Protein AF-0000000066510308 (afdb_homodimer)

Foldseek 3Di:
DPPPVVVVVVVVVVVVVVVCVLPDPDDPLLDFPDDCCDVVRFLCNLFDDALVVLVVLLVVLLVLLVWDKDWAFQDDDPNDTQTKIKTKDAAPLALEEEEQAAQLQALFRRLSSSLSSVCSNPPDPVLNNFYIYMYIHHLARQCNRLLGSAHPQRANSLQQQDDPVVLVVQVVVQDPCPLCCCPQPVVLADPAADDPCCLPVSVVVNVVSCVVPNPLSNQLSLQAAHCPDSLGRRHHYNHHGRSSVRVLVVLQVRQVPNHDAYEYEYEGEDADDQLAKEKEWAAPVLQVVLCVLQPPHHYDYQPPRSGHSRHNDVVVRHDPRYTYMYIYGHAHHRSQLVSLNNNLSNCCVHPNPDPSNSVSSVSNSCRSPPSRSVNSVSSSVSSNSSVVSNRVVRD/DPPPVVVVVVVVVVVVVVVCVLVDPDDPLLDFPDDCCDVVRFLCNLFDDALVVLVVLLVVLLVLLVWDKDWAFQDDDPHDTQTKIKTKDAAPLALEEEEQAAQLQALFRRLSSSLSSVCSNPPDPVLRNFYIYMYIHHLARQCNRLLGSAHPQRANNLQQQDDPVVLVVQVVVQPDCPLCCCVQPVVLADPAADDPCCLPVSVVVNVVSCVVPNPQSNQQRLQAAHCPDSLGHRHHYNHHGRSSVSVLVVLQVRQVPNHDAYEYEYEGEAADDQLAKEKEWAAPVLQVVLCVLQPPHHYDYPPPDSGHSRHNDVVVRHDPRYTYMYIYGHAHHRSQLVSLNNNLSNCCVHPNPDPSNSVSSVSNSCRSPPSRSVNSVSSSVSSNSSVVSNRVVRD

Solvent-accessible surface area (backbone atoms only — not comparable to full-atom values): 39906 Å² total; per-residue (Å²): 127,81,54,65,64,57,54,49,50,49,47,51,50,49,50,48,48,50,48,46,56,71,36,43,92,61,49,67,62,45,52,65,91,63,57,43,85,35,63,90,74,13,63,58,60,43,44,50,79,44,42,66,55,39,51,50,48,38,53,53,19,25,53,75,50,68,26,54,68,48,80,41,79,56,45,79,51,96,73,41,74,29,40,36,32,34,30,37,38,80,19,69,36,61,40,18,40,38,34,42,34,13,4,53,39,3,33,26,15,51,62,27,45,18,32,50,25,46,52,28,65,62,53,54,79,71,55,40,68,18,25,18,37,36,37,39,43,27,55,19,33,52,3,28,58,60,30,26,58,24,39,93,75,40,23,23,49,28,52,31,56,60,52,75,68,49,47,55,47,53,62,60,66,49,48,92,70,71,74,40,40,64,74,65,50,48,74,67,56,59,93,47,51,64,52,51,64,44,73,57,52,48,54,54,54,49,48,53,46,31,70,73,63,33,59,68,53,56,60,39,27,62,36,54,40,41,65,75,48,65,85,40,89,42,9,23,49,94,57,77,49,60,44,55,54,51,50,50,52,53,47,51,71,65,45,70,70,64,49,62,36,36,37,36,40,36,30,40,43,35,63,32,60,63,37,41,60,38,38,34,20,72,32,67,73,48,32,57,54,45,51,70,48,44,68,90,56,47,75,43,40,35,74,78,50,86,55,52,64,52,56,73,57,66,67,88,72,48,56,92,51,48,47,56,36,35,39,34,30,17,31,35,55,54,68,55,39,52,50,26,51,49,46,26,46,19,8,51,73,43,25,60,65,27,68,56,21,52,51,28,23,52,47,27,31,49,34,36,46,64,64,37,50,69,36,49,48,38,43,43,52,52,45,49,50,50,51,50,31,53,45,57,71,53,82,128,82,54,64,65,58,52,50,50,49,48,50,49,49,50,49,48,50,48,45,56,72,36,42,91,62,49,66,60,43,52,64,92,63,58,43,83,34,63,89,74,12,65,56,60,44,44,48,80,42,41,67,56,38,51,49,49,38,53,51,20,26,54,74,49,69,25,55,68,48,78,42,81,56,45,79,53,97,72,40,73,30,39,36,32,35,31,36,39,81,17,68,37,60,38,20,40,39,35,40,35,14,4,53,38,3,32,24,16,51,62,26,45,19,32,51,24,47,53,28,63,64,53,53,79,72,54,39,68,17,25,18,35,38,38,39,45,28,53,20,33,51,3,28,58,60,30,27,58,25,40,93,74,40,24,22,48,29,52,31,55,62,52,76,67,50,46,53,49,52,62,59,68,43,48,96,75,72,74,39,40,67,73,64,50,48,74,68,57,57,93,47,52,64,51,51,63,45,73,56,52,47,55,53,54,50,50,53,46,32,72,73,63,32,59,68,54,57,59,33,27,62,34,54,39,41,62,72,50,65,84,41,87,41,7,23,49,92,58,76,48,58,45,55,54,51,50,51,52,54,47,51,71,67,46,70,72,63,51,64,37,35,38,37,40,37,30,41,43,34,64,33,60,64,36,39,61,37,39,34,22,72,31,66,73,49,32,58,55,45,52,69,48,44,66,91,56,45,76,46,42,38,75,71,59,79,56,53,64,53,53,72,57,64,66,88,74,48,56,92,51,47,47,57,35,36,40,33,29,17,30,35,55,55,70,56,38,53,49,26,52,47,45,27,46,18,7,51,72,44,24,62,66,27,68,57,20,52,50,28,23,53,48,28,32,50,34,35,47,63,65,36,50,69,36,48,48,38,43,44,54,52,44,49,49,49,50,49,30,53,44,56,72,54,81

Sequence (790 aa):
MLDCSVVMTAFFTIAMGMLLIDLSSLQENMVCSANYGNASTCPEVFFSQSYHAARMKFKDAAKEAKAEWKQHTVLQEEGFEYSIDTAFVRGKKAKNLLIHMSGTRGVDGFTGSAVQVKLLREWNSSRGDGPSVLFVHAVNPYGMAHFRPYNENNVDLSRNYLSPEEWSHVLERDNANNSGYNEIVAPLLMSRAPRFIDRYAFFYQLLKRIVTKGLGAFKQTPSGGQYHHPDAVGFGGHEEQRAITVLREVFKAHVGTGIEKSIVLDVCTGPGSEGSETIVSDSREERVVAEKIFKGSKMQSRNDETEQIGDIRPSDTFVKNSLIIKQNFGTVNWLFVVRALFLENAAYKHAKGSHVHAVMQEWLKDAFYPQTMAYKRAVLKKGVAAFDSAWKHLSMLDCSVVMTAFFTIAMGMLLIDLSSLQENMVCSANYGNASTCPEVFFSQSYHAARMKFKDAAKEAKAEWKQHTVLQEEGFEYSIDTAFVRGKKAKNLLIHMSGTRGVDGFTGSAVQVKLLREWNSSRGDGPSVLFVHAVNPYGMAHFRPYNENNVDLSRNYLSPEEWSHVLERDNANNSGYNEIVAPLLMSRAPRFIDRYAFFYQLLKRIVTKGLGAFKQTPSGGQYHHPDAVGFGGHEEQRAITVLREVFKAHVGTGIEKSIVLDVCTGPGSEGSETIVSDSREERVVAEKIFKGSKMQSRNDETEQIGDIRPSDTFVKNSLIIKQNFGTVNWLFVVRALFLENAAYKHAKGSHVHAVMQEWLKDAFYPQTMAYKRAVLKKGVAAFDSAWKHLS

Nearest PDB structures (foldseek):
  4oko-assembly4_D  TM=6.554E-01  e=4.200E-06  Francisella tularensis subsp. novicida U112
  4oko-assembly2_B  TM=6.155E-01  e=2.072E-06  Francisella tularensis subsp. novicida U112
  4oko-assembly3_C  TM=6.169E-01  e=2.188E-06  Francisella tularensis subsp. novicida U112
  4oko-assembly1_A  TM=6.396E-01  e=7.634E-06  Francisella tularensis subsp. novicida U112
  3gaa-assembly1_A  TM=3.857E-01  e=1.147E-01  Thermoplasma acidophilum

Radius of gyration: 28.32 Å; Cα contacts (8 Å, |Δi|>4): 1610; chains: 2; bounding box: 60×81×87 Å

Structure (mmCIF, N/CA/C/O backbone):
data_AF-0000000066510308-model_v1
#
loop_
_entity.id
_entity.type
_entity.pdbx_description
1 polymer 'DUF2817 domain-containing protein'
#
loop_
_atom_site.group_PDB
_atom_site.id
_atom_site.type_symbol
_atom_site.label_atom_id
_atom_site.label_alt_id
_atom_site.label_comp_id
_atom_site.label_asym_id
_atom_site.label_entity_id
_atom_site.label_seq_id
_atom_site.pdbx_PDB_ins_code
_atom_site.Cartn_x
_atom_site.Cartn_y
_atom_site.Cartn_z
_atom_site.occupancy
_atom_site.B_iso_or_equiv
_atom_site.auth_seq_id
_atom_site.auth_comp_id
_atom_site.auth_asym_id
_atom_site.auth_atom_id
_atom_site.pdbx_PDB_model_num
ATOM 1 N N . MET A 1 1 ? 1.5 -6.188 51.688 1 37.62 1 MET A N 1
ATOM 2 C CA . MET A 1 1 ? 2.523 -6.668 50.781 1 37.62 1 MET A CA 1
ATOM 3 C C . MET A 1 1 ? 1.891 -7.203 49.5 1 37.62 1 MET A C 1
ATOM 5 O O . MET A 1 1 ? 1.095 -8.148 49.531 1 37.62 1 MET A O 1
ATOM 9 N N . LEU A 1 2 ? 1.729 -6.352 48.5 1 54.59 2 LEU A N 1
ATOM 10 C CA . LEU A 1 2 ? 1.087 -6.777 47.281 1 54.59 2 LEU A CA 1
ATOM 11 C C . LEU A 1 2 ? 1.774 -8.016 46.719 1 54.59 2 LEU A C 1
ATOM 13 O O . LEU A 1 2 ? 3.004 -8.07 46.625 1 54.59 2 LEU A O 1
ATOM 17 N N . ASP A 1 3 ? 1.161 -9.102 46.781 1 58.22 3 ASP A N 1
ATOM 18 C CA . ASP A 1 3 ? 1.641 -10.398 46.312 1 58.22 3 ASP A CA 1
ATOM 19 C C . ASP A 1 3 ? 2.336 -10.281 44.969 1 58.22 3 ASP A C 1
ATOM 21 O O . ASP A 1 3 ? 1.787 -9.695 44.031 1 58.22 3 ASP A O 1
ATOM 25 N N . CYS A 1 4 ? 3.666 -10.383 45 1 64.75 4 CYS A N 1
ATOM 26 C CA . CYS A 1 4 ? 4.574 -10.352 43.844 1 64.75 4 CYS A CA 1
ATOM 27 C C . CYS A 1 4 ? 3.967 -11.062 42.656 1 64.75 4 CYS A C 1
ATOM 29 O O . CYS A 1 4 ? 4.164 -10.641 41.5 1 64.75 4 CYS A O 1
ATOM 31 N N . SER A 1 5 ? 3.217 -12.055 42.938 1 62.78 5 SER A N 1
ATOM 32 C CA . SER A 1 5 ? 2.605 -12.82 41.875 1 62.78 5 SER A CA 1
ATOM 33 C C . SER A 1 5 ? 1.526 -12.016 41.156 1 62.78 5 SER A C 1
ATOM 35 O O . SER A 1 5 ? 1.411 -12.062 39.938 1 62.78 5 SER A O 1
ATOM 37 N N . VAL A 1 6 ? 0.846 -11.258 41.906 1 62.34 6 VAL A N 1
ATOM 38 C CA . VAL A 1 6 ? -0.223 -10.438 41.344 1 62.34 6 VAL A CA 1
ATOM 39 C C . VAL A 1 6 ? 0.375 -9.305 40.531 1 62.34 6 VAL A C 1
ATOM 41 O O . VAL A 1 6 ? -0.112 -9 39.438 1 62.34 6 VAL A O 1
ATOM 44 N N . VAL A 1 7 ? 1.423 -8.812 41 1 63.16 7 VAL A N 1
ATOM 45 C CA . VAL A 1 7 ? 2.086 -7.707 40.312 1 63.16 7 VAL A CA 1
ATOM 46 C C . VAL A 1 7 ? 2.695 -8.203 39 1 63.16 7 VAL A C 1
ATOM 48 O O . VAL A 1 7 ? 2.594 -7.535 37.969 1 63.16 7 VAL A O 1
ATOM 51 N N . MET A 1 8 ? 3.229 -9.344 39.094 1 64.62 8 MET A N 1
ATOM 52 C CA . MET A 1 8 ? 3.854 -9.914 37.906 1 64.62 8 MET A CA 1
ATOM 53 C C . MET A 1 8 ? 2.805 -10.258 36.844 1 64.62 8 MET A C 1
ATOM 55 O O . MET A 1 8 ? 3.016 -10.023 35.656 1 64.62 8 MET A O 1
ATOM 59 N N . THR A 1 9 ? 1.778 -10.758 37.281 1 63.41 9 THR A N 1
ATOM 60 C CA . THR A 1 9 ? 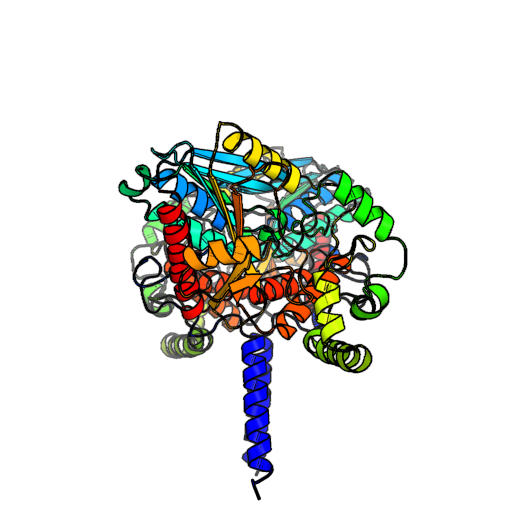0.699 -11.094 36.375 1 63.41 9 THR A CA 1
ATOM 61 C C . THR A 1 9 ? 0.128 -9.828 35.719 1 63.41 9 THR A C 1
ATOM 63 O O . THR A 1 9 ? -0.147 -9.805 34.531 1 63.41 9 THR A O 1
ATOM 66 N N . ALA A 1 10 ? -0.029 -8.852 36.5 1 62.19 10 ALA A N 1
ATOM 67 C CA . ALA A 1 10 ? -0.522 -7.578 36 1 62.19 10 ALA A CA 1
ATOM 68 C C . ALA A 1 10 ? 0.449 -6.988 34.969 1 62.19 10 ALA A C 1
ATOM 70 O O . ALA A 1 10 ? 0.034 -6.504 33.906 1 62.19 10 ALA A O 1
ATOM 71 N N . PHE A 1 11 ? 1.63 -7.082 35.312 1 60.16 11 PHE A N 1
ATOM 72 C CA . PHE A 1 11 ? 2.658 -6.57 34.406 1 60.16 11 PHE A CA 1
ATOM 73 C C . PHE A 1 11 ? 2.646 -7.32 33.094 1 60.16 11 PHE A C 1
ATOM 75 O O . PHE A 1 11 ? 2.705 -6.707 32.031 1 60.16 11 PHE A O 1
ATOM 82 N N . PHE A 1 12 ? 2.543 -8.578 33.219 1 62.44 12 PHE A N 1
ATOM 83 C CA . PHE A 1 12 ? 2.545 -9.391 32 1 62.44 12 PHE A CA 1
ATOM 84 C C . PHE A 1 12 ? 1.307 -9.109 31.156 1 62.44 12 PHE A C 1
ATOM 86 O O . PHE A 1 12 ? 1.385 -9.055 29.922 1 62.44 12 PHE A O 1
ATOM 93 N N . THR A 1 13 ? 0.275 -8.898 31.844 1 61.06 13 THR A N 1
ATOM 94 C CA . THR A 1 13 ? -0.959 -8.602 31.125 1 61.06 13 THR A CA 1
ATOM 95 C C . THR A 1 13 ? -0.86 -7.254 30.406 1 61.06 13 THR A C 1
ATOM 97 O O . THR A 1 13 ? -1.246 -7.129 29.25 1 61.06 13 THR A O 1
ATOM 100 N N . ILE A 1 14 ? -0.308 -6.324 31.078 1 57.19 14 ILE A N 1
ATOM 101 C CA . ILE A 1 14 ? -0.158 -4.992 30.516 1 57.19 14 ILE A CA 1
ATOM 102 C C . ILE A 1 14 ? 0.834 -5.035 29.359 1 57.19 14 ILE A C 1
ATOM 104 O O . ILE A 1 14 ? 0.576 -4.477 28.281 1 57.19 14 ILE A O 1
ATOM 108 N N . ALA A 1 15 ? 1.86 -5.734 29.656 1 60.34 15 ALA A N 1
ATOM 109 C CA . ALA A 1 15 ? 2.887 -5.828 28.609 1 60.34 15 ALA A CA 1
ATOM 110 C C . ALA A 1 15 ? 2.34 -6.512 27.359 1 60.34 15 ALA A C 1
ATOM 112 O O . ALA A 1 15 ? 2.592 -6.062 26.25 1 60.34 15 ALA A O 1
ATOM 113 N N . MET A 1 16 ? 1.604 -7.504 27.641 1 62.59 16 MET A N 1
ATOM 114 C CA . MET A 1 16 ? 1.008 -8.234 26.531 1 62.59 16 MET A CA 1
ATOM 115 C C . MET A 1 16 ? -0.021 -7.371 25.797 1 62.59 16 MET A C 1
ATOM 117 O O . MET A 1 16 ? -0.091 -7.383 24.578 1 62.59 16 MET A O 1
ATOM 121 N N . GLY A 1 17 ? -0.708 -6.656 26.578 1 59.25 17 GLY A N 1
ATOM 122 C CA . GLY A 1 17 ? -1.677 -5.754 25.984 1 59.25 17 GLY A CA 1
ATOM 123 C C . GLY A 1 17 ? -1.039 -4.684 25.109 1 59.25 17 GLY A C 1
ATOM 124 O O . GLY A 1 17 ? -1.483 -4.445 23.984 1 59.25 17 GLY A O 1
ATOM 125 N N . MET A 1 18 ? 0.043 -4.211 25.672 1 57.88 18 MET A N 1
ATOM 126 C CA . MET A 1 18 ? 0.75 -3.176 24.922 1 57.88 18 MET A CA 1
ATOM 127 C C . MET A 1 18 ? 1.354 -3.742 23.641 1 57.88 18 MET A C 1
ATOM 129 O O . MET A 1 18 ? 1.324 -3.094 22.594 1 57.88 18 MET A O 1
ATOM 133 N N . LEU A 1 19 ? 1.781 -4.902 23.891 1 64.62 19 LEU A N 1
ATOM 134 C CA . LEU A 1 19 ? 2.365 -5.562 22.734 1 64.62 19 LEU A CA 1
ATOM 135 C C . LEU A 1 19 ? 1.309 -5.816 21.656 1 64.62 19 LEU A C 1
ATOM 137 O O . LEU A 1 19 ? 1.555 -5.598 20.469 1 64.62 19 LEU A O 1
ATOM 141 N N . LEU A 1 20 ? 0.153 -6.184 22.172 1 65.25 20 LEU A N 1
ATOM 142 C CA . LEU A 1 20 ? -0.925 -6.477 21.234 1 65.25 20 LEU A CA 1
ATOM 143 C C . LEU A 1 20 ? -1.385 -5.207 20.516 1 65.25 20 LEU A C 1
ATOM 145 O O . LEU A 1 20 ? -1.644 -5.227 19.312 1 65.25 20 LEU A O 1
ATOM 149 N N . ILE A 1 21 ? -1.342 -4.223 21.266 1 63.69 21 ILE A N 1
ATOM 150 C CA . ILE A 1 21 ? -1.775 -2.947 20.703 1 63.69 21 ILE A CA 1
ATOM 151 C C . ILE A 1 21 ? -0.757 -2.463 19.672 1 63.69 21 ILE A C 1
ATOM 153 O O . ILE A 1 21 ? -1.131 -1.962 18.609 1 63.69 21 ILE A O 1
ATOM 157 N N . ASP A 1 22 ? 0.406 -2.734 20.062 1 68.94 22 ASP A N 1
ATOM 158 C CA . ASP A 1 22 ? 1.479 -2.283 19.188 1 68.94 22 ASP A CA 1
ATOM 159 C C . ASP A 1 22 ? 1.512 -3.102 17.891 1 68.94 22 ASP A C 1
ATOM 161 O O . ASP A 1 22 ? 1.831 -2.576 16.828 1 68.94 22 ASP A O 1
ATOM 165 N N . LEU A 1 23 ? 0.98 -4.297 18.078 1 75.31 23 LEU A N 1
ATOM 166 C CA . LEU A 1 23 ? 1.148 -5.211 16.953 1 75.31 23 LEU A CA 1
ATOM 167 C C . LEU A 1 23 ? -0.144 -5.328 16.141 1 75.31 23 LEU A C 1
ATOM 169 O O . LEU A 1 23 ? -0.136 -5.82 15.016 1 75.31 23 LEU A O 1
ATOM 173 N N . SER A 1 24 ? -1.211 -4.746 16.734 1 77.94 24 SER A N 1
ATOM 174 C CA . SER A 1 24 ? -2.488 -4.934 16.047 1 77.94 24 SER A CA 1
ATOM 175 C C . SER A 1 24 ? -2.787 -3.773 15.109 1 77.94 24 SER A C 1
ATOM 177 O O . SER A 1 24 ? -2.957 -2.635 15.547 1 77.94 24 SER A O 1
ATOM 179 N N . SER A 1 25 ? -2.91 -4.152 13.875 1 84.56 25 SER A N 1
ATOM 180 C CA . SER A 1 25 ? -3.205 -3.137 12.867 1 84.56 25 SER A CA 1
ATOM 181 C C . SER A 1 25 ? -4.684 -2.766 12.875 1 84.56 25 SER A C 1
ATOM 183 O O . SER A 1 25 ? -5.082 -1.759 12.289 1 84.56 25 SER A O 1
ATOM 185 N N . LEU A 1 26 ? -5.574 -3.578 13.531 1 86.56 26 LEU A N 1
ATOM 186 C CA . LEU A 1 26 ? -7.008 -3.318 13.594 1 86.56 26 LEU A CA 1
ATOM 187 C C . LEU A 1 26 ? -7.543 -3.537 15 1 86.56 26 LEU A C 1
ATOM 189 O O . LEU A 1 26 ? -7.352 -4.609 15.586 1 86.56 26 LEU A O 1
ATOM 193 N N . GLN A 1 27 ? -8.195 -2.525 15.484 1 86.62 27 GLN A N 1
ATOM 194 C CA . GLN A 1 27 ? -8.883 -2.562 16.766 1 86.62 27 GLN A CA 1
ATOM 195 C C . GLN A 1 27 ? -10.344 -2.166 16.625 1 86.62 27 GLN A C 1
ATOM 197 O O . GLN A 1 27 ? -10.75 -1.642 15.586 1 86.62 27 GLN A O 1
ATOM 202 N N . GLU A 1 28 ? -11.109 -2.473 17.625 1 87.12 28 GLU A N 1
ATOM 203 C CA . GLU A 1 28 ? -12.555 -2.268 17.547 1 87.12 28 GLU A CA 1
ATOM 204 C C . GLU A 1 28 ? -12.891 -0.79 17.375 1 87.12 28 GLU A C 1
ATOM 206 O O . GLU A 1 28 ? -13.867 -0.446 16.703 1 87.12 28 GLU A O 1
ATOM 211 N N . ASN A 1 29 ? -12.109 0.081 17.938 1 90.44 29 ASN A N 1
ATOM 212 C CA . ASN A 1 29 ? -12.398 1.51 17.859 1 90.44 29 ASN A CA 1
ATOM 213 C C . ASN A 1 29 ? -11.977 2.096 16.516 1 90.44 29 ASN A C 1
ATOM 215 O O . ASN A 1 29 ? -12.07 3.305 16.297 1 90.44 29 ASN A O 1
ATOM 219 N N . MET A 1 30 ? -11.531 1.24 15.633 1 93.25 30 MET A N 1
ATOM 220 C CA . MET A 1 30 ? -11.117 1.663 14.297 1 93.25 30 MET A CA 1
ATOM 221 C C . MET A 1 30 ? -12.156 1.255 13.25 1 93.25 30 MET A C 1
ATOM 223 O O . MET A 1 30 ? -11.922 1.389 12.047 1 93.25 30 MET A O 1
ATOM 227 N N . VAL A 1 31 ? -13.281 0.731 13.711 1 93.31 31 VAL A N 1
ATOM 228 C CA . VAL A 1 31 ? -14.32 0.218 12.828 1 93.31 31 VAL A CA 1
ATOM 229 C C . VAL A 1 31 ? -15.578 1.073 12.961 1 93.31 31 VAL A C 1
ATOM 231 O O . VAL A 1 31 ? -15.945 1.483 14.062 1 93.31 31 VAL A O 1
ATOM 234 N N . CYS A 1 32 ? -16.172 1.327 11.773 1 92.06 32 CYS A N 1
ATOM 235 C CA . CYS A 1 32 ? -17.469 2.02 11.812 1 92.06 32 CYS A CA 1
ATOM 236 C C . CYS A 1 32 ? -18.594 1.064 12.195 1 92.06 32 CYS A C 1
ATOM 238 O O . CYS A 1 32 ? -18.578 -0.104 11.805 1 92.06 32 CYS A O 1
ATOM 240 N N . SER A 1 33 ? -19.5 1.457 13.031 1 77.62 33 SER A N 1
ATOM 241 C CA . SER A 1 33 ? -20.594 0.623 13.508 1 77.62 33 SER A CA 1
ATOM 242 C C . SER A 1 33 ? -21.625 0.368 12.398 1 77.62 33 SER A C 1
ATOM 244 O O . SER A 1 33 ? -22.359 -0.617 12.445 1 77.62 33 SER A O 1
ATOM 246 N N . ALA A 1 34 ? -21.625 1.305 11.484 1 73.19 34 ALA A N 1
ATOM 247 C CA . ALA A 1 34 ? -22.703 1.217 10.5 1 73.19 34 ALA A CA 1
ATOM 248 C C . ALA A 1 34 ? -22.141 1.195 9.078 1 73.19 34 ALA A C 1
ATOM 250 O O . ALA A 1 34 ? -21.016 0.753 8.852 1 73.19 34 ALA A O 1
ATOM 251 N N . ASN A 1 35 ? -22.891 1.753 8.188 1 84.5 35 ASN A N 1
ATOM 252 C CA . ASN A 1 35 ? -22.688 1.862 6.75 1 84.5 35 ASN A CA 1
ATOM 253 C C . ASN A 1 35 ? -21.531 2.807 6.43 1 84.5 35 ASN A C 1
ATOM 255 O O . ASN A 1 35 ? -21.594 4 6.719 1 84.5 35 ASN A O 1
ATOM 259 N N . TYR A 1 36 ? -20.453 2.211 5.922 1 91.69 36 TYR A N 1
ATOM 260 C CA . TYR A 1 36 ? -19.234 2.953 5.609 1 91.69 36 TYR A CA 1
ATOM 261 C C . TYR A 1 36 ? -19.5 4.008 4.543 1 91.69 36 TYR A C 1
ATOM 263 O O . TYR A 1 36 ? -18.672 4.902 4.324 1 91.69 36 TYR A O 1
ATOM 271 N N . GLY A 1 37 ? -20.641 3.959 3.926 1 87.31 37 GLY A N 1
ATOM 272 C CA . GLY A 1 37 ? -20.984 4.949 2.916 1 87.31 37 GLY A CA 1
ATOM 273 C C . GLY A 1 37 ? -21.734 6.145 3.477 1 87.31 37 GLY A C 1
ATOM 274 O O . GLY A 1 37 ? -21.969 7.121 2.766 1 87.31 37 GLY A O 1
ATOM 275 N N . ASN A 1 38 ? -22.016 6.027 4.699 1 88.12 38 ASN A N 1
ATOM 276 C CA . ASN A 1 38 ? -22.797 7.09 5.328 1 88.12 38 ASN A CA 1
ATOM 277 C C . ASN A 1 38 ? -21.906 8.07 6.082 1 88.12 38 ASN A C 1
ATOM 279 O O . ASN A 1 38 ? -21.422 7.762 7.176 1 88.12 38 ASN A O 1
ATOM 283 N N . ALA A 1 39 ? -21.797 9.281 5.574 1 85.75 39 ALA A N 1
ATOM 284 C CA . ALA A 1 39 ? -20.875 10.289 6.098 1 85.75 39 ALA A CA 1
ATOM 285 C C . ALA A 1 39 ? -21.297 10.727 7.5 1 85.75 39 ALA A C 1
ATOM 287 O O . ALA A 1 39 ? -20.469 11.156 8.297 1 85.75 39 ALA A O 1
ATOM 288 N N . SER A 1 40 ? -22.516 10.648 7.824 1 86.75 40 SER A N 1
ATOM 289 C CA . SER A 1 40 ? -23.016 11.102 9.117 1 86.75 40 SER A CA 1
ATOM 290 C C . SER A 1 40 ? -22.641 10.117 10.227 1 86.75 40 SER A C 1
ATOM 292 O O . SER A 1 40 ? -22.5 10.508 11.383 1 86.75 40 SER A O 1
ATOM 294 N N . THR A 1 41 ? -22.469 8.945 9.805 1 87.62 41 THR A N 1
ATOM 295 C CA . THR A 1 41 ? -22.234 7.949 10.844 1 87.62 41 THR A CA 1
ATOM 296 C C . THR A 1 41 ? -20.812 7.402 10.766 1 87.62 41 THR A C 1
ATOM 298 O O . THR A 1 41 ? -20.297 6.879 11.742 1 87.62 41 THR A O 1
ATOM 301 N N . CYS A 1 42 ? -20.219 7.539 9.695 1 94 42 CYS A N 1
ATOM 302 C CA . CYS A 1 42 ? -18.875 6.988 9.516 1 94 42 CYS A CA 1
ATOM 303 C C . CYS A 1 42 ? -17.953 8.008 8.875 1 94 42 CYS A C 1
ATOM 305 O O . CYS A 1 42 ? -18.031 8.258 7.672 1 94 42 CYS A O 1
ATOM 307 N N . PRO A 1 43 ? -17 8.516 9.68 1 95.31 43 PRO A N 1
ATOM 308 C CA . PRO A 1 43 ? -16.094 9.523 9.125 1 95.31 43 PRO A CA 1
ATOM 309 C C . PRO A 1 43 ? -15.133 8.945 8.086 1 95.31 43 PRO A C 1
ATOM 311 O O . PRO A 1 43 ? -14.469 9.703 7.367 1 95.31 43 PRO A O 1
ATOM 314 N N . GLU A 1 44 ? -15.094 7.648 7.961 1 94.38 44 GLU A N 1
ATOM 315 C CA . GLU A 1 44 ? -14.172 6.953 7.07 1 94.38 44 GLU A CA 1
ATOM 316 C C . GLU A 1 44 ? -14.383 7.375 5.617 1 94.38 44 GLU A C 1
ATOM 318 O O . GLU A 1 44 ? -13.469 7.254 4.797 1 94.38 44 GLU A O 1
ATOM 323 N N . VAL A 1 45 ? -15.516 7.898 5.297 1 94.44 45 VAL A N 1
ATOM 324 C CA . VAL A 1 45 ? -15.875 8.234 3.924 1 94.44 45 VAL A CA 1
ATOM 325 C C . VAL A 1 45 ? -14.945 9.312 3.391 1 94.44 45 VAL A C 1
ATOM 327 O O . VAL A 1 45 ? -14.703 9.398 2.186 1 94.44 45 VAL A O 1
ATOM 330 N N . PHE A 1 46 ? -14.352 10.109 4.254 1 97.69 46 PHE A N 1
ATOM 331 C CA . PHE A 1 46 ? -13.516 11.234 3.836 1 97.69 46 PHE A CA 1
ATOM 332 C C . PHE A 1 46 ? -12.047 10.836 3.814 1 97.69 46 PHE A C 1
ATOM 334 O O . PHE A 1 46 ? -11.211 11.555 3.262 1 97.69 46 PHE A O 1
ATOM 341 N N . PHE A 1 47 ? -11.719 9.789 4.438 1 97.94 47 PHE A N 1
ATOM 342 C CA . PHE A 1 47 ? -10.328 9.391 4.613 1 97.94 47 PHE A CA 1
ATOM 343 C C . PHE A 1 47 ? -9.914 8.398 3.539 1 97.94 47 PHE A C 1
ATOM 345 O O . PHE A 1 47 ? -10.758 7.789 2.881 1 97.94 47 PHE A O 1
ATOM 352 N N . SER A 1 48 ? -8.672 8.297 3.266 1 97.12 48 SER A N 1
ATOM 353 C CA . SER A 1 48 ? -8.094 7.383 2.285 1 97.12 48 SER A CA 1
ATOM 354 C C . SER A 1 48 ? -6.895 6.633 2.865 1 97.12 48 SER A C 1
ATOM 356 O O . SER A 1 48 ? -6.312 7.062 3.865 1 97.12 48 SER A O 1
ATOM 358 N N . GLN A 1 49 ? -6.535 5.559 2.213 1 96.62 49 GLN A N 1
ATOM 359 C CA . GLN A 1 49 ? -5.461 4.727 2.746 1 96.62 49 GLN A CA 1
ATOM 360 C C . GLN A 1 49 ? -4.246 4.742 1.826 1 9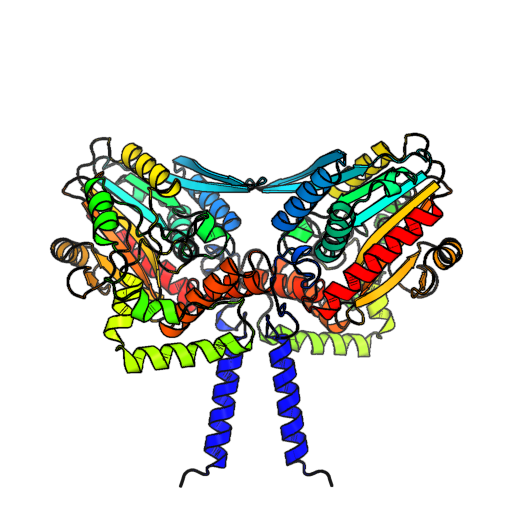6.62 49 GLN A C 1
ATOM 362 O O . GLN A 1 49 ? -3.215 4.145 2.143 1 96.62 49 GLN A O 1
ATOM 367 N N . SER A 1 50 ? -4.348 5.395 0.724 1 94.38 50 SER A N 1
ATOM 368 C CA . SER A 1 50 ? -3.23 5.555 -0.203 1 94.38 50 SER A CA 1
ATOM 369 C C . SER A 1 50 ? -3.225 6.945 -0.829 1 94.38 50 SER A C 1
ATOM 371 O O . SER A 1 50 ? -4.254 7.625 -0.854 1 94.38 50 SER A O 1
ATOM 373 N N . TYR A 1 51 ? -2.07 7.309 -1.28 1 95.5 51 TYR A N 1
ATOM 374 C CA . TYR A 1 51 ? -1.914 8.594 -1.956 1 95.5 51 TYR A CA 1
ATOM 375 C C . TYR A 1 51 ? -2.826 8.688 -3.174 1 95.5 51 TYR A C 1
ATOM 377 O O . TYR A 1 51 ? -3.52 9.688 -3.365 1 95.5 51 TYR A O 1
ATOM 385 N N . HIS A 1 52 ? -2.869 7.711 -3.951 1 90.94 52 HIS A N 1
ATOM 386 C CA . HIS A 1 52 ? -3.684 7.711 -5.16 1 90.94 52 HIS A CA 1
ATOM 387 C C . HIS A 1 52 ? -5.164 7.84 -4.828 1 90.94 52 HIS A C 1
ATOM 389 O O . HIS A 1 52 ? -5.883 8.625 -5.453 1 90.94 52 HIS A O 1
ATOM 395 N N . ALA A 1 53 ? -5.586 7.059 -3.877 1 93.5 53 ALA A N 1
ATOM 396 C CA . ALA A 1 53 ? -6.988 7.145 -3.475 1 93.5 53 ALA A CA 1
ATOM 397 C C . ALA A 1 53 ? -7.324 8.531 -2.939 1 93.5 53 ALA A C 1
ATOM 399 O O . ALA A 1 53 ? -8.406 9.062 -3.205 1 93.5 53 ALA A O 1
ATOM 400 N N . ALA A 1 54 ? -6.434 9.078 -2.176 1 96.94 54 ALA A N 1
ATOM 401 C CA . ALA A 1 54 ? -6.648 10.414 -1.626 1 96.94 54 ALA A CA 1
ATOM 402 C C . ALA A 1 54 ? -6.738 11.461 -2.736 1 96.94 54 ALA A C 1
ATOM 404 O O . ALA A 1 54 ? -7.59 12.352 -2.689 1 96.94 54 ALA A O 1
ATOM 405 N N . AR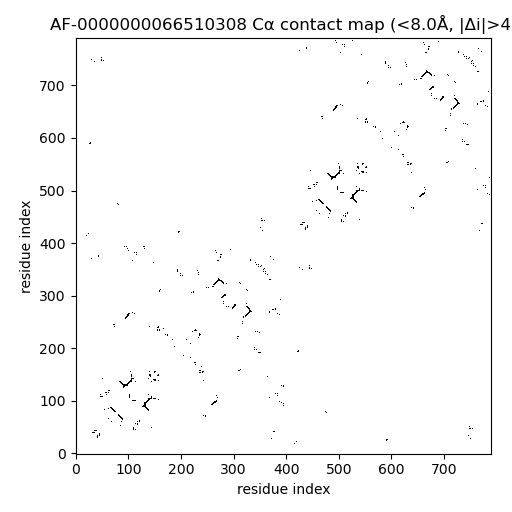G A 1 55 ? -5.871 11.367 -3.709 1 95.38 55 ARG A N 1
ATOM 406 C CA . ARG A 1 55 ? -5.875 12.297 -4.84 1 95.38 55 ARG A CA 1
ATOM 407 C C . ARG A 1 55 ? -7.199 12.227 -5.594 1 95.38 55 ARG A C 1
ATOM 409 O O . ARG A 1 55 ? -7.762 13.258 -5.961 1 95.38 55 ARG A O 1
ATOM 416 N N . MET A 1 56 ? -7.633 11.039 -5.805 1 93.81 56 MET A N 1
ATOM 417 C CA . MET A 1 56 ? -8.875 10.867 -6.555 1 93.81 56 MET A CA 1
ATOM 418 C C . MET A 1 56 ? -10.062 11.43 -5.777 1 93.81 56 MET A C 1
ATOM 420 O O . MET A 1 56 ? -10.93 12.086 -6.355 1 93.81 56 MET A O 1
ATOM 424 N N . LYS A 1 57 ? -10.086 11.102 -4.547 1 95.75 57 LYS A N 1
ATOM 425 C CA . LYS A 1 57 ? -11.148 11.641 -3.713 1 95.75 57 LYS A CA 1
ATOM 426 C C . LYS A 1 57 ? -11.133 13.164 -3.723 1 95.75 57 LYS A C 1
ATOM 428 O O . LYS A 1 57 ? -12.188 13.805 -3.762 1 95.75 57 LYS A O 1
ATOM 433 N N . PHE A 1 58 ? -10.008 13.758 -3.633 1 97.88 58 PHE A N 1
ATOM 434 C CA . PHE A 1 58 ? -9.844 15.203 -3.672 1 97.88 58 PHE A CA 1
ATOM 435 C C . PHE A 1 58 ? -10.32 15.766 -5.004 1 97.88 58 PHE A C 1
ATOM 437 O O . PHE A 1 58 ? -11.07 16.75 -5.039 1 97.88 58 PHE A O 1
ATOM 444 N N . LYS A 1 59 ? -9.844 15.148 -6.086 1 96.81 59 LYS A N 1
ATOM 445 C CA . LYS A 1 59 ? -10.234 15.57 -7.426 1 96.81 59 LYS A CA 1
ATOM 446 C C . LYS A 1 59 ? -11.75 15.531 -7.598 1 96.81 59 LYS A C 1
ATOM 448 O O . LYS A 1 59 ? -12.352 16.484 -8.094 1 96.81 59 LYS A O 1
ATOM 453 N N . ASP A 1 60 ? -12.367 14.438 -7.199 1 96.5 60 ASP A N 1
ATOM 454 C CA . ASP A 1 60 ? -13.812 14.281 -7.316 1 96.5 60 ASP A CA 1
ATOM 455 C C . ASP A 1 60 ? -14.547 15.344 -6.492 1 96.5 60 ASP A C 1
ATOM 457 O O . ASP A 1 60 ? -15.523 15.93 -6.953 1 96.5 60 ASP A O 1
ATOM 461 N N . ALA A 1 61 ? -14.062 15.516 -5.285 1 97.94 61 ALA A N 1
ATOM 462 C CA . ALA A 1 61 ? -14.672 16.516 -4.422 1 97.94 61 ALA A CA 1
ATOM 463 C C . ALA A 1 61 ? -14.539 17.922 -5.023 1 97.94 61 ALA A C 1
ATOM 465 O O . ALA A 1 61 ? -15.469 18.719 -4.949 1 97.94 61 ALA A O 1
ATOM 466 N N . ALA A 1 62 ? -13.359 18.234 -5.578 1 98.25 62 ALA A N 1
ATOM 467 C CA . ALA A 1 62 ? -13.141 19.531 -6.234 1 98.25 62 ALA A CA 1
ATOM 468 C C . ALA A 1 62 ? -14.133 19.734 -7.371 1 98.25 62 ALA A C 1
ATOM 470 O O . ALA A 1 62 ? -14.719 20.812 -7.504 1 98.25 62 ALA A O 1
ATOM 471 N N . LYS A 1 63 ? -14.344 18.719 -8.117 1 96.75 63 LYS A N 1
ATOM 472 C CA . LYS A 1 63 ? -15.289 18.797 -9.227 1 96.75 63 LYS A CA 1
ATOM 473 C C . LYS A 1 63 ? -16.719 19.031 -8.727 1 96.75 63 LYS A C 1
ATOM 475 O O . LYS A 1 63 ? -17.469 19.828 -9.297 1 96.75 63 LYS A O 1
ATOM 480 N N . GLU A 1 64 ? -17.062 18.297 -7.723 1 96.12 64 GLU A N 1
ATOM 481 C CA . GLU A 1 64 ? -18.391 18.453 -7.133 1 96.12 64 GLU A CA 1
ATOM 482 C C . GLU A 1 64 ? -18.625 19.875 -6.641 1 96.12 64 GLU A C 1
ATOM 484 O O . GLU A 1 64 ? -19.734 20.406 -6.727 1 96.12 64 GLU A O 1
ATOM 489 N N . ALA A 1 65 ? -17.609 20.484 -6.141 1 96.94 65 ALA A N 1
ATOM 490 C CA . ALA A 1 65 ? -17.688 21.859 -5.625 1 96.94 65 ALA A CA 1
ATOM 491 C C . ALA A 1 65 ? -17.547 22.875 -6.75 1 96.94 65 ALA A C 1
ATOM 493 O O . ALA A 1 65 ? -17.531 24.078 -6.504 1 96.94 65 ALA A O 1
ATOM 494 N N . LYS A 1 66 ? -17.312 22.391 -8.008 1 95.81 66 LYS A N 1
ATOM 495 C CA . LYS A 1 66 ? -17.094 23.234 -9.195 1 95.81 66 LYS A CA 1
ATOM 496 C C . LYS A 1 66 ? -15.867 24.109 -9.031 1 95.81 66 LYS A C 1
ATOM 498 O O . LYS A 1 66 ? -15.852 25.25 -9.484 1 95.81 66 LYS A O 1
ATOM 503 N N . ALA A 1 67 ? -14.906 23.641 -8.266 1 97.69 67 ALA A N 1
ATOM 504 C CA . ALA A 1 67 ? -13.609 24.297 -8.148 1 97.69 67 ALA A CA 1
ATOM 505 C C . ALA A 1 67 ? -12.758 24.078 -9.398 1 97.69 67 ALA A C 1
ATOM 507 O O . ALA A 1 67 ? -12.961 23.094 -10.125 1 97.69 67 ALA A O 1
ATOM 508 N N . GLU A 1 68 ? -11.906 25.031 -9.672 1 97.56 68 GLU A N 1
ATOM 509 C CA . GLU A 1 68 ? -10.93 24.844 -10.742 1 97.56 68 GLU A CA 1
ATOM 510 C C . GLU A 1 68 ? -9.812 23.891 -10.305 1 97.56 68 GLU A C 1
ATOM 512 O O . GLU A 1 68 ? -8.914 24.297 -9.562 1 97.56 68 GLU A O 1
ATOM 517 N N . TRP A 1 69 ? -9.852 22.719 -10.781 1 97.69 69 TRP A N 1
ATOM 518 C CA . TRP A 1 69 ? -8.852 21.719 -10.43 1 97.69 69 TRP A CA 1
ATOM 519 C C . TRP A 1 69 ? -7.695 21.719 -11.422 1 97.69 69 TRP A C 1
ATOM 521 O O . TRP A 1 69 ? -7.906 21.812 -12.633 1 97.69 69 TRP A O 1
ATOM 531 N N . LYS A 1 70 ? -6.477 21.688 -10.938 1 97.62 70 LYS A N 1
ATOM 532 C CA . LYS A 1 70 ? -5.266 21.609 -11.75 1 97.62 70 LYS A CA 1
ATOM 533 C C . LYS A 1 70 ? -4.277 20.609 -11.164 1 97.62 70 LYS A C 1
ATOM 535 O O . LYS A 1 70 ? -4.188 20.453 -9.938 1 97.62 70 LYS A O 1
ATOM 540 N N . GLN A 1 71 ? -3.619 19.938 -12.023 1 95.44 71 GLN A N 1
ATOM 541 C CA . GLN A 1 71 ? -2.576 18.984 -11.641 1 95.44 71 GLN A CA 1
ATOM 542 C C . GLN A 1 71 ? -1.191 19.531 -11.992 1 95.44 71 GLN A C 1
ATOM 544 O O . GLN A 1 71 ? -0.982 20.047 -13.094 1 95.44 71 GLN A O 1
ATOM 549 N N . HIS A 1 72 ? -0.275 19.453 -11.031 1 97.5 72 HIS A N 1
ATOM 550 C CA . HIS A 1 72 ? 1.103 19.891 -11.234 1 97.5 72 HIS A CA 1
ATOM 551 C C . HIS A 1 72 ? 2.082 18.75 -10.992 1 97.5 72 HIS A C 1
ATOM 553 O O . HIS A 1 72 ? 2.328 18.375 -9.844 1 97.5 72 HIS A O 1
ATOM 559 N N . THR A 1 73 ? 2.732 18.312 -11.992 1 95 73 THR A N 1
ATOM 560 C CA . THR A 1 73 ? 3.6 17.141 -11.891 1 95 73 THR A CA 1
ATOM 561 C C . THR A 1 73 ? 4.895 17.484 -11.164 1 95 73 THR A C 1
ATOM 563 O O . THR A 1 73 ? 5.535 18.484 -11.469 1 95 73 THR A O 1
ATOM 566 N N . VAL A 1 74 ? 5.262 16.703 -10.227 1 96.94 74 VAL A N 1
ATOM 567 C CA . VAL A 1 74 ? 6.504 16.859 -9.484 1 96.94 74 VAL A CA 1
ATOM 568 C C . VAL A 1 74 ? 7.523 15.82 -9.953 1 96.94 74 VAL A C 1
ATOM 570 O O . VAL A 1 74 ? 8.688 16.141 -10.18 1 96.94 74 VAL A O 1
ATOM 573 N N . LEU A 1 75 ? 7.09 14.594 -10.039 1 92.81 75 LEU A N 1
ATOM 574 C CA . LEU A 1 75 ? 7.941 13.469 -10.398 1 92.81 75 LEU A CA 1
ATOM 575 C C . LEU A 1 75 ? 7.164 12.438 -11.211 1 92.81 75 LEU A C 1
ATOM 577 O O . LEU A 1 75 ? 5.992 12.172 -10.93 1 92.81 75 LEU A O 1
ATOM 581 N N . GLN A 1 76 ? 7.738 12 -12.266 1 84.81 76 GLN A N 1
ATOM 582 C CA . GLN A 1 76 ? 7.199 10.883 -13.031 1 84.81 76 GLN A CA 1
ATOM 583 C C . GLN A 1 76 ? 8.148 9.688 -13.008 1 84.81 76 GLN A C 1
ATOM 585 O O . GLN A 1 76 ? 9.281 9.781 -13.484 1 84.81 76 GLN A O 1
ATOM 590 N N . GLU A 1 77 ? 7.688 8.641 -12.344 1 76.12 77 GLU A N 1
ATOM 591 C CA . GLU A 1 77 ? 8.508 7.438 -12.281 1 76.12 77 GLU A CA 1
ATOM 592 C C . GLU A 1 77 ? 7.711 6.203 -12.688 1 76.12 77 GLU A C 1
ATOM 594 O O . GLU A 1 77 ? 6.691 5.883 -12.078 1 76.12 77 GLU A O 1
ATOM 599 N N . GLU A 1 78 ? 8.203 5.488 -13.656 1 64.81 78 GLU A N 1
ATOM 600 C CA . GLU A 1 78 ? 7.754 4.152 -14.047 1 64.81 78 GLU A CA 1
ATOM 601 C C . GLU A 1 78 ? 6.234 4.098 -14.18 1 64.81 78 GLU A C 1
ATOM 603 O O . GLU A 1 78 ? 5.594 3.178 -13.664 1 64.81 78 GLU A O 1
ATOM 608 N N . GLY A 1 79 ? 5.66 5.098 -14.625 1 66.75 79 GLY A N 1
ATOM 609 C CA . GLY A 1 79 ? 4.227 5.074 -14.867 1 66.75 79 GLY A CA 1
ATOM 610 C C . GLY A 1 79 ? 3.418 5.633 -13.719 1 66.75 79 GLY A C 1
ATOM 611 O O . GLY A 1 79 ? 2.186 5.645 -13.766 1 66.75 79 GLY A O 1
ATOM 612 N N . PHE A 1 80 ? 4.105 5.965 -12.734 1 74.88 80 PHE A N 1
ATOM 613 C CA . PHE A 1 80 ? 3.428 6.602 -11.617 1 74.88 80 PHE A CA 1
ATOM 614 C C . PHE A 1 80 ? 3.703 8.102 -11.594 1 74.88 80 PHE A C 1
ATOM 616 O O . PHE A 1 80 ? 4.855 8.523 -11.711 1 74.88 80 PHE A O 1
ATOM 623 N N . GLU A 1 81 ? 2.676 8.812 -11.523 1 84.81 81 GLU A N 1
ATOM 624 C CA . GLU A 1 81 ? 2.801 10.266 -11.508 1 84.81 81 GLU A CA 1
ATOM 625 C C . GLU A 1 81 ? 2.596 10.82 -10.102 1 84.81 81 GLU A C 1
ATOM 627 O O . GLU A 1 81 ? 1.554 10.586 -9.484 1 84.81 81 GLU A O 1
ATOM 632 N N . TYR A 1 82 ? 3.615 11.461 -9.602 1 93.75 82 TYR A N 1
ATOM 633 C CA . TYR A 1 82 ? 3.535 12.211 -8.352 1 93.75 82 TYR A CA 1
ATOM 634 C C . TYR A 1 82 ? 3.246 13.68 -8.609 1 93.75 82 TYR A C 1
ATOM 636 O O . TYR A 1 82 ? 4.074 14.391 -9.188 1 93.75 82 TYR A O 1
ATOM 644 N N . SER A 1 83 ? 2.043 14.102 -8.164 1 95.31 83 SER A N 1
ATOM 645 C CA . SER A 1 83 ? 1.656 15.461 -8.508 1 95.31 83 SER A CA 1
ATOM 646 C C . SER A 1 83 ? 1.096 16.203 -7.297 1 95.31 83 SER A C 1
ATOM 648 O O . SER A 1 83 ? 0.6 15.57 -6.359 1 95.31 83 SER A O 1
ATOM 650 N N . ILE A 1 84 ? 1.288 17.484 -7.324 1 97.94 84 ILE A N 1
ATOM 651 C CA . ILE A 1 84 ? 0.531 18.391 -6.473 1 97.94 84 ILE A CA 1
ATOM 652 C C . ILE A 1 84 ? -0.748 18.828 -7.188 1 97.94 84 ILE A C 1
ATOM 654 O O . ILE A 1 84 ? -0.695 19.406 -8.273 1 97.94 84 ILE A O 1
ATOM 658 N N . ASP A 1 85 ? -1.879 18.516 -6.586 1 97.56 85 ASP A N 1
ATOM 659 C CA . ASP A 1 85 ? -3.166 18.953 -7.113 1 97.56 85 ASP A CA 1
ATOM 660 C C . ASP A 1 85 ? -3.656 20.203 -6.387 1 97.56 85 ASP A C 1
ATOM 662 O O . ASP A 1 85 ? -3.443 20.359 -5.184 1 97.56 85 ASP A O 1
ATOM 666 N N . THR A 1 86 ? -4.285 21.078 -7.141 1 98.62 86 THR A N 1
ATOM 667 C CA . THR A 1 86 ? -4.883 22.266 -6.539 1 98.62 86 THR A CA 1
ATOM 668 C C . THR A 1 86 ? -6.355 22.375 -6.922 1 98.62 86 THR A C 1
ATOM 670 O O . THR A 1 86 ? -6.773 21.875 -7.965 1 98.62 86 THR A O 1
ATOM 673 N N . ALA A 1 87 ? -7.125 22.859 -6.062 1 98.62 87 ALA A N 1
ATOM 674 C CA . ALA A 1 87 ? -8.508 23.25 -6.297 1 98.62 87 ALA A CA 1
ATOM 675 C C . ALA A 1 87 ? -8.742 24.703 -5.895 1 98.62 87 ALA A C 1
ATOM 677 O O . ALA A 1 87 ? -8.531 25.078 -4.742 1 98.62 87 ALA A O 1
ATOM 678 N N . PHE A 1 88 ? -9.172 25.531 -6.836 1 97.81 88 PHE A N 1
ATOM 679 C CA . PHE A 1 88 ? -9.344 26.953 -6.609 1 97.81 88 PHE A CA 1
ATOM 680 C C . PHE A 1 88 ? -10.805 27.359 -6.781 1 97.81 88 PHE A C 1
ATOM 682 O O . PHE A 1 88 ? -11.445 26.984 -7.77 1 97.81 88 PHE A O 1
ATOM 689 N N . VAL A 1 89 ? -11.312 28.016 -5.82 1 96.5 89 VAL A N 1
ATOM 690 C CA . VAL A 1 89 ? -12.656 28.578 -5.883 1 96.5 89 VAL A CA 1
ATOM 691 C C . VAL A 1 89 ? -12.586 30.094 -5.738 1 96.5 89 VAL A C 1
ATOM 693 O O . VAL A 1 89 ? -12.102 30.609 -4.723 1 96.5 89 VAL A O 1
ATOM 696 N N . ARG A 1 90 ? -13.141 30.797 -6.703 1 94.31 90 ARG A N 1
ATOM 697 C CA . ARG A 1 90 ? -13.141 32.25 -6.668 1 94.31 90 ARG A CA 1
ATOM 698 C C . ARG A 1 90 ? -14.234 32.781 -5.75 1 94.31 90 ARG A C 1
ATOM 700 O O . ARG A 1 90 ? -15.391 32.375 -5.852 1 94.31 90 ARG A O 1
ATOM 707 N N . GLY A 1 91 ? -13.82 33.625 -4.844 1 95 91 GLY A N 1
ATOM 708 C CA . GLY A 1 91 ? -14.781 34.312 -3.979 1 95 91 GLY A CA 1
ATOM 709 C C . GLY A 1 91 ? -15.078 35.719 -4.406 1 95 91 GLY A C 1
ATOM 710 O O . GLY A 1 91 ? -14.383 36.281 -5.262 1 95 91 GLY A O 1
ATOM 711 N N . LYS A 1 92 ? -16.172 36.312 -3.848 1 95.38 92 LYS A N 1
ATOM 712 C CA . LYS A 1 92 ? -16.547 37.688 -4.152 1 95.38 92 LYS A CA 1
ATOM 713 C C . LYS A 1 92 ? -15.531 38.688 -3.588 1 95.38 92 LYS A C 1
ATOM 715 O O . LYS A 1 92 ? -15.32 39.75 -4.16 1 95.38 92 LYS A O 1
ATOM 720 N N . LYS A 1 93 ? -15.008 38.344 -2.465 1 95.25 93 LYS A N 1
ATOM 721 C CA . LYS A 1 93 ? -13.922 39.156 -1.923 1 95.25 93 LYS A CA 1
ATOM 722 C C . LYS A 1 93 ? -12.578 38.75 -2.516 1 95.25 93 LYS A C 1
ATOM 724 O O . LYS A 1 93 ? -11.719 38.219 -1.803 1 95.25 93 LYS A O 1
ATOM 729 N N . ALA A 1 94 ? -12.367 39.156 -3.688 1 90.56 94 ALA A N 1
ATOM 730 C CA . ALA A 1 94 ? -11.305 38.594 -4.531 1 90.56 94 ALA A CA 1
ATOM 731 C C . ALA A 1 94 ? -9.938 39.062 -4.043 1 90.56 94 ALA A C 1
ATOM 733 O O . ALA A 1 94 ? -8.914 38.469 -4.402 1 90.56 94 ALA A O 1
ATOM 734 N N . LYS A 1 95 ? -9.883 40.062 -3.242 1 93.5 95 LYS A N 1
ATOM 735 C CA . LYS A 1 95 ? -8.609 40.562 -2.752 1 93.5 95 LYS A CA 1
ATOM 736 C C . LYS A 1 95 ? -8.148 39.812 -1.514 1 93.5 95 LYS A C 1
ATOM 738 O O . LYS A 1 95 ? -7.023 40 -1.042 1 93.5 95 LYS A O 1
ATOM 743 N N . ASN A 1 96 ? -9.023 38.938 -0.984 1 95.56 96 ASN A N 1
ATOM 744 C CA . ASN A 1 96 ? -8.703 38.062 0.136 1 95.56 96 ASN A CA 1
ATOM 745 C C . ASN A 1 96 ? -8.562 36.625 -0.312 1 95.56 96 ASN A C 1
ATOM 747 O O . ASN A 1 96 ? -9.359 36.156 -1.125 1 95.56 96 ASN A O 1
ATOM 751 N N . LEU A 1 97 ? -7.469 35.938 0.211 1 95.94 97 LEU A N 1
ATOM 752 C CA . LEU A 1 97 ? -7.172 34.594 -0.239 1 95.94 97 LEU A CA 1
ATOM 753 C C . LEU A 1 97 ? -6.926 33.656 0.949 1 95.94 97 LEU A C 1
ATOM 755 O O . LEU A 1 97 ? -6.125 33.969 1.83 1 95.94 97 LEU A O 1
ATOM 759 N N . LEU A 1 98 ? -7.652 32.594 1.021 1 97.06 98 LEU A N 1
ATOM 760 C CA . LEU A 1 98 ? -7.418 31.516 1.979 1 97.06 98 LEU A CA 1
ATOM 761 C C . LEU A 1 98 ? -6.777 30.312 1.296 1 97.06 98 LEU A C 1
ATOM 763 O O . LEU A 1 98 ? -7.332 29.766 0.341 1 97.06 98 LEU A O 1
ATOM 767 N N . ILE A 1 99 ? -5.617 29.938 1.754 1 96.69 99 ILE A N 1
ATOM 768 C CA . ILE A 1 99 ? -4.922 28.766 1.227 1 96.69 99 ILE A CA 1
ATOM 769 C C . ILE A 1 99 ? -4.945 27.656 2.26 1 96.69 99 ILE A C 1
ATOM 771 O O . ILE A 1 99 ? -4.543 27.844 3.408 1 96.69 99 ILE A O 1
ATOM 775 N N . HIS A 1 100 ? -5.449 26.547 1.923 1 97.94 100 HIS A N 1
ATOM 776 C CA . HIS A 1 100 ? -5.465 25.344 2.748 1 97.94 100 HIS A CA 1
ATOM 777 C C . HIS A 1 100 ? -4.57 24.25 2.156 1 97.94 100 HIS A C 1
ATOM 779 O O . HIS A 1 100 ? -4.812 23.781 1.044 1 97.94 100 HIS A O 1
ATOM 785 N N . MET A 1 101 ? -3.605 23.812 2.93 1 97.44 101 MET A N 1
ATOM 786 C CA . MET A 1 101 ? -2.609 22.875 2.398 1 97.44 101 MET A CA 1
ATOM 787 C C . MET A 1 101 ? -2.578 21.594 3.215 1 97.44 101 MET A C 1
ATOM 789 O O . MET A 1 101 ? -2.869 21.609 4.41 1 97.44 101 MET A O 1
ATOM 793 N N . SER A 1 102 ? -2.225 20.516 2.533 1 97.94 102 SER A N 1
ATOM 794 C CA . SER A 1 102 ? -2.008 19.219 3.17 1 97.94 102 SER A CA 1
ATOM 795 C C . SER A 1 102 ? -0.761 18.547 2.621 1 97.94 102 SER A C 1
ATOM 797 O O . SER A 1 102 ? -0.326 18.828 1.505 1 97.94 102 SER A O 1
ATOM 799 N N . GLY A 1 103 ? -0.161 17.703 3.41 1 97.25 103 GLY A N 1
ATOM 800 C CA . GLY A 1 103 ? 0.88 16.781 2.98 1 97.25 103 GLY A CA 1
ATOM 801 C C . GLY A 1 103 ? 2.229 17.453 2.791 1 97.25 103 GLY A C 1
ATOM 802 O O . GLY A 1 103 ? 2.977 17.109 1.875 1 97.25 103 GLY A O 1
ATOM 803 N N . THR A 1 104 ? 2.463 18.5 3.525 1 95.44 104 THR A N 1
ATOM 804 C CA . THR A 1 104 ? 3.764 19.172 3.443 1 95.44 104 THR A CA 1
ATOM 805 C C . THR A 1 104 ? 4.891 18.172 3.717 1 95.44 104 THR A C 1
ATOM 807 O O . THR A 1 104 ? 5.891 18.156 2.998 1 95.44 104 THR A O 1
ATOM 810 N N . ARG A 1 105 ? 4.727 17.375 4.695 1 92.25 105 ARG A N 1
ATOM 811 C CA . ARG A 1 105 ? 5.754 16.375 4.996 1 92.25 105 ARG A CA 1
ATOM 812 C C . ARG A 1 105 ? 5.57 15.125 4.141 1 92.25 105 ARG A C 1
ATOM 814 O O . ARG A 1 105 ? 6.527 14.383 3.906 1 92.25 105 ARG A O 1
ATOM 821 N N . GLY A 1 106 ? 4.418 14.844 3.783 1 96.44 106 GLY A N 1
ATOM 822 C CA . GLY A 1 106 ? 4.109 13.641 3.025 1 96.44 106 GLY A CA 1
ATOM 823 C C . GLY A 1 106 ? 3.096 12.742 3.711 1 96.44 106 GLY A C 1
ATOM 824 O O . GLY A 1 106 ? 1.889 12.906 3.518 1 96.44 106 GLY A O 1
ATOM 825 N N . VAL A 1 107 ? 3.547 11.922 4.668 1 96.25 107 VAL A N 1
ATOM 826 C CA . VAL A 1 107 ? 2.717 10.93 5.344 1 96.25 107 VAL A CA 1
ATOM 827 C C . VAL A 1 107 ? 1.653 11.625 6.184 1 96.25 107 VAL A C 1
ATOM 829 O O . VAL A 1 107 ? 0.574 11.078 6.414 1 96.25 107 VAL A O 1
ATOM 832 N N . ASP A 1 108 ? 1.859 12.805 6.566 1 94.06 108 ASP A N 1
ATOM 833 C CA . ASP A 1 108 ? 0.89 13.547 7.367 1 94.06 108 ASP A CA 1
ATOM 834 C C . ASP A 1 108 ? -0.253 14.07 6.5 1 94.06 108 ASP A C 1
ATOM 836 O O . ASP A 1 108 ? -1.228 14.617 7.012 1 94.06 108 ASP A O 1
ATOM 840 N N . GLY A 1 109 ? -0.187 13.914 5.223 1 97.62 109 GLY A N 1
ATOM 841 C CA . GLY A 1 109 ? -1.123 14.492 4.27 1 97.62 109 GLY A CA 1
ATOM 842 C C . GLY A 1 109 ? -2.5 13.859 4.328 1 97.62 109 GLY A C 1
ATOM 843 O O . GLY A 1 109 ? -3.488 14.469 3.908 1 97.62 109 GLY A O 1
ATOM 844 N N . PHE A 1 110 ? -2.596 12.656 4.844 1 98.56 110 PHE A N 1
ATOM 845 C CA . PHE A 1 110 ? -3.863 11.93 4.816 1 98.56 110 PHE A CA 1
ATOM 846 C C . PHE A 1 110 ? -4.918 12.656 5.648 1 98.56 110 PHE A C 1
ATOM 848 O O . PHE A 1 110 ? -6.074 12.75 5.242 1 98.56 110 PHE A O 1
ATOM 855 N N . THR A 1 111 ? -4.508 13.164 6.789 1 98.56 111 THR A N 1
ATOM 856 C CA . THR A 1 111 ? -5.434 13.875 7.664 1 98.56 111 THR A CA 1
ATOM 857 C C . THR A 1 111 ? -5.906 15.172 7.008 1 98.56 111 THR A C 1
ATOM 859 O O . THR A 1 111 ? -7.109 15.43 6.934 1 98.56 111 THR A O 1
ATOM 862 N N . GLY A 1 112 ? -4.965 15.945 6.523 1 98.62 112 GLY A N 1
ATOM 863 C CA . GLY A 1 112 ? -5.336 17.156 5.824 1 98.62 112 GLY A CA 1
ATOM 864 C C . GLY A 1 112 ? -6.188 16.906 4.594 1 98.62 112 GLY A C 1
ATOM 865 O O . GLY A 1 112 ? -7.105 17.672 4.297 1 98.62 112 GLY A O 1
ATOM 866 N N . SER A 1 113 ? -5.844 15.898 3.879 1 98.75 113 SER A N 1
ATOM 867 C CA . SER A 1 113 ? -6.613 15.492 2.705 1 98.75 113 SER A CA 1
ATOM 868 C C . SER A 1 113 ? -8.07 15.234 3.061 1 98.75 113 SER A C 1
ATOM 870 O O . SER A 1 113 ? -8.977 15.656 2.338 1 98.75 113 SER A O 1
ATOM 872 N N . ALA A 1 114 ? -8.305 14.508 4.164 1 98.75 114 ALA A N 1
ATOM 873 C CA . ALA A 1 114 ? -9.672 14.203 4.586 1 98.75 114 ALA A CA 1
ATOM 874 C C . ALA A 1 114 ? -10.453 15.477 4.887 1 98.75 114 ALA A C 1
ATOM 876 O O . ALA A 1 114 ? -11.625 15.602 4.52 1 98.75 114 ALA A O 1
ATOM 877 N N . VAL A 1 115 ? -9.836 16.406 5.551 1 98.75 115 VAL A N 1
ATOM 878 C CA . VAL A 1 115 ? -10.477 17.688 5.863 1 98.75 115 VAL A CA 1
ATOM 879 C C . VAL A 1 115 ? -10.836 18.406 4.57 1 98.75 115 VAL A C 1
ATOM 881 O O . VAL A 1 115 ? -11.953 18.922 4.426 1 98.75 115 VAL A O 1
ATOM 884 N N . GLN A 1 116 ? -9.891 18.453 3.656 1 98.88 116 GLN A N 1
ATOM 885 C CA . GLN A 1 116 ? -10.125 19.125 2.381 1 98.88 116 GLN A CA 1
ATOM 886 C C . GLN A 1 116 ? -11.289 18.484 1.628 1 98.88 116 GLN A C 1
ATOM 888 O O . GLN A 1 116 ? -12.133 19.172 1.065 1 98.88 116 GLN A O 1
ATOM 893 N N . VAL A 1 117 ? -11.297 17.156 1.597 1 98.62 117 VAL A N 1
ATOM 894 C CA . VAL A 1 117 ? -12.359 16.422 0.914 1 98.62 117 VAL A CA 1
ATOM 895 C C . VAL A 1 117 ? -13.711 16.781 1.542 1 98.62 117 VAL A C 1
ATOM 897 O O . VAL A 1 117 ? -14.68 17.047 0.832 1 98.62 117 VAL A O 1
ATOM 900 N N . LYS A 1 118 ? -13.758 16.781 2.836 1 98.31 118 LYS A N 1
ATOM 901 C CA . LYS A 1 118 ? -15.008 17.125 3.506 1 98.31 118 LYS A CA 1
ATOM 902 C C . LYS A 1 118 ? -15.445 18.547 3.182 1 98.31 118 LYS A C 1
ATOM 904 O O . LYS A 1 118 ? -16.609 18.797 2.867 1 98.31 118 LYS A O 1
ATOM 909 N N . LEU A 1 119 ? -14.531 19.5 3.287 1 98.31 119 LEU A N 1
ATOM 910 C CA . LEU A 1 119 ? -14.828 20.891 2.994 1 98.31 119 LEU A CA 1
ATOM 911 C C . LEU A 1 119 ? -15.375 21.047 1.581 1 98.31 119 LEU A C 1
ATOM 913 O O . LEU A 1 119 ? -16.375 21.75 1.373 1 98.31 119 LEU A O 1
ATOM 917 N N . LEU A 1 120 ? -14.75 20.391 0.64 1 98.19 120 LEU A N 1
ATOM 918 C CA . LEU A 1 120 ? -15.141 20.5 -0.762 1 98.19 120 LEU A CA 1
ATOM 919 C C . LEU A 1 120 ? -16.484 19.828 -1.016 1 98.19 120 LEU A C 1
ATOM 921 O O . LEU A 1 120 ? -17.328 20.375 -1.728 1 98.19 120 LEU A O 1
ATOM 925 N N . ARG A 1 121 ? -16.688 18.656 -0.427 1 96.5 121 ARG A N 1
ATOM 926 C CA . ARG A 1 121 ? -17.938 17.938 -0.641 1 96.5 121 ARG A CA 1
ATOM 927 C C . ARG A 1 121 ? -19.125 18.672 -0.015 1 96.5 121 ARG A C 1
ATOM 929 O O . ARG A 1 121 ? -20.25 18.578 -0.509 1 96.5 121 ARG A O 1
ATOM 936 N N . GLU A 1 122 ? -18.828 19.328 0.994 1 95.44 122 GLU A N 1
ATOM 937 C CA . GLU A 1 122 ? -19.875 20.078 1.678 1 95.44 122 GLU A CA 1
ATOM 938 C C . GLU A 1 122 ? -19.812 21.562 1.323 1 95.44 122 GLU A C 1
ATOM 940 O O . GLU A 1 122 ? -20.312 22.406 2.072 1 95.44 122 GLU A O 1
ATOM 945 N N . TRP A 1 123 ? -19.203 21.828 0.198 1 94.12 123 TRP A N 1
ATOM 946 C CA . TRP A 1 123 ? -19.062 23.219 -0.229 1 94.12 123 TRP A CA 1
ATOM 947 C C . TRP A 1 123 ? -20.422 23.844 -0.497 1 94.12 123 TRP A C 1
ATOM 949 O O . TRP A 1 123 ? -21.203 23.328 -1.293 1 94.12 123 TRP A O 1
ATOM 959 N N . ASN A 1 124 ? -20.766 24.797 0.281 1 87.94 124 ASN A N 1
ATOM 960 C CA . ASN A 1 124 ? -22.047 25.484 0.136 1 87.94 124 ASN A CA 1
ATOM 961 C C . ASN A 1 124 ? -21.906 26.781 -0.66 1 87.94 124 ASN A C 1
ATOM 963 O O . ASN A 1 124 ? -20.859 27.422 -0.621 1 87.94 124 ASN A O 1
ATOM 967 N N . SER A 1 125 ? -22.938 27.219 -1.322 1 84.81 125 SER A N 1
ATOM 968 C CA . SER A 1 125 ? -22.953 28.391 -2.189 1 84.81 125 SER A CA 1
ATOM 969 C C . SER A 1 125 ? -22.672 29.656 -1.401 1 84.81 125 SER A C 1
ATOM 971 O O . SER A 1 125 ? -22.141 30.641 -1.95 1 84.81 125 SER A O 1
ATOM 973 N N . SER A 1 126 ? -22.906 29.594 -0.168 1 87.44 126 SER A N 1
ATOM 974 C CA . SER A 1 126 ? -22.688 30.781 0.652 1 87.44 126 SER A CA 1
ATOM 975 C C . SER A 1 126 ? -21.203 31.062 0.815 1 87.44 126 SER A C 1
ATOM 977 O O . SER A 1 126 ? -20.797 32.188 1.1 1 87.44 126 SER A O 1
ATOM 979 N N . ARG A 1 127 ? -20.391 30.109 0.565 1 90.88 127 ARG A N 1
ATOM 980 C CA . ARG A 1 127 ? -18.953 30.297 0.699 1 90.88 127 ARG A CA 1
ATOM 981 C C . ARG A 1 127 ? -18.406 31.188 -0.407 1 90.88 127 ARG A C 1
ATOM 983 O O . ARG A 1 127 ? -17.344 31.797 -0.25 1 90.88 127 ARG A O 1
ATOM 990 N N . GLY A 1 128 ? -19.141 31.297 -1.424 1 90.06 128 GLY A N 1
ATOM 991 C CA . GLY A 1 128 ? -18.75 32.156 -2.533 1 90.06 128 GLY A CA 1
ATOM 992 C C . GLY A 1 128 ? -18.75 33.625 -2.18 1 90.06 128 GLY A C 1
ATOM 993 O O . GLY A 1 128 ? -18.125 34.438 -2.869 1 90.06 128 GLY A O 1
ATOM 994 N N . ASP A 1 129 ? -19.422 33.969 -1.116 1 93.5 129 ASP A N 1
ATOM 995 C CA . ASP A 1 129 ? -19.516 35.375 -0.695 1 93.5 129 ASP A CA 1
ATOM 996 C C . ASP A 1 129 ? -18.266 35.812 0.054 1 93.5 129 ASP A C 1
ATOM 998 O O . ASP A 1 129 ? -18.047 37 0.305 1 93.5 129 ASP A O 1
ATOM 1002 N N . GLY A 1 130 ? -17.406 34.906 0.282 1 96.12 130 GLY A N 1
ATOM 1003 C CA . GLY A 1 130 ? -16.203 35.156 1.041 1 96.12 130 GLY A CA 1
ATOM 1004 C C . GLY A 1 130 ? -14.961 35.281 0.167 1 96.12 130 GLY A C 1
ATOM 1005 O O . GLY A 1 130 ? -15.047 35.75 -0.969 1 96.12 130 GLY A O 1
ATOM 1006 N N . PRO A 1 131 ? -13.781 35.031 0.787 1 97.19 131 PRO A N 1
ATOM 1007 C CA . PRO A 1 131 ? -12.523 35.094 0.039 1 97.19 131 PRO A CA 1
ATOM 1008 C C . PRO A 1 131 ? -12.414 34 -1.021 1 97.19 131 PRO A C 1
ATOM 1010 O O . PRO A 1 131 ? -13.195 33.062 -1.009 1 97.19 131 PRO A O 1
ATOM 1013 N N . SER A 1 132 ? -11.492 34.25 -1.968 1 96.38 132 SER A N 1
ATOM 1014 C CA . SER A 1 132 ? -11.078 33.125 -2.789 1 96.38 132 SER A CA 1
ATOM 1015 C C . SER A 1 132 ? -10.375 32.062 -1.952 1 96.38 132 SER A C 1
ATOM 1017 O O . SER A 1 132 ? -9.742 32.375 -0.939 1 96.38 132 SER A O 1
ATOM 1019 N N . VAL A 1 133 ? -10.555 30.812 -2.334 1 97.75 133 VAL A N 1
ATOM 1020 C CA . VAL A 1 133 ? -9.969 29.719 -1.587 1 97.75 133 VAL A CA 1
ATOM 1021 C C . VAL A 1 133 ? -9.125 28.844 -2.523 1 97.75 133 VAL A C 1
ATOM 1023 O O . VAL A 1 133 ? -9.578 28.484 -3.609 1 97.75 133 VAL A O 1
ATOM 1026 N N . LEU A 1 134 ? -7.895 28.578 -2.123 1 97.69 134 LEU A N 1
ATOM 1027 C CA . LEU A 1 134 ? -6.996 27.656 -2.82 1 97.69 134 LEU A CA 1
ATOM 1028 C C . LEU A 1 134 ? -6.656 26.453 -1.941 1 97.69 134 LEU A C 1
ATOM 1030 O O . LEU A 1 134 ? -6.062 26.609 -0.872 1 97.69 134 LEU A O 1
ATOM 1034 N N . PHE A 1 135 ? -7.074 25.281 -2.385 1 98.62 135 PHE A N 1
ATOM 1035 C CA . PHE A 1 135 ? -6.648 24.047 -1.752 1 98.62 135 PHE A CA 1
ATOM 1036 C C . PHE A 1 135 ? -5.418 23.469 -2.451 1 98.62 135 PHE A C 1
ATOM 1038 O O . PHE A 1 135 ? -5.371 23.406 -3.682 1 98.62 135 PHE A O 1
ATOM 1045 N N . VAL A 1 136 ? -4.418 23.109 -1.688 1 98.38 136 VAL A N 1
ATOM 1046 C CA . VAL A 1 136 ? -3.215 22.469 -2.211 1 98.38 136 VAL A CA 1
ATOM 1047 C C . VAL A 1 136 ? -3.08 21.062 -1.633 1 98.38 136 VAL A C 1
ATOM 1049 O O . VAL A 1 136 ? -2.959 20.891 -0.417 1 98.38 136 VAL A O 1
ATOM 1052 N N . HIS A 1 137 ? -3.115 20.016 -2.465 1 98.12 137 HIS A N 1
ATOM 1053 C CA . HIS A 1 137 ? -3.125 18.609 -2.117 1 98.12 137 HIS A CA 1
ATOM 1054 C C . HIS A 1 137 ? -2.178 17.812 -3.01 1 98.12 137 HIS A C 1
ATOM 1056 O O . HIS A 1 137 ? -2.398 17.703 -4.219 1 98.12 137 HIS A O 1
ATOM 1062 N N . ALA A 1 138 ? -1.163 17.047 -2.592 1 96.56 138 ALA A N 1
ATOM 1063 C CA . ALA A 1 138 ? -0.401 17.25 -1.365 1 96.56 138 ALA A CA 1
ATOM 1064 C C . ALA A 1 138 ? 0.997 17.781 -1.674 1 96.56 138 ALA A C 1
ATOM 1066 O O . ALA A 1 138 ? 1.553 17.5 -2.738 1 96.56 138 ALA A O 1
ATOM 1067 N N . VAL A 1 139 ? 1.504 18.516 -0.914 1 97.75 139 VAL A N 1
ATOM 1068 C CA . VAL A 1 139 ? 2.746 19.234 -1.162 1 97.75 139 VAL A CA 1
ATOM 1069 C C . VAL A 1 139 ? 3.881 18.25 -1.415 1 97.75 139 VAL A C 1
ATOM 1071 O O . VAL A 1 139 ? 4.734 18.469 -2.273 1 97.75 139 VAL A O 1
ATOM 1074 N N . ASN A 1 140 ? 3.936 17.203 -0.665 1 97.94 140 ASN A N 1
ATOM 1075 C CA . ASN A 1 140 ? 4.926 16.141 -0.806 1 97.94 140 ASN A CA 1
ATOM 1076 C C . ASN A 1 140 ? 4.281 14.836 -1.278 1 97.94 140 ASN A C 1
ATOM 1078 O O . ASN A 1 140 ? 4.148 13.883 -0.503 1 97.94 140 ASN A O 1
ATOM 1082 N N . PRO A 1 141 ? 4.059 14.758 -2.617 1 97.44 141 PRO A N 1
ATOM 1083 C CA . PRO A 1 141 ? 3.348 13.594 -3.143 1 97.44 141 PRO A CA 1
ATOM 1084 C C . PRO A 1 141 ? 4.129 12.289 -2.959 1 97.44 141 PRO A C 1
ATOM 1086 O O . PRO A 1 141 ? 3.543 11.258 -2.631 1 97.44 141 PRO A O 1
ATOM 1089 N N . TYR A 1 142 ? 5.41 12.297 -3.111 1 96.56 142 TYR A N 1
ATOM 1090 C CA . TYR A 1 142 ? 6.211 11.086 -2.943 1 96.56 142 TYR A CA 1
ATOM 1091 C C . TYR A 1 142 ? 6.145 10.586 -1.508 1 96.56 142 TYR A C 1
ATOM 1093 O O . TYR A 1 142 ? 5.922 9.391 -1.272 1 96.56 142 TYR A O 1
ATOM 1101 N N . GLY A 1 143 ? 6.375 11.539 -0.617 1 97.5 143 GLY A N 1
ATOM 1102 C CA . GLY A 1 143 ? 6.305 11.156 0.784 1 97.5 143 GLY A CA 1
ATOM 1103 C C . GLY A 1 143 ? 4.969 10.547 1.169 1 97.5 143 GLY A C 1
ATOM 1104 O O . GLY A 1 143 ? 4.922 9.562 1.917 1 97.5 143 GLY A O 1
ATOM 1105 N N . MET A 1 144 ? 3.926 11.125 0.673 1 97.75 144 MET A N 1
ATOM 1106 C CA . MET A 1 144 ? 2.596 10.609 0.987 1 97.75 144 MET A CA 1
ATOM 1107 C C . MET A 1 144 ? 2.389 9.227 0.383 1 97.75 144 MET A C 1
ATOM 1109 O O . MET A 1 144 ? 1.87 8.328 1.045 1 97.75 144 MET A O 1
ATOM 1113 N N . ALA A 1 145 ? 2.844 9.031 -0.796 1 94.94 145 ALA A N 1
ATOM 1114 C CA . ALA A 1 145 ? 2.666 7.766 -1.502 1 94.94 145 ALA A CA 1
ATOM 1115 C C . ALA A 1 145 ? 3.453 6.645 -0.827 1 94.94 145 ALA A C 1
ATOM 1117 O O . ALA A 1 145 ? 3.043 5.484 -0.859 1 94.94 145 ALA A O 1
ATOM 1118 N N . HIS A 1 146 ? 4.527 7.008 -0.21 1 96.06 146 HIS A N 1
ATOM 1119 C CA . HIS A 1 146 ? 5.422 5.988 0.326 1 96.06 146 HIS A CA 1
ATOM 1120 C C . HIS A 1 146 ? 5.445 6.023 1.851 1 96.06 146 HIS A C 1
ATOM 1122 O O . HIS A 1 146 ? 6.32 5.418 2.477 1 96.06 146 HIS A O 1
ATOM 1128 N N . PHE A 1 147 ? 4.566 6.785 2.404 1 97.69 147 PHE A N 1
ATOM 1129 C CA . PHE A 1 147 ? 4.383 6.875 3.848 1 97.69 147 PHE A CA 1
ATOM 1130 C C . PHE A 1 147 ? 5.66 7.344 4.527 1 97.69 147 PHE A C 1
ATOM 1132 O O . PHE A 1 147 ? 6.098 6.75 5.516 1 97.69 147 PHE A O 1
ATOM 1139 N N . ARG A 1 148 ? 6.25 8.391 3.918 1 97 148 ARG A N 1
ATOM 1140 C CA . ARG A 1 148 ? 7.461 9 4.465 1 97 148 ARG A CA 1
ATOM 1141 C C . ARG A 1 148 ? 7.25 10.484 4.734 1 97 148 ARG A C 1
ATOM 1143 O O . ARG A 1 148 ? 6.434 11.133 4.078 1 97 148 ARG A O 1
ATOM 1150 N N . PRO A 1 149 ? 7.965 10.945 5.699 1 95.31 149 PRO A N 1
ATOM 1151 C CA . PRO A 1 149 ? 7.938 12.398 5.902 1 95.31 149 PRO A CA 1
ATOM 1152 C C . PRO A 1 149 ? 8.945 13.133 5.023 1 95.31 149 PRO A C 1
ATOM 1154 O O . PRO A 1 149 ? 9.25 14.305 5.277 1 95.31 149 PRO A O 1
ATOM 1157 N N . TYR A 1 150 ? 9.555 12.461 4.047 1 96.56 150 TYR A N 1
ATOM 1158 C CA . TYR A 1 150 ? 10.562 13 3.15 1 96.56 150 TYR A CA 1
ATOM 1159 C C . TYR A 1 150 ? 10.195 12.742 1.694 1 96.56 150 TYR A C 1
ATOM 1161 O O . TYR A 1 150 ? 9.352 11.891 1.402 1 96.56 150 TYR A O 1
ATOM 1169 N N . ASN A 1 151 ? 10.812 13.562 0.848 1 96.88 151 ASN A N 1
ATOM 1170 C CA . ASN A 1 151 ? 10.562 13.352 -0.573 1 96.88 151 ASN A CA 1
ATOM 1171 C C . ASN A 1 151 ? 11.484 12.289 -1.158 1 96.88 151 ASN A C 1
ATOM 1173 O O . ASN A 1 151 ? 12.07 11.5 -0.42 1 96.88 151 ASN A O 1
ATOM 1177 N N . GLU A 1 152 ? 11.547 12.117 -2.502 1 95.19 152 GLU A N 1
ATOM 1178 C CA . GLU A 1 152 ? 12.266 11.07 -3.223 1 95.19 152 GLU A CA 1
ATOM 1179 C C . GLU A 1 152 ? 13.773 11.188 -3.006 1 95.19 152 GLU A C 1
ATOM 1181 O O . GLU A 1 152 ? 14.516 10.234 -3.24 1 95.19 152 GLU A O 1
ATOM 1186 N N . ASN A 1 153 ? 14.234 12.336 -2.525 1 96.75 153 ASN A N 1
ATOM 1187 C CA . ASN A 1 153 ? 15.648 12.555 -2.248 1 96.75 153 ASN A CA 1
ATOM 1188 C C . ASN A 1 153 ? 15.93 12.562 -0.749 1 96.75 153 ASN A C 1
ATOM 1190 O O . ASN A 1 153 ? 16.984 13.047 -0.314 1 96.75 153 ASN A O 1
ATOM 1194 N N . ASN A 1 154 ? 14.969 12.102 0.016 1 96.31 154 ASN A N 1
ATOM 1195 C CA . ASN A 1 154 ? 15.047 12.039 1.472 1 96.31 154 ASN A CA 1
ATOM 1196 C C . ASN A 1 154 ? 15.109 13.438 2.084 1 96.31 154 ASN A C 1
ATOM 1198 O O . ASN A 1 154 ? 15.75 13.641 3.117 1 96.31 154 ASN A O 1
ATOM 1202 N N . VAL A 1 155 ? 14.492 14.352 1.468 1 96.12 155 VAL A N 1
ATOM 1203 C CA . VAL A 1 155 ? 14.523 15.727 1.938 1 96.12 155 VAL A CA 1
ATOM 1204 C C . VAL A 1 155 ? 13.219 16.047 2.668 1 96.12 155 VAL A C 1
ATOM 1206 O O . VAL A 1 155 ? 12.133 15.719 2.188 1 96.12 155 VAL A O 1
ATOM 1209 N N . ASP A 1 156 ? 13.352 16.656 3.803 1 94.44 156 ASP A N 1
ATOM 1210 C CA . ASP A 1 156 ? 12.219 17.234 4.516 1 94.44 156 ASP A CA 1
ATOM 1211 C C . ASP A 1 156 ? 11.805 18.562 3.891 1 94.44 156 ASP A C 1
ATOM 1213 O O . ASP A 1 156 ? 12.445 19.594 4.121 1 94.44 156 ASP A O 1
ATOM 1217 N N . LEU A 1 157 ? 10.656 18.562 3.268 1 95.06 157 LEU A N 1
ATOM 1218 C CA . LEU A 1 157 ? 10.258 19.719 2.477 1 95.06 157 LEU A CA 1
ATOM 1219 C C . LEU A 1 157 ? 9.906 20.906 3.375 1 95.06 157 LEU A C 1
ATOM 1221 O O . LEU A 1 157 ? 9.891 22.047 2.924 1 95.06 157 LEU A O 1
ATOM 1225 N N . SER A 1 158 ? 9.594 20.625 4.625 1 90.44 158 SER A N 1
ATOM 1226 C CA . SER A 1 158 ? 9.32 21.703 5.559 1 90.44 158 SER A CA 1
ATOM 1227 C C . SER A 1 158 ? 10.578 22.516 5.844 1 90.44 158 SER A C 1
ATOM 1229 O O . SER A 1 158 ? 10.508 23.641 6.363 1 90.44 158 SER A O 1
ATOM 1231 N N . ARG A 1 159 ? 11.672 22 5.41 1 89.56 159 ARG A N 1
ATOM 1232 C CA . ARG A 1 159 ? 12.945 22.672 5.633 1 89.56 159 ARG A CA 1
ATOM 1233 C C . ARG A 1 159 ? 13.578 23.094 4.312 1 89.56 159 ARG A C 1
ATOM 1235 O O . ARG A 1 159 ? 14.742 23.5 4.277 1 89.56 159 ARG A O 1
ATOM 1242 N N . ASN A 1 160 ? 12.891 23.031 3.379 1 92.94 160 ASN A N 1
ATOM 1243 C CA . ASN A 1 160 ? 13.477 23.219 2.057 1 92.94 160 ASN A CA 1
ATOM 1244 C C . ASN A 1 160 ? 12.953 24.484 1.378 1 92.94 160 ASN A C 1
ATOM 1246 O O . ASN A 1 160 ? 13.508 24.922 0.371 1 92.94 160 ASN A O 1
ATOM 1250 N N . TYR A 1 161 ? 11.914 25.094 1.909 1 91.88 161 TYR A N 1
ATOM 1251 C CA . TYR A 1 161 ? 11.406 26.344 1.368 1 91.88 161 TYR A CA 1
ATOM 1252 C C . TYR A 1 161 ? 12.188 27.531 1.913 1 91.88 161 TYR A C 1
ATOM 1254 O O . TYR A 1 161 ? 11.766 28.172 2.877 1 91.88 161 TYR A O 1
ATOM 1262 N N . LEU A 1 162 ? 13.25 27.906 1.272 1 89 162 LEU A N 1
ATOM 1263 C CA . LEU A 1 162 ? 14.172 28.922 1.769 1 89 162 LEU A CA 1
ATOM 1264 C C . LEU A 1 162 ? 14.438 29.984 0.706 1 89 162 LEU A C 1
ATOM 1266 O O . LEU A 1 162 ? 14.406 29.688 -0.492 1 89 162 LEU A O 1
ATOM 1270 N N . SER A 1 163 ? 14.602 31.172 1.188 1 87.12 163 SER A N 1
ATOM 1271 C CA . SER A 1 163 ? 15.078 32.219 0.31 1 87.12 163 SER A CA 1
ATOM 1272 C C . SER A 1 163 ? 16.547 32.031 -0.055 1 87.12 163 SER A C 1
ATOM 1274 O O . SER A 1 163 ? 17.25 31.25 0.584 1 87.12 163 SER A O 1
ATOM 1276 N N . PRO A 1 164 ? 16.953 32.75 -1.102 1 86.94 164 PRO A N 1
ATOM 1277 C CA . PRO A 1 164 ? 18.375 32.656 -1.445 1 86.94 164 PRO A CA 1
ATOM 1278 C C . PRO A 1 164 ? 19.297 32.969 -0.272 1 86.94 164 PRO A C 1
ATOM 1280 O O . PRO A 1 164 ? 20.312 32.312 -0.077 1 86.94 164 PRO A O 1
ATOM 1283 N N . GLU A 1 165 ? 18.922 33.969 0.495 1 86.06 165 GLU A N 1
ATOM 1284 C CA . GLU A 1 165 ? 19.719 34.344 1.655 1 86.06 165 GLU A CA 1
ATOM 1285 C C . GLU A 1 165 ? 19.719 33.25 2.723 1 86.06 165 GLU A C 1
ATOM 1287 O O . GLU A 1 165 ? 20.75 32.969 3.318 1 86.06 165 GLU A O 1
ATOM 1292 N N . GLU A 1 166 ? 18.594 32.656 2.932 1 84.81 166 GLU A N 1
ATOM 1293 C CA . GLU A 1 166 ? 18.469 31.594 3.912 1 84.81 166 GLU A CA 1
ATOM 1294 C C . GLU A 1 166 ? 19.281 30.375 3.488 1 84.81 166 GLU A C 1
ATOM 1296 O O . GLU A 1 166 ? 19.875 29.688 4.328 1 84.81 166 GLU A O 1
ATOM 1301 N N . TRP A 1 167 ? 19.25 30.062 2.234 1 88.38 167 TRP A N 1
ATOM 1302 C CA . TRP A 1 167 ? 20.047 28.953 1.716 1 88.38 167 TRP A CA 1
ATOM 1303 C C . TRP A 1 167 ? 21.531 29.156 2.016 1 88.38 167 TRP A C 1
ATOM 1305 O O . TRP A 1 167 ? 22.219 28.219 2.455 1 88.38 167 TRP A O 1
ATOM 1315 N N . SER A 1 168 ? 21.984 30.375 1.718 1 87.25 168 SER A N 1
ATOM 1316 C CA . SER A 1 168 ? 23.391 30.688 1.996 1 87.25 168 SER A CA 1
ATOM 1317 C C . SER A 1 168 ? 23.703 30.5 3.475 1 87.25 168 SER A C 1
ATOM 1319 O O . SER A 1 168 ? 24.766 29.953 3.82 1 87.25 168 SER A O 1
ATOM 1321 N N . HIS A 1 169 ? 22.781 30.859 4.277 1 83.81 169 HIS A N 1
ATOM 1322 C CA . HIS A 1 169 ? 22.969 30.781 5.719 1 83.81 169 HIS A CA 1
ATOM 1323 C C . HIS A 1 169 ? 23.031 29.328 6.184 1 83.81 169 HIS A C 1
ATOM 1325 O O . HIS A 1 169 ? 23.922 28.953 6.945 1 83.81 169 HIS A O 1
ATOM 1331 N N . VAL A 1 170 ? 22.078 28.531 5.738 1 82.75 170 VAL A N 1
ATOM 1332 C CA . VAL A 1 170 ? 21.969 27.172 6.258 1 82.75 170 VAL A CA 1
ATOM 1333 C C . VAL A 1 170 ? 23.109 26.328 5.699 1 82.75 170 VAL A C 1
ATOM 1335 O O . VAL A 1 170 ? 23.594 25.406 6.371 1 82.75 170 VAL A O 1
ATOM 1338 N N . LEU A 1 171 ? 23.562 26.625 4.555 1 83.56 171 LEU A N 1
ATOM 1339 C CA . LEU A 1 171 ? 24.625 25.828 3.951 1 83.56 171 LEU A CA 1
ATOM 1340 C C . LEU A 1 171 ? 25.984 26.219 4.527 1 83.56 171 LEU A C 1
ATOM 1342 O O . LEU A 1 171 ? 26.891 25.391 4.582 1 83.56 171 LEU A O 1
ATOM 1346 N N . GLU A 1 172 ? 26.125 27.516 4.863 1 76.5 172 GLU A N 1
ATOM 1347 C CA . GLU A 1 172 ? 27.359 27.969 5.465 1 76.5 172 GLU A CA 1
ATOM 1348 C C . GLU A 1 172 ? 27.484 27.516 6.914 1 76.5 172 GLU A C 1
ATOM 1350 O O . GLU A 1 172 ? 28.578 27.141 7.363 1 76.5 172 GLU A O 1
ATOM 1355 N N . ARG A 1 173 ? 26.469 27.812 7.641 1 62.56 173 ARG A N 1
ATOM 1356 C CA . ARG A 1 173 ? 26.469 27.375 9.039 1 62.56 173 ARG A CA 1
ATOM 1357 C C . ARG A 1 173 ? 26.766 25.891 9.156 1 62.56 173 ARG A C 1
ATOM 1359 O O . ARG A 1 173 ? 27.297 25.438 10.18 1 62.56 173 ARG A O 1
ATOM 1366 N N . ASP A 1 174 ? 26.219 25.125 8.195 1 55.03 174 ASP A N 1
ATOM 1367 C CA . ASP A 1 174 ? 26.203 23.672 8.266 1 55.03 174 ASP A CA 1
ATOM 1368 C C . ASP A 1 174 ? 27.609 23.094 8.227 1 55.03 174 ASP A C 1
ATOM 1370 O O . ASP A 1 174 ? 27.969 22.375 7.289 1 55.03 174 ASP A O 1
ATOM 1374 N N . ASN A 1 175 ? 28.609 23.891 8.438 1 49.88 175 ASN A N 1
ATOM 1375 C CA . ASN A 1 175 ? 29.781 23.109 8.844 1 49.88 175 ASN A CA 1
ATOM 1376 C C . ASN A 1 175 ? 29.391 21.984 9.797 1 49.88 175 ASN A C 1
ATOM 1378 O O . ASN A 1 175 ? 28.328 22.031 10.414 1 49.88 175 ASN A O 1
ATOM 1382 N N . ALA A 1 176 ? 30.312 20.906 10 1 45.56 176 ALA A N 1
ATOM 1383 C CA . ALA A 1 176 ? 30.078 19.578 10.555 1 45.56 176 ALA A CA 1
ATOM 1384 C C . ALA A 1 176 ? 29.109 19.641 11.742 1 45.56 176 ALA A C 1
ATOM 1386 O O . ALA A 1 176 ? 28.219 18.812 11.859 1 45.56 176 ALA A O 1
ATOM 1387 N N . ASN A 1 177 ? 29.578 19.984 13.07 1 48.22 177 ASN A N 1
ATOM 1388 C CA . ASN A 1 177 ? 29.359 19.641 14.469 1 48.22 177 ASN A CA 1
ATOM 1389 C C . ASN A 1 177 ? 28.141 20.344 15.047 1 48.22 177 ASN A C 1
ATOM 1391 O O . ASN A 1 177 ? 27.953 20.375 16.266 1 48.22 177 ASN A O 1
ATOM 1395 N N . ASN A 1 178 ? 27.641 21.484 14.5 1 52.41 178 ASN A N 1
ATOM 1396 C CA . ASN A 1 178 ? 27.031 22.391 15.469 1 52.41 178 ASN A CA 1
ATOM 1397 C C . ASN A 1 178 ? 25.75 21.781 16.062 1 52.41 178 ASN A C 1
ATOM 1399 O O . ASN A 1 178 ? 25.328 22.172 17.141 1 52.41 178 ASN A O 1
ATOM 1403 N N . SER A 1 179 ? 24.75 21.562 15.227 1 56.94 179 SER A N 1
ATOM 1404 C CA . SER A 1 179 ? 23.375 21.5 15.734 1 56.94 179 SER A CA 1
ATOM 1405 C C . SER A 1 179 ? 23.219 20.359 16.75 1 56.94 179 SER A C 1
ATOM 1407 O O . SER A 1 179 ? 22.156 20.188 17.344 1 56.94 179 SER A O 1
ATOM 1409 N N . GLY A 1 180 ? 24.359 19.797 17.125 1 72 180 GLY A N 1
ATOM 1410 C CA . GLY A 1 180 ? 24.234 18.672 18.031 1 72 180 GLY A CA 1
ATOM 1411 C C . GLY A 1 180 ? 23.719 17.422 17.359 1 72 180 GLY A C 1
ATOM 1412 O O . GLY A 1 180 ? 23.578 16.375 18 1 72 180 GLY A O 1
ATOM 1413 N N . TYR A 1 181 ? 23.531 17.516 16.062 1 78.31 181 TYR A N 1
ATOM 1414 C CA . TYR A 1 181 ? 22.938 16.391 15.352 1 78.31 181 TYR A CA 1
ATOM 1415 C C . TYR A 1 181 ? 23.859 15.172 15.406 1 78.31 181 TYR A C 1
ATOM 1417 O O . TYR A 1 181 ? 23.422 14.062 15.688 1 78.31 181 TYR A O 1
ATOM 1425 N N . ASN A 1 182 ? 25.094 15.367 15.164 1 80.25 182 ASN A N 1
ATOM 1426 C CA . ASN A 1 182 ? 26.062 14.273 15.156 1 80.25 182 ASN A CA 1
ATOM 1427 C C . ASN A 1 182 ? 26.188 13.633 16.547 1 80.25 182 ASN A C 1
ATOM 1429 O O . ASN A 1 182 ? 26.344 12.414 16.656 1 80.25 182 ASN A O 1
ATOM 1433 N N . GLU A 1 183 ? 26.047 14.445 17.469 1 79.19 183 GLU A N 1
ATOM 1434 C CA . GLU A 1 183 ? 26.234 13.938 18.828 1 79.19 183 GLU A CA 1
ATOM 1435 C C . GLU A 1 183 ? 24.969 13.297 19.359 1 79.19 183 GLU A C 1
ATOM 1437 O O . GLU A 1 183 ? 25.016 12.305 20.094 1 79.19 183 GLU A O 1
ATOM 1442 N N . ILE A 1 184 ? 23.953 13.844 19 1 79.44 184 ILE A N 1
ATOM 1443 C CA . ILE A 1 184 ? 22.703 13.461 19.656 1 79.44 184 ILE A CA 1
ATOM 1444 C C . ILE A 1 184 ? 21.938 12.477 18.766 1 79.44 184 ILE A C 1
ATOM 1446 O O . ILE A 1 184 ? 21.469 11.438 19.234 1 79.44 184 ILE A O 1
ATOM 1450 N N . VAL A 1 185 ? 21.875 12.758 17.5 1 82.38 185 VAL A N 1
ATOM 1451 C CA . VAL A 1 185 ? 20.953 12.039 16.609 1 82.38 185 VAL A CA 1
ATOM 1452 C C . VAL A 1 185 ? 21.719 10.938 15.867 1 82.38 185 VAL A C 1
ATOM 1454 O O . VAL A 1 185 ? 21.219 9.82 15.742 1 82.38 185 VAL A O 1
ATOM 1457 N N . ALA A 1 186 ? 22.922 11.156 15.531 1 81.56 186 ALA A N 1
ATOM 1458 C CA . ALA A 1 186 ? 23.688 10.25 14.672 1 81.56 186 ALA A CA 1
ATOM 1459 C C . ALA A 1 186 ? 23.844 8.883 15.328 1 81.56 186 ALA A C 1
ATOM 1461 O O . ALA A 1 186 ? 23.75 7.852 14.656 1 81.56 186 ALA A O 1
ATOM 1462 N N . PRO A 1 187 ? 24.031 8.883 16.609 1 83.75 187 PRO A N 1
ATOM 1463 C CA . PRO A 1 187 ? 24.203 7.574 17.25 1 83.75 187 PRO A CA 1
ATOM 1464 C C . PRO A 1 187 ? 22.922 6.734 17.219 1 83.75 187 PRO A C 1
ATOM 1466 O O . PRO A 1 187 ? 22.969 5.527 17.469 1 83.75 187 PRO A O 1
ATOM 1469 N N . LEU A 1 188 ? 21.844 7.328 16.969 1 88.5 188 LEU A N 1
ATOM 1470 C CA . LEU A 1 188 ? 20.562 6.609 16.922 1 88.5 188 LEU A CA 1
ATOM 1471 C C . LEU A 1 188 ? 20.328 6.016 15.539 1 88.5 188 LEU A C 1
ATOM 1473 O O . LEU A 1 188 ? 19.438 5.184 15.359 1 88.5 188 LEU A O 1
ATOM 1477 N N . LEU A 1 189 ? 21.109 6.465 14.602 1 89.38 189 LEU A N 1
ATOM 1478 C CA . LEU A 1 189 ? 21 5.922 13.258 1 89.38 189 LEU A CA 1
ATOM 1479 C C . LEU A 1 189 ? 21.484 4.48 13.203 1 89.38 189 LEU A C 1
ATOM 1481 O O . LEU A 1 189 ? 22.531 4.156 13.781 1 89.38 189 LEU A O 1
ATOM 1485 N N . MET A 1 190 ? 20.719 3.625 12.562 1 90.31 190 MET A N 1
ATOM 1486 C CA . MET A 1 190 ? 21.078 2.213 12.484 1 90.31 190 MET A CA 1
ATOM 1487 C C . MET A 1 190 ? 22 1.95 11.297 1 90.31 190 MET A C 1
ATOM 1489 O O . MET A 1 190 ? 21.828 2.551 10.234 1 90.31 190 MET A O 1
ATOM 1493 N N . SER A 1 191 ? 22.859 0.987 11.445 1 90.5 191 SER A N 1
ATOM 1494 C CA . SER A 1 191 ? 23.812 0.635 10.406 1 90.5 191 SER A CA 1
ATOM 1495 C C . SER A 1 191 ? 23.312 -0.528 9.555 1 90.5 191 SER A C 1
ATOM 1497 O O . SER A 1 191 ? 24.031 -1.01 8.672 1 90.5 191 SER A O 1
ATOM 1499 N N . ARG A 1 192 ? 22.203 -0.983 9.883 1 92.44 192 ARG A N 1
ATOM 1500 C CA . ARG A 1 192 ? 21.594 -2.096 9.156 1 92.44 192 ARG A CA 1
ATOM 1501 C C . ARG A 1 192 ? 20.078 -1.963 9.125 1 92.44 192 ARG A C 1
ATOM 1503 O O . ARG A 1 192 ? 19.516 -1.075 9.766 1 92.44 192 ARG A O 1
ATOM 1510 N N . ALA A 1 193 ? 19.484 -2.822 8.344 1 94.25 193 ALA A N 1
ATOM 1511 C CA . ALA A 1 193 ? 18.016 -2.863 8.32 1 94.25 193 ALA A CA 1
ATOM 1512 C C . ALA A 1 193 ? 17.469 -3.295 9.68 1 94.25 193 ALA A C 1
ATOM 1514 O O . ALA A 1 193 ? 18.031 -4.156 10.344 1 94.25 193 ALA A O 1
ATOM 1515 N N . PRO A 1 194 ? 16.344 -2.744 10.086 1 94.19 194 PRO A N 1
ATOM 1516 C CA . PRO A 1 194 ? 15.766 -3.1 11.383 1 94.19 194 PRO A CA 1
ATOM 1517 C C . PRO A 1 194 ? 15.328 -4.559 11.453 1 94.19 194 PRO A C 1
ATOM 1519 O O . PRO A 1 194 ? 14.828 -5.105 10.469 1 94.19 194 PRO A O 1
ATOM 1522 N N . ARG A 1 195 ? 15.57 -5.168 12.602 1 93.06 195 ARG A N 1
ATOM 1523 C CA . ARG A 1 195 ? 15.031 -6.477 12.969 1 93.06 19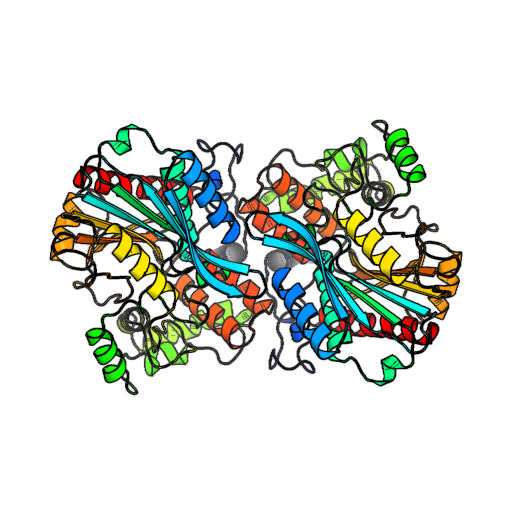5 ARG A CA 1
ATOM 1524 C C . ARG A 1 195 ? 13.828 -6.336 13.891 1 93.06 195 ARG A C 1
ATOM 1526 O O . ARG A 1 195 ? 13.539 -5.246 14.383 1 93.06 195 ARG A O 1
ATOM 1533 N N . PHE A 1 196 ? 13.094 -7.398 14.078 1 86.56 196 PHE A N 1
ATOM 1534 C CA . PHE A 1 196 ? 11.945 -7.395 14.969 1 86.56 196 PHE A CA 1
ATOM 1535 C C . PHE A 1 196 ? 12.312 -6.809 16.328 1 86.56 196 PHE A C 1
ATOM 1537 O O . PHE A 1 196 ? 11.586 -5.973 16.875 1 86.56 196 PHE A O 1
ATOM 1544 N N . ILE A 1 197 ? 13.453 -7.16 16.859 1 86.38 197 ILE A N 1
ATOM 1545 C CA . ILE A 1 197 ? 13.859 -6.805 18.219 1 86.38 197 ILE A CA 1
ATOM 1546 C C . ILE A 1 197 ? 14.195 -5.32 18.281 1 86.38 197 ILE A C 1
ATOM 1548 O O . ILE A 1 197 ? 14.18 -4.719 19.359 1 86.38 197 ILE A O 1
ATOM 1552 N N . ASP A 1 198 ? 14.516 -4.738 17.156 1 89.19 198 ASP A N 1
ATOM 1553 C CA . ASP A 1 198 ? 14.938 -3.34 17.141 1 89.19 198 ASP A CA 1
ATOM 1554 C C . ASP A 1 198 ? 13.766 -2.412 17.453 1 89.19 198 ASP A C 1
ATOM 1556 O O . ASP A 1 198 ? 13.969 -1.252 17.828 1 89.19 198 ASP A O 1
ATOM 1560 N N . ARG A 1 199 ? 12.594 -2.943 17.344 1 84.19 199 ARG A N 1
ATOM 1561 C CA . ARG A 1 199 ? 11.414 -2.188 17.734 1 84.19 199 ARG A CA 1
ATOM 1562 C C . ARG A 1 199 ? 11.469 -1.818 19.219 1 84.19 199 ARG A C 1
ATOM 1564 O O . ARG A 1 199 ? 10.945 -0.78 19.625 1 84.19 199 ARG A O 1
ATOM 1571 N N . TYR A 1 200 ? 12.133 -2.631 19.922 1 83.94 200 TYR A N 1
ATOM 1572 C CA . TYR A 1 200 ? 12.203 -2.432 21.359 1 83.94 200 TYR A CA 1
ATOM 1573 C C . TYR A 1 200 ? 13.594 -1.961 21.781 1 83.94 200 TYR A C 1
ATOM 1575 O O . TYR A 1 200 ? 13.727 -1.114 22.672 1 83.94 200 TYR A O 1
ATOM 1583 N N . ALA A 1 201 ? 14.609 -2.498 21.141 1 88.5 201 ALA A N 1
ATOM 1584 C CA . ALA A 1 201 ? 15.984 -2.123 21.453 1 88.5 201 ALA A CA 1
ATOM 1585 C C . ALA A 1 201 ? 16.219 -0.641 21.188 1 88.5 201 ALA A C 1
ATOM 1587 O O . ALA A 1 201 ? 17.062 -0.014 21.844 1 88.5 201 ALA A O 1
ATOM 1588 N N . PHE A 1 202 ? 15.508 -0.111 20.234 1 91.12 202 PHE A N 1
ATOM 1589 C CA . PHE A 1 202 ? 15.648 1.305 19.906 1 91.12 202 PHE A CA 1
ATOM 1590 C C . PHE A 1 202 ? 15.328 2.168 21.125 1 91.12 202 PHE A C 1
ATOM 1592 O O . PHE A 1 202 ? 15.984 3.186 21.359 1 91.12 202 PHE A O 1
ATOM 1599 N N . PHE A 1 203 ? 14.32 1.79 21.875 1 87.44 203 PHE A N 1
ATOM 1600 C CA . PHE A 1 203 ? 13.914 2.574 23.047 1 87.44 203 PHE A CA 1
ATOM 1601 C C . PHE A 1 203 ? 15.039 2.621 24.078 1 87.44 203 PHE A C 1
ATOM 1603 O O . PHE A 1 203 ? 15.219 3.635 24.75 1 87.44 203 PHE A O 1
ATOM 1610 N N . TYR A 1 204 ? 15.688 1.555 24.172 1 87 204 TYR A N 1
ATOM 1611 C CA . TYR A 1 204 ? 16.812 1.523 25.094 1 87 204 TYR A CA 1
ATOM 1612 C C . TYR A 1 204 ? 17.891 2.52 24.672 1 87 204 TYR A C 1
ATOM 1614 O O . TYR A 1 204 ? 18.406 3.275 25.5 1 87 204 TYR A O 1
ATOM 1622 N N . GLN A 1 205 ? 18.219 2.521 23.438 1 87.12 205 GLN A N 1
ATOM 1623 C CA . GLN A 1 205 ? 19.219 3.453 22.922 1 87.12 205 GLN A CA 1
ATOM 1624 C C . GLN A 1 205 ? 18.75 4.898 23.062 1 87.12 205 GLN A C 1
ATOM 1626 O O . GLN A 1 205 ? 19.547 5.781 23.406 1 87.12 205 GLN A O 1
ATOM 1631 N N . LEU A 1 206 ? 17.547 5.09 22.766 1 87.62 206 LEU A N 1
ATOM 1632 C CA . LEU A 1 206 ? 16.969 6.418 22.875 1 87.62 206 LEU A CA 1
ATOM 1633 C C . LEU A 1 206 ? 17.016 6.918 24.328 1 87.62 206 LEU A C 1
ATOM 1635 O O . LEU A 1 206 ? 17.422 8.055 24.578 1 87.62 206 LEU A O 1
ATOM 1639 N N . LEU A 1 207 ? 16.656 6.094 25.219 1 86.38 207 LEU A N 1
ATOM 1640 C CA . LEU A 1 207 ? 16.672 6.453 26.625 1 86.38 207 LEU A CA 1
ATOM 1641 C C . LEU A 1 207 ? 18.094 6.738 27.109 1 86.38 207 LEU A C 1
ATOM 1643 O O . LEU A 1 207 ? 18.312 7.668 27.891 1 86.38 207 LEU A O 1
ATOM 1647 N N . LYS A 1 208 ? 18.938 5.953 26.688 1 85.81 208 LYS A N 1
ATOM 1648 C CA . LYS A 1 208 ? 20.344 6.164 27.031 1 85.81 208 LYS A CA 1
ATOM 1649 C C . LYS A 1 208 ? 20.828 7.531 26.562 1 85.81 208 LYS A C 1
ATOM 1651 O O . LYS A 1 208 ? 21.547 8.227 27.281 1 85.81 208 LYS A O 1
ATOM 1656 N N . ARG A 1 209 ? 20.406 7.898 25.438 1 84.81 209 ARG A N 1
ATOM 1657 C CA . ARG A 1 209 ? 20.812 9.188 24.906 1 84.81 209 ARG A CA 1
ATOM 1658 C C . ARG A 1 209 ? 20.141 10.336 25.641 1 84.81 209 ARG A C 1
ATOM 1660 O O . ARG A 1 209 ? 20.75 11.383 25.859 1 84.81 209 ARG A O 1
ATOM 1667 N N . ILE A 1 210 ? 18.938 10.164 25.953 1 85.25 210 ILE A N 1
ATOM 1668 C CA . ILE A 1 210 ? 18.203 11.195 26.672 1 85.25 210 ILE A CA 1
ATOM 1669 C C . ILE A 1 210 ? 18.828 11.422 28.047 1 85.25 210 ILE A C 1
ATOM 1671 O O . ILE A 1 210 ? 18.953 12.562 28.484 1 85.25 210 ILE A O 1
ATOM 1675 N N . VAL A 1 211 ? 19.203 10.383 28.641 1 86.25 211 VAL A N 1
ATOM 1676 C CA . VAL A 1 211 ? 19.781 10.469 29.969 1 86.25 211 VAL A CA 1
ATOM 1677 C C . VAL A 1 211 ? 21.156 11.133 29.891 1 86.25 211 VAL A C 1
ATOM 1679 O O . VAL A 1 211 ? 21.516 11.914 30.766 1 86.25 211 VAL A O 1
ATOM 1682 N N . THR A 1 212 ? 21.859 10.906 28.859 1 85.19 212 THR A N 1
ATOM 1683 C CA . THR A 1 212 ? 23.234 11.391 28.766 1 85.19 212 THR A CA 1
ATOM 1684 C C . THR A 1 212 ? 23.266 12.812 28.203 1 85.19 212 THR A C 1
ATOM 1686 O O . THR A 1 212 ? 24.109 13.617 28.609 1 85.19 212 THR A O 1
ATOM 1689 N N . LYS A 1 213 ? 22.344 13.133 27.312 1 83.69 213 LYS A N 1
ATOM 1690 C CA . LYS A 1 213 ? 22.422 14.422 26.625 1 83.69 213 LYS A CA 1
ATOM 1691 C C . LYS A 1 213 ? 21.281 15.344 27.031 1 83.69 213 LYS A C 1
ATOM 1693 O O . LYS A 1 213 ? 21.328 16.547 26.797 1 83.69 213 LYS A O 1
ATOM 1698 N N . GLY A 1 214 ? 20.328 14.797 27.641 1 81.94 214 GLY A N 1
ATOM 1699 C CA . GLY A 1 214 ? 19.188 15.586 28.078 1 81.94 214 GLY A CA 1
ATOM 1700 C C . GLY A 1 214 ? 18.031 15.57 27.094 1 81.94 214 GLY A C 1
ATOM 1701 O O . GLY A 1 214 ? 18.25 15.586 25.875 1 81.94 214 GLY A O 1
ATOM 1702 N N . LEU A 1 215 ? 16.844 15.555 27.641 1 77.81 215 LEU A N 1
ATOM 1703 C CA . LEU A 1 215 ? 15.617 15.508 26.844 1 77.81 215 LEU A CA 1
ATOM 1704 C C . LEU A 1 215 ? 15.477 16.766 25.984 1 77.81 215 LEU A C 1
ATOM 1706 O O . LEU A 1 215 ? 15.039 16.688 24.828 1 77.81 215 LEU A O 1
ATOM 1710 N N . GLY A 1 216 ? 15.773 17.875 26.516 1 72.88 216 GLY A N 1
ATOM 1711 C CA . GLY A 1 216 ? 15.672 19.125 25.797 1 72.88 216 GLY A CA 1
ATOM 1712 C C . GLY A 1 216 ? 16.516 19.172 24.547 1 72.88 216 GLY A C 1
ATOM 1713 O O . GLY A 1 216 ? 16.047 19.562 23.469 1 72.88 216 GLY A O 1
ATOM 1714 N N . ALA A 1 217 ? 17.656 18.688 24.688 1 71.81 217 ALA A N 1
ATOM 1715 C CA . ALA A 1 217 ? 18.562 18.641 23.531 1 71.81 217 ALA A CA 1
ATOM 1716 C C . ALA A 1 217 ? 18.016 17.734 22.438 1 71.81 217 ALA A C 1
ATOM 1718 O O . ALA A 1 217 ? 18.125 18.062 21.25 1 71.81 217 ALA A O 1
ATOM 1719 N N . PHE A 1 218 ? 17.391 16.734 22.828 1 73.81 218 PHE A N 1
ATOM 1720 C CA . PHE A 1 218 ? 16.875 15.766 21.875 1 73.81 218 PHE A CA 1
ATOM 1721 C C . PHE A 1 218 ? 15.633 16.297 21.188 1 73.81 218 PHE A C 1
ATOM 1723 O O . PHE A 1 218 ? 15.398 16 20.016 1 73.81 218 PHE A O 1
ATOM 1730 N N . LYS A 1 219 ? 14.945 16.969 21.844 1 69.19 219 LYS A N 1
ATOM 1731 C CA . LYS A 1 219 ? 13.734 17.516 21.219 1 69.19 219 LYS A CA 1
ATOM 1732 C C . LYS A 1 219 ? 14.07 18.656 20.266 1 69.19 219 LYS A C 1
ATOM 1734 O O . LYS A 1 219 ? 13.445 18.797 19.219 1 69.19 219 LYS A O 1
ATOM 1739 N N . GLN A 1 220 ? 15.109 19.312 20.562 1 65.56 220 GLN A N 1
ATOM 1740 C CA . GLN A 1 220 ? 15.469 20.5 19.781 1 65.56 220 GLN A CA 1
ATOM 1741 C C . GLN A 1 220 ? 16.281 20.125 18.547 1 65.56 220 GLN A C 1
ATOM 1743 O O . GLN A 1 220 ? 16.125 20.719 17.484 1 65.56 220 GLN A O 1
ATOM 1748 N N . THR A 1 221 ? 17.031 19.141 18.641 1 65.06 221 THR A N 1
ATOM 1749 C CA . THR A 1 221 ? 18 18.828 17.594 1 65.06 221 THR A CA 1
ATOM 1750 C C . THR A 1 221 ? 17.281 18.297 16.359 1 65.06 221 THR A C 1
ATOM 1752 O O . THR A 1 221 ? 17.484 18.797 15.25 1 65.06 221 THR A O 1
ATOM 1755 N N . PRO A 1 222 ? 16.422 17.266 16.562 1 63.75 222 PRO A N 1
ATOM 1756 C CA . PRO A 1 222 ? 15.789 16.766 15.344 1 63.75 222 PRO A CA 1
ATOM 1757 C C . PRO A 1 222 ? 14.82 17.781 14.719 1 63.75 222 PRO A C 1
ATOM 1759 O O . PRO A 1 222 ? 14.656 17.812 13.5 1 63.75 222 PRO A O 1
ATOM 1762 N N . SER A 1 223 ? 14.32 18.609 15.477 1 63.31 223 SER A N 1
ATOM 1763 C CA . SER A 1 223 ? 13.336 19.562 15 1 63.31 223 SER A CA 1
ATOM 1764 C C . SER A 1 223 ? 14 20.688 14.211 1 63.31 223 SER A C 1
ATOM 1766 O O . SER A 1 223 ? 13.367 21.328 13.367 1 63.31 223 SER A O 1
ATOM 1768 N N . GLY A 1 224 ? 15.25 20.875 14.5 1 66.75 224 GLY A N 1
ATOM 1769 C CA . GLY A 1 224 ? 15.969 21.922 13.781 1 66.75 224 GLY A CA 1
ATOM 1770 C C . GLY A 1 224 ? 16.438 21.484 12.414 1 66.75 224 GLY A C 1
ATOM 1771 O O . GLY A 1 224 ? 16.844 22.312 11.594 1 66.75 224 GLY A O 1
ATOM 1772 N N . GLY A 1 225 ? 16.219 20.312 12.133 1 74.88 225 GLY A N 1
ATOM 1773 C CA . GLY A 1 225 ? 16.672 19.797 10.852 1 74.88 225 GLY A CA 1
ATOM 1774 C C . GLY A 1 225 ? 18.188 19.812 10.703 1 74.88 225 GLY A C 1
ATOM 1775 O O . GLY A 1 225 ? 18.906 20.078 11.672 1 74.88 225 GLY A O 1
ATOM 1776 N N . GLN A 1 226 ? 18.688 19.297 9.602 1 82.19 226 GLN A N 1
ATOM 1777 C CA . GLN A 1 226 ? 20.109 19.281 9.289 1 82.19 226 GLN A CA 1
ATOM 1778 C C . GLN A 1 226 ? 20.344 19.25 7.777 1 82.19 226 GLN A C 1
ATOM 1780 O O . GLN A 1 226 ? 19.469 18.812 7.023 1 82.19 226 GLN A O 1
ATOM 1785 N N . TYR A 1 227 ? 21.5 19.797 7.398 1 88 227 TYR A N 1
ATOM 1786 C CA . TYR A 1 227 ? 21.781 19.922 5.973 1 88 227 TYR A CA 1
ATOM 1787 C C . TYR A 1 227 ? 23.094 19.219 5.621 1 88 227 TYR A C 1
ATOM 1789 O O . TYR A 1 227 ? 23.688 19.484 4.566 1 88 227 TYR A O 1
ATOM 1797 N N . HIS A 1 228 ? 23.562 18.281 6.422 1 84.31 228 HIS A N 1
ATOM 1798 C CA . HIS A 1 228 ? 24.891 17.688 6.242 1 84.31 228 HIS A CA 1
ATOM 1799 C C . HIS A 1 228 ? 24.797 16.219 5.855 1 84.31 228 HIS A C 1
ATOM 1801 O O . HIS A 1 228 ? 25.656 15.711 5.133 1 84.31 228 HIS A O 1
ATOM 1807 N N . HIS A 1 229 ? 23.844 15.578 6.426 1 87.94 229 HIS A N 1
ATOM 1808 C CA . HIS A 1 229 ? 23.734 14.141 6.191 1 87.94 229 HIS A CA 1
ATOM 1809 C C . HIS A 1 229 ? 22.547 13.82 5.301 1 87.94 229 HIS A C 1
ATOM 1811 O O . HIS A 1 229 ? 21.422 13.641 5.793 1 87.94 229 HIS A O 1
ATOM 1817 N N . PRO A 1 230 ? 22.75 13.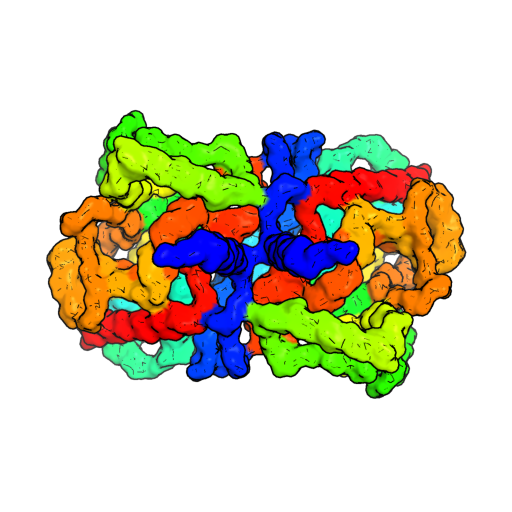602 4.07 1 91.44 230 PRO A N 1
ATOM 1818 C CA . PRO A 1 230 ? 21.656 13.406 3.129 1 91.44 230 PRO A CA 1
ATOM 1819 C C . PRO A 1 230 ? 20.859 12.133 3.41 1 91.44 230 PRO A C 1
ATOM 1821 O O . PRO A 1 230 ? 19.703 12.008 2.99 1 91.44 230 PRO A O 1
ATOM 1824 N N . ASP A 1 231 ? 21.406 11.195 4.145 1 91.44 231 ASP A N 1
ATOM 1825 C CA . ASP A 1 231 ? 20.734 9.914 4.359 1 91.44 231 ASP A CA 1
ATOM 1826 C C . ASP A 1 231 ? 20.094 9.852 5.746 1 91.44 231 ASP A C 1
ATOM 1828 O O . ASP A 1 231 ? 19.531 8.828 6.129 1 91.44 231 ASP A O 1
ATOM 1832 N N . ALA A 1 232 ? 20.156 10.922 6.414 1 89.88 232 ALA A N 1
ATOM 1833 C CA . ALA A 1 232 ? 19.703 10.906 7.801 1 89.88 232 ALA A CA 1
ATOM 1834 C C . ALA A 1 232 ? 18.344 11.578 7.938 1 89.88 232 ALA A C 1
ATOM 1836 O O . ALA A 1 232 ? 17.828 12.164 6.977 1 89.88 232 ALA A O 1
ATOM 1837 N N . VAL A 1 233 ? 17.766 11.438 9.102 1 90.25 233 VAL A N 1
ATOM 1838 C CA . VAL A 1 233 ? 16.469 12.016 9.422 1 90.25 233 VAL A CA 1
ATOM 1839 C C . VAL A 1 233 ? 16.594 13.539 9.484 1 90.25 233 VAL A C 1
ATOM 1841 O O . VAL A 1 233 ? 17.578 14.07 9.992 1 90.25 233 VAL A O 1
ATOM 1844 N N . GLY A 1 234 ? 15.625 14.258 8.914 1 87.5 234 GLY A N 1
ATOM 1845 C CA . GLY A 1 234 ? 15.531 15.703 9.047 1 87.5 234 GLY A CA 1
ATOM 1846 C C . GLY A 1 234 ? 16.406 16.453 8.062 1 87.5 234 GLY A C 1
ATOM 1847 O O . GLY A 1 234 ? 16.734 17.625 8.273 1 87.5 234 GLY A O 1
ATOM 1848 N N . PHE A 1 235 ? 16.859 15.836 6.965 1 91 235 PHE A N 1
ATOM 1849 C CA . PHE A 1 235 ? 17.703 16.453 5.957 1 91 235 PHE A CA 1
ATOM 1850 C C . PHE A 1 235 ? 16.938 17.484 5.152 1 91 235 PHE A C 1
ATOM 1852 O O . PHE A 1 235 ? 15.875 17.188 4.602 1 91 235 PHE A O 1
ATOM 1859 N N . GLY A 1 236 ? 17.453 18.688 5.074 1 91.69 236 GLY A N 1
ATOM 1860 C CA . GLY A 1 236 ? 16.75 19.781 4.418 1 91.69 236 GLY A CA 1
ATOM 1861 C C . GLY A 1 236 ? 17.125 19.938 2.955 1 91.69 236 GLY A C 1
ATOM 1862 O O . GLY A 1 236 ? 16.484 20.703 2.229 1 91.69 236 GLY A O 1
ATOM 1863 N N . GLY A 1 237 ? 18.125 19.219 2.51 1 93.69 237 GLY A N 1
ATOM 1864 C CA . GLY A 1 237 ? 18.531 19.312 1.119 1 93.69 237 GLY A CA 1
ATOM 1865 C C . GLY A 1 237 ? 19.672 20.297 0.898 1 93.69 237 GLY A C 1
ATOM 1866 O O . GLY A 1 237 ? 19.938 21.141 1.75 1 93.69 237 GLY A O 1
ATOM 1867 N N . HIS A 1 238 ? 20.328 20.141 -0.229 1 93.5 238 HIS A N 1
ATOM 1868 C CA . HIS A 1 238 ? 21.375 21.078 -0.607 1 93.5 238 HIS A CA 1
ATOM 1869 C C . HIS A 1 238 ? 20.891 22.062 -1.661 1 93.5 238 HIS A C 1
ATOM 1871 O O . HIS A 1 238 ? 21.609 22.984 -2.035 1 93.5 238 HIS A O 1
ATOM 1877 N N . GLU A 1 239 ? 19.75 21.812 -2.146 1 95.56 239 GLU A N 1
ATOM 1878 C CA . GLU A 1 239 ? 19.109 22.672 -3.137 1 95.56 239 GLU A CA 1
ATOM 1879 C C . GLU A 1 239 ? 17.594 22.578 -3.047 1 95.56 239 GLU A C 1
ATOM 1881 O O . GLU A 1 239 ? 17.062 21.688 -2.383 1 95.56 239 GLU A O 1
ATOM 1886 N N . GLU A 1 240 ? 16.969 23.547 -3.643 1 95.94 240 GLU A N 1
ATOM 1887 C CA . GLU A 1 240 ? 15.516 23.531 -3.67 1 95.94 240 GLU A CA 1
ATOM 1888 C C . GLU A 1 240 ? 14.984 22.328 -4.426 1 95.94 240 GLU A C 1
ATOM 1890 O O . GLU A 1 240 ? 15.461 22.016 -5.523 1 95.94 240 GLU A O 1
ATOM 1895 N N . GLN A 1 241 ? 14.047 21.656 -3.795 1 97.44 241 GLN A N 1
ATOM 1896 C CA . GLN A 1 241 ? 13.453 20.453 -4.387 1 97.44 241 GLN A CA 1
ATOM 1897 C C . GLN A 1 241 ? 12.312 20.828 -5.328 1 97.44 241 GLN A C 1
ATOM 1899 O O . GLN A 1 241 ? 11.664 21.859 -5.156 1 97.44 241 GLN A O 1
ATOM 1904 N N . ARG A 1 242 ? 12.008 19.953 -6.254 1 97.56 242 ARG A N 1
ATOM 1905 C CA . ARG A 1 242 ? 11.023 20.203 -7.305 1 97.56 242 ARG A CA 1
ATOM 1906 C C . ARG A 1 242 ? 9.648 20.5 -6.711 1 97.56 242 ARG A C 1
ATOM 1908 O O . ARG A 1 242 ? 8.938 21.375 -7.199 1 97.56 242 ARG A O 1
ATOM 1915 N N . ALA A 1 243 ? 9.258 19.75 -5.734 1 97.69 243 ALA A N 1
ATOM 1916 C CA . ALA A 1 243 ? 7.957 19.984 -5.109 1 97.69 243 ALA A CA 1
ATOM 1917 C C . ALA A 1 243 ? 7.84 21.406 -4.594 1 97.69 243 ALA A C 1
ATOM 1919 O O . ALA A 1 243 ? 6.777 22.031 -4.691 1 97.69 243 ALA A O 1
ATOM 1920 N N . ILE A 1 244 ? 8.875 21.938 -4.043 1 96.5 244 ILE A N 1
ATOM 1921 C CA . ILE A 1 244 ? 8.883 23.297 -3.514 1 96.5 244 ILE A CA 1
ATOM 1922 C C . ILE A 1 244 ? 8.828 24.297 -4.664 1 96.5 244 ILE A C 1
ATOM 1924 O O . ILE A 1 244 ? 8.148 25.328 -4.57 1 96.5 244 ILE A O 1
ATOM 1928 N N . THR A 1 245 ? 9.531 23.984 -5.73 1 96.62 245 THR A N 1
ATOM 1929 C CA . THR A 1 245 ? 9.453 24.828 -6.914 1 96.62 245 THR A CA 1
ATOM 1930 C C . THR A 1 245 ? 8.016 24.906 -7.426 1 96.62 245 THR A C 1
ATOM 1932 O O . THR A 1 245 ? 7.523 25.984 -7.746 1 96.62 245 THR A O 1
ATOM 1935 N N . VAL A 1 246 ? 7.402 23.781 -7.504 1 97.31 246 VAL A N 1
ATOM 1936 C CA . VAL A 1 246 ? 6.02 23.719 -7.965 1 97.31 246 VAL A CA 1
ATOM 1937 C C . VAL A 1 246 ? 5.125 24.516 -7.012 1 97.31 246 VAL A C 1
ATOM 1939 O O . VAL A 1 246 ? 4.25 25.266 -7.449 1 97.31 246 VAL A O 1
ATOM 1942 N N . LEU A 1 247 ? 5.324 24.359 -5.773 1 96.19 247 LEU A N 1
ATOM 1943 C CA . LEU A 1 247 ? 4.535 25.078 -4.777 1 96.19 247 LEU A CA 1
ATOM 1944 C C . LEU A 1 247 ? 4.691 26.594 -4.941 1 96.19 247 LEU A C 1
ATOM 1946 O O . LEU A 1 247 ? 3.707 27.328 -4.867 1 96.19 247 LEU A O 1
ATOM 1950 N N . ARG A 1 248 ? 5.914 27.047 -5.164 1 93.75 248 ARG A N 1
ATOM 1951 C CA . ARG A 1 248 ? 6.172 28.469 -5.406 1 93.75 248 ARG A CA 1
ATOM 1952 C C . ARG A 1 248 ? 5.406 28.953 -6.629 1 93.75 248 ARG A C 1
ATOM 1954 O O . ARG A 1 248 ? 4.852 30.062 -6.617 1 93.75 248 ARG A O 1
ATOM 1961 N N . GLU A 1 249 ? 5.445 28.141 -7.633 1 94.5 249 GLU A N 1
ATOM 1962 C CA . GLU A 1 249 ? 4.73 28.5 -8.852 1 94.5 249 GLU A CA 1
ATOM 1963 C C . GLU A 1 249 ? 3.229 28.609 -8.602 1 94.5 249 GLU A C 1
ATOM 1965 O O . GLU A 1 249 ? 2.578 29.531 -9.109 1 94.5 249 GLU A O 1
ATOM 1970 N N . VAL A 1 250 ? 2.729 27.719 -7.855 1 95.31 250 VAL A N 1
ATOM 1971 C CA . VAL A 1 250 ? 1.308 27.734 -7.523 1 95.31 250 VAL A CA 1
ATOM 1972 C C . VAL A 1 250 ? 0.974 28.984 -6.727 1 95.31 250 VAL A C 1
ATOM 1974 O O . VAL A 1 250 ? -0.012 29.672 -7.016 1 95.31 250 VAL A O 1
ATOM 1977 N N . PHE A 1 251 ? 1.79 29.312 -5.758 1 93.12 251 PHE A N 1
ATOM 1978 C CA . PHE A 1 251 ? 1.56 30.5 -4.949 1 93.12 251 PHE A CA 1
ATOM 1979 C C . PHE A 1 251 ? 1.613 31.75 -5.809 1 93.12 251 PHE A C 1
ATOM 1981 O O . PHE A 1 251 ? 0.742 32.625 -5.707 1 93.12 251 PHE A O 1
ATOM 1988 N N . LYS A 1 252 ? 2.582 31.844 -6.648 1 90.88 252 LYS A N 1
ATOM 1989 C CA . LYS A 1 252 ? 2.758 33.031 -7.5 1 90.88 252 LYS A CA 1
ATOM 1990 C C . LYS A 1 252 ? 1.556 33.219 -8.422 1 90.88 252 LYS A C 1
ATOM 1992 O O . LYS A 1 252 ? 1.141 34.344 -8.672 1 90.88 252 LYS A O 1
ATOM 1997 N N . ALA A 1 253 ? 1.026 32.156 -8.867 1 91.62 253 ALA A N 1
ATOM 1998 C CA . ALA A 1 253 ? -0.098 32.219 -9.797 1 91.62 253 ALA A CA 1
ATOM 1999 C C . ALA A 1 253 ? -1.354 32.75 -9.109 1 91.62 253 ALA A C 1
ATOM 2001 O O . ALA A 1 253 ? -2.227 33.312 -9.758 1 91.62 253 ALA A O 1
ATOM 2002 N N . HIS A 1 254 ? -1.447 32.656 -7.82 1 89.69 254 HIS A N 1
ATOM 2003 C CA . HIS A 1 254 ? -2.703 33 -7.156 1 89.69 254 HIS A CA 1
ATOM 2004 C C . HIS A 1 254 ? -2.553 34.219 -6.273 1 89.69 254 HIS A C 1
ATOM 2006 O O . HIS A 1 254 ? -3.539 34.906 -5.977 1 89.69 254 HIS A O 1
ATOM 2012 N N . VAL A 1 255 ? -1.406 34.531 -5.816 1 81.75 255 VAL A N 1
ATOM 2013 C CA . VAL A 1 255 ? -1.182 35.656 -4.938 1 81.75 255 VAL A CA 1
ATOM 2014 C C . VAL A 1 255 ? -0.839 36.906 -5.777 1 81.75 255 VAL A C 1
ATOM 2016 O O . VAL A 1 255 ? -1.151 38.031 -5.387 1 81.75 255 VAL A O 1
ATOM 2019 N N . GLY A 1 256 ? -0.221 36.719 -6.863 1 69.12 256 GLY A N 1
ATOM 2020 C CA . GLY A 1 256 ? 0.212 37.844 -7.715 1 69.12 256 GLY A CA 1
ATOM 2021 C C . GLY A 1 256 ? -0.942 38.625 -8.289 1 69.12 256 GLY A C 1
ATOM 2022 O O . GLY A 1 256 ? -0.738 39.719 -8.844 1 69.12 256 GLY A O 1
ATOM 2023 N N . THR A 1 257 ? -2.062 38.312 -7.953 1 66.56 257 THR A N 1
ATOM 2024 C CA . THR A 1 257 ? -3.207 38.938 -8.609 1 66.56 257 THR A CA 1
ATOM 2025 C C . THR A 1 257 ? -3.848 40 -7.707 1 66.56 257 THR A C 1
ATOM 2027 O O . THR A 1 257 ? -5.07 40.156 -7.695 1 66.56 257 THR A O 1
ATOM 2030 N N . GLY A 1 258 ? -3.012 40.625 -6.918 1 80.5 258 GLY A N 1
ATOM 2031 C CA . GLY A 1 258 ? -3.6 41.75 -6.199 1 80.5 258 GLY A CA 1
ATOM 2032 C C . GLY A 1 258 ? -4.141 41.344 -4.836 1 80.5 258 GLY A C 1
ATOM 2033 O O . GLY A 1 258 ? -5.066 42 -4.328 1 80.5 258 GLY A O 1
ATOM 2034 N N . ILE A 1 259 ? -3.707 40.438 -4.238 1 89.75 259 ILE A N 1
ATOM 2035 C CA . ILE A 1 259 ? -4.16 40 -2.926 1 89.75 259 ILE A CA 1
ATOM 2036 C C . ILE A 1 259 ? -3.686 40.969 -1.851 1 89.75 259 ILE A C 1
ATOM 2038 O O . ILE A 1 259 ? -2.514 41.344 -1.826 1 89.75 259 ILE A O 1
ATOM 2042 N N . GLU A 1 260 ? -4.609 41.344 -0.991 1 90.25 260 GLU A N 1
ATOM 2043 C CA . GLU A 1 260 ? -4.305 42.312 0.081 1 90.25 260 GLU A CA 1
ATOM 2044 C C . GLU A 1 260 ? -4.16 41.594 1.421 1 90.25 260 GLU A C 1
ATOM 2046 O O . GLU A 1 260 ? -3.406 42.031 2.289 1 90.25 260 GLU A O 1
ATOM 2051 N N . LYS A 1 261 ? -4.938 40.562 1.635 1 92.56 261 LYS A N 1
ATOM 2052 C CA . LYS A 1 261 ? -4.906 39.75 2.854 1 92.56 261 LYS A CA 1
ATOM 2053 C C . LYS A 1 261 ? -4.953 38.25 2.533 1 92.56 261 LYS A C 1
ATOM 2055 O O . LYS A 1 261 ? -5.688 37.844 1.636 1 92.56 261 LYS A O 1
ATOM 2060 N N . SER A 1 262 ? -4.176 37.5 3.254 1 93.44 262 SER A N 1
ATOM 2061 C CA . SER A 1 262 ? -4.199 36.062 3.01 1 93.44 262 SER A CA 1
ATOM 2062 C C . SER A 1 262 ? -3.918 35.281 4.289 1 93.44 262 SER A C 1
ATOM 2064 O O . SER A 1 262 ? -3.309 35.812 5.223 1 93.44 262 SER A O 1
ATOM 2066 N N . ILE A 1 263 ? -4.473 34.156 4.398 1 94.44 263 ILE A N 1
ATOM 2067 C CA . ILE A 1 263 ? -4.176 33.188 5.453 1 94.44 263 ILE A CA 1
ATOM 2068 C C . ILE A 1 263 ? -3.801 31.859 4.832 1 94.44 263 ILE A C 1
ATOM 2070 O O . ILE A 1 263 ? -4.496 31.359 3.939 1 94.44 263 ILE A O 1
ATOM 2074 N N . VAL A 1 264 ? -2.658 31.328 5.223 1 94.25 264 VAL A N 1
ATOM 2075 C CA . VAL A 1 264 ? -2.25 29.984 4.84 1 94.25 264 VAL A CA 1
ATOM 2076 C C . VAL A 1 264 ? -2.441 29.031 6.02 1 94.25 264 VAL A C 1
ATOM 2078 O O . VAL A 1 264 ? -1.879 29.25 7.098 1 94.25 264 VAL A O 1
ATOM 2081 N N . LEU A 1 265 ? -3.246 28.094 5.828 1 95.62 265 LEU A N 1
ATOM 2082 C CA . LEU A 1 265 ? -3.484 27.047 6.816 1 95.62 265 LEU A CA 1
ATOM 2083 C C . LEU A 1 265 ? -2.865 25.719 6.367 1 95.62 265 LEU A C 1
ATOM 2085 O O . LEU A 1 265 ? -3.398 25.047 5.48 1 95.62 265 LEU A O 1
ATOM 2089 N N . ASP A 1 266 ? -1.798 25.359 6.977 1 95.69 266 ASP A N 1
ATOM 2090 C CA . ASP A 1 266 ? -1.116 24.109 6.691 1 95.69 266 ASP A CA 1
ATOM 2091 C C . ASP A 1 266 ? -1.479 23.031 7.719 1 95.69 266 ASP A C 1
ATOM 2093 O O . ASP A 1 266 ? -1.053 23.109 8.875 1 95.69 266 ASP A O 1
ATOM 2097 N N . VAL A 1 267 ? -2.223 22.016 7.285 1 97.19 267 VAL A N 1
ATOM 2098 C CA . VAL A 1 267 ? -2.656 20.969 8.203 1 97.19 267 VAL A CA 1
ATOM 2099 C C . VAL A 1 267 ? -1.598 19.875 8.266 1 97.19 267 VAL A C 1
ATOM 2101 O O . VAL A 1 267 ? -1.245 19.266 7.246 1 97.19 267 VAL A O 1
ATOM 2104 N N . CYS A 1 268 ? -1.143 19.594 9.445 1 95.62 268 CYS A N 1
ATOM 2105 C CA . CYS A 1 268 ? -0.101 18.609 9.68 1 95.62 268 CYS A CA 1
ATOM 2106 C C . CYS A 1 268 ? -0.464 17.703 10.852 1 95.62 268 CYS A C 1
ATOM 2108 O O . CYS A 1 268 ? -1.456 17.938 11.547 1 95.62 268 CYS A O 1
ATOM 2110 N N . THR A 1 269 ? 0.309 16.625 10.93 1 96.69 269 THR A N 1
ATOM 2111 C CA . THR A 1 269 ? 0.183 15.742 12.078 1 96.69 269 THR A CA 1
ATOM 2112 C C . THR A 1 269 ? 1.546 15.492 12.719 1 96.69 269 THR A C 1
ATOM 2114 O O . THR A 1 269 ? 2.582 15.656 12.07 1 96.69 269 THR A O 1
ATOM 2117 N N . GLY A 1 270 ? 1.507 15.195 13.977 1 90.94 270 GLY A N 1
ATOM 2118 C CA . GLY A 1 270 ? 2.727 14.922 14.719 1 90.94 270 GLY A CA 1
ATOM 2119 C C . GLY A 1 270 ? 2.469 14.414 16.125 1 90.94 270 GLY A C 1
ATOM 2120 O O . GLY A 1 270 ? 1.331 14.102 16.484 1 90.94 270 GLY A O 1
ATOM 2121 N N . PRO A 1 271 ? 3.566 14.344 16.844 1 90.88 271 PRO A N 1
ATOM 2122 C CA . PRO A 1 271 ? 3.438 13.797 18.203 1 90.88 271 PRO A CA 1
ATOM 2123 C C . PRO A 1 271 ? 2.492 14.617 19.078 1 90.88 271 PRO A C 1
ATOM 2125 O O . PRO A 1 271 ? 2.482 15.844 19 1 90.88 271 PRO A O 1
ATOM 2128 N N . GLY A 1 272 ? 1.657 13.961 19.906 1 92.44 272 GLY A N 1
ATOM 2129 C CA . GLY A 1 272 ? 0.696 14.578 20.812 1 92.44 272 GLY A CA 1
ATOM 2130 C C . GLY A 1 272 ? -0.491 13.68 21.109 1 92.44 272 GLY A C 1
ATOM 2131 O O . GLY A 1 272 ? -0.566 12.555 20.625 1 92.44 272 GLY A O 1
ATOM 2132 N N . SER A 1 273 ? -1.356 14.211 21.984 1 94.62 273 SER A N 1
ATOM 2133 C CA . SER A 1 273 ? -2.58 13.469 22.281 1 94.62 273 SER A CA 1
ATOM 2134 C C . SER A 1 273 ? -3.436 13.305 21.031 1 94.62 273 SER A C 1
ATOM 2136 O O . SER A 1 273 ? -3.596 14.25 20.25 1 94.62 273 SER A O 1
ATOM 2138 N N . GLU A 1 274 ? -3.883 12.148 20.906 1 95.94 274 GLU A N 1
ATOM 2139 C CA . GLU A 1 274 ? -4.609 11.789 19.688 1 95.94 274 GLU A CA 1
ATOM 2140 C C . GLU A 1 274 ? -5.781 12.734 19.453 1 95.94 274 GLU A C 1
ATOM 2142 O O . GLU A 1 274 ? -6.664 12.867 20.297 1 95.94 274 GLU A O 1
ATOM 2147 N N . GLY A 1 275 ? -5.75 13.406 18.359 1 96.88 275 GLY A N 1
ATOM 2148 C CA . GLY A 1 275 ? -6.855 14.25 17.938 1 96.88 275 GLY A CA 1
ATOM 2149 C C . GLY A 1 275 ? -6.773 15.664 18.5 1 96.88 275 GLY A C 1
ATOM 2150 O O . GLY A 1 275 ? -7.57 16.531 18.125 1 96.88 275 GLY A O 1
ATOM 2151 N N . SER A 1 276 ? -5.84 15.922 19.375 1 96.44 276 SER A N 1
ATOM 2152 C CA . SER A 1 276 ? -5.68 17.281 19.891 1 96.44 276 SER A CA 1
ATOM 2153 C C . SER A 1 276 ? -5.152 18.219 18.828 1 96.44 276 SER A C 1
ATOM 2155 O O . SER A 1 276 ? -4.395 17.812 17.938 1 96.44 276 SER A O 1
ATOM 2157 N N . GLU A 1 277 ? -5.594 19.406 18.938 1 96.69 277 GLU A N 1
ATOM 2158 C CA . GLU A 1 277 ? -5.211 20.422 17.969 1 96.69 277 GLU A CA 1
ATOM 2159 C C . GLU A 1 277 ? -4.293 21.469 18.594 1 96.69 277 GLU A C 1
ATOM 2161 O O . GLU A 1 277 ? -4.531 21.922 19.719 1 96.69 277 GLU A O 1
ATOM 2166 N N . THR A 1 278 ? -3.283 21.812 17.906 1 94.62 278 THR A N 1
ATOM 2167 C CA . THR A 1 278 ? -2.428 22.953 18.234 1 94.62 278 THR A CA 1
ATOM 2168 C C . THR A 1 278 ? -2.203 23.828 17.016 1 94.62 278 THR A C 1
ATOM 2170 O O . THR A 1 278 ? -1.805 23.344 15.953 1 94.62 278 THR A O 1
ATOM 2173 N N . ILE A 1 279 ? -2.502 25.078 17.188 1 94.44 279 ILE A N 1
ATOM 2174 C CA . ILE A 1 279 ? -2.248 26.047 16.125 1 94.44 279 ILE A CA 1
ATOM 2175 C C . ILE A 1 279 ? -0.896 26.719 16.359 1 94.44 279 ILE A C 1
ATOM 2177 O O . ILE A 1 279 ? -0.644 27.266 17.422 1 94.44 279 ILE A O 1
ATOM 2181 N N . VAL A 1 280 ? -0.092 26.641 15.32 1 90.44 280 VAL A N 1
ATOM 2182 C CA . VAL A 1 280 ? 1.257 27.188 15.422 1 90.44 280 VAL A CA 1
ATOM 2183 C C . VAL A 1 280 ? 1.42 28.344 14.445 1 90.44 280 VAL A C 1
ATOM 2185 O O . VAL A 1 280 ? 1.204 28.188 13.242 1 90.44 280 VAL A O 1
ATOM 2188 N N . SER A 1 281 ? 1.811 29.469 14.992 1 88.25 281 SER A N 1
ATOM 2189 C CA . SER A 1 281 ? 2.066 30.641 14.156 1 88.25 281 SER A CA 1
ATOM 2190 C C . SER A 1 281 ? 3.561 30.828 13.93 1 88.25 281 SER A C 1
ATOM 2192 O O . SER A 1 281 ? 4.387 30.266 14.656 1 88.25 281 SER A O 1
ATOM 2194 N N . ASP A 1 282 ? 3.85 31.562 12.938 1 80.75 282 ASP A N 1
ATOM 2195 C CA . ASP A 1 282 ? 5.242 31.781 12.555 1 80.75 282 ASP A CA 1
ATOM 2196 C C . ASP A 1 282 ? 5.945 32.719 13.539 1 80.75 282 ASP A C 1
ATOM 2198 O O . ASP A 1 282 ? 7.164 32.656 13.703 1 80.75 282 ASP A O 1
ATOM 2202 N N . SER A 1 283 ? 5.172 33.688 14.094 1 80.12 283 SER A N 1
ATOM 2203 C CA . SER A 1 283 ? 5.746 34.656 15.008 1 80.12 283 SER A CA 1
ATOM 2204 C C . SER A 1 283 ? 4.789 34.969 16.156 1 80.12 283 SER A C 1
ATOM 2206 O O . SER A 1 283 ? 3.623 34.562 16.125 1 80.12 283 SER A O 1
ATOM 2208 N N . ARG A 1 284 ? 5.336 35.625 17.141 1 83.38 284 ARG A N 1
ATOM 2209 C CA . ARG A 1 284 ? 4.512 36.031 18.281 1 83.38 284 ARG A CA 1
ATOM 2210 C C . ARG A 1 284 ? 3.441 37.031 17.859 1 83.38 284 ARG A C 1
ATOM 2212 O O . ARG A 1 284 ? 2.334 37.031 18.406 1 83.38 284 ARG A O 1
ATOM 2219 N N . GLU A 1 285 ? 3.852 37.875 16.969 1 83.75 285 GLU A N 1
ATOM 2220 C CA . GLU A 1 285 ? 2.896 38.875 16.469 1 83.75 285 GLU A CA 1
ATOM 2221 C C . GLU A 1 285 ? 1.732 38.188 15.75 1 83.75 285 GLU A C 1
ATOM 2223 O O . GLU A 1 285 ? 0.575 38.562 15.93 1 83.75 285 GLU A O 1
ATOM 2228 N N . GLU A 1 286 ? 2.059 37.188 15.016 1 86.94 286 GLU A N 1
ATOM 2229 C CA . GLU A 1 286 ? 1.03 36.438 14.297 1 86.94 286 GLU A CA 1
ATOM 2230 C C . GLU A 1 286 ? 0.166 35.625 15.25 1 86.94 286 GLU A C 1
ATOM 2232 O O . GLU A 1 286 ? -1.009 35.375 14.969 1 86.94 286 GLU A O 1
ATOM 2237 N N . ARG A 1 287 ? 0.756 35.25 16.344 1 90.19 287 ARG A N 1
ATOM 2238 C CA . ARG A 1 287 ? 0.009 34.5 17.344 1 90.19 287 ARG A CA 1
ATOM 2239 C C . ARG A 1 287 ? -1.157 35.312 17.891 1 90.19 287 ARG A C 1
ATOM 2241 O O . ARG A 1 287 ? -2.24 34.781 18.141 1 90.19 287 ARG A O 1
ATOM 2248 N N . VAL A 1 288 ? -0.921 36.531 18.094 1 90.25 288 VAL A N 1
ATOM 2249 C CA . VAL A 1 288 ? -1.963 37.406 18.625 1 90.25 288 VAL A CA 1
ATOM 2250 C C . VAL A 1 288 ? -3.146 37.469 17.656 1 90.25 288 VAL A C 1
ATOM 2252 O O . VAL A 1 288 ? -4.301 37.375 18.078 1 90.25 288 VAL A O 1
ATOM 2255 N N . VAL A 1 289 ? -2.83 37.531 16.438 1 92 289 VAL A N 1
ATOM 2256 C CA . VAL A 1 289 ? -3.873 37.562 15.414 1 92 289 VAL A CA 1
ATOM 2257 C C . VAL A 1 289 ? -4.562 36.219 15.352 1 92 289 VAL A C 1
ATOM 2259 O O . VAL A 1 289 ? -5.793 36.125 15.273 1 92 289 VAL A O 1
ATOM 2262 N N . ALA A 1 290 ? -3.787 35.188 15.398 1 94.19 290 ALA A N 1
ATOM 2263 C CA . ALA A 1 290 ? -4.316 33.812 15.312 1 94.19 290 ALA A CA 1
ATOM 2264 C C . ALA A 1 290 ? -5.258 33.531 16.484 1 94.19 290 ALA A C 1
ATOM 2266 O O . ALA A 1 290 ? -6.266 32.844 16.312 1 94.19 290 ALA A O 1
ATOM 2267 N N . GLU A 1 291 ? -4.93 34 17.625 1 94.38 291 GLU A N 1
ATOM 2268 C CA . GLU A 1 291 ? -5.742 33.781 18.812 1 94.38 291 GLU A CA 1
ATOM 2269 C C . GLU A 1 291 ? -7.133 34.375 18.656 1 94.38 291 GLU A C 1
ATOM 2271 O O . GLU A 1 291 ? -8.117 33.844 19.172 1 94.38 291 GLU A O 1
ATOM 2276 N N . LYS A 1 292 ? -7.148 35.469 17.938 1 94.5 292 LYS A N 1
ATOM 2277 C CA . LYS A 1 292 ? -8.438 36.125 17.703 1 94.5 292 LYS A CA 1
ATOM 2278 C C . LYS A 1 292 ? -9.258 35.344 16.672 1 94.5 292 LYS A C 1
ATOM 2280 O O . LYS A 1 292 ? -10.492 35.344 16.75 1 94.5 292 LYS A O 1
ATOM 2285 N N . ILE A 1 293 ? -8.586 34.781 15.773 1 96.44 293 ILE A N 1
ATOM 2286 C CA . ILE A 1 293 ? -9.25 34.094 14.672 1 96.44 293 ILE A CA 1
ATOM 2287 C C . ILE A 1 293 ? -9.695 32.688 15.133 1 96.44 293 ILE A C 1
ATOM 2289 O O . ILE A 1 293 ? -10.836 32.281 14.906 1 96.44 293 ILE A O 1
ATOM 2293 N N . PHE A 1 294 ? -8.797 31.984 15.75 1 96.12 294 PHE A N 1
ATOM 2294 C CA . PHE A 1 294 ? -9.016 30.594 16.125 1 96.12 294 PHE A CA 1
ATOM 2295 C C . PHE A 1 294 ? -9.305 30.469 17.625 1 96.12 294 PHE A C 1
ATOM 2297 O O . PHE A 1 294 ? -8.57 29.781 18.344 1 96.12 294 PHE A O 1
ATOM 2304 N N . LYS A 1 295 ? -10.414 30.922 17.984 1 91 295 LYS A N 1
ATOM 2305 C CA . LYS A 1 295 ? -10.773 30.969 19.391 1 91 295 LYS A CA 1
ATOM 2306 C C . LYS A 1 295 ? -10.977 29.562 19.953 1 91 295 LYS A C 1
ATOM 2308 O O . LYS A 1 295 ? -11.617 28.719 19.312 1 91 295 LYS A O 1
ATOM 2313 N N . GLY A 1 296 ? -10.328 29.297 21.078 1 86.38 296 GLY A N 1
ATOM 2314 C CA . GLY A 1 296 ? -10.539 28.016 21.75 1 86.38 296 GLY A CA 1
ATOM 2315 C C . GLY A 1 296 ? -9.469 27 21.422 1 86.38 296 GLY A C 1
ATOM 2316 O O . GLY A 1 296 ? -9.383 25.953 22.094 1 86.38 296 GLY A O 1
ATOM 2317 N N . SER A 1 297 ? -8.672 27.25 20.453 1 89.38 297 SER A N 1
ATOM 2318 C CA . SER A 1 297 ? -7.609 26.312 20.094 1 89.38 297 SER A CA 1
ATOM 2319 C C . SER A 1 297 ? -6.336 26.594 20.891 1 89.38 297 SER A C 1
ATOM 2321 O O . SER A 1 297 ? -6.07 27.734 21.266 1 89.38 297 SER A O 1
ATOM 2323 N N . LYS A 1 298 ? -5.691 25.531 21.25 1 90.19 298 LYS A N 1
ATOM 2324 C CA . LYS A 1 298 ? -4.371 25.719 21.844 1 90.19 298 LYS A CA 1
ATOM 2325 C C . LYS A 1 298 ? -3.406 26.375 20.859 1 90.19 298 LYS A C 1
ATOM 2327 O O . LYS A 1 298 ? -3.357 26 19.688 1 90.19 298 LYS A O 1
ATOM 2332 N N . MET A 1 299 ? -2.639 27.391 21.406 1 88.75 299 MET A N 1
ATOM 2333 C CA . MET A 1 299 ? -1.76 28.172 20.547 1 88.75 299 MET A CA 1
ATOM 2334 C C . MET A 1 299 ? -0.301 28 20.953 1 88.75 299 MET A C 1
ATOM 2336 O O . MET A 1 299 ? 0.006 27.875 22.141 1 88.75 299 MET A O 1
ATOM 2340 N N . GLN A 1 300 ? 0.483 27.906 19.938 1 80.5 300 GLN A N 1
ATOM 2341 C CA . GLN A 1 300 ? 1.93 27.938 20.125 1 80.5 300 GLN A CA 1
ATOM 2342 C C . GLN A 1 300 ? 2.6 28.797 19.062 1 80.5 300 GLN A C 1
ATOM 2344 O O . GLN A 1 300 ? 2.021 29.047 18 1 80.5 300 GLN A O 1
ATOM 2349 N N . SER A 1 301 ? 3.678 29.531 19.484 1 73.38 301 SER A N 1
ATOM 2350 C CA . SER A 1 301 ? 4.469 30.266 18.5 1 73.38 301 SER A CA 1
ATOM 2351 C C . SER A 1 301 ? 5.848 29.641 18.312 1 73.38 301 SER A C 1
ATOM 2353 O O . SER A 1 301 ? 6.348 28.969 19.219 1 73.38 301 SER A O 1
ATOM 2355 N N . ARG A 1 302 ? 6.426 29.828 17.172 1 64.06 302 ARG A N 1
ATOM 2356 C CA . ARG A 1 302 ? 7.734 29.25 16.859 1 64.06 302 ARG A CA 1
ATOM 2357 C C . ARG A 1 302 ? 8.805 29.797 17.797 1 64.06 302 ARG A C 1
ATOM 2359 O O . ARG A 1 302 ? 9.727 29.078 18.188 1 64.06 302 ARG A O 1
ATOM 2366 N N . ASN A 1 303 ? 8.883 31.219 18.156 1 54.91 303 ASN A N 1
ATOM 2367 C CA . ASN A 1 303 ? 9.93 31.828 18.969 1 54.91 303 ASN A CA 1
ATOM 2368 C C . ASN A 1 303 ? 9.805 31.422 20.438 1 54.91 303 ASN A C 1
ATOM 2370 O O . ASN A 1 303 ? 10.688 31.719 21.234 1 54.91 303 ASN A O 1
ATOM 2374 N N . ASP A 1 304 ? 8.836 31.312 21.016 1 50.41 304 ASP A N 1
ATOM 2375 C CA . ASP A 1 304 ? 8.812 30.984 22.438 1 50.41 304 ASP A CA 1
ATOM 2376 C C . ASP A 1 304 ? 9.656 29.75 22.75 1 50.41 304 ASP A C 1
ATOM 2378 O O . ASP A 1 304 ? 10.328 29.688 23.781 1 50.41 304 ASP A O 1
ATOM 2382 N N . GLU A 1 305 ? 9.445 28.719 22.453 1 44.22 305 GLU A N 1
ATOM 2383 C CA . GLU A 1 305 ? 10.305 27.547 22.656 1 44.22 305 GLU A CA 1
ATOM 2384 C C . GLU A 1 305 ? 11.227 27.328 21.469 1 44.22 305 GLU A C 1
ATOM 2386 O O . GLU A 1 305 ? 10.977 27.828 20.375 1 44.22 305 GLU A O 1
ATOM 2391 N N . THR A 1 306 ? 12.562 26.891 21.719 1 41.16 306 THR A N 1
ATOM 2392 C CA . THR A 1 306 ? 13.617 26.5 20.781 1 41.16 306 THR A CA 1
ATOM 2393 C C . THR A 1 306 ? 13.023 26 19.469 1 41.16 306 THR A C 1
ATOM 2395 O O . THR A 1 306 ? 13.703 25.359 18.672 1 41.16 306 THR A O 1
ATOM 2398 N N . GLU A 1 307 ? 11.891 26.016 19.406 1 43.41 307 GLU A N 1
ATOM 2399 C CA . GLU A 1 307 ? 11.367 25 18.5 1 43.41 307 GLU A CA 1
ATOM 2400 C C . GLU A 1 307 ? 11.859 25.219 17.078 1 43.41 307 GLU A C 1
ATOM 2402 O O . GLU A 1 307 ? 12.375 26.297 16.75 1 43.41 307 GLU A O 1
ATOM 2407 N N . GLN A 1 308 ? 11.039 24.625 16 1 44.72 308 GLN A N 1
ATOM 2408 C CA . GLN A 1 308 ? 11.07 23.812 14.781 1 44.72 308 GLN A CA 1
ATOM 2409 C C . GLN A 1 308 ? 11.039 24.688 13.531 1 44.72 308 GLN A C 1
ATOM 2411 O O . GLN A 1 308 ? 10.133 25.5 13.359 1 44.72 308 GLN A O 1
ATOM 2416 N N . ILE A 1 309 ? 12.172 25.219 13.102 1 47.5 309 ILE A N 1
ATOM 2417 C CA . ILE A 1 309 ? 12.352 25.625 11.711 1 47.5 309 ILE A CA 1
ATOM 2418 C C . ILE A 1 309 ? 11.828 24.531 10.781 1 47.5 309 ILE A C 1
ATOM 2420 O O . ILE A 1 309 ? 12.398 23.438 10.711 1 47.5 309 ILE A O 1
ATOM 2424 N N . GLY A 1 310 ? 10.75 24.047 10.789 1 57 310 GLY A N 1
ATOM 2425 C CA . GLY A 1 310 ? 10.312 22.969 9.906 1 57 310 GLY A CA 1
ATOM 2426 C C . GLY A 1 310 ? 8.938 23.219 9.312 1 57 310 GLY A C 1
ATOM 2427 O O . GLY A 1 310 ? 7.988 22.484 9.617 1 57 310 GLY A O 1
ATOM 2428 N N . ASP A 1 311 ? 8.664 24.578 8.844 1 73.75 311 ASP A N 1
ATOM 2429 C CA . ASP A 1 311 ? 7.375 24.797 8.195 1 73.75 311 ASP A CA 1
ATOM 2430 C C . ASP A 1 311 ? 7.535 25.609 6.914 1 73.75 311 ASP A C 1
ATOM 2432 O O . ASP A 1 311 ? 8.523 26.328 6.742 1 73.75 311 ASP A O 1
ATOM 2436 N N . ILE A 1 312 ? 6.781 25.312 5.98 1 83.62 312 ILE A N 1
ATOM 2437 C CA . ILE A 1 312 ? 6.754 26.094 4.75 1 83.62 312 ILE A CA 1
ATOM 2438 C C . ILE A 1 312 ? 6.324 27.516 5.051 1 83.62 312 ILE A C 1
ATOM 2440 O O . ILE A 1 312 ? 5.219 27.75 5.547 1 83.62 312 ILE A O 1
ATOM 2444 N N . ARG A 1 313 ? 7.309 28.469 4.805 1 80 313 ARG A N 1
ATOM 2445 C CA . ARG A 1 313 ? 7.055 29.891 5.008 1 80 313 ARG A CA 1
ATOM 2446 C C . ARG A 1 313 ? 7.262 30.672 3.715 1 80 313 ARG A C 1
ATOM 2448 O O . ARG A 1 313 ? 8.359 31.172 3.451 1 80 313 ARG A O 1
ATOM 2455 N N . PRO A 1 314 ? 6.199 30.781 3.031 1 80.38 314 PRO A N 1
ATOM 2456 C CA . PRO A 1 314 ? 6.344 31.5 1.764 1 80.38 314 PRO A CA 1
ATOM 2457 C C . PRO A 1 314 ? 6.406 33 1.95 1 80.38 314 PRO A C 1
ATOM 2459 O O . PRO A 1 314 ? 5.637 33.75 1.327 1 80.38 314 PRO A O 1
ATOM 2462 N N . SER A 1 315 ? 7.34 33.531 2.713 1 68 315 SER A N 1
ATOM 2463 C CA . SER A 1 315 ? 7.418 34.969 3.047 1 68 315 SER A CA 1
ATOM 2464 C C . SER A 1 315 ? 7.855 35.781 1.841 1 68 315 SER A C 1
ATOM 2466 O O . SER A 1 315 ? 7.594 37 1.78 1 68 315 SER A O 1
ATOM 2468 N N . ASP A 1 316 ? 8.43 35.094 0.953 1 70.62 316 ASP A N 1
ATOM 2469 C CA . ASP A 1 316 ? 8.914 35.844 -0.22 1 70.62 316 ASP A CA 1
ATOM 2470 C C . ASP A 1 316 ? 7.785 36.062 -1.219 1 70.62 316 ASP A C 1
ATOM 2472 O O . ASP A 1 316 ? 7.895 36.938 -2.09 1 70.62 316 ASP A O 1
ATOM 2476 N N . THR A 1 317 ? 6.75 35.344 -1.063 1 71.62 317 THR A N 1
ATOM 2477 C CA . THR A 1 317 ? 5.684 35.406 -2.057 1 71.62 317 THR A CA 1
ATOM 2478 C C . THR A 1 317 ? 4.484 36.188 -1.512 1 71.62 317 THR A C 1
ATOM 2480 O O . THR A 1 317 ? 3.76 36.844 -2.27 1 71.62 317 THR A O 1
ATOM 2483 N N . PHE A 1 318 ? 4.398 36.125 -0.228 1 74.5 318 PHE A N 1
ATOM 2484 C CA . PHE A 1 318 ? 3.146 36.656 0.32 1 74.5 318 PHE A CA 1
ATOM 2485 C C . PHE A 1 318 ? 3.326 38.062 0.845 1 74.5 318 PHE A C 1
ATOM 2487 O O . PHE A 1 318 ? 4.445 38.469 1.155 1 74.5 318 PHE A O 1
ATOM 2494 N N . VAL A 1 319 ? 2.273 38.719 0.836 1 68 319 VAL A N 1
ATOM 2495 C CA . VAL A 1 319 ? 2.229 40.125 1.192 1 68 319 VAL A CA 1
ATOM 2496 C C . VAL A 1 319 ? 2.348 40.281 2.707 1 68 319 VAL A C 1
ATOM 2498 O O . VAL A 1 319 ? 2.232 39.312 3.449 1 68 319 VAL A O 1
ATOM 2501 N N . LYS A 1 320 ? 2.584 41.469 3.125 1 72.94 320 LYS A N 1
ATOM 2502 C CA . LYS A 1 320 ? 2.783 41.844 4.527 1 72.94 320 LYS A CA 1
ATOM 2503 C C . LYS A 1 320 ? 1.59 41.406 5.379 1 72.94 320 LYS A C 1
ATOM 2505 O O . LYS A 1 320 ? 1.75 41.062 6.547 1 72.94 320 LYS A O 1
ATOM 2510 N N . ASN A 1 321 ? 0.395 41.375 4.824 1 82.31 321 ASN A N 1
ATOM 2511 C CA . ASN A 1 321 ? -0.796 41.031 5.586 1 82.31 321 ASN A CA 1
ATOM 2512 C C . ASN A 1 321 ? -1.169 39.562 5.387 1 82.31 321 ASN A C 1
ATOM 2514 O O . ASN A 1 321 ? -2.336 39.25 5.164 1 82.31 321 ASN A O 1
ATOM 2518 N N . SER A 1 322 ? -0.167 38.75 5.473 1 88.38 322 SER A N 1
ATOM 2519 C CA . SER A 1 322 ? -0.412 37.312 5.344 1 88.38 322 SER A CA 1
ATOM 2520 C C . SER A 1 322 ? -0.111 36.562 6.645 1 88.38 322 SER A C 1
ATOM 2522 O O . SER A 1 322 ? 0.877 36.875 7.316 1 88.38 322 SER A O 1
ATOM 2524 N N . LEU A 1 323 ? -1.032 35.781 7.055 1 90.75 323 LEU A N 1
ATOM 2525 C CA . LEU A 1 323 ? -0.874 34.938 8.234 1 90.75 323 LEU A CA 1
ATOM 2526 C C . LEU A 1 323 ? -0.604 33.5 7.84 1 90.75 323 LEU A C 1
ATOM 2528 O O . LEU A 1 323 ? -1.372 32.906 7.082 1 90.75 323 LEU A O 1
ATOM 2532 N N . ILE A 1 324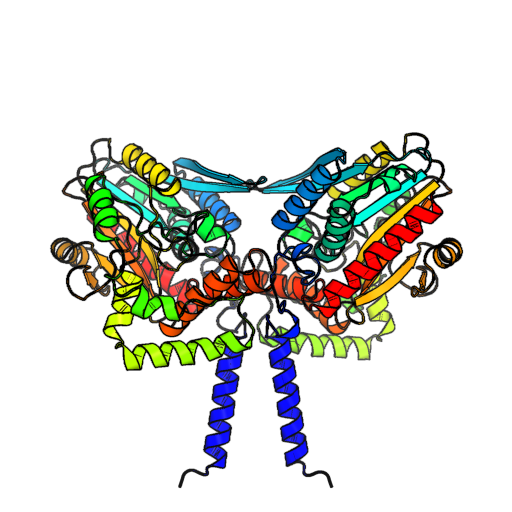 ? 0.487 33 8.289 1 89.94 324 ILE A N 1
ATOM 2533 C CA . ILE A 1 324 ? 0.841 31.609 8.016 1 89.94 324 ILE A CA 1
ATOM 2534 C C . ILE A 1 324 ? 0.683 30.781 9.289 1 89.94 324 ILE A C 1
ATOM 2536 O O . ILE A 1 324 ? 1.341 31.047 10.297 1 89.94 324 ILE A O 1
ATOM 2540 N N . ILE A 1 325 ? -0.183 29.812 9.172 1 91.44 325 ILE A N 1
ATOM 2541 C CA . ILE A 1 325 ? -0.532 29.031 10.344 1 91.44 325 ILE A CA 1
ATOM 2542 C C . ILE A 1 325 ? -0.372 27.547 10.023 1 91.44 325 ILE A C 1
ATOM 2544 O O . ILE A 1 325 ? -0.71 27.094 8.93 1 91.44 325 ILE A O 1
ATOM 2548 N N . LYS A 1 326 ? 0.189 26.859 10.977 1 93.25 326 LYS A N 1
ATOM 2549 C CA . LYS A 1 326 ? 0.199 25.406 10.945 1 93.25 326 LYS A CA 1
ATOM 2550 C C . LYS A 1 326 ? -0.815 24.828 11.93 1 93.25 326 LYS A C 1
ATOM 2552 O O . LYS A 1 326 ? -0.801 25.172 13.117 1 93.25 326 LYS A O 1
ATOM 2557 N N . GLN A 1 327 ? -1.718 24.125 11.43 1 95.62 327 GLN A N 1
ATOM 2558 C CA . GLN A 1 327 ? -2.637 23.375 12.273 1 95.62 327 GLN A CA 1
ATOM 2559 C C . GLN A 1 327 ? -2.137 21.953 12.492 1 95.62 327 GLN A C 1
ATOM 2561 O O . GLN A 1 327 ? -2.195 21.109 11.586 1 95.62 327 GLN A O 1
ATOM 2566 N N . ASN A 1 328 ? -1.707 21.672 13.672 1 95.31 328 ASN A N 1
ATOM 2567 C CA . ASN A 1 328 ? -1.107 20.391 13.992 1 95.31 328 ASN A CA 1
ATOM 2568 C C . ASN A 1 328 ? -2.057 19.516 14.805 1 95.31 328 ASN A C 1
ATOM 2570 O O . ASN A 1 328 ? -2.561 19.938 15.844 1 95.31 328 ASN A O 1
ATOM 2574 N N . PHE A 1 329 ? -2.268 18.328 14.344 1 97.19 329 PHE A N 1
ATOM 2575 C CA . PHE A 1 329 ? -3.057 17.359 15.094 1 97.19 329 PHE A CA 1
ATOM 2576 C C . PHE A 1 329 ? -2.154 16.312 15.75 1 97.19 329 PHE A C 1
ATOM 2578 O O . PHE A 1 329 ? -1.294 15.727 15.094 1 97.19 329 PHE A O 1
ATOM 2585 N N . GLY A 1 330 ? -2.424 16.125 17.016 1 96.56 330 GLY A N 1
ATOM 2586 C CA . GLY A 1 330 ? -1.704 15.086 17.734 1 96.56 330 GLY A CA 1
ATOM 2587 C C . GLY A 1 330 ? -2.078 13.688 17.281 1 96.56 330 GLY A C 1
ATOM 2588 O O . GLY A 1 330 ? -3.246 13.414 16.984 1 96.56 330 GLY A O 1
ATOM 2589 N N . THR A 1 331 ? -1.084 12.766 17.266 1 96.31 331 THR A N 1
ATOM 2590 C CA . THR A 1 331 ? -1.309 11.391 16.828 1 96.31 331 THR A CA 1
ATOM 2591 C C . THR A 1 331 ? -0.986 10.406 17.953 1 96.31 331 THR A C 1
ATOM 2593 O O . THR A 1 331 ? -1.87 10.023 18.719 1 96.31 331 THR A O 1
ATOM 2596 N N . VAL A 1 332 ? 0.297 10.117 18.156 1 93.38 332 VAL A N 1
ATOM 2597 C CA . VAL A 1 332 ? 0.737 9.219 19.219 1 93.38 332 VAL A CA 1
ATOM 2598 C C . VAL A 1 332 ? 1.855 9.875 20.016 1 93.38 332 VAL A C 1
ATOM 2600 O O . VAL A 1 332 ? 2.262 11 19.719 1 93.38 332 VAL A O 1
ATOM 2603 N N . ASN A 1 333 ? 2.281 9.172 21.047 1 89.75 333 ASN A N 1
ATOM 2604 C CA . ASN A 1 333 ? 3.355 9.672 21.891 1 89.75 333 ASN A CA 1
ATOM 2605 C C . ASN A 1 333 ? 4.625 9.945 21.094 1 89.75 333 ASN A C 1
ATOM 2607 O O . ASN A 1 333 ? 4.926 9.227 20.141 1 89.75 333 ASN A O 1
ATOM 2611 N N . TRP A 1 334 ? 5.324 10.938 21.516 1 88.56 334 TRP A N 1
ATOM 2612 C CA . TRP A 1 334 ? 6.535 11.398 20.859 1 88.56 334 TRP A CA 1
ATOM 2613 C C . TRP A 1 334 ? 7.535 10.258 20.703 1 88.56 334 TRP A C 1
ATOM 2615 O O . TRP A 1 334 ? 8.188 10.133 19.656 1 88.56 334 TRP A O 1
ATOM 2625 N N . LEU A 1 335 ? 7.648 9.383 21.641 1 86.81 335 LEU A N 1
ATOM 2626 C CA . LEU A 1 335 ? 8.609 8.281 21.609 1 86.81 335 LEU A CA 1
ATOM 2627 C C . LEU A 1 335 ? 8.289 7.324 20.469 1 86.81 335 LEU A C 1
ATOM 2629 O O . LEU A 1 335 ? 9.203 6.809 19.812 1 86.81 335 LEU A O 1
ATOM 2633 N N . PHE A 1 336 ? 7.031 7.156 20.234 1 89.56 336 PHE A N 1
ATOM 2634 C CA . PHE A 1 336 ? 6.613 6.234 19.188 1 89.56 336 PHE A CA 1
ATOM 2635 C C . PHE A 1 336 ? 6.852 6.844 17.812 1 89.56 336 PHE A C 1
ATOM 2637 O O . PHE A 1 336 ? 7.199 6.137 16.859 1 89.56 336 PHE A O 1
ATOM 2644 N N . VAL A 1 337 ? 6.664 8.172 17.734 1 91.94 337 VAL A N 1
ATOM 2645 C CA . VAL A 1 337 ? 6.914 8.859 16.469 1 91.94 337 VAL A CA 1
ATOM 2646 C C . VAL A 1 337 ? 8.406 8.805 16.125 1 91.94 337 VAL A C 1
ATOM 2648 O O . VAL A 1 337 ? 8.781 8.469 15.008 1 91.94 337 VAL A O 1
ATOM 2651 N N . VAL A 1 338 ? 9.227 9.047 17.094 1 91.06 338 VAL A N 1
ATOM 2652 C CA . VAL A 1 338 ? 10.672 9.047 16.891 1 91.06 338 VAL A CA 1
ATOM 2653 C C . VAL A 1 338 ? 11.141 7.652 16.484 1 91.06 338 VAL A C 1
ATOM 2655 O O . VAL A 1 338 ? 11.93 7.504 15.547 1 91.06 338 VAL A O 1
ATOM 2658 N N . ARG A 1 339 ? 10.664 6.691 17.188 1 92.62 339 ARG A N 1
ATOM 2659 C CA . ARG A 1 339 ? 11.023 5.316 16.859 1 92.62 339 ARG A CA 1
ATOM 2660 C C . ARG A 1 339 ? 10.656 4.992 15.414 1 92.62 339 ARG A C 1
ATOM 2662 O O . ARG A 1 339 ? 11.469 4.43 14.68 1 92.62 339 ARG A O 1
ATOM 2669 N N . ALA A 1 340 ? 9.43 5.348 15.047 1 94.56 340 ALA A N 1
ATOM 2670 C CA . ALA A 1 340 ? 8.969 5.062 13.695 1 94.56 340 ALA A CA 1
ATOM 2671 C C . ALA A 1 340 ? 9.828 5.766 12.656 1 94.56 340 ALA A C 1
ATOM 2673 O O . ALA A 1 340 ? 10.164 5.188 11.617 1 94.56 340 ALA A O 1
ATOM 2674 N N . LEU A 1 341 ? 10.242 6.98 12.938 1 94.5 341 LEU A N 1
ATOM 2675 C CA . LEU A 1 341 ? 11.055 7.766 12.023 1 94.5 341 LEU A CA 1
ATOM 2676 C C . LEU A 1 341 ? 12.406 7.105 11.797 1 94.5 341 LEU A C 1
ATOM 2678 O O . LEU A 1 341 ? 12.836 6.93 10.648 1 94.5 341 LEU A O 1
ATOM 2682 N N . PHE A 1 342 ? 13.031 6.715 12.82 1 95 342 PHE A N 1
ATOM 2683 C CA . PHE A 1 342 ? 14.383 6.18 12.719 1 95 342 PHE A CA 1
ATOM 2684 C C . PHE A 1 342 ? 14.375 4.785 12.102 1 95 342 PHE A C 1
ATOM 2686 O O . PHE A 1 342 ? 15.227 4.457 11.281 1 95 342 PHE A O 1
ATOM 2693 N N . LEU A 1 343 ? 13.43 3.979 12.508 1 96 343 LEU A N 1
ATOM 2694 C CA . LEU A 1 343 ? 13.367 2.625 11.969 1 96 343 LEU A CA 1
ATOM 2695 C C . LEU A 1 343 ? 13.031 2.648 10.484 1 96 343 LEU A C 1
ATOM 2697 O O . LEU A 1 343 ? 13.617 1.905 9.695 1 96 343 LEU A O 1
ATOM 2701 N N . GLU A 1 344 ? 12.07 3.463 10.117 1 97.25 344 GLU A N 1
ATOM 2702 C CA . GLU A 1 344 ? 11.734 3.551 8.703 1 97.25 344 GLU A CA 1
ATOM 2703 C C . GLU A 1 344 ? 12.906 4.078 7.879 1 97.25 344 GLU A C 1
ATOM 2705 O O . GLU A 1 344 ? 13.172 3.588 6.781 1 97.25 344 GLU A O 1
ATOM 2710 N N . ASN A 1 345 ? 13.594 5.105 8.367 1 96.19 345 ASN A N 1
ATOM 2711 C CA . ASN A 1 345 ? 14.75 5.641 7.645 1 96.19 345 ASN A CA 1
ATOM 2712 C C . ASN A 1 345 ? 15.844 4.594 7.488 1 96.19 345 ASN A C 1
ATOM 2714 O O . ASN A 1 345 ? 16.5 4.527 6.449 1 96.19 345 ASN A O 1
ATOM 2718 N N . ALA A 1 346 ? 16.062 3.814 8.531 1 96 346 ALA A N 1
ATOM 2719 C CA . ALA A 1 346 ? 17.047 2.73 8.453 1 96 346 ALA A CA 1
ATOM 2720 C C . ALA A 1 346 ? 16.641 1.718 7.379 1 96 346 ALA A C 1
ATOM 2722 O O . ALA A 1 346 ? 17.484 1.268 6.598 1 96 346 ALA A O 1
ATOM 2723 N N . ALA A 1 347 ? 15.406 1.33 7.402 1 96.94 347 ALA A N 1
ATOM 2724 C CA . ALA A 1 347 ? 14.93 0.392 6.391 1 96.94 347 ALA A CA 1
ATOM 2725 C C . ALA A 1 347 ? 15.055 0.982 4.988 1 96.94 347 ALA A C 1
ATOM 2727 O O . ALA A 1 347 ? 15.414 0.279 4.043 1 96.94 347 ALA A O 1
ATOM 2728 N N . TYR A 1 348 ? 14.742 2.256 4.844 1 96.62 348 TYR A N 1
ATOM 2729 C CA . TYR A 1 348 ? 14.867 2.955 3.572 1 96.62 348 TYR A CA 1
ATOM 2730 C C . TYR A 1 348 ? 16.312 2.934 3.082 1 96.62 348 TYR A C 1
ATOM 2732 O O . TYR A 1 348 ? 16.562 2.734 1.891 1 96.62 348 TYR A O 1
ATOM 2740 N N . LYS A 1 349 ? 17.172 3.15 3.938 1 95.06 349 LYS A N 1
ATOM 2741 C CA . LYS A 1 349 ? 18.594 3.244 3.592 1 95.06 349 LYS A CA 1
ATOM 2742 C C . LYS A 1 349 ? 19.172 1.866 3.293 1 95.06 349 LYS A C 1
ATOM 2744 O O . LYS A 1 349 ? 19.938 1.702 2.332 1 95.06 349 LYS A O 1
ATOM 2749 N N . HIS A 1 350 ? 18.812 0.883 4.09 1 94.88 350 HIS A N 1
ATOM 2750 C CA . HIS A 1 350 ? 19.562 -0.365 4.066 1 94.88 350 HIS A CA 1
ATOM 2751 C C . HIS A 1 350 ? 18.75 -1.484 3.416 1 94.88 350 HIS A C 1
ATOM 2753 O O . HIS A 1 350 ? 19.312 -2.531 3.068 1 94.88 350 HIS A O 1
ATOM 2759 N N . ALA A 1 351 ? 17.469 -1.321 3.244 1 96.06 351 ALA A N 1
ATOM 2760 C CA . ALA A 1 351 ? 16.641 -2.396 2.711 1 96.06 351 ALA A CA 1
ATOM 2761 C C . ALA A 1 351 ? 15.5 -1.838 1.866 1 96.06 351 ALA A C 1
ATOM 2763 O O . ALA A 1 351 ? 14.352 -2.291 1.977 1 96.06 351 ALA A O 1
ATOM 2764 N N . LYS A 1 352 ? 15.812 -0.843 1.067 1 94.5 352 LYS A N 1
ATOM 2765 C CA . LYS A 1 352 ? 14.805 -0.144 0.281 1 94.5 352 LYS A CA 1
ATOM 2766 C C . LYS A 1 352 ? 14.016 -1.118 -0.591 1 94.5 352 LYS A C 1
ATOM 2768 O O . LYS A 1 352 ? 14.602 -1.945 -1.292 1 94.5 352 LYS A O 1
ATOM 2773 N N . GLY A 1 353 ? 12.68 -1.042 -0.495 1 93.69 353 GLY A N 1
ATOM 2774 C CA . GLY A 1 353 ? 11.812 -1.843 -1.341 1 93.69 353 GLY A CA 1
ATOM 2775 C C . GLY A 1 353 ? 11.562 -3.236 -0.795 1 93.69 353 GLY A C 1
ATOM 2776 O O . GLY A 1 353 ? 10.781 -4 -1.362 1 93.69 353 GLY A O 1
ATOM 2777 N N . SER A 1 354 ? 12.188 -3.637 0.278 1 96.06 354 SER A N 1
ATOM 2778 C CA . SER A 1 354 ? 12.047 -4.961 0.878 1 96.06 354 SER A CA 1
ATOM 2779 C C . SER A 1 354 ? 10.805 -5.035 1.766 1 96.06 354 SER A C 1
ATOM 2781 O O . SER A 1 354 ? 10.125 -4.027 1.975 1 96.06 354 SER A O 1
ATOM 2783 N N . HIS A 1 355 ? 10.547 -6.246 2.244 1 96.75 355 HIS A N 1
ATOM 2784 C CA . HIS A 1 355 ? 9.453 -6.438 3.191 1 96.75 355 HIS A CA 1
ATOM 2785 C C . HIS A 1 355 ? 9.688 -5.633 4.465 1 96.75 355 HIS A C 1
ATOM 2787 O O . HIS A 1 355 ? 8.758 -5.02 4.996 1 96.75 355 HIS A O 1
ATOM 2793 N N . VAL A 1 356 ? 10.938 -5.609 4.957 1 96.31 356 VAL A N 1
ATOM 2794 C CA . VAL A 1 356 ? 11.266 -4.852 6.156 1 96.31 356 VAL A CA 1
ATOM 2795 C C . VAL A 1 356 ? 10.938 -3.375 5.941 1 96.31 356 VAL A C 1
ATOM 2797 O O . VAL A 1 356 ? 10.352 -2.73 6.812 1 96.31 356 VAL A O 1
ATOM 2800 N N . HIS A 1 357 ? 11.328 -2.91 4.82 1 97.06 357 HIS A N 1
ATOM 2801 C CA . HIS A 1 357 ? 11.023 -1.521 4.492 1 97.06 357 HIS A CA 1
ATOM 2802 C C . HIS A 1 357 ? 9.523 -1.27 4.48 1 97.06 357 HIS A C 1
ATOM 2804 O O . HIS A 1 357 ? 9.047 -0.281 5.047 1 97.06 357 HIS A O 1
ATOM 2810 N N . ALA A 1 358 ? 8.75 -2.137 3.854 1 96.56 358 ALA A N 1
ATOM 2811 C CA . ALA A 1 358 ? 7.297 -2 3.783 1 96.56 358 ALA A CA 1
ATOM 2812 C C . ALA A 1 358 ? 6.68 -1.98 5.176 1 96.56 358 ALA A C 1
ATOM 2814 O O . ALA A 1 358 ? 5.77 -1.19 5.449 1 96.56 358 ALA A O 1
ATOM 2815 N N . VAL A 1 359 ? 7.16 -2.834 6.016 1 95.31 359 VAL A N 1
ATOM 2816 C CA . VAL A 1 359 ? 6.633 -2.91 7.375 1 95.31 359 VAL A CA 1
ATOM 2817 C C . VAL A 1 359 ? 6.93 -1.608 8.117 1 95.31 359 VAL A C 1
ATOM 2819 O O . VAL A 1 359 ? 6.055 -1.064 8.797 1 95.31 359 VAL A O 1
ATOM 2822 N N . MET A 1 360 ? 8.141 -1.143 7.98 1 96.19 360 MET A N 1
ATOM 2823 C CA . MET A 1 360 ? 8.5 0.094 8.664 1 96.19 360 MET A CA 1
ATOM 2824 C C . MET A 1 360 ? 7.711 1.275 8.109 1 96.19 360 MET A C 1
ATOM 2826 O O . MET A 1 360 ? 7.379 2.205 8.852 1 96.19 360 MET A O 1
ATOM 2830 N N . GLN A 1 361 ? 7.418 1.241 6.832 1 96.62 361 GLN A N 1
ATOM 2831 C CA . GLN A 1 361 ? 6.57 2.27 6.234 1 96.62 361 GLN A CA 1
ATOM 2832 C C . GLN A 1 361 ? 5.184 2.279 6.875 1 96.62 361 GLN A C 1
ATOM 2834 O O . GLN A 1 361 ? 4.656 3.342 7.211 1 96.62 361 GLN A O 1
ATOM 2839 N N . GLU A 1 362 ? 4.645 1.145 7.031 1 94.75 362 GLU A N 1
ATOM 2840 C CA . GLU A 1 362 ? 3.322 1.042 7.641 1 94.75 362 GLU A CA 1
ATOM 2841 C C . GLU A 1 362 ? 3.338 1.537 9.086 1 94.75 362 GLU A C 1
ATOM 2843 O O . GLU A 1 362 ? 2.383 2.166 9.539 1 94.75 362 GLU A O 1
ATOM 2848 N N . TRP A 1 363 ? 4.383 1.231 9.719 1 93.38 363 TRP A N 1
ATOM 2849 C CA . TRP A 1 363 ? 4.5 1.686 11.102 1 93.38 363 TRP A CA 1
ATOM 2850 C C . TRP A 1 363 ? 4.594 3.207 11.164 1 93.38 363 TRP A C 1
ATOM 2852 O O . TRP A 1 363 ? 4.039 3.828 12.078 1 93.38 363 TRP A O 1
ATOM 2862 N N . LEU A 1 364 ? 5.324 3.705 10.266 1 96.38 364 LEU A N 1
ATOM 2863 C CA . LEU A 1 364 ? 5.422 5.16 10.234 1 96.38 364 LEU A CA 1
ATOM 2864 C C . LEU A 1 364 ? 4.078 5.789 9.891 1 96.38 364 LEU A C 1
ATOM 2866 O O . LEU A 1 364 ? 3.684 6.793 10.492 1 96.38 364 LEU A O 1
ATOM 2870 N N . LYS A 1 365 ? 3.4 5.227 8.93 1 96.75 365 LYS A N 1
ATOM 2871 C CA . LYS A 1 365 ? 2.053 5.691 8.617 1 96.75 365 LYS A CA 1
ATOM 2872 C C . LYS A 1 365 ? 1.166 5.695 9.859 1 96.75 365 LYS A C 1
ATOM 2874 O O . LYS A 1 365 ? 0.45 6.664 10.109 1 96.75 365 LYS A O 1
ATOM 2879 N N . ASP A 1 366 ? 1.268 4.656 10.656 1 94 366 ASP A N 1
ATOM 2880 C CA . ASP A 1 366 ? 0.448 4.539 11.859 1 94 366 ASP A CA 1
ATOM 2881 C C . ASP A 1 366 ? 0.792 5.633 12.867 1 94 366 ASP A C 1
ATOM 2883 O O . ASP A 1 366 ? -0.075 6.094 13.617 1 94 366 ASP A O 1
ATOM 2887 N N . ALA A 1 367 ? 2.008 6 12.867 1 94.88 367 ALA A N 1
ATOM 2888 C CA . ALA A 1 367 ? 2.463 7.008 13.828 1 94.88 367 ALA A CA 1
ATOM 2889 C C . ALA A 1 367 ? 1.949 8.391 13.445 1 94.88 367 ALA A C 1
ATOM 2891 O O . ALA A 1 367 ? 1.795 9.266 14.305 1 94.88 367 ALA A O 1
ATOM 2892 N N . PHE A 1 368 ? 1.645 8.625 12.188 1 96.75 368 PHE A N 1
ATOM 2893 C CA . PHE A 1 368 ? 1.27 9.961 11.742 1 96.75 368 PHE A CA 1
ATOM 2894 C C . PHE A 1 368 ? -0.193 10 11.312 1 96.75 368 PHE A C 1
ATOM 2896 O O . PHE A 1 368 ? -0.748 11.07 11.078 1 96.75 368 PHE A O 1
ATOM 2903 N N . TYR A 1 369 ? -0.804 8.93 11.219 1 97.38 369 TYR A N 1
ATOM 2904 C CA . TYR A 1 369 ? -2.15 8.812 10.664 1 97.38 369 TYR A CA 1
ATOM 2905 C C . TYR A 1 369 ? -2.982 7.812 11.453 1 97.38 369 TYR A C 1
ATOM 2907 O O . TYR A 1 369 ? -3.303 6.734 10.953 1 97.38 369 TYR A O 1
ATOM 2915 N N . PRO A 1 370 ? -3.359 8.18 12.727 1 96.5 370 PRO A N 1
ATOM 2916 C CA . PRO A 1 370 ? -4.191 7.273 13.523 1 96.5 370 PRO A CA 1
ATOM 2917 C C . PRO A 1 370 ? -5.492 6.895 12.82 1 96.5 370 PRO A C 1
ATOM 2919 O O . PRO A 1 370 ? -6.059 7.703 12.078 1 96.5 370 PRO A O 1
ATOM 2922 N N . GLN A 1 371 ? -6.004 5.703 13.133 1 96.5 371 GLN A N 1
ATOM 2923 C CA . GLN A 1 371 ? -7.133 5.168 12.383 1 96.5 371 GLN A CA 1
ATOM 2924 C C . GLN A 1 371 ? -8.375 5.047 13.266 1 96.5 371 GLN A C 1
ATOM 2926 O O . GLN A 1 371 ? -9.398 4.527 12.828 1 96.5 371 GLN A O 1
ATOM 2931 N N . THR A 1 372 ? -8.32 5.504 14.531 1 95.31 372 THR A N 1
ATOM 2932 C CA . THR A 1 372 ? -9.477 5.398 15.414 1 95.31 372 THR A CA 1
ATOM 2933 C C . THR A 1 372 ? -10.594 6.336 14.953 1 95.31 372 THR A C 1
ATOM 2935 O O . THR A 1 372 ? -10.32 7.422 14.43 1 95.31 372 THR A O 1
ATOM 2938 N N . MET A 1 373 ? -11.836 5.93 15.25 1 95 373 MET A N 1
ATOM 2939 C CA . MET A 1 373 ? -12.984 6.742 14.852 1 95 373 MET A CA 1
ATOM 2940 C C . MET A 1 373 ? -13.016 8.055 15.633 1 95 373 MET A C 1
ATOM 2942 O O . MET A 1 373 ? -13.398 9.094 15.094 1 95 373 MET A O 1
ATOM 2946 N N . ALA A 1 374 ? -12.594 7.973 16.891 1 95.88 374 ALA A N 1
ATOM 2947 C CA . ALA A 1 374 ? -12.539 9.18 17.703 1 95.88 374 ALA A CA 1
ATOM 2948 C C . ALA A 1 374 ? -11.57 10.203 17.109 1 95.88 374 ALA A C 1
ATOM 2950 O O . ALA A 1 374 ? -11.891 11.391 17.031 1 95.88 374 ALA A O 1
ATOM 2951 N N . TYR A 1 375 ? -10.422 9.805 16.688 1 97.69 375 TYR A N 1
ATOM 2952 C CA . TYR A 1 375 ? -9.445 10.672 16.047 1 97.69 375 TYR A CA 1
ATOM 2953 C C . TYR A 1 375 ? -10.016 11.289 14.773 1 97.69 375 TYR A C 1
ATOM 2955 O O . TYR A 1 375 ? -9.93 12.508 14.578 1 97.69 375 TYR A O 1
ATOM 2963 N N . LYS A 1 376 ? -10.594 10.438 13.93 1 97.94 376 LYS A N 1
ATOM 2964 C CA . LYS A 1 376 ? -11.109 10.875 12.641 1 97.94 376 LYS A CA 1
ATOM 2965 C C . LYS A 1 376 ? -12.234 11.891 12.812 1 97.94 376 LYS A C 1
ATOM 2967 O O . LYS A 1 376 ? -12.289 12.891 12.094 1 97.94 376 LYS A O 1
ATOM 2972 N N . ARG A 1 377 ? -13.07 11.688 13.781 1 97.44 377 ARG A N 1
ATOM 2973 C CA . ARG A 1 377 ? -14.133 12.641 14.055 1 97.44 377 ARG A CA 1
ATOM 2974 C C . ARG A 1 377 ? -13.57 13.961 14.562 1 97.44 377 ARG A C 1
ATOM 2976 O O . ARG A 1 377 ? -14.016 15.039 14.156 1 97.44 377 ARG A O 1
ATOM 2983 N N . ALA A 1 378 ? -12.609 13.867 15.414 1 97.88 378 ALA A N 1
ATOM 2984 C CA . ALA A 1 378 ? -12.023 15.055 16.016 1 97.88 378 ALA A CA 1
ATOM 2985 C C . ALA A 1 378 ? -11.336 15.922 14.961 1 97.88 378 ALA A C 1
ATOM 2987 O O . ALA A 1 378 ? -11.516 17.141 14.945 1 97.88 378 ALA A O 1
ATOM 2988 N N . VAL A 1 379 ? -10.586 15.305 14.109 1 98.38 379 VAL A N 1
ATOM 2989 C CA . VAL A 1 379 ? -9.805 16.078 13.156 1 98.38 379 VAL A CA 1
ATOM 2990 C C . VAL A 1 379 ? -10.727 16.703 12.109 1 98.38 379 VAL A C 1
ATOM 2992 O O . VAL A 1 379 ? -10.477 17.812 11.641 1 98.38 379 VAL A O 1
ATOM 2995 N N . LEU A 1 380 ? -11.773 15.977 11.695 1 98.38 380 LEU A N 1
ATOM 2996 C CA . LEU A 1 380 ? -12.719 16.562 10.75 1 98.38 380 LEU A CA 1
ATOM 2997 C C . LEU A 1 380 ? -13.438 17.75 11.375 1 98.38 380 LEU A C 1
ATOM 2999 O O . LEU A 1 380 ? -13.57 18.812 10.742 1 98.38 380 LEU A O 1
ATOM 3003 N N . LYS A 1 381 ? -13.844 17.609 12.625 1 97.88 381 LYS A N 1
ATOM 3004 C CA . LYS A 1 381 ? -14.555 18.688 13.312 1 97.88 381 LYS A CA 1
ATOM 3005 C C . LYS A 1 381 ? -13.664 19.922 13.484 1 97.88 381 LYS A C 1
ATOM 3007 O O . LYS A 1 381 ? -14.039 21.031 13.086 1 97.88 381 LYS A O 1
ATOM 3012 N N . LYS A 1 382 ? -12.531 19.734 14 1 98.25 382 LYS A N 1
ATOM 3013 C CA . LYS A 1 382 ? -11.625 20.828 14.297 1 98.25 382 LYS A CA 1
ATOM 3014 C C . LYS A 1 382 ? -11.031 21.422 13.016 1 98.25 382 LYS A C 1
ATOM 3016 O O . LYS A 1 382 ? -10.781 22.625 12.938 1 98.25 382 LYS A O 1
ATOM 3021 N N . GLY A 1 383 ? -10.719 20.547 12.062 1 98.31 383 GLY A N 1
ATOM 3022 C CA . GLY A 1 383 ? -10.227 21.031 10.781 1 98.31 383 GLY A CA 1
ATOM 3023 C C . GLY A 1 383 ? -11.203 21.953 10.07 1 98.31 383 GLY A C 1
ATOM 3024 O O . GLY A 1 383 ? -10.82 23.016 9.602 1 98.31 383 GLY A O 1
ATOM 3025 N N . VAL A 1 384 ? -12.445 21.547 10.008 1 97.88 384 VAL A N 1
ATOM 3026 C CA . VAL A 1 384 ? -13.484 22.359 9.383 1 97.88 384 VAL A CA 1
ATOM 3027 C C . VAL A 1 384 ? -13.68 23.656 10.172 1 97.88 384 VAL A C 1
ATOM 3029 O O . VAL A 1 384 ? -13.82 24.734 9.586 1 97.88 384 VAL A O 1
ATOM 3032 N N . ALA A 1 385 ? -13.68 23.547 11.484 1 97.88 385 ALA A N 1
ATOM 3033 C CA . ALA A 1 385 ? -13.852 24.719 12.328 1 97.88 385 ALA A CA 1
ATOM 3034 C C . ALA A 1 385 ? -12.75 25.75 12.078 1 97.88 385 ALA A C 1
ATOM 3036 O O . ALA A 1 385 ? -13.023 26.953 12 1 97.88 385 ALA A O 1
ATOM 3037 N N . ALA A 1 386 ? -11.523 25.297 12.023 1 98 386 ALA A N 1
ATOM 3038 C CA . ALA A 1 386 ? -10.406 26.203 11.773 1 98 386 ALA A CA 1
ATOM 3039 C C . ALA A 1 386 ? -10.539 26.875 10.406 1 98 386 ALA A C 1
ATOM 3041 O O . ALA A 1 386 ? -10.281 28.062 10.258 1 98 386 ALA A O 1
ATOM 3042 N N . PHE A 1 387 ? -10.867 26.094 9.422 1 97.94 387 PHE A N 1
ATOM 3043 C CA . PHE A 1 387 ? -11.094 26.641 8.086 1 97.94 387 PHE A CA 1
ATOM 3044 C C . PHE A 1 387 ? -12.172 27.719 8.117 1 97.94 387 PHE A C 1
ATOM 3046 O O . PHE A 1 387 ? -11.984 28.797 7.559 1 97.94 387 PHE A O 1
ATOM 3053 N N . ASP A 1 388 ? -13.273 27.422 8.75 1 97.38 388 ASP A N 1
ATOM 3054 C CA . ASP A 1 388 ? -14.398 28.344 8.812 1 97.38 388 ASP A CA 1
ATOM 3055 C C . ASP A 1 388 ? -14.008 29.625 9.539 1 97.38 388 ASP A C 1
ATOM 3057 O O . ASP A 1 388 ? -14.438 30.719 9.148 1 97.38 388 ASP A O 1
ATOM 3061 N N . SER A 1 389 ? -13.273 29.5 10.562 1 97.62 389 SER A N 1
ATOM 3062 C CA . SER A 1 389 ? -12.805 30.688 11.297 1 97.62 389 SER A CA 1
ATOM 3063 C C . SER A 1 389 ? -11.93 31.562 10.414 1 97.62 389 SER A C 1
ATOM 3065 O O . SER A 1 389 ? -12.07 32.781 10.414 1 97.62 389 SER A O 1
ATOM 3067 N N . ALA A 1 390 ? -10.992 30.922 9.719 1 97.5 390 ALA A N 1
ATOM 3068 C CA . ALA A 1 390 ? -10.133 31.672 8.805 1 97.5 390 ALA A CA 1
ATOM 3069 C C . ALA A 1 390 ? -10.945 32.312 7.688 1 97.5 390 ALA A C 1
ATOM 3071 O O . ALA A 1 390 ? -10.719 33.469 7.344 1 97.5 390 ALA A O 1
ATOM 3072 N N . TRP A 1 391 ? -11.891 31.578 7.141 1 97.5 391 TRP A N 1
ATOM 3073 C CA . TRP A 1 391 ? -12.758 32.062 6.078 1 97.5 391 TRP A CA 1
ATOM 3074 C C . TRP A 1 391 ? -13.555 33.281 6.547 1 97.5 391 TRP A C 1
ATOM 3076 O O . TRP A 1 391 ? -13.633 34.312 5.84 1 97.5 391 TRP A O 1
ATOM 3086 N N . LYS A 1 392 ? -14.117 33.219 7.758 1 96.56 392 LYS A N 1
ATOM 3087 C CA . LYS A 1 392 ? -14.906 34.312 8.32 1 96.56 392 LYS A CA 1
ATOM 3088 C C . LYS A 1 392 ? -14.047 35.562 8.531 1 96.56 392 LYS A C 1
ATOM 3090 O O . LYS A 1 392 ? -14.492 36.688 8.273 1 96.56 392 LYS A O 1
ATOM 3095 N N . HIS A 1 393 ? -12.891 35.344 8.992 1 96.44 393 HIS A N 1
ATOM 3096 C CA . HIS A 1 393 ? -11.992 36.469 9.234 1 96.44 393 HIS A CA 1
ATOM 3097 C C . HIS A 1 393 ? -11.664 37.188 7.934 1 96.44 393 HIS A C 1
ATOM 3099 O O . HIS A 1 393 ? -11.516 38.406 7.922 1 96.44 393 HIS A O 1
ATOM 3105 N N . LEU A 1 394 ? -11.539 36.438 6.867 1 96.19 394 LEU A N 1
ATOM 3106 C CA . LEU A 1 394 ? -11.172 37.031 5.574 1 96.19 394 LEU A CA 1
ATOM 3107 C C . LEU A 1 394 ? -12.406 37.562 4.855 1 96.19 394 LEU A C 1
ATOM 3109 O O . LEU A 1 394 ? -12.289 38.188 3.795 1 96.19 394 LEU A O 1
ATOM 3113 N N . SER A 1 395 ? -13.57 37.281 5.395 1 94.81 395 SER A N 1
ATOM 3114 C CA . SER A 1 395 ? -14.82 37.688 4.773 1 94.81 395 SER A CA 1
ATOM 3115 C C . SER A 1 395 ? -15.227 39.094 5.254 1 94.81 395 SER A C 1
ATOM 3117 O O . SER A 1 395 ? -15.773 39.875 4.484 1 94.81 395 SER A O 1
ATOM 3119 N N . MET B 1 1 ? 0.476 -36.281 37.5 1 37.88 1 MET B N 1
ATOM 3120 C CA . MET B 1 1 ? -0.562 -35.281 37.344 1 37.88 1 MET B CA 1
ATOM 3121 C C . MET B 1 1 ? 0.042 -33.938 36.906 1 37.88 1 MET B C 1
ATOM 3123 O O . MET B 1 1 ? 0.875 -33.375 37.594 1 37.88 1 MET B O 1
ATOM 3127 N N . LEU B 1 2 ? 0.119 -33.75 35.625 1 55.25 2 LEU B N 1
ATOM 3128 C CA . LEU B 1 2 ? 0.742 -32.531 35.125 1 55.25 2 LEU B CA 1
ATOM 3129 C C . LEU B 1 2 ? 0.098 -31.297 35.781 1 55.25 2 LEU B C 1
ATOM 3131 O O . LEU B 1 2 ? -1.129 -31.203 35.875 1 55.25 2 LEU B O 1
ATOM 3135 N N . ASP B 1 3 ? 0.755 -30.641 36.562 1 57.66 3 ASP B N 1
ATOM 3136 C CA . ASP B 1 3 ? 0.322 -29.453 37.312 1 57.66 3 ASP B CA 1
ATOM 3137 C C . ASP B 1 3 ? -0.422 -28.484 36.406 1 57.66 3 ASP B C 1
ATOM 3139 O O . ASP B 1 3 ? 0.077 -28.109 35.344 1 57.66 3 ASP B O 1
ATOM 3143 N N . CYS B 1 4 ? -1.756 -28.422 36.562 1 65.56 4 CYS B N 1
ATOM 3144 C CA . CYS B 1 4 ? -2.705 -27.562 35.875 1 65.56 4 CYS B CA 1
ATOM 3145 C C . CYS B 1 4 ? -2.111 -26.172 35.625 1 65.56 4 CYS B C 1
ATOM 3147 O O . CYS B 1 4 ? -2.367 -25.547 34.594 1 65.56 4 CYS B O 1
ATOM 3149 N N . SER B 1 5 ? -1.336 -25.766 36.531 1 62.28 5 SER B N 1
ATOM 3150 C CA . SER B 1 5 ? -0.735 -24.438 36.406 1 62.28 5 SER B CA 1
ATOM 3151 C C . SER B 1 5 ? 0.293 -24.391 35.281 1 62.28 5 SER B C 1
ATOM 3153 O O . SER B 1 5 ? 0.371 -23.422 34.562 1 62.28 5 SER B O 1
ATOM 3155 N N . VAL B 1 6 ? 0.984 -25.453 35.156 1 61.5 6 VAL B N 1
ATOM 3156 C CA . VAL B 1 6 ? 2.006 -25.531 34.125 1 61.5 6 VAL B CA 1
ATOM 3157 C C . VAL B 1 6 ? 1.341 -25.625 32.75 1 61.5 6 VAL B C 1
ATOM 3159 O O . VAL B 1 6 ? 1.777 -24.969 31.797 1 61.5 6 VAL B O 1
ATOM 3162 N N . VAL B 1 7 ? 0.312 -26.31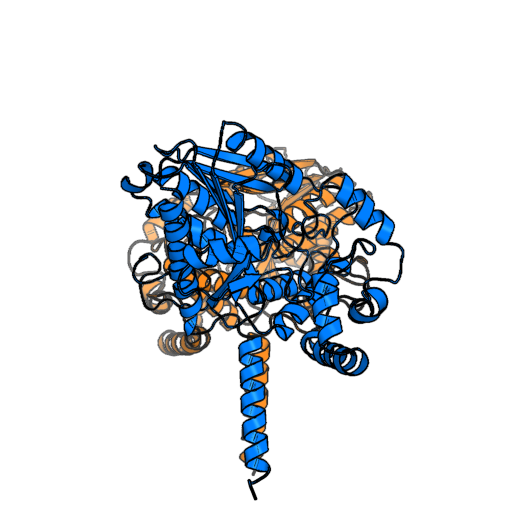2 32.719 1 62.28 7 VAL B N 1
ATOM 3163 C CA . VAL B 1 7 ? -0.412 -26.484 31.453 1 62.28 7 VAL B CA 1
ATOM 3164 C C . VAL B 1 7 ? -1.056 -25.172 31.047 1 62.28 7 VAL B C 1
ATOM 3166 O O . VAL B 1 7 ? -1.02 -24.797 29.875 1 62.28 7 VAL B O 1
ATOM 3169 N N . MET B 1 8 ? -1.557 -24.516 32 1 64.12 8 MET B N 1
ATOM 3170 C CA . MET B 1 8 ? -2.203 -23.234 31.703 1 64.12 8 MET B CA 1
ATOM 3171 C C . MET B 1 8 ? -1.183 -22.188 31.25 1 64.12 8 MET B C 1
ATOM 3173 O O . MET B 1 8 ? -1.445 -21.422 30.328 1 64.12 8 MET B O 1
ATOM 3177 N N . THR B 1 9 ? -0.118 -22.203 31.859 1 62.03 9 THR B N 1
ATOM 3178 C CA . THR B 1 9 ? 0.936 -21.266 31.484 1 62.03 9 THR B CA 1
ATOM 3179 C C . THR B 1 9 ? 1.444 -21.578 30.078 1 62.03 9 THR B C 1
ATOM 3181 O O . THR B 1 9 ? 1.674 -20.672 29.281 1 62.03 9 THR B O 1
ATOM 3184 N N . ALA B 1 10 ? 1.594 -22.781 29.781 1 61.97 10 ALA B N 1
ATOM 3185 C CA . ALA B 1 10 ? 2.029 -23.203 28.453 1 61.97 10 ALA B CA 1
ATOM 3186 C C . ALA B 1 10 ? 1.006 -22.797 27.391 1 61.97 10 ALA B C 1
ATOM 3188 O O . ALA B 1 10 ? 1.37 -22.281 26.328 1 61.97 10 ALA B O 1
ATOM 3189 N N . PHE B 1 11 ? -0.157 -23.016 27.766 1 59.66 11 PHE B N 1
ATOM 3190 C CA . PHE B 1 11 ? -1.234 -22.672 26.859 1 59.66 11 PHE B CA 1
ATOM 3191 C C . PHE B 1 11 ? -1.245 -21.172 26.578 1 59.66 11 PHE B C 1
ATOM 3193 O O . PHE B 1 11 ? -1.358 -20.734 25.438 1 59.66 11 PHE B O 1
ATOM 3200 N N . PHE B 1 12 ? -1.104 -20.453 27.625 1 61.81 12 PHE B N 1
ATOM 3201 C CA . PHE B 1 12 ? -1.131 -19 27.484 1 61.81 12 PHE B CA 1
ATOM 3202 C C . PHE B 1 12 ? 0.069 -18.516 26.672 1 61.81 12 PHE B C 1
ATOM 3204 O O . PHE B 1 12 ? -0.054 -17.594 25.859 1 61.81 12 PHE B O 1
ATOM 3211 N N . THR B 1 13 ? 1.115 -19.188 26.906 1 60.62 13 THR B N 1
ATOM 3212 C CA . THR B 1 13 ? 2.312 -18.797 26.156 1 60.62 13 THR B CA 1
ATOM 3213 C C . THR B 1 13 ? 2.146 -19.109 24.672 1 60.62 13 THR B C 1
ATOM 3215 O O . THR B 1 13 ? 2.48 -18.281 23.828 1 60.62 13 THR B O 1
ATOM 3218 N N . ILE B 1 14 ? 1.601 -20.234 24.406 1 56.53 14 ILE B N 1
ATOM 3219 C CA . ILE B 1 14 ? 1.393 -20.656 23.031 1 56.53 14 ILE B CA 1
ATOM 3220 C C . ILE B 1 14 ? 0.358 -19.734 22.359 1 56.53 14 ILE B C 1
ATOM 3222 O O . ILE B 1 14 ? 0.56 -19.281 21.234 1 56.53 14 ILE B O 1
ATOM 3226 N N . ALA B 1 15 ? -0.636 -19.547 23.156 1 59.47 15 ALA B N 1
ATOM 3227 C CA . ALA B 1 15 ? -1.696 -18.688 22.609 1 59.47 15 ALA B CA 1
ATOM 3228 C C . ALA B 1 15 ? -1.178 -17.297 22.312 1 59.47 15 ALA B C 1
ATOM 3230 O O . ALA B 1 15 ? -1.48 -16.719 21.266 1 59.47 15 ALA B O 1
ATOM 3231 N N . MET B 1 16 ? -0.413 -16.844 23.219 1 61.69 16 MET B N 1
ATOM 3232 C CA . MET B 1 16 ? 0.165 -15.516 23.031 1 61.69 16 MET B CA 1
ATOM 3233 C C . MET B 1 16 ? 1.146 -15.508 21.859 1 61.69 16 MET B C 1
ATOM 3235 O O . MET B 1 16 ? 1.172 -14.555 21.078 1 61.69 16 MET B O 1
ATOM 3239 N N . GLY B 1 17 ? 1.832 -16.578 21.781 1 58.53 17 GLY B N 1
ATOM 3240 C CA . GLY B 1 17 ? 2.754 -16.688 20.672 1 58.53 17 GLY B CA 1
ATOM 3241 C C . GLY B 1 17 ? 2.055 -16.703 19.328 1 58.53 17 GLY B C 1
ATOM 3242 O O . GLY B 1 17 ? 2.457 -15.992 18.406 1 58.53 17 GLY B O 1
ATOM 3243 N N . MET B 1 18 ? 0.974 -17.438 19.359 1 56.94 18 MET B N 1
ATOM 3244 C CA . MET B 1 18 ? 0.213 -17.531 18.125 1 56.94 18 MET B CA 1
ATOM 3245 C C . MET B 1 18 ? -0.411 -16.188 17.766 1 56.94 18 MET B C 1
ATOM 3247 O O . MET B 1 18 ? -0.427 -15.805 16.594 1 56.94 18 MET B O 1
ATOM 3251 N N . LEU B 1 19 ? -0.818 -15.633 18.828 1 63.09 19 LEU B N 1
ATOM 3252 C CA . LEU B 1 19 ? -1.419 -14.32 18.609 1 63.09 19 LEU B CA 1
ATOM 3253 C C . LEU B 1 19 ? -0.385 -13.328 18.078 1 63.09 19 LEU B C 1
ATOM 3255 O O . LEU B 1 19 ? -0.665 -12.562 17.156 1 63.09 19 LEU B O 1
ATOM 3259 N N . LEU B 1 20 ? 0.792 -13.5 18.656 1 64.19 20 LEU B N 1
ATOM 3260 C CA . LEU B 1 20 ? 1.843 -12.57 18.25 1 64.19 20 LEU B CA 1
ATOM 3261 C C . LEU B 1 20 ? 2.268 -12.836 16.812 1 64.19 20 LEU B C 1
ATOM 3263 O O . LEU B 1 20 ? 2.502 -11.898 16.047 1 64.19 20 LEU B O 1
ATOM 3267 N N . ILE B 1 21 ? 2.215 -14.047 16.531 1 62.88 21 ILE B N 1
ATOM 3268 C CA . ILE B 1 21 ? 2.617 -14.43 15.188 1 62.88 21 ILE B CA 1
ATOM 3269 C C . ILE B 1 21 ? 1.571 -13.945 14.18 1 62.88 21 ILE B C 1
ATOM 3271 O O . ILE B 1 21 ? 1.916 -13.461 13.102 1 62.88 21 ILE B O 1
ATOM 3275 N N . ASP B 1 22 ? 0.414 -14.062 14.68 1 68.5 22 ASP B N 1
ATOM 3276 C CA . ASP B 1 22 ? -0.682 -13.672 13.797 1 68.5 22 ASP B CA 1
ATOM 3277 C C . ASP B 1 22 ? -0.737 -12.156 13.617 1 68.5 22 ASP B C 1
ATOM 3279 O O . ASP B 1 22 ? -1.103 -11.664 12.547 1 68.5 22 ASP B O 1
ATOM 3283 N N . LEU B 1 23 ? -0.177 -11.539 14.641 1 75.25 23 LEU B N 1
ATOM 3284 C CA . LEU B 1 23 ? -0.36 -10.094 14.641 1 75.25 23 LEU B CA 1
ATOM 3285 C C . LEU B 1 23 ? 0.913 -9.383 14.195 1 75.25 23 LEU B C 1
ATOM 3287 O O . LEU B 1 23 ? 0.879 -8.195 13.844 1 75.25 23 LEU B O 1
ATOM 3291 N N . SER B 1 24 ? 1.996 -10.188 14.125 1 77.88 24 SER B N 1
ATOM 3292 C CA . SER B 1 24 ? 3.258 -9.523 13.812 1 77.88 24 SER B CA 1
ATOM 3293 C C . SER B 1 24 ? 3.541 -9.547 12.312 1 77.88 24 SER B C 1
ATOM 3295 O O . SER B 1 24 ? 3.697 -10.617 11.727 1 77.88 24 SER B O 1
ATOM 3297 N N . SER B 1 25 ? 3.664 -8.367 11.805 1 84.69 25 SER B N 1
ATOM 3298 C CA . SER B 1 25 ? 3.953 -8.25 10.383 1 84.69 25 SER B CA 1
ATOM 3299 C C . SER B 1 25 ? 5.434 -8.492 10.102 1 84.69 25 SER B C 1
ATOM 3301 O O . SER B 1 25 ? 5.824 -8.68 8.945 1 84.69 25 SER B O 1
ATOM 3303 N N . LEU B 1 26 ? 6.332 -8.461 11.133 1 86.62 26 LEU B N 1
ATOM 3304 C CA . LEU B 1 26 ? 7.766 -8.672 10.969 1 86.62 26 LEU B CA 1
ATOM 3305 C C . LEU B 1 26 ? 8.312 -9.617 12.031 1 86.62 26 LEU B C 1
ATOM 3307 O O . LEU B 1 26 ? 8.117 -9.383 13.227 1 86.62 26 LEU B O 1
ATOM 3311 N N . GLN B 1 27 ? 8.969 -10.617 11.555 1 86.25 27 GLN B N 1
ATOM 3312 C CA . GLN B 1 27 ? 9.664 -11.586 12.406 1 86.25 27 GLN B CA 1
ATOM 3313 C C . GLN B 1 27 ? 11.133 -11.719 11.992 1 86.25 27 GLN B C 1
ATOM 3315 O O . GLN B 1 27 ? 11.531 -11.25 10.93 1 86.25 27 GLN B O 1
ATOM 3320 N N . GLU B 1 28 ? 11.891 -12.297 12.859 1 86.62 28 GLU B N 1
ATOM 3321 C CA . GLU B 1 28 ? 13.336 -12.367 12.648 1 86.62 28 GLU B CA 1
ATOM 3322 C C . GLU B 1 28 ? 13.672 -13.18 11.398 1 86.62 28 GLU B C 1
ATOM 3324 O O . GLU B 1 28 ? 14.648 -12.883 10.703 1 86.62 28 GLU B O 1
ATOM 3329 N N . ASN B 1 29 ? 12.891 -14.156 11.094 1 90.25 29 ASN B N 1
ATOM 3330 C CA . ASN B 1 29 ? 13.172 -15.016 9.945 1 90.25 29 ASN B CA 1
ATOM 3331 C C . ASN B 1 29 ? 12.727 -14.359 8.641 1 90.25 29 ASN B C 1
ATOM 3333 O O . ASN B 1 29 ? 12.812 -14.969 7.574 1 90.25 29 ASN B O 1
ATOM 3337 N N . MET B 1 30 ? 12.289 -13.133 8.742 1 93.19 30 MET B N 1
ATOM 3338 C CA . MET B 1 30 ? 11.859 -12.383 7.566 1 93.19 30 MET B CA 1
ATOM 3339 C C . MET B 1 30 ? 12.883 -11.312 7.195 1 93.19 30 MET B C 1
ATOM 3341 O O . MET B 1 30 ? 12.625 -10.469 6.336 1 93.19 30 MET B O 1
ATOM 3345 N N . VAL B 1 31 ? 14.016 -11.328 7.871 1 93.19 31 VAL B N 1
ATOM 3346 C CA . VAL B 1 31 ? 15.047 -10.312 7.68 1 93.19 31 VAL B CA 1
ATOM 3347 C C . VAL B 1 31 ? 16.297 -10.961 7.102 1 93.19 31 VAL B C 1
ATOM 3349 O O . VAL B 1 31 ? 16.672 -12.07 7.496 1 93.19 31 VAL B O 1
ATOM 3352 N N . CYS B 1 32 ? 16.891 -10.211 6.133 1 92.25 32 CYS B N 1
ATOM 3353 C CA . CYS B 1 32 ? 18.172 -10.672 5.617 1 92.25 32 CYS B CA 1
ATOM 3354 C C . CYS B 1 32 ? 19.312 -10.359 6.594 1 92.25 32 CYS B C 1
ATOM 3356 O O . CYS B 1 32 ? 19.297 -9.312 7.25 1 92.25 32 CYS B O 1
ATOM 3358 N N . SER B 1 33 ? 20.234 -11.25 6.809 1 77.81 33 SER B N 1
ATOM 3359 C CA . SER B 1 33 ? 21.344 -11.07 7.738 1 77.81 33 SER B CA 1
ATOM 3360 C C . SER B 1 33 ? 22.344 -10.055 7.215 1 77.81 33 SER B C 1
ATOM 3362 O O . SER B 1 33 ? 23.078 -9.438 7.992 1 77.81 33 SER B O 1
ATOM 3364 N N . ALA B 1 34 ? 22.344 -9.938 5.922 1 73 34 ALA B N 1
ATOM 3365 C CA . ALA B 1 34 ? 23.406 -9.125 5.336 1 73 34 ALA B CA 1
ATOM 3366 C C . ALA B 1 34 ? 22.812 -8.016 4.465 1 73 34 ALA B C 1
ATOM 3368 O O . ALA B 1 34 ? 21.688 -7.582 4.672 1 73 34 ALA B O 1
ATOM 3369 N N . ASN B 1 35 ? 23.562 -7.676 3.438 1 84.56 35 ASN B N 1
ATOM 3370 C CA . ASN B 1 35 ? 23.328 -6.633 2.443 1 84.56 35 ASN B CA 1
ATOM 3371 C C . ASN B 1 35 ? 22.172 -6.992 1.519 1 84.56 35 ASN B C 1
ATOM 3373 O O . ASN B 1 35 ? 22.25 -7.973 0.776 1 84.56 35 ASN B O 1
ATOM 3377 N N . TYR B 1 36 ? 21.094 -6.238 1.67 1 91.75 36 TYR B N 1
ATOM 3378 C CA . TYR B 1 36 ? 19.875 -6.473 0.911 1 91.75 36 TYR B CA 1
ATOM 3379 C C . TYR B 1 36 ? 20.125 -6.316 -0.584 1 91.75 36 TYR B C 1
ATOM 3381 O O . TYR B 1 36 ? 19.281 -6.715 -1.402 1 91.75 36 TYR B O 1
ATOM 3389 N N . GLY B 1 37 ? 21.266 -5.82 -0.946 1 87.44 37 GLY B N 1
ATOM 3390 C CA . GLY B 1 37 ? 21.594 -5.672 -2.355 1 87.44 37 GLY B CA 1
ATOM 3391 C C . GLY B 1 37 ? 22.344 -6.863 -2.924 1 87.44 37 GLY B C 1
ATOM 3392 O O . GLY B 1 37 ? 22.578 -6.934 -4.133 1 87.44 37 GLY B O 1
ATOM 3393 N N . ASN B 1 38 ? 22.641 -7.723 -2.043 1 88.44 38 ASN B N 1
ATOM 3394 C CA . ASN B 1 38 ? 23.406 -8.883 -2.471 1 88.44 38 ASN B CA 1
ATOM 3395 C C . ASN B 1 38 ? 22.516 -10.086 -2.736 1 88.44 38 ASN B C 1
ATOM 3397 O O . ASN B 1 38 ? 22.047 -10.734 -1.799 1 88.44 38 ASN B O 1
ATOM 3401 N N . ALA B 1 39 ? 22.406 -10.461 -3.99 1 85.88 39 ALA B N 1
ATOM 3402 C CA . ALA B 1 39 ? 21.5 -11.516 -4.426 1 85.88 39 ALA B CA 1
ATOM 3403 C C . ALA B 1 39 ? 21.922 -12.875 -3.877 1 85.88 39 ALA B C 1
ATOM 3405 O O . ALA B 1 39 ? 21.094 -13.766 -3.693 1 85.88 39 ALA B O 1
ATOM 3406 N N . SER B 1 40 ? 23.141 -13.086 -3.633 1 86.94 40 SER B N 1
ATOM 3407 C CA . SER B 1 40 ? 23.656 -14.367 -3.162 1 86.94 40 SER B CA 1
ATOM 3408 C C . SER B 1 40 ? 23.297 -14.594 -1.695 1 86.94 40 SER B C 1
ATOM 3410 O O . SER B 1 40 ? 23.141 -15.742 -1.261 1 86.94 40 SER B O 1
ATOM 3412 N N . THR B 1 41 ? 23.125 -13.531 -1.047 1 87.88 41 THR B N 1
ATOM 3413 C CA . THR B 1 41 ? 22.922 -13.703 0.385 1 87.88 41 THR B CA 1
ATOM 3414 C C . THR B 1 41 ? 21.5 -13.297 0.773 1 87.88 41 THR B C 1
ATOM 3416 O O . THR B 1 41 ? 20.984 -13.711 1.814 1 87.88 41 THR B O 1
ATOM 3419 N N . CYS B 1 42 ? 20.891 -12.562 -0.006 1 94.06 42 CYS B N 1
ATOM 3420 C CA . CYS B 1 42 ? 19.547 -12.078 0.325 1 94.06 42 CYS B CA 1
ATOM 3421 C C . CYS B 1 42 ? 18.609 -12.242 -0.859 1 94.06 42 CYS B C 1
ATOM 3423 O O . CYS B 1 42 ? 18.672 -11.477 -1.82 1 94.06 42 CYS B O 1
ATOM 3425 N N . PRO B 1 43 ? 17.656 -13.188 -0.719 1 95.44 43 PRO B N 1
ATOM 3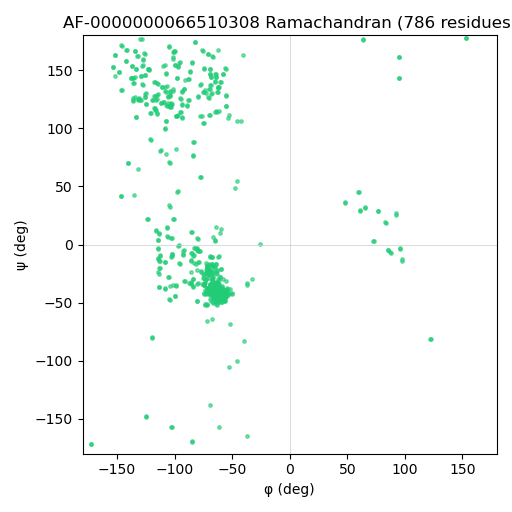426 C CA . PRO B 1 43 ? 16.734 -13.414 -1.834 1 95.44 43 PRO B CA 1
ATOM 3427 C C . PRO B 1 43 ? 15.773 -12.25 -2.045 1 95.44 43 PRO B C 1
ATOM 3429 O O . PRO B 1 43 ? 15.102 -12.188 -3.076 1 95.44 43 PRO B O 1
ATOM 3432 N N . GLU B 1 44 ? 15.742 -11.336 -1.121 1 94.5 44 GLU B N 1
ATOM 3433 C CA . GLU B 1 44 ? 14.812 -10.211 -1.143 1 94.5 44 GLU B CA 1
ATOM 3434 C C . GLU B 1 44 ? 15 -9.359 -2.395 1 94.5 44 GLU B C 1
ATOM 3436 O O . GLU B 1 44 ? 14.086 -8.656 -2.818 1 94.5 44 GLU B O 1
ATOM 3441 N N . VAL B 1 45 ? 16.125 -9.43 -3.016 1 94.5 45 VAL B N 1
ATOM 3442 C CA . VAL B 1 45 ? 16.484 -8.586 -4.152 1 94.5 45 VAL B CA 1
ATOM 3443 C C . VAL B 1 45 ? 15.531 -8.875 -5.316 1 94.5 45 VAL B C 1
ATOM 3445 O O . VAL B 1 45 ? 15.281 -8.008 -6.152 1 94.5 45 VAL B O 1
ATOM 3448 N N . PHE B 1 46 ? 14.945 -10.047 -5.379 1 97.69 46 PHE B N 1
ATOM 3449 C CA . PHE B 1 46 ? 14.109 -10.445 -6.5 1 97.69 46 PHE B CA 1
ATOM 3450 C C . PHE B 1 46 ? 12.633 -10.188 -6.195 1 97.69 46 PHE B C 1
ATOM 3452 O O . PHE B 1 46 ? 11.797 -10.227 -7.098 1 97.69 46 PHE B O 1
ATOM 3459 N N . PHE B 1 47 ? 12.32 -9.992 -4.992 1 97.94 47 PHE B N 1
ATOM 3460 C CA . PHE B 1 47 ? 10.93 -9.883 -4.559 1 97.94 47 PHE B CA 1
ATOM 3461 C C . PHE B 1 47 ? 10.508 -8.422 -4.473 1 97.94 47 PHE B C 1
ATOM 3463 O O . PHE B 1 47 ? 11.352 -7.527 -4.434 1 97.94 47 PHE B O 1
ATOM 3470 N N . SER B 1 48 ? 9.258 -8.156 -4.562 1 97.19 48 SER B N 1
ATOM 3471 C CA . SER B 1 48 ? 8.68 -6.824 -4.48 1 97.19 48 SER B CA 1
ATOM 3472 C C . SER B 1 48 ? 7.492 -6.797 -3.521 1 97.19 48 SER B C 1
ATOM 3474 O O . SER B 1 48 ? 6.918 -7.844 -3.207 1 97.19 48 SER B O 1
ATOM 3476 N N . GLN B 1 49 ? 7.129 -5.609 -3.105 1 96.69 49 GLN B N 1
ATOM 3477 C CA . GLN B 1 49 ? 6.062 -5.488 -2.115 1 96.69 49 GLN B CA 1
ATOM 3478 C C . GLN B 1 49 ? 4.84 -4.797 -2.703 1 96.69 49 GLN B C 1
ATOM 3480 O O . GLN B 1 49 ? 3.812 -4.664 -2.033 1 96.69 49 GLN B O 1
ATOM 3485 N N . SER B 1 50 ? 4.93 -4.367 -3.908 1 94.38 50 SER B N 1
ATOM 3486 C CA . SER B 1 50 ? 3.803 -3.764 -4.613 1 94.38 50 SER B CA 1
ATOM 3487 C C . SER B 1 50 ? 3.785 -4.172 -6.082 1 94.38 50 SER B C 1
ATOM 3489 O O . SER B 1 50 ? 4.812 -4.578 -6.633 1 94.38 50 SER B O 1
ATOM 3491 N N . TYR B 1 51 ? 2.623 -4.062 -6.637 1 95.5 51 TYR B N 1
ATOM 3492 C CA . TYR B 1 51 ? 2.453 -4.363 -8.055 1 95.5 51 TYR B CA 1
ATOM 3493 C C . TYR B 1 51 ? 3.352 -3.48 -8.914 1 95.5 51 TYR B C 1
ATOM 3495 O O . TYR B 1 51 ? 4.039 -3.971 -9.812 1 95.5 51 TYR B O 1
ATOM 3503 N N . HIS B 1 52 ? 3.387 -2.262 -8.664 1 90.94 52 HIS B N 1
ATOM 3504 C CA . HIS B 1 52 ? 4.188 -1.326 -9.445 1 90.94 52 HIS B CA 1
ATOM 3505 C C . HIS B 1 52 ? 5.672 -1.655 -9.344 1 90.94 52 HIS B C 1
ATOM 3507 O O . HIS B 1 52 ? 6.375 -1.68 -10.359 1 90.94 52 HIS B O 1
ATOM 3513 N N . ALA B 1 53 ? 6.109 -1.883 -8.148 1 93.5 53 ALA B N 1
ATOM 3514 C CA . ALA B 1 53 ? 7.516 -2.236 -7.969 1 93.5 53 ALA B CA 1
ATOM 3515 C C . ALA B 1 53 ? 7.852 -3.533 -8.695 1 93.5 53 ALA B C 1
ATOM 3517 O O . ALA B 1 53 ? 8.93 -3.662 -9.281 1 93.5 53 ALA B O 1
ATOM 3518 N N . ALA B 1 54 ? 6.973 -4.477 -8.625 1 97 54 ALA B N 1
ATOM 3519 C CA . ALA B 1 54 ? 7.188 -5.754 -9.297 1 97 54 ALA B CA 1
ATOM 3520 C C . ALA B 1 54 ? 7.266 -5.566 -10.812 1 97 54 ALA B C 1
ATOM 3522 O O . ALA B 1 54 ? 8.117 -6.168 -11.477 1 97 54 ALA B O 1
ATOM 3523 N N . ARG B 1 55 ? 6.383 -4.77 -11.352 1 95.44 55 ARG B N 1
ATOM 3524 C CA . ARG B 1 55 ? 6.375 -4.496 -12.789 1 95.44 55 ARG B CA 1
ATOM 3525 C C . ARG B 1 55 ? 7.688 -3.865 -13.234 1 95.44 55 ARG B C 1
ATOM 3527 O O . ARG B 1 55 ? 8.242 -4.242 -14.266 1 95.44 55 ARG B O 1
ATOM 3534 N N . MET B 1 56 ? 8.125 -2.938 -12.453 1 93.81 56 MET B N 1
ATOM 3535 C CA . MET B 1 56 ? 9.359 -2.246 -12.82 1 93.81 56 MET B CA 1
ATOM 3536 C C . MET B 1 56 ? 10.555 -3.197 -12.766 1 93.81 56 MET B C 1
ATOM 3538 O O . MET B 1 56 ? 11.414 -3.166 -13.641 1 93.81 56 MET B O 1
ATOM 3542 N N . LYS B 1 57 ? 10.594 -3.926 -11.719 1 95.69 57 LYS B N 1
ATOM 3543 C CA . LYS B 1 57 ? 11.664 -4.906 -11.617 1 95.69 57 LYS B CA 1
ATOM 3544 C C . LYS B 1 57 ? 11.648 -5.875 -12.797 1 95.69 57 LYS B C 1
ATOM 3546 O O . LYS B 1 57 ? 12.695 -6.246 -13.32 1 95.69 57 LYS B O 1
ATOM 3551 N N . PHE B 1 58 ? 10.523 -6.34 -13.18 1 97.94 58 PHE B N 1
ATOM 3552 C CA . PHE B 1 58 ? 10.352 -7.234 -14.32 1 97.94 58 PHE B CA 1
ATOM 3553 C C . PHE B 1 58 ? 10.812 -6.566 -15.609 1 97.94 58 PHE B C 1
ATOM 3555 O O . PHE B 1 58 ? 11.555 -7.164 -16.391 1 97.94 58 PHE B O 1
ATOM 3562 N N . LYS B 1 59 ? 10.32 -5.344 -15.82 1 96.81 59 LYS B N 1
ATOM 3563 C CA . LYS B 1 59 ? 10.695 -4.582 -17.016 1 96.81 59 LYS B CA 1
ATOM 3564 C C . LYS B 1 59 ? 12.211 -4.418 -17.094 1 96.81 59 LYS B C 1
ATOM 3566 O O . LYS B 1 59 ? 12.805 -4.645 -18.156 1 96.81 59 LYS B O 1
ATOM 3571 N N . ASP B 1 60 ? 12.836 -4.012 -16 1 96.5 60 ASP B N 1
ATOM 3572 C CA . ASP B 1 60 ? 14.281 -3.818 -15.977 1 96.5 60 ASP B CA 1
ATOM 3573 C C . ASP B 1 60 ? 15.016 -5.125 -16.266 1 96.5 60 ASP B C 1
ATOM 3575 O O . ASP B 1 60 ? 15.984 -5.141 -17.031 1 96.5 60 ASP B O 1
ATOM 3579 N N . ALA B 1 61 ? 14.547 -6.16 -15.633 1 97.94 61 ALA B N 1
ATOM 3580 C CA . ALA B 1 61 ? 15.164 -7.465 -15.859 1 97.94 61 ALA B CA 1
ATOM 3581 C C . ALA B 1 61 ? 15.016 -7.895 -17.312 1 97.94 61 ALA B C 1
ATOM 3583 O O . ALA B 1 61 ? 15.945 -8.461 -17.906 1 97.94 61 ALA B O 1
ATOM 3584 N N . ALA B 1 62 ? 13.836 -7.68 -17.906 1 98.19 62 ALA B N 1
ATOM 3585 C CA . ALA B 1 62 ? 13.602 -8 -19.312 1 98.19 62 ALA B CA 1
ATOM 3586 C C . ALA B 1 62 ? 14.586 -7.254 -20.219 1 98.19 62 ALA B C 1
ATOM 3588 O O . ALA B 1 62 ? 15.156 -7.84 -21.141 1 98.19 62 ALA B O 1
ATOM 3589 N N . LYS B 1 63 ? 14.781 -6.031 -19.922 1 96.69 63 LYS B N 1
ATOM 3590 C CA . LYS B 1 63 ? 15.711 -5.223 -20.688 1 96.69 63 LYS B CA 1
ATOM 3591 C C . LYS B 1 63 ? 17.141 -5.75 -20.562 1 96.69 63 LYS B C 1
ATOM 3593 O O . LYS B 1 63 ? 17.875 -5.812 -21.547 1 96.69 63 LYS B O 1
ATOM 3598 N N . GLU B 1 64 ? 17.516 -6.055 -19.375 1 96.06 64 GLU B N 1
ATOM 3599 C CA . GLU B 1 64 ? 18.844 -6.602 -19.125 1 96.06 64 GLU B CA 1
ATOM 3600 C C . GLU B 1 64 ? 19.062 -7.891 -19.906 1 96.06 64 GLU B C 1
ATOM 3602 O O . GLU B 1 64 ? 20.172 -8.148 -20.375 1 96.06 64 GLU B O 1
ATOM 3607 N N . ALA B 1 65 ? 18.062 -8.672 -20.031 1 96.88 65 ALA B N 1
ATOM 3608 C CA . ALA B 1 65 ? 18.125 -9.945 -20.766 1 96.88 65 ALA B CA 1
ATOM 3609 C C . ALA B 1 65 ? 17.969 -9.734 -22.266 1 96.88 65 ALA B C 1
ATOM 3611 O O . ALA B 1 65 ? 17.953 -10.695 -23.031 1 96.88 65 ALA B O 1
ATOM 3612 N N . LYS B 1 66 ? 17.734 -8.461 -22.703 1 95.75 66 LYS B N 1
ATOM 3613 C CA . LYS B 1 66 ? 17.5 -8.086 -24.094 1 95.75 66 LYS B CA 1
ATOM 3614 C C . LYS B 1 66 ? 16.266 -8.773 -24.656 1 95.75 66 LYS B C 1
ATOM 3616 O O . LYS B 1 66 ? 16.234 -9.156 -25.828 1 95.75 66 LYS B O 1
ATOM 3621 N N . ALA B 1 67 ? 15.32 -9.055 -23.781 1 97.62 67 ALA B N 1
ATOM 3622 C CA . ALA B 1 67 ? 14.023 -9.578 -24.203 1 97.62 67 ALA B CA 1
ATOM 3623 C C . ALA B 1 67 ? 13.164 -8.477 -24.828 1 97.62 67 ALA B C 1
ATOM 3625 O O . ALA B 1 67 ? 13.352 -7.297 -24.531 1 97.62 67 ALA B O 1
ATOM 3626 N N . GLU B 1 68 ? 12.297 -8.883 -25.719 1 97.56 68 GLU B N 1
ATOM 3627 C CA . GLU B 1 68 ? 11.312 -7.945 -26.25 1 97.56 68 GLU B CA 1
ATOM 3628 C C . GLU B 1 68 ? 10.203 -7.68 -25.234 1 97.56 68 GLU B C 1
ATOM 3630 O O . GLU B 1 68 ? 9.312 -8.516 -25.047 1 97.56 68 GLU B O 1
ATOM 3635 N N . TRP B 1 69 ? 10.242 -6.57 -24.641 1 97.69 69 TRP B N 1
ATOM 3636 C CA . TRP B 1 69 ? 9.258 -6.199 -23.625 1 97.69 69 TRP B CA 1
ATOM 3637 C C . TRP B 1 69 ? 8.086 -5.453 -24.266 1 97.69 69 TRP B C 1
ATOM 3639 O O . TRP B 1 69 ? 8.289 -4.566 -25.094 1 97.69 69 TRP B O 1
ATOM 3649 N N . LYS B 1 70 ? 6.879 -5.809 -23.922 1 97.62 70 LYS B N 1
ATOM 3650 C CA . LYS B 1 70 ? 5.656 -5.137 -24.359 1 97.62 70 LYS B CA 1
ATOM 3651 C C . LYS B 1 70 ? 4.68 -4.961 -23.203 1 97.62 70 LYS B C 1
ATOM 3653 O O . LYS B 1 70 ? 4.602 -5.809 -22.312 1 97.62 70 LYS B O 1
ATOM 3658 N N . GLN B 1 71 ? 4.016 -3.871 -23.219 1 95.44 71 GLN B N 1
ATOM 3659 C CA . GLN B 1 71 ? 2.979 -3.566 -22.234 1 95.44 71 GLN B CA 1
ATOM 3660 C C . GLN B 1 71 ? 1.589 -3.645 -22.859 1 95.44 71 GLN B C 1
ATOM 3662 O O . GLN B 1 71 ? 1.364 -3.131 -23.953 1 95.44 71 GLN B O 1
ATOM 3667 N N . HIS B 1 72 ? 0.688 -4.344 -22.188 1 97.44 72 HIS B N 1
ATOM 3668 C CA . HIS B 1 72 ? -0.694 -4.473 -22.641 1 97.44 72 HIS B CA 1
ATOM 3669 C C . HIS B 1 72 ? -1.666 -3.934 -21.594 1 97.44 72 HIS B C 1
ATOM 3671 O O . HIS B 1 72 ? -1.897 -4.574 -20.562 1 97.44 72 HIS B O 1
ATOM 3677 N N . THR B 1 73 ? -2.32 -2.885 -21.891 1 94.94 73 THR B N 1
ATOM 3678 C CA . THR B 1 73 ? -3.178 -2.217 -20.922 1 94.94 73 THR B CA 1
ATOM 3679 C C . THR B 1 73 ? -4.469 -3.002 -20.703 1 94.94 73 THR B C 1
ATOM 3681 O O . THR B 1 73 ? -5.121 -3.408 -21.672 1 94.94 73 THR B O 1
ATOM 3684 N N . VAL B 1 74 ? -4.828 -3.23 -19.5 1 96.94 74 VAL B N 1
ATOM 3685 C CA . VAL B 1 74 ? -6.07 -3.908 -19.141 1 96.94 74 VAL B CA 1
ATOM 3686 C C . VAL B 1 74 ? -7.086 -2.885 -18.625 1 96.94 74 VAL B C 1
ATOM 3688 O O . VAL B 1 74 ? -8.258 -2.926 -19.016 1 96.94 74 VAL B O 1
ATOM 3691 N N . LEU B 1 75 ? -6.645 -2.025 -17.75 1 92.81 75 LEU B N 1
ATOM 3692 C CA . LEU B 1 75 ? -7.492 -1.031 -17.109 1 92.81 75 LEU B CA 1
ATOM 3693 C C . LEU B 1 75 ? -6.719 0.256 -16.844 1 92.81 75 LEU B C 1
ATOM 3695 O O . LEU B 1 75 ? -5.543 0.213 -16.469 1 92.81 75 LEU B O 1
ATOM 3699 N N . GLN B 1 76 ? -7.293 1.337 -17.188 1 84.88 76 GLN B N 1
ATOM 3700 C CA . GLN B 1 76 ? -6.754 2.643 -16.828 1 84.88 76 GLN B CA 1
ATOM 3701 C C . GLN B 1 76 ? -7.703 3.385 -15.883 1 84.88 76 GLN B C 1
ATOM 3703 O O . GLN B 1 76 ? -8.844 3.688 -16.25 1 84.88 76 GLN B O 1
ATOM 3708 N N . GLU B 1 77 ? -7.227 3.564 -14.664 1 76.12 77 GLU B N 1
ATOM 3709 C CA . GLU B 1 77 ? -8.047 4.281 -13.688 1 76.12 77 GLU B CA 1
ATOM 3710 C C . GLU B 1 77 ? -7.246 5.391 -13.008 1 76.12 77 GLU B C 1
ATOM 3712 O O . GLU B 1 77 ? -6.219 5.129 -12.375 1 76.12 77 GLU B O 1
ATOM 3717 N N . GLU B 1 78 ? -7.738 6.605 -13.07 1 64.69 78 GLU B N 1
ATOM 3718 C CA . GLU B 1 78 ? -7.293 7.762 -12.305 1 64.69 78 GLU B CA 1
ATOM 3719 C C . GLU B 1 78 ? -5.773 7.902 -12.344 1 64.69 78 GLU B C 1
ATOM 3721 O O . GLU B 1 78 ? -5.133 8.094 -11.312 1 64.69 78 GLU B O 1
ATOM 3726 N N . GLY B 1 79 ? -5.199 7.594 -13.414 1 66.62 79 GLY B N 1
ATOM 3727 C CA . GLY B 1 79 ? -3.768 7.797 -13.562 1 66.62 79 GLY B CA 1
ATOM 3728 C C . GLY B 1 79 ? -2.953 6.555 -13.258 1 66.62 79 GLY B C 1
ATOM 3729 O O . GLY B 1 79 ? -1.723 6.582 -13.312 1 66.62 79 GLY B O 1
ATOM 3730 N N . PHE B 1 80 ? -3.635 5.586 -12.867 1 74.88 80 PHE B N 1
ATOM 3731 C CA . PHE B 1 80 ? -2.951 4.316 -12.648 1 74.88 80 PHE B CA 1
ATOM 3732 C C . PHE B 1 80 ? -3.242 3.338 -13.781 1 74.88 80 PHE B C 1
ATOM 3734 O O . PHE B 1 80 ? -4.398 3.156 -14.164 1 74.88 80 PHE B O 1
ATOM 3741 N N . GLU B 1 81 ? -2.221 2.838 -14.297 1 84.75 81 GLU B N 1
ATOM 3742 C CA . GLU B 1 81 ? -2.359 1.888 -15.398 1 84.75 81 GLU B CA 1
ATOM 3743 C C . GLU B 1 81 ? -2.139 0.455 -14.922 1 84.75 81 GLU B C 1
ATOM 3745 O O . GLU B 1 81 ? -1.092 0.139 -14.352 1 84.75 81 GLU B O 1
ATOM 3750 N N . TYR B 1 82 ? -3.152 -0.341 -15.094 1 93.75 82 TYR B N 1
ATOM 3751 C CA . TYR B 1 82 ? -3.061 -1.778 -14.859 1 93.75 82 TYR B CA 1
ATOM 3752 C C . TYR B 1 82 ? -2.779 -2.521 -16.156 1 93.75 82 TYR B C 1
ATOM 3754 O O . TYR B 1 82 ? -3.617 -2.537 -17.062 1 93.75 82 TYR B O 1
ATOM 3762 N N . SER B 1 83 ? -1.571 -3.123 -16.203 1 95.38 83 SER B N 1
ATOM 3763 C CA . SER B 1 83 ? -1.196 -3.73 -17.484 1 95.38 83 SER B CA 1
ATOM 3764 C C . SER B 1 83 ? -0.625 -5.129 -17.281 1 95.38 83 SER B C 1
ATOM 3766 O O . SER B 1 83 ? -0.118 -5.449 -16.203 1 95.38 83 SER B O 1
ATOM 3768 N N . ILE B 1 84 ? -0.824 -5.93 -18.297 1 97.94 84 ILE B N 1
ATOM 3769 C CA . ILE B 1 84 ? -0.065 -7.168 -18.453 1 97.94 84 ILE B CA 1
ATOM 3770 C C . ILE B 1 84 ? 1.204 -6.891 -19.25 1 97.94 84 ILE B C 1
ATOM 3772 O O . ILE B 1 84 ? 1.137 -6.418 -20.391 1 97.94 84 ILE B O 1
ATOM 3776 N N . ASP B 1 85 ? 2.342 -7.145 -18.656 1 97.5 85 ASP B N 1
ATOM 3777 C CA . ASP B 1 85 ? 3.621 -7.016 -19.344 1 97.5 85 ASP B CA 1
ATOM 3778 C C . ASP B 1 85 ? 4.109 -8.375 -19.844 1 97.5 85 ASP B C 1
ATOM 3780 O O . ASP B 1 85 ? 3.902 -9.398 -19.188 1 97.5 85 ASP B O 1
ATOM 3784 N N . THR B 1 86 ? 4.723 -8.352 -21 1 98.56 86 THR B N 1
ATOM 3785 C CA . THR B 1 86 ? 5.324 -9.562 -21.531 1 98.56 86 THR B CA 1
ATOM 3786 C C . THR B 1 86 ? 6.793 -9.336 -21.875 1 98.56 86 THR B C 1
ATOM 3788 O O . THR B 1 86 ? 7.199 -8.211 -22.156 1 98.56 86 THR B O 1
ATOM 3791 N N . ALA B 1 87 ? 7.57 -10.305 -21.703 1 98.62 87 ALA B N 1
ATOM 3792 C CA . ALA B 1 87 ? 8.953 -10.367 -22.172 1 98.62 87 ALA B CA 1
ATOM 3793 C C . ALA B 1 87 ? 9.188 -11.602 -23.031 1 98.62 87 ALA B C 1
ATOM 3795 O O . ALA B 1 87 ? 8.984 -12.734 -22.578 1 98.62 87 ALA B O 1
ATOM 3796 N N . PHE B 1 88 ? 9.594 -11.398 -24.266 1 97.81 88 PHE B N 1
ATOM 3797 C CA . PHE B 1 88 ? 9.766 -12.484 -25.219 1 97.81 88 PHE B CA 1
ATOM 3798 C C . PHE B 1 88 ? 11.227 -12.594 -25.656 1 97.81 88 PHE B C 1
ATOM 3800 O O . PHE B 1 88 ? 11.852 -11.594 -26 1 97.81 88 PHE B O 1
ATOM 3807 N N . VAL B 1 89 ? 11.734 -13.75 -25.547 1 96.44 89 VAL B N 1
ATOM 3808 C CA . VAL B 1 89 ? 13.078 -14.055 -26.047 1 96.44 89 VAL B CA 1
ATOM 3809 C C . VAL B 1 89 ? 13 -15.141 -27.109 1 96.44 89 VAL B C 1
ATOM 3811 O O . VAL B 1 89 ? 12.523 -16.25 -26.859 1 96.44 89 VAL B O 1
ATOM 3814 N N . ARG B 1 90 ? 13.539 -14.852 -28.281 1 94.25 90 ARG B N 1
ATOM 3815 C CA . ARG B 1 90 ? 13.531 -15.805 -29.375 1 94.25 90 ARG B CA 1
ATOM 3816 C C . ARG B 1 90 ? 14.641 -16.844 -29.203 1 94.25 90 ARG B C 1
ATOM 3818 O O . ARG B 1 90 ? 15.797 -16.484 -28.969 1 94.25 90 ARG B O 1
ATOM 3825 N N . GLY B 1 91 ? 14.234 -18.078 -29.281 1 94.94 91 GLY B N 1
ATOM 3826 C CA . GLY B 1 91 ? 15.203 -19.172 -29.25 1 94.94 91 GLY B CA 1
ATOM 3827 C C . GLY B 1 91 ? 15.492 -19.75 -30.625 1 94.94 91 GLY B C 1
ATOM 3828 O O . GLY B 1 91 ? 14.781 -19.453 -31.578 1 94.94 91 GLY B O 1
ATOM 3829 N N . LYS B 1 92 ? 16.578 -20.547 -30.734 1 95.31 92 LYS B N 1
ATOM 3830 C CA . LYS B 1 92 ? 16.953 -21.203 -32 1 95.31 92 LYS B CA 1
ATOM 3831 C C . LYS B 1 92 ? 15.938 -22.266 -32.375 1 95.31 92 LYS B C 1
ATOM 3833 O O . LYS B 1 92 ? 15.711 -22.516 -33.562 1 95.31 92 LYS B O 1
ATOM 3838 N N . LYS B 1 93 ? 15.43 -22.922 -31.406 1 95.25 93 LYS B N 1
ATOM 3839 C CA . LYS B 1 93 ? 14.344 -23.859 -31.672 1 95.25 93 LYS B CA 1
ATOM 3840 C C . LYS B 1 93 ? 12.992 -23.141 -31.719 1 95.25 93 LYS B C 1
ATOM 3842 O O . LYS B 1 93 ? 12.141 -23.359 -30.859 1 95.25 93 LYS B O 1
ATOM 3847 N N . ALA B 1 94 ? 12.766 -22.5 -32.781 1 90.5 94 ALA B N 1
ATOM 3848 C CA . ALA B 1 94 ? 11.695 -21.5 -32.906 1 90.5 94 ALA B CA 1
ATOM 3849 C C . ALA B 1 94 ? 10.328 -22.172 -32.906 1 90.5 94 ALA B C 1
ATOM 3851 O O . ALA B 1 94 ? 9.305 -21.531 -32.688 1 90.5 94 ALA B O 1
ATOM 3852 N N . LYS B 1 95 ? 10.273 -23.438 -33.188 1 93.5 95 LYS B N 1
ATOM 3853 C CA . LYS B 1 95 ? 9 -24.156 -33.25 1 93.5 95 LYS B CA 1
ATOM 3854 C C . LYS B 1 95 ? 8.555 -24.609 -31.859 1 93.5 95 LYS B C 1
ATOM 3856 O O . LYS B 1 95 ? 7.438 -25.109 -31.688 1 93.5 95 LYS B O 1
ATOM 3861 N N . ASN B 1 96 ? 9.453 -24.484 -30.875 1 95.5 96 ASN B N 1
ATOM 3862 C CA . ASN B 1 96 ? 9.141 -24.781 -29.484 1 95.5 96 ASN B CA 1
ATOM 3863 C C . ASN B 1 96 ? 9.008 -23.516 -28.656 1 95.5 96 ASN B C 1
ATOM 3865 O O . ASN B 1 96 ? 9.797 -22.578 -28.812 1 95.5 96 ASN B O 1
ATOM 3869 N N . LEU B 1 97 ? 7.914 -23.5 -27.781 1 95.94 97 LEU B N 1
ATOM 3870 C CA . LEU B 1 97 ? 7.621 -22.281 -27.016 1 95.94 97 LEU B CA 1
ATOM 3871 C C . LEU B 1 97 ? 7.395 -22.609 -25.547 1 95.94 97 LEU B C 1
ATOM 3873 O O . LEU B 1 97 ? 6.598 -23.484 -25.219 1 95.94 97 LEU B O 1
ATOM 3877 N N . LEU B 1 98 ? 8.117 -21.969 -24.688 1 97.06 98 LEU B N 1
ATOM 3878 C CA . LEU B 1 98 ? 7.902 -22.031 -23.25 1 97.06 98 LEU B CA 1
ATOM 3879 C C . LEU B 1 98 ? 7.262 -20.734 -22.75 1 97.06 98 LEU B C 1
ATOM 3881 O O . LEU B 1 98 ? 7.809 -19.656 -22.938 1 97.06 98 LEU B O 1
ATOM 3885 N N . ILE B 1 99 ? 6.113 -20.844 -22.141 1 96.62 99 ILE B N 1
ATOM 3886 C CA . ILE B 1 99 ? 5.418 -19.703 -21.578 1 96.62 99 ILE B CA 1
ATOM 3887 C C . ILE B 1 99 ? 5.453 -19.781 -20.047 1 96.62 99 ILE B C 1
ATOM 3889 O O . ILE B 1 99 ? 5.066 -20.797 -19.469 1 96.62 99 ILE B O 1
ATOM 3893 N N . HIS B 1 100 ? 5.957 -18.812 -19.422 1 97.94 100 HIS B N 1
ATOM 3894 C CA . HIS B 1 100 ? 5.984 -18.672 -17.969 1 97.94 100 HIS B CA 1
ATOM 3895 C C . HIS B 1 100 ? 5.09 -17.531 -17.5 1 97.94 100 HIS B C 1
ATOM 3897 O O . HIS B 1 100 ? 5.328 -16.375 -17.859 1 97.94 100 HIS B O 1
ATOM 3903 N N . MET B 1 101 ? 4.137 -17.828 -16.656 1 97.44 101 MET B N 1
ATOM 3904 C CA . MET B 1 101 ? 3.143 -16.828 -16.281 1 97.44 101 MET B CA 1
ATOM 3905 C C . MET B 1 101 ? 3.123 -16.641 -14.766 1 97.44 101 MET B C 1
ATOM 3907 O O . MET B 1 101 ? 3.424 -17.562 -14.016 1 97.44 101 MET B O 1
ATOM 3911 N N . SER B 1 102 ? 2.766 -15.438 -14.367 1 97.94 102 SER B N 1
ATOM 3912 C CA . SER B 1 102 ? 2.561 -15.102 -12.961 1 97.94 102 SER B CA 1
ATOM 3913 C C . SER B 1 102 ? 1.309 -14.25 -12.773 1 97.94 102 SER B C 1
ATOM 3915 O O . SER B 1 102 ? 0.86 -13.578 -13.711 1 97.94 102 SER B O 1
ATOM 3917 N N . GLY B 1 103 ? 0.722 -14.32 -11.617 1 97.25 103 GLY B N 1
ATOM 3918 C CA . GLY B 1 103 ? -0.32 -13.406 -11.172 1 97.25 103 GLY B CA 1
ATOM 3919 C C . GLY B 1 103 ? -1.673 -13.695 -11.797 1 97.25 103 GLY B C 1
ATOM 3920 O O . GLY B 1 103 ? -2.43 -12.773 -12.109 1 97.25 103 GLY B O 1
ATOM 3921 N N . THR B 1 104 ? -1.913 -14.938 -12.141 1 95.38 104 THR B N 1
ATOM 3922 C CA . THR B 1 104 ? -3.217 -15.305 -12.68 1 95.38 104 THR B CA 1
ATOM 3923 C C . THR B 1 104 ? -4.336 -14.883 -11.734 1 95.38 104 THR B C 1
ATOM 3925 O O . THR B 1 104 ? -5.348 -14.328 -12.164 1 95.38 104 THR B O 1
ATOM 3928 N N . ARG B 1 105 ? -4.164 -15.117 -10.492 1 92.12 105 ARG B N 1
ATOM 3929 C CA . ARG B 1 105 ? -5.176 -14.711 -9.523 1 92.12 105 ARG B CA 1
ATOM 3930 C C . ARG B 1 105 ? -4.992 -13.258 -9.117 1 92.12 105 ARG B C 1
ATOM 3932 O O . ARG B 1 105 ? -5.949 -12.594 -8.695 1 92.12 105 ARG B O 1
ATOM 3939 N N . GLY B 1 106 ? -3.84 -12.797 -9.133 1 96.44 106 GLY B N 1
ATOM 3940 C CA . GLY B 1 106 ? -3.529 -11.445 -8.703 1 96.44 106 GLY B CA 1
ATOM 3941 C C . GLY B 1 106 ? -2.506 -11.391 -7.582 1 96.44 106 GLY B C 1
ATOM 3942 O O . GLY B 1 106 ? -1.302 -11.344 -7.84 1 96.44 106 GLY B O 1
ATOM 3943 N N . VAL B 1 107 ? -2.951 -11.609 -6.328 1 96.38 107 VAL B N 1
ATOM 3944 C CA . VAL B 1 107 ? -2.113 -11.492 -5.141 1 96.38 107 VAL B CA 1
ATOM 3945 C C . VAL B 1 107 ? -1.042 -12.578 -5.148 1 96.38 107 VAL B C 1
ATOM 3947 O O . VAL B 1 107 ? 0.041 -12.398 -4.586 1 96.38 107 VAL B O 1
ATOM 3950 N N . ASP B 1 108 ? -1.236 -13.625 -5.816 1 94.12 108 ASP B N 1
ATOM 3951 C CA . ASP B 1 108 ? -0.26 -14.711 -5.883 1 94.12 108 ASP B CA 1
ATOM 3952 C C . ASP B 1 108 ? 0.871 -14.367 -6.852 1 94.12 108 ASP B C 1
ATOM 3954 O O . ASP B 1 108 ? 1.853 -15.109 -6.949 1 94.12 108 ASP B O 1
ATOM 3958 N N . GLY B 1 109 ? 0.785 -13.297 -7.539 1 97.62 109 GLY B N 1
ATOM 3959 C CA . GLY B 1 109 ? 1.708 -12.93 -8.602 1 97.62 109 GLY B CA 1
ATOM 3960 C C . GLY B 1 109 ? 3.088 -12.562 -8.094 1 97.62 109 GLY B C 1
ATOM 3961 O O . GLY B 1 109 ? 4.066 -12.617 -8.844 1 97.62 109 GLY B O 1
ATOM 3962 N N . PHE B 1 110 ? 3.199 -12.188 -6.84 1 98.62 110 PHE B N 1
ATOM 3963 C CA . PHE B 1 110 ? 4.469 -11.695 -6.316 1 98.62 110 PHE B CA 1
ATOM 3964 C C . PHE B 1 110 ? 5.527 -12.797 -6.352 1 98.62 110 PHE B C 1
ATOM 3966 O O . PHE B 1 110 ? 6.684 -12.539 -6.695 1 98.62 110 PHE B O 1
ATOM 3973 N N . THR B 1 111 ? 5.125 -14 -6.02 1 98.56 111 THR B N 1
ATOM 3974 C CA . THR B 1 111 ? 6.055 -15.125 -6.02 1 98.56 111 THR B CA 1
ATOM 3975 C C . THR B 1 111 ? 6.516 -15.445 -7.441 1 98.56 111 THR B C 1
ATOM 3977 O O . THR B 1 111 ? 7.715 -15.547 -7.699 1 98.56 111 THR B O 1
ATOM 3980 N N . GLY B 1 112 ? 5.566 -15.578 -8.336 1 98.62 112 GLY B N 1
ATOM 3981 C CA . GLY B 1 112 ? 5.926 -15.812 -9.719 1 98.62 112 GLY B CA 1
ATOM 3982 C C . GLY B 1 112 ? 6.766 -14.695 -10.32 1 98.62 112 GLY B C 1
ATOM 3983 O O . GLY B 1 112 ? 7.676 -14.953 -11.102 1 98.62 112 GLY B O 1
ATOM 3984 N N . SER B 1 113 ? 6.422 -13.5 -9.992 1 98.75 113 SER B N 1
ATOM 3985 C CA . SER B 1 113 ? 7.18 -12.336 -10.438 1 98.75 113 SER B CA 1
ATOM 3986 C C . SER B 1 113 ? 8.641 -12.438 -10.023 1 98.75 113 SER B C 1
ATOM 3988 O O . SER B 1 113 ? 9.539 -12.148 -10.812 1 98.75 113 SER B O 1
ATOM 3990 N N . ALA B 1 114 ? 8.891 -12.82 -8.766 1 98.75 114 ALA B N 1
ATOM 3991 C CA . ALA B 1 114 ? 10.258 -12.945 -8.273 1 98.75 114 ALA B CA 1
ATOM 3992 C C . ALA B 1 114 ? 11.039 -13.984 -9.07 1 98.75 114 ALA B C 1
ATOM 3994 O O . ALA B 1 114 ? 12.203 -13.773 -9.406 1 98.75 114 ALA B O 1
ATOM 3995 N N . VAL B 1 115 ? 10.422 -15.086 -9.359 1 98.75 115 VAL B N 1
ATOM 3996 C CA . VAL B 1 115 ? 11.062 -16.141 -10.148 1 98.75 115 VAL B CA 1
ATOM 3997 C C . VAL B 1 115 ? 11.406 -15.609 -11.531 1 98.75 115 VAL B C 1
ATOM 3999 O O . VAL B 1 115 ? 12.516 -15.82 -12.031 1 98.75 115 VAL B O 1
ATOM 4002 N N . GLN B 1 116 ? 10.453 -14.938 -12.133 1 98.88 116 GLN B N 1
ATOM 4003 C CA . GLN B 1 116 ? 10.672 -14.383 -13.469 1 98.88 116 GLN B CA 1
ATOM 4004 C C . GLN B 1 116 ? 11.828 -13.391 -13.469 1 98.88 116 GLN B C 1
ATOM 4006 O O . GLN B 1 116 ? 12.664 -13.398 -14.375 1 98.88 116 GLN B O 1
ATOM 4011 N N . VAL B 1 117 ? 11.844 -12.516 -12.469 1 98.62 117 VAL B N 1
ATOM 4012 C CA . VAL B 1 117 ? 12.906 -11.523 -12.359 1 98.62 117 VAL B CA 1
ATOM 4013 C C . VAL B 1 117 ? 14.258 -12.227 -12.242 1 98.62 117 VAL B C 1
ATOM 4015 O O . VAL B 1 117 ? 15.219 -11.852 -12.914 1 98.62 117 VAL B O 1
ATOM 4018 N N . LYS B 1 118 ? 14.32 -13.227 -11.422 1 98.31 118 LYS B N 1
ATOM 4019 C CA . LYS B 1 118 ? 15.578 -13.945 -11.258 1 98.31 118 LYS B CA 1
ATOM 4020 C C . LYS B 1 118 ? 16 -14.609 -12.57 1 98.31 118 LYS B C 1
ATOM 4022 O O . LYS B 1 118 ? 17.156 -14.516 -12.969 1 98.31 118 LYS B O 1
ATOM 4027 N N . LEU B 1 119 ? 15.086 -15.297 -13.227 1 98.25 119 LEU B N 1
ATOM 4028 C CA . LEU B 1 119 ? 15.367 -15.969 -14.492 1 98.25 119 LEU B CA 1
ATOM 4029 C C . LEU B 1 119 ? 15.906 -14.977 -15.516 1 98.25 119 LEU B C 1
ATOM 4031 O O . LEU B 1 119 ? 16.891 -15.266 -16.203 1 98.25 119 LEU B O 1
ATOM 4035 N N . LEU B 1 120 ? 15.273 -13.836 -15.602 1 98.19 120 LEU B N 1
ATOM 4036 C CA . LEU B 1 120 ? 15.641 -12.828 -16.594 1 98.19 120 LEU B CA 1
ATOM 4037 C C . LEU B 1 120 ? 16.984 -12.195 -16.25 1 98.19 120 LEU B C 1
ATOM 4039 O O . LEU B 1 120 ? 17.828 -11.992 -17.125 1 98.19 120 LEU B O 1
ATOM 4043 N N . ARG B 1 121 ? 17.203 -11.906 -14.984 1 96.5 121 ARG B N 1
ATOM 4044 C CA . ARG B 1 121 ? 18.453 -11.273 -14.57 1 96.5 121 ARG B CA 1
ATOM 4045 C C . ARG B 1 121 ? 19.641 -12.219 -14.75 1 96.5 121 ARG B C 1
ATOM 4047 O O . ARG B 1 121 ? 20.766 -11.773 -15.008 1 96.5 121 ARG B O 1
ATOM 4054 N N . GLU B 1 122 ? 19.359 -13.414 -14.602 1 95.38 122 GLU B N 1
ATOM 4055 C CA . GLU B 1 122 ? 20.406 -14.414 -14.75 1 95.38 122 GLU B CA 1
ATOM 4056 C C . GLU B 1 122 ? 20.344 -15.094 -16.109 1 95.38 122 GLU B C 1
ATOM 4058 O O . GLU B 1 122 ? 20.828 -16.203 -16.281 1 95.38 122 GLU B O 1
ATOM 4063 N N . TRP B 1 123 ? 19.719 -14.391 -17.031 1 94 123 TRP B N 1
ATOM 4064 C CA . TRP B 1 123 ? 19.562 -14.953 -18.375 1 94 123 TRP B CA 1
ATOM 4065 C C . TRP B 1 123 ? 20.922 -15.133 -19.047 1 94 123 TRP B C 1
ATOM 4067 O O . TRP B 1 123 ? 21.688 -14.18 -19.172 1 94 123 TRP B O 1
ATOM 4077 N N . ASN B 1 124 ? 21.281 -16.344 -19.281 1 87.69 124 ASN B N 1
ATOM 4078 C CA . ASN B 1 124 ? 22.562 -16.641 -19.922 1 87.69 124 ASN B CA 1
ATOM 4079 C C . ASN B 1 124 ? 22.406 -16.875 -21.422 1 87.69 124 ASN B C 1
ATOM 4081 O O . ASN B 1 124 ? 21.344 -17.312 -21.875 1 87.69 124 ASN B O 1
ATOM 4085 N N . SER B 1 125 ? 23.422 -16.641 -22.188 1 84.69 125 SER B N 1
ATOM 4086 C CA . SER B 1 125 ? 23.422 -16.734 -23.641 1 84.69 125 SER B CA 1
ATOM 4087 C C . SER B 1 125 ? 23.141 -18.156 -24.109 1 84.69 125 SER B C 1
ATOM 4089 O O . SER B 1 125 ? 22.609 -18.359 -25.219 1 84.69 125 SER B O 1
ATOM 4091 N N . SER B 1 126 ? 23.391 -19.047 -23.266 1 87.25 126 SER B N 1
ATOM 4092 C CA . SER B 1 126 ? 23.172 -20.438 -23.656 1 87.25 126 SER B CA 1
ATOM 4093 C C . SER B 1 126 ? 21.672 -20.75 -23.75 1 87.25 126 SER B C 1
ATOM 4095 O O . SER B 1 126 ? 21.281 -21.703 -24.438 1 87.25 126 SER B O 1
ATOM 4097 N N . ARG B 1 127 ? 20.875 -19.969 -23.188 1 90.69 127 ARG B N 1
ATOM 4098 C CA . ARG B 1 127 ? 19.438 -20.188 -23.219 1 90.69 127 ARG B CA 1
ATOM 4099 C C . ARG B 1 127 ? 18.875 -19.922 -24.609 1 90.69 127 ARG B C 1
ATOM 4101 O O . ARG B 1 127 ? 17.812 -20.438 -24.984 1 90.69 127 ARG B O 1
ATOM 4108 N N . GLY B 1 128 ? 19.594 -19.188 -25.344 1 90.06 128 GLY B N 1
ATOM 4109 C CA . GLY B 1 128 ? 19.188 -18.891 -26.703 1 90.06 128 GLY B CA 1
ATOM 4110 C C . GLY B 1 128 ? 19.188 -20.109 -27.609 1 90.06 128 GLY B C 1
ATOM 4111 O O . GLY B 1 128 ? 18.547 -20.094 -28.672 1 90.06 128 GLY B O 1
ATOM 4112 N N . ASP B 1 129 ? 19.875 -21.141 -27.219 1 93.38 129 ASP B N 1
ATOM 4113 C CA . ASP B 1 129 ? 19.969 -22.359 -28.031 1 93.38 129 ASP B CA 1
ATOM 4114 C C . ASP B 1 129 ? 18.719 -23.219 -27.875 1 93.38 129 ASP B C 1
ATOM 4116 O O . ASP B 1 129 ? 18.516 -24.172 -28.625 1 93.38 129 ASP B O 1
ATOM 4120 N N . GLY B 1 130 ? 17.875 -22.828 -27.031 1 96.06 130 GLY B N 1
ATOM 4121 C CA . GLY B 1 130 ? 16.672 -23.578 -26.719 1 96.06 130 GLY B CA 1
ATOM 4122 C C . GLY B 1 130 ? 15.43 -23 -27.375 1 96.06 130 GLY B C 1
ATOM 4123 O O . GLY B 1 130 ? 15.5 -22.422 -28.469 1 96.06 130 GLY B O 1
ATOM 4124 N N . PRO B 1 131 ? 14.25 -23.312 -26.766 1 97.12 131 PRO B N 1
ATOM 4125 C CA . PRO B 1 131 ? 12.984 -22.781 -27.281 1 97.12 131 PRO B CA 1
ATOM 4126 C C . PRO B 1 131 ? 12.867 -21.266 -27.109 1 97.12 131 PRO B C 1
ATOM 4128 O O . PRO B 1 131 ? 13.648 -20.656 -26.375 1 97.12 131 PRO B O 1
ATOM 4131 N N . SER B 1 132 ? 11.93 -20.703 -27.891 1 96.31 132 SER B N 1
ATOM 4132 C CA . SER B 1 132 ? 11.516 -19.344 -27.547 1 96.31 132 SER B CA 1
ATOM 4133 C C . SER B 1 132 ? 10.82 -19.328 -26.188 1 96.31 132 SER B C 1
ATOM 4135 O O . SER B 1 132 ? 10.203 -20.297 -25.781 1 96.31 132 SER B O 1
ATOM 4137 N N . VAL B 1 133 ? 11.008 -18.234 -25.484 1 97.69 133 VAL B N 1
ATOM 4138 C CA . VAL B 1 133 ? 10.43 -18.109 -24.156 1 97.69 133 VAL B CA 1
ATOM 4139 C C . VAL B 1 133 ? 9.586 -16.844 -24.078 1 97.69 133 VAL B C 1
ATOM 4141 O O . VAL B 1 133 ? 10.031 -15.766 -24.484 1 97.69 133 VAL B O 1
ATOM 4144 N N . LEU B 1 134 ? 8.359 -16.969 -23.594 1 97.62 134 LEU B N 1
ATOM 4145 C CA . LEU B 1 134 ? 7.461 -15.859 -23.328 1 97.62 134 LEU B CA 1
ATOM 4146 C C . LEU B 1 134 ? 7.133 -15.766 -21.828 1 97.62 134 LEU B C 1
ATOM 4148 O O . LEU B 1 134 ? 6.551 -16.688 -21.266 1 97.62 134 LEU B O 1
ATOM 4152 N N . PHE B 1 135 ? 7.551 -14.68 -21.219 1 98.62 135 PHE B N 1
ATOM 4153 C CA . PHE B 1 135 ? 7.133 -14.375 -19.859 1 98.62 135 PHE B CA 1
ATOM 4154 C C . PHE B 1 135 ? 5.898 -13.477 -19.859 1 98.62 135 PHE B C 1
ATOM 4156 O O . PHE B 1 135 ? 5.836 -12.492 -20.594 1 98.62 135 PHE B O 1
ATOM 4163 N N . VAL B 1 136 ? 4.91 -13.836 -19.062 1 98.38 136 VAL B N 1
ATOM 4164 C CA . VAL B 1 136 ? 3.703 -13.031 -18.906 1 98.38 136 VAL B CA 1
ATOM 4165 C C . VAL B 1 136 ? 3.578 -12.578 -17.453 1 98.38 136 VAL B C 1
ATOM 4167 O O . VAL B 1 136 ? 3.463 -13.406 -16.547 1 98.38 136 VAL B O 1
ATOM 4170 N N . HIS B 1 137 ? 3.613 -11.266 -17.172 1 98.12 137 HIS B N 1
ATOM 4171 C CA . HIS B 1 137 ? 3.627 -10.633 -15.867 1 98.12 137 HIS B CA 1
ATOM 4172 C C . HIS B 1 137 ? 2.674 -9.445 -15.82 1 98.12 137 HIS B C 1
ATOM 4174 O O . HIS B 1 137 ? 2.885 -8.445 -16.516 1 98.12 137 HIS B O 1
ATOM 4180 N N . ALA B 1 138 ? 1.672 -9.266 -14.945 1 96.56 138 ALA B N 1
ATOM 4181 C CA . ALA B 1 138 ? 0.924 -10.359 -14.32 1 96.56 138 ALA B CA 1
ATOM 4182 C C . ALA B 1 138 ? -0.482 -10.461 -14.906 1 96.56 138 ALA B C 1
ATOM 4184 O O . ALA B 1 138 ? -1.05 -9.461 -15.352 1 96.56 138 ALA B O 1
ATOM 4185 N N . VAL B 1 139 ? -0.985 -11.516 -14.977 1 97.69 139 VAL B N 1
ATOM 4186 C CA . VAL B 1 139 ? -2.23 -11.797 -15.68 1 97.69 139 VAL B CA 1
ATOM 4187 C C . VAL B 1 139 ? -3.365 -10.977 -15.07 1 97.69 139 VAL B C 1
ATOM 4189 O O . VAL B 1 139 ? -4.234 -10.477 -15.797 1 97.69 139 VAL B O 1
ATOM 4192 N N . ASN B 1 140 ? -3.408 -10.875 -13.797 1 98 140 ASN B N 1
ATOM 4193 C CA . ASN B 1 140 ? -4.395 -10.094 -13.055 1 98 140 ASN B CA 1
ATOM 4194 C C . ASN B 1 140 ? -3.754 -8.891 -12.359 1 98 140 ASN B C 1
ATOM 4196 O O . ASN B 1 140 ? -3.605 -8.883 -11.141 1 98 140 ASN B O 1
ATOM 4200 N N . PRO B 1 141 ? -3.547 -7.82 -13.156 1 97.44 141 PRO B N 1
ATOM 4201 C CA . PRO B 1 141 ? -2.838 -6.668 -12.602 1 97.44 141 PRO B CA 1
ATOM 4202 C C . PRO B 1 141 ? -3.613 -5.98 -11.477 1 97.44 141 PRO B C 1
ATOM 4204 O O . PRO B 1 141 ? -3.021 -5.566 -10.477 1 97.44 141 PRO B O 1
ATOM 4207 N N . TYR B 1 142 ? -4.898 -5.879 -11.57 1 96.56 142 TYR B N 1
ATOM 4208 C CA . TYR B 1 142 ? -5.695 -5.238 -10.531 1 96.56 142 TYR B CA 1
ATOM 4209 C C . TYR B 1 142 ? -5.613 -6.016 -9.219 1 96.56 142 TYR B C 1
ATOM 4211 O O . TYR B 1 142 ? -5.383 -5.434 -8.156 1 96.56 142 TYR B O 1
ATOM 4219 N N . GLY B 1 143 ? -5.832 -7.312 -9.391 1 97.5 143 GLY B N 1
ATOM 4220 C CA . GLY B 1 143 ? -5.746 -8.141 -8.195 1 97.5 143 GLY B CA 1
ATOM 4221 C C . GLY B 1 143 ? -4.406 -8.039 -7.492 1 97.5 143 GLY B C 1
ATOM 4222 O O . GLY B 1 143 ? -4.348 -7.988 -6.262 1 97.5 143 GLY B O 1
ATOM 4223 N N . MET B 1 144 ? -3.365 -8.031 -8.266 1 97.75 144 MET B N 1
ATOM 4224 C CA . MET B 1 144 ? -2.029 -7.941 -7.684 1 97.75 144 MET B CA 1
ATOM 4225 C C . MET B 1 144 ? -1.822 -6.59 -7.008 1 97.75 144 MET B C 1
ATOM 4227 O O . MET B 1 144 ? -1.292 -6.52 -5.898 1 97.75 144 MET B O 1
ATOM 4231 N N . ALA B 1 145 ? -2.295 -5.555 -7.605 1 94.94 145 ALA B N 1
ATOM 4232 C CA . ALA B 1 145 ? -2.119 -4.199 -7.086 1 94.94 145 ALA B CA 1
ATOM 4233 C C . ALA B 1 145 ? -2.896 -4.008 -5.789 1 94.94 145 ALA B C 1
ATOM 4235 O O . ALA B 1 145 ? -2.486 -3.232 -4.922 1 94.94 145 ALA B O 1
ATOM 4236 N N . HIS B 1 146 ? -3.969 -4.727 -5.652 1 96.12 146 HIS B N 1
ATOM 4237 C CA . HIS B 1 146 ? -4.852 -4.492 -4.516 1 96.12 146 HIS B CA 1
ATOM 4238 C C . HIS B 1 146 ? -4.863 -5.688 -3.57 1 96.12 146 HIS B C 1
ATOM 4240 O O . HIS B 1 146 ? -5.73 -5.789 -2.699 1 96.12 146 HIS B O 1
ATOM 4246 N N . PHE B 1 147 ? -3.973 -6.586 -3.818 1 97.69 147 PHE B N 1
ATOM 4247 C CA . PHE B 1 147 ? -3.773 -7.754 -2.967 1 97.69 147 PHE B CA 1
ATOM 4248 C C . PHE B 1 147 ? -5.047 -8.586 -2.883 1 97.69 147 PHE B C 1
ATOM 4250 O O . PHE B 1 147 ? -5.473 -8.969 -1.792 1 97.69 147 PHE B O 1
ATOM 4257 N N . ARG B 1 148 ? -5.648 -8.789 -4.062 1 97 148 ARG B N 1
ATOM 4258 C CA . ARG B 1 148 ? -6.852 -9.602 -4.172 1 97 148 ARG B CA 1
ATOM 4259 C C . ARG B 1 148 ? -6.641 -10.758 -5.145 1 97 148 ARG B C 1
ATOM 4261 O O . ARG B 1 148 ? -5.836 -10.664 -6.074 1 97 148 ARG B O 1
ATOM 4268 N N . PRO B 1 149 ? -7.348 -11.805 -4.875 1 95.31 149 PRO B N 1
ATOM 4269 C CA . PRO B 1 149 ? -7.324 -12.883 -5.867 1 95.31 149 PRO B CA 1
ATOM 4270 C C . PRO B 1 149 ? -8.344 -12.68 -6.984 1 95.31 149 PRO B C 1
ATOM 4272 O O . PRO B 1 149 ? -8.641 -13.617 -7.73 1 95.31 149 PRO B O 1
ATOM 4275 N N . TYR B 1 150 ? -8.961 -11.508 -7.074 1 96.62 150 TYR B N 1
ATOM 4276 C CA . TYR B 1 150 ? -9.984 -11.164 -8.055 1 96.62 150 TYR B CA 1
ATOM 4277 C C . TYR B 1 150 ? -9.633 -9.875 -8.789 1 96.62 150 TYR B C 1
ATOM 4279 O O . TYR B 1 150 ? -8.781 -9.109 -8.328 1 96.62 150 TYR B O 1
ATOM 4287 N N . ASN B 1 151 ? -10.266 -9.75 -9.953 1 96.94 151 ASN B N 1
ATOM 4288 C CA . ASN B 1 151 ? -10.023 -8.523 -10.711 1 96.94 151 ASN B CA 1
ATOM 4289 C C . ASN B 1 151 ? -10.945 -7.395 -10.258 1 96.94 151 ASN B C 1
ATOM 4291 O O . ASN B 1 151 ? -11.523 -7.461 -9.164 1 96.94 151 ASN B O 1
ATOM 4295 N N . GLU B 1 152 ? -11.016 -6.254 -10.977 1 95.25 152 GLU B N 1
ATOM 4296 C CA . GLU B 1 152 ? -11.734 -5.035 -10.625 1 95.25 152 GLU B CA 1
ATOM 4297 C C . GLU B 1 152 ? -13.234 -5.281 -10.562 1 95.25 152 GLU B C 1
ATOM 4299 O O . GLU B 1 152 ? -13.977 -4.496 -9.969 1 95.25 152 GLU B O 1
ATOM 4304 N N . ASN B 1 153 ? -13.703 -6.391 -11.141 1 96.75 153 ASN B N 1
ATOM 4305 C CA . ASN B 1 153 ? -15.117 -6.746 -11.117 1 96.75 153 ASN B CA 1
ATOM 4306 C C . ASN B 1 153 ? -15.383 -7.91 -10.164 1 96.75 153 ASN B C 1
ATOM 4308 O O . ASN B 1 153 ? -16.438 -8.555 -10.242 1 96.75 153 ASN B O 1
ATOM 4312 N N . ASN B 1 154 ? -14.414 -8.195 -9.32 1 96.38 154 ASN B N 1
ATOM 4313 C CA . ASN B 1 154 ? -14.484 -9.281 -8.344 1 96.38 154 ASN B CA 1
ATOM 4314 C C . ASN B 1 154 ? -14.539 -10.641 -9.023 1 96.38 154 ASN B C 1
ATOM 4316 O O . ASN B 1 154 ? -15.172 -11.57 -8.516 1 96.38 154 ASN B O 1
ATOM 4320 N N . VAL B 1 155 ? -13.938 -10.742 -10.125 1 96.25 155 VAL B N 1
ATOM 4321 C CA . VAL B 1 155 ? -13.969 -11.984 -10.891 1 96.25 155 VAL B CA 1
ATOM 4322 C C . VAL B 1 155 ? -12.656 -12.742 -10.688 1 96.25 155 VAL B C 1
ATOM 4324 O O . VAL B 1 155 ? -11.578 -12.156 -10.75 1 96.25 155 VAL B O 1
ATOM 4327 N N . ASP B 1 156 ? -12.781 -14.008 -10.406 1 94.5 156 ASP B N 1
ATOM 4328 C CA . ASP B 1 156 ? -11.641 -14.922 -10.414 1 94.5 156 ASP B CA 1
ATOM 4329 C C . ASP B 1 156 ? -11.242 -15.289 -11.836 1 94.5 156 ASP B C 1
ATOM 4331 O O . ASP B 1 156 ? -11.891 -16.125 -12.477 1 94.5 156 ASP B O 1
ATOM 4335 N N . LEU B 1 157 ? -10.094 -14.805 -12.258 1 95.06 157 LEU B N 1
ATOM 4336 C CA . LEU B 1 157 ? -9.719 -14.938 -13.664 1 95.06 157 LEU B CA 1
ATOM 4337 C C . LEU B 1 157 ? -9.359 -16.375 -14 1 95.06 157 LEU B C 1
ATOM 4339 O O . LEU B 1 157 ? -9.359 -16.766 -15.172 1 95.06 157 LEU B O 1
ATOM 4343 N N . SER B 1 158 ? -9.031 -17.156 -12.984 1 90.5 158 SER B N 1
ATOM 4344 C CA . SER B 1 158 ? -8.758 -18.562 -13.227 1 90.5 158 SER B CA 1
ATOM 4345 C C . SER B 1 158 ? -10.016 -19.312 -13.648 1 90.5 158 SER B C 1
ATOM 4347 O O . SER B 1 158 ? -9.938 -20.422 -14.164 1 90.5 158 SER B O 1
ATOM 4349 N N . ARG B 1 159 ? -11.102 -18.656 -13.516 1 89.56 159 ARG B N 1
ATOM 4350 C CA . ARG B 1 159 ? -12.383 -19.266 -13.875 1 89.56 159 ARG B CA 1
ATOM 4351 C C . ARG B 1 159 ? -13.031 -18.531 -15.039 1 89.56 159 ARG B C 1
ATOM 4353 O O . ARG B 1 159 ? -14.195 -18.766 -15.359 1 89.56 159 ARG B O 1
ATOM 4360 N N . ASN B 1 160 ? -12.352 -17.75 -15.602 1 93 160 ASN B N 1
ATOM 4361 C CA . ASN B 1 160 ? -12.953 -16.859 -16.578 1 93 160 ASN B CA 1
ATOM 4362 C C . ASN B 1 160 ? -12.445 -17.141 -17.984 1 93 160 ASN B C 1
ATOM 4364 O O . ASN B 1 160 ? -13.023 -16.672 -18.969 1 93 160 ASN B O 1
ATOM 4368 N N . TYR B 1 161 ? -11.398 -17.922 -18.125 1 92 161 TYR B N 1
ATOM 4369 C CA . TYR B 1 161 ? -10.898 -18.312 -19.438 1 92 161 TYR B CA 1
ATOM 4370 C C . TYR B 1 161 ? -11.68 -19.5 -20 1 92 161 TYR B C 1
ATOM 4372 O O . TYR B 1 161 ? -11.242 -20.641 -19.891 1 92 161 TYR B O 1
ATOM 4380 N N . LEU B 1 162 ? -12.75 -19.25 -20.688 1 89 162 LEU B N 1
ATOM 4381 C CA . LEU B 1 162 ? -13.672 -20.281 -21.141 1 89 162 LEU B CA 1
ATOM 4382 C C . LEU B 1 162 ? -13.953 -20.141 -22.641 1 89 162 LEU B C 1
ATOM 4384 O O . LEU B 1 162 ? -13.93 -19.031 -23.172 1 89 162 LEU B O 1
ATOM 4388 N N . SER B 1 163 ? -14.117 -21.281 -23.25 1 87.12 163 SER B N 1
ATOM 4389 C CA . SER B 1 163 ? -14.609 -21.281 -24.625 1 87.12 163 SER B CA 1
ATOM 4390 C C . SER B 1 163 ? -16.078 -20.875 -24.688 1 87.12 163 SER B C 1
ATOM 4392 O O . SER B 1 163 ? -16.766 -20.875 -23.656 1 87.12 163 SER B O 1
ATOM 4394 N N . PRO B 1 164 ? -16.5 -20.531 -25.891 1 86.94 164 PRO B N 1
ATOM 4395 C CA . PRO B 1 164 ? -17.922 -20.203 -26.016 1 86.94 164 PRO B CA 1
ATOM 4396 C C . PRO B 1 164 ? -18.828 -21.328 -25.516 1 86.94 164 PRO B C 1
ATOM 4398 O O . PRO B 1 164 ? -19.844 -21.062 -24.875 1 86.94 164 PRO B O 1
ATOM 4401 N N . GLU B 1 165 ? -18.469 -22.531 -25.781 1 86.12 165 GLU B N 1
ATOM 4402 C CA . GLU B 1 165 ? -19.25 -23.688 -25.344 1 86.12 165 GLU B CA 1
ATOM 4403 C C . GLU B 1 165 ? -19.234 -23.812 -23.812 1 86.12 165 GLU B C 1
ATOM 4405 O O . GLU B 1 165 ? -20.266 -24.094 -23.188 1 86.12 165 GLU B O 1
ATOM 4410 N N . GLU B 1 166 ? -18.094 -23.609 -23.234 1 84.75 166 GLU B N 1
ATOM 4411 C CA . GLU B 1 166 ? -17.969 -23.672 -21.781 1 84.75 166 GLU B CA 1
ATOM 4412 C C . GLU B 1 166 ? -18.766 -22.578 -21.109 1 84.75 166 GLU B C 1
ATOM 4414 O O . GLU B 1 166 ? -19.344 -22.797 -20.031 1 84.75 166 GLU B O 1
ATOM 4419 N N . TRP B 1 167 ? -18.75 -21.406 -21.672 1 88.44 167 TRP B N 1
ATOM 4420 C CA . TRP B 1 167 ? -19.547 -20.312 -21.141 1 88.44 167 TRP B CA 1
ATOM 4421 C C . TRP B 1 167 ? -21.031 -20.672 -21.078 1 88.44 167 TRP B C 1
ATOM 4423 O O . TRP B 1 167 ? -21.703 -20.422 -20.078 1 88.44 167 TRP B O 1
ATOM 4433 N N . SER B 1 168 ? -21.5 -21.219 -22.219 1 87.19 168 SER B N 1
ATOM 4434 C CA . SER B 1 168 ? -22.906 -21.641 -22.25 1 87.19 168 SER B CA 1
ATOM 4435 C C . SER B 1 168 ? -23.203 -22.656 -21.156 1 87.19 168 SER B C 1
ATOM 4437 O O . SER B 1 168 ? -24.25 -22.578 -20.5 1 87.19 168 SER B O 1
ATOM 4439 N N . HIS B 1 169 ? -22.266 -23.516 -20.938 1 83.69 169 HIS B N 1
ATOM 4440 C CA . HIS B 1 169 ? -22.453 -24.562 -19.953 1 83.69 169 HIS B CA 1
ATOM 4441 C C . HIS B 1 169 ? -22.484 -24 -18.547 1 83.69 169 HIS B C 1
ATOM 4443 O O . HIS B 1 169 ? -23.375 -24.344 -17.75 1 83.69 169 HIS B O 1
ATOM 4449 N N . VAL B 1 170 ? -21.547 -23.141 -18.219 1 82.62 170 VAL B N 1
ATOM 4450 C CA . VAL B 1 170 ? -21.422 -22.672 -16.844 1 82.62 170 VAL B CA 1
ATOM 4451 C C . VAL B 1 170 ? -22.562 -21.703 -16.531 1 82.62 170 VAL B C 1
ATOM 4453 O O . VAL B 1 170 ? -23.047 -21.656 -15.398 1 82.62 170 VAL B O 1
ATOM 4456 N N . LEU B 1 171 ? -23.031 -21.016 -17.484 1 83.31 171 LEU B N 1
ATOM 4457 C CA . LEU B 1 171 ? -24.094 -20.047 -17.25 1 83.31 171 LEU B CA 1
ATOM 4458 C C . LEU B 1 171 ? -25.453 -20.75 -17.172 1 83.31 171 LEU B C 1
ATOM 4460 O O . LEU B 1 171 ? -26.359 -20.266 -16.484 1 83.31 171 LEU B O 1
ATOM 4464 N N . GLU B 1 172 ? -25.594 -21.797 -17.938 1 76.56 172 GLU B N 1
ATOM 4465 C CA . GLU B 1 172 ? -26.844 -22.562 -17.891 1 76.56 172 GLU B CA 1
ATOM 4466 C C . GLU B 1 172 ? -26.938 -23.391 -16.609 1 76.56 172 GLU B C 1
ATOM 4468 O O . GLU B 1 172 ? -28.016 -23.5 -16.016 1 76.56 172 GLU B O 1
ATOM 4473 N N . ARG B 1 173 ? -25.891 -24.109 -16.391 1 62.91 173 ARG B N 1
ATOM 4474 C CA . ARG B 1 173 ? -25.875 -24.906 -15.172 1 62.91 173 ARG B CA 1
ATOM 4475 C C . ARG B 1 173 ? -26.141 -24.047 -13.938 1 62.91 173 ARG B C 1
ATOM 4477 O O . ARG B 1 173 ? -26.703 -24.531 -12.945 1 62.91 173 ARG B O 1
ATOM 4484 N N . ASP B 1 174 ? -25.5 -22.812 -13.938 1 56 174 ASP B N 1
ATOM 4485 C CA . ASP B 1 174 ? -25.438 -21.953 -12.758 1 56 174 ASP B CA 1
ATOM 4486 C C . ASP B 1 174 ? -26.828 -21.438 -12.383 1 56 174 ASP B C 1
ATOM 4488 O O . ASP B 1 174 ? -26.969 -20.281 -11.992 1 56 174 ASP B O 1
ATOM 4492 N N . ASN B 1 175 ? -27.875 -21.891 -13.023 1 50.34 175 ASN B N 1
ATOM 4493 C CA . ASN B 1 175 ? -29.094 -21.594 -12.297 1 50.34 175 ASN B CA 1
ATOM 4494 C C . ASN B 1 175 ? -28.906 -21.703 -10.789 1 50.34 175 ASN B C 1
ATOM 4496 O O . ASN B 1 175 ? -27.891 -22.234 -10.328 1 50.34 175 ASN B O 1
ATOM 4500 N N . ALA B 1 176 ? -30.109 -21.766 -9.906 1 44.53 176 ALA B N 1
ATOM 4501 C CA . ALA B 1 176 ? -30.25 -21.484 -8.477 1 44.53 176 ALA B CA 1
ATOM 4502 C C . ALA B 1 176 ? -29.125 -22.141 -7.688 1 44.53 176 ALA B C 1
ATOM 4504 O O . ALA B 1 176 ? -28.469 -21.484 -6.867 1 44.53 176 ALA B O 1
ATOM 4505 N N . ASN B 1 177 ? -29.328 -23.438 -6.941 1 47.44 177 ASN B N 1
ATOM 4506 C CA . ASN B 1 177 ? -29.031 -24.172 -5.711 1 47.44 177 ASN B CA 1
ATOM 4507 C C . ASN B 1 177 ? -27.703 -24.906 -5.801 1 47.44 177 ASN B C 1
ATOM 4509 O O . ASN B 1 177 ? -27.422 -25.797 -4.992 1 47.44 177 ASN B O 1
ATOM 4513 N N . ASN B 1 178 ? -27.062 -25.312 -7.043 1 51.81 178 ASN B N 1
ATOM 4514 C CA . ASN B 1 178 ? -26.438 -26.625 -7.086 1 51.81 178 ASN B CA 1
ATOM 4515 C C . ASN B 1 178 ? -25.156 -26.656 -6.27 1 51.81 178 ASN B C 1
ATOM 4517 O O . ASN B 1 178 ? -24.672 -27.734 -5.914 1 51.81 178 ASN B O 1
ATOM 4521 N N . SER B 1 179 ? -24.156 -25.906 -6.711 1 56.66 179 SER B N 1
ATOM 4522 C CA . SER B 1 179 ? -22.797 -26.312 -6.379 1 56.66 179 SER B CA 1
ATOM 4523 C C . SER B 1 179 ? -22.578 -26.359 -4.867 1 56.66 179 SER B C 1
ATOM 4525 O O . SER B 1 179 ? -21.484 -26.688 -4.398 1 56.66 179 SER B O 1
ATOM 4527 N N . GLY B 1 180 ? -23.703 -26.312 -4.156 1 71.81 180 GLY B N 1
ATOM 4528 C CA . GLY B 1 180 ? -23.516 -26.297 -2.715 1 71.81 180 GLY B CA 1
ATOM 4529 C C . GLY B 1 180 ? -22.984 -24.984 -2.193 1 71.81 180 GLY B C 1
ATOM 4530 O O . GLY B 1 180 ? -22.859 -24.797 -0.982 1 71.81 180 GLY B O 1
ATOM 4531 N N . TYR B 1 181 ? -22.828 -24.047 -3.125 1 78.12 181 TYR B N 1
ATOM 4532 C CA . TYR B 1 181 ? -22.25 -22.781 -2.711 1 78.12 181 TYR B CA 1
ATOM 4533 C C . TYR B 1 181 ? -23.172 -22.047 -1.738 1 78.12 181 TYR B C 1
ATOM 4535 O O . TYR B 1 181 ? -22.719 -21.547 -0.703 1 78.12 181 TYR B O 1
ATOM 4543 N N . ASN B 1 182 ? -24.422 -21.984 -2.039 1 80 182 ASN B N 1
ATOM 4544 C CA . ASN B 1 182 ? -25.375 -21.281 -1.19 1 80 182 ASN B CA 1
ATOM 4545 C C . ASN B 1 182 ? -25.484 -21.938 0.183 1 80 182 ASN B C 1
ATOM 4547 O O . ASN B 1 182 ? -25.641 -21.25 1.192 1 80 182 ASN B O 1
ATOM 4551 N N . GLU B 1 183 ? -25.328 -23.188 0.158 1 78.94 183 GLU B N 1
ATOM 4552 C CA . GLU B 1 183 ? -25.5 -23.906 1.415 1 78.94 183 GLU B CA 1
ATOM 4553 C C . GLU B 1 183 ? -24.219 -23.891 2.236 1 78.94 183 GLU B C 1
ATOM 4555 O O . GLU B 1 183 ? -24.266 -23.828 3.467 1 78.94 183 GLU B O 1
ATOM 4560 N N . ILE B 1 184 ? -23.219 -23.969 1.574 1 79.12 184 ILE B N 1
ATOM 4561 C CA . ILE B 1 184 ? -21.953 -24.219 2.275 1 79.12 184 ILE B CA 1
ATOM 4562 C C . ILE B 1 184 ? -21.203 -22.906 2.449 1 79.12 184 ILE B C 1
ATOM 4564 O O . ILE B 1 184 ? -20.719 -22.594 3.541 1 79.12 184 ILE B O 1
ATOM 4568 N N . VAL B 1 185 ? -21.141 -22.094 1.415 1 82.06 185 VAL B N 1
ATOM 4569 C CA . VAL B 1 185 ? -20.234 -20.953 1.39 1 82.06 185 VAL B CA 1
ATOM 4570 C C . VAL B 1 185 ? -21 -19.688 1.77 1 82.06 185 VAL B C 1
ATOM 4572 O O . VAL B 1 185 ? -20.5 -18.859 2.541 1 82.06 185 VAL B O 1
ATOM 4575 N N . ALA B 1 186 ? -22.203 -19.562 1.396 1 81.62 186 ALA B N 1
ATOM 4576 C CA . ALA B 1 186 ? -22.969 -18.328 1.55 1 81.62 186 ALA B CA 1
ATOM 4577 C C . ALA B 1 186 ? -23.125 -17.969 3.021 1 81.62 186 ALA B C 1
ATOM 4579 O O . ALA B 1 186 ? -23.031 -16.781 3.387 1 81.62 186 ALA B O 1
ATOM 4580 N N . PRO B 1 187 ? -23.297 -18.953 3.852 1 83.75 187 PRO B N 1
ATOM 4581 C CA . PRO B 1 187 ? -23.453 -18.609 5.266 1 83.75 187 PRO B CA 1
ATOM 4582 C C . PRO B 1 187 ? -22.188 -18.047 5.883 1 83.75 187 PRO B C 1
ATOM 4584 O O . PRO B 1 187 ? -22.219 -17.453 6.969 1 83.75 187 PRO B O 1
ATOM 4587 N N . LEU B 1 188 ? -21.094 -18.234 5.25 1 88.56 188 LEU B N 1
ATOM 4588 C CA . LEU B 1 188 ? -19.828 -17.734 5.766 1 88.56 188 LEU B CA 1
ATOM 4589 C C . LEU B 1 188 ? -19.594 -16.281 5.336 1 88.56 188 LEU B C 1
ATOM 4591 O O . LEU B 1 188 ? -18.703 -15.609 5.855 1 88.56 188 LEU B O 1
ATOM 4595 N N . LEU B 1 189 ? -20.391 -15.852 4.395 1 89.5 189 LEU B N 1
ATOM 4596 C CA . LEU B 1 189 ? -20.281 -14.469 3.951 1 89.5 189 LEU B CA 1
ATOM 4597 C C . LEU B 1 189 ? -20.781 -13.508 5.035 1 89.5 189 LEU B C 1
ATOM 4599 O O . LEU B 1 189 ? -21.797 -13.75 5.664 1 89.5 189 LEU B O 1
ATOM 4603 N N . MET B 1 190 ? -20 -12.461 5.273 1 90.31 190 MET B N 1
ATOM 4604 C CA . MET B 1 190 ? -20.359 -11.5 6.312 1 90.31 190 MET B CA 1
ATOM 4605 C C . MET B 1 190 ? -21.281 -10.422 5.766 1 90.31 190 MET B C 1
ATOM 4607 O O . MET B 1 190 ? -21.125 -9.984 4.625 1 90.31 190 MET B O 1
ATOM 4611 N N . SER B 1 191 ? -22.125 -9.922 6.613 1 90.56 191 SER B N 1
ATOM 4612 C CA . SER B 1 191 ? -23.094 -8.898 6.23 1 90.56 191 SER B CA 1
ATOM 4613 C C . SER B 1 191 ? -22.594 -7.504 6.582 1 90.56 191 SER B C 1
ATOM 4615 O O . SER B 1 191 ? -23.312 -6.516 6.398 1 90.56 191 SER B O 1
ATOM 4617 N N . ARG B 1 192 ? -21.484 -7.465 7.137 1 92.44 192 ARG B N 1
ATOM 4618 C CA . ARG B 1 192 ? -20.875 -6.199 7.527 1 92.44 192 ARG B CA 1
ATOM 4619 C C . ARG B 1 192 ? -19.359 -6.246 7.383 1 92.44 192 ARG B C 1
ATOM 4621 O O . ARG B 1 192 ? -18.797 -7.305 7.105 1 92.44 192 ARG B O 1
ATOM 4628 N N . ALA B 1 193 ? -18.766 -5.094 7.535 1 94.31 193 ALA B N 1
ATOM 4629 C CA . ALA B 1 193 ? -17.297 -5.043 7.543 1 94.31 193 ALA B CA 1
ATOM 4630 C C . ALA B 1 193 ? -16.734 -5.809 8.734 1 94.31 193 ALA B C 1
ATOM 4632 O O . ALA B 1 193 ? -17.297 -5.773 9.828 1 94.31 193 ALA B O 1
ATOM 4633 N N . PRO B 1 194 ? -15.609 -6.469 8.562 1 94.31 194 PRO B N 1
ATOM 4634 C CA . PRO B 1 194 ? -15.016 -7.238 9.656 1 94.31 194 PRO B CA 1
ATOM 4635 C C . PRO B 1 194 ? -14.57 -6.359 10.82 1 94.31 194 PRO B C 1
ATOM 4637 O O . PRO B 1 194 ? -14.086 -5.25 10.609 1 94.31 194 PRO B O 1
ATOM 4640 N N . ARG B 1 195 ? -14.805 -6.855 12.016 1 93.25 195 ARG B N 1
ATOM 4641 C CA . ARG B 1 195 ? -14.266 -6.301 13.25 1 93.25 195 ARG B CA 1
ATOM 4642 C C . ARG B 1 195 ? -13.047 -7.094 13.727 1 93.25 195 ARG B C 1
ATOM 4644 O O . ARG B 1 195 ? -12.758 -8.164 13.188 1 93.25 195 ARG B O 1
ATOM 4651 N N . PHE B 1 196 ? -12.312 -6.551 14.656 1 86.88 196 PHE B N 1
ATOM 4652 C CA . PHE B 1 196 ? -11.156 -7.234 15.211 1 86.88 196 PHE B CA 1
ATOM 4653 C C . PHE B 1 196 ? -11.508 -8.656 15.633 1 86.88 196 PHE B C 1
ATOM 4655 O O . PHE B 1 196 ? -10.781 -9.602 15.328 1 86.88 196 PHE B O 1
ATOM 4662 N N . ILE B 1 197 ? -12.648 -8.844 16.25 1 86.69 197 ILE B N 1
ATOM 4663 C CA . ILE B 1 197 ? -13.031 -10.117 16.844 1 86.69 197 ILE B CA 1
ATOM 4664 C C . ILE B 1 197 ? -13.375 -11.125 15.742 1 86.69 197 ILE B C 1
ATOM 4666 O O . ILE B 1 197 ? -13.344 -12.336 15.969 1 86.69 197 ILE B O 1
ATOM 4670 N N . ASP B 1 198 ? -13.711 -10.625 14.594 1 89.44 198 ASP B N 1
ATOM 4671 C CA . ASP B 1 198 ? -14.141 -11.5 13.508 1 89.44 198 ASP B CA 1
ATOM 4672 C C . ASP B 1 198 ? -12.969 -12.328 12.984 1 89.44 198 ASP B C 1
ATOM 4674 O O . ASP B 1 198 ? -13.172 -13.352 12.32 1 89.44 198 ASP B O 1
ATOM 4678 N N . ARG B 1 199 ? -11.797 -11.898 13.297 1 84.19 199 ARG B N 1
ATOM 4679 C CA . ARG B 1 199 ? -10.617 -12.68 12.953 1 84.19 199 ARG B CA 1
ATOM 4680 C C . ARG B 1 199 ? -10.656 -14.055 13.617 1 84.19 199 ARG B C 1
ATOM 4682 O O . ARG B 1 199 ? -10.133 -15.023 13.078 1 84.19 199 ARG B O 1
ATOM 4689 N N . TYR B 1 200 ? -11.305 -14.078 14.695 1 84.19 200 TYR B N 1
ATOM 4690 C CA . TYR B 1 200 ? -11.367 -15.32 15.461 1 84.19 200 TYR B CA 1
ATOM 4691 C C . TYR B 1 200 ? -12.75 -15.945 15.391 1 84.19 200 TYR B C 1
ATOM 4693 O O . TYR B 1 200 ? -12.883 -17.172 15.305 1 84.19 200 TYR B O 1
ATOM 4701 N N . ALA B 1 201 ? -13.773 -15.117 15.406 1 88.75 201 ALA B N 1
ATOM 4702 C CA . ALA B 1 201 ? -15.148 -15.609 15.336 1 88.75 201 ALA B CA 1
ATOM 4703 C C . ALA B 1 201 ? -15.398 -16.344 14.031 1 88.75 201 ALA B C 1
ATOM 4705 O O . ALA B 1 201 ? -16.234 -17.266 13.977 1 88.75 201 ALA B O 1
ATOM 4706 N N . PHE B 1 202 ? -14.695 -15.953 13 1 91.31 202 PHE B N 1
ATOM 4707 C CA . PHE B 1 202 ? -14.852 -16.609 11.711 1 91.31 202 PHE B CA 1
ATOM 4708 C C . PHE B 1 202 ? -14.523 -18.094 11.82 1 91.31 202 PHE B C 1
ATOM 4710 O O . PHE B 1 202 ? -15.18 -18.938 11.195 1 91.31 202 PHE B O 1
ATOM 4717 N N . PHE B 1 203 ? -13.492 -18.422 12.578 1 87.5 203 PHE B N 1
ATOM 4718 C CA . PHE B 1 203 ? -13.086 -19.812 12.711 1 87.5 203 PHE B CA 1
ATOM 4719 C C . PHE B 1 203 ? -14.195 -20.641 13.344 1 87.5 203 PHE B C 1
ATOM 4721 O O . PHE B 1 203 ? -14.375 -21.812 13 1 87.5 203 PHE B O 1
ATOM 4728 N N . TYR B 1 204 ? -14.836 -20.047 14.242 1 87 204 TYR B N 1
ATOM 4729 C CA . TYR B 1 204 ? -15.953 -20.734 14.867 1 87 204 TYR B CA 1
ATOM 4730 C C . TYR B 1 204 ? -17.047 -21.062 13.844 1 87 204 TYR B C 1
ATOM 4732 O O . TYR B 1 204 ? -17.547 -22.172 13.805 1 87 204 TYR B O 1
ATOM 4740 N N . GLN B 1 205 ? -17.391 -20.109 13.055 1 87.19 205 GLN B N 1
ATOM 4741 C CA . GLN B 1 205 ? -18.391 -20.312 12.023 1 87.19 205 GLN B CA 1
ATOM 4742 C C . GLN B 1 205 ? -17.938 -21.344 11 1 87.19 205 GLN B C 1
ATOM 4744 O O . GLN B 1 205 ? -18.719 -22.172 10.547 1 87.19 205 GLN B O 1
ATOM 4749 N N . LEU B 1 206 ? -16.734 -21.234 10.648 1 87.69 206 LEU B N 1
ATOM 4750 C CA . LEU B 1 206 ? -16.156 -22.172 9.688 1 87.69 206 LEU B CA 1
ATOM 4751 C C . LEU B 1 206 ? -16.203 -23.594 10.227 1 87.69 206 LEU B C 1
ATOM 4753 O O . LEU B 1 206 ? -16.609 -24.516 9.516 1 87.69 206 LEU B O 1
ATOM 4757 N N . LEU B 1 207 ? -15.828 -23.75 11.43 1 86.38 207 LEU B N 1
ATOM 4758 C CA . LEU B 1 207 ? -15.828 -25.062 12.055 1 86.38 207 LEU B CA 1
ATOM 4759 C C . LEU B 1 207 ? -17.25 -25.625 12.156 1 86.38 207 LEU B C 1
ATOM 4761 O O . LEU B 1 207 ? -17.469 -26.812 11.938 1 86.38 207 LEU B O 1
ATOM 4765 N N . LYS B 1 208 ? -18.109 -24.797 12.492 1 85.81 208 LYS B N 1
ATOM 4766 C CA . LYS B 1 208 ? -19.516 -25.203 12.57 1 85.81 208 LYS B CA 1
ATOM 4767 C C . LYS B 1 208 ? -20 -25.719 11.219 1 85.81 208 LYS B C 1
ATOM 4769 O O . LYS B 1 208 ? -20.719 -26.719 11.156 1 85.81 208 LYS B O 1
ATOM 4774 N N . ARG B 1 209 ? -19.578 -25.094 10.219 1 84.69 209 ARG B N 1
ATOM 4775 C CA . ARG B 1 209 ? -20.016 -25.5 8.883 1 84.69 209 ARG B CA 1
ATOM 4776 C C . ARG B 1 209 ? -19.328 -26.797 8.461 1 84.69 209 ARG B C 1
ATOM 4778 O O . ARG B 1 209 ? -19.938 -27.656 7.809 1 84.69 209 ARG B O 1
ATOM 4785 N N . ILE B 1 210 ? -18.125 -26.922 8.781 1 84.94 210 ILE B N 1
ATOM 4786 C CA . ILE B 1 210 ? -17.375 -28.125 8.438 1 84.94 210 ILE B CA 1
ATOM 4787 C C . ILE B 1 210 ? -17.984 -29.328 9.148 1 84.94 210 ILE B C 1
ATOM 4789 O O . ILE B 1 210 ? -18.125 -30.406 8.555 1 84.94 210 ILE B O 1
ATOM 4793 N N . VAL B 1 211 ? -18.344 -29.125 10.328 1 86.12 211 VAL B N 1
ATOM 4794 C CA . VAL B 1 211 ? -18.922 -30.219 11.117 1 86.12 211 VAL B CA 1
ATOM 4795 C C . VAL B 1 211 ? -20.297 -30.578 10.57 1 86.12 211 VAL B C 1
ATOM 4797 O O . VAL B 1 211 ? -20.656 -31.766 10.531 1 86.12 211 VAL B O 1
ATOM 4800 N N . THR B 1 212 ? -21.016 -29.656 10.102 1 85.19 212 THR B N 1
ATOM 4801 C CA . THR B 1 212 ? -22.391 -29.891 9.672 1 85.19 212 THR B CA 1
ATOM 4802 C C . THR B 1 212 ? -22.438 -30.375 8.227 1 85.19 212 THR B C 1
ATOM 4804 O O . THR B 1 212 ? -23.281 -31.203 7.867 1 85.19 212 THR B O 1
ATOM 4807 N N . LYS B 1 213 ? -21.516 -29.891 7.402 1 83.5 213 LYS B N 1
ATOM 4808 C CA . LYS B 1 213 ? -21.625 -30.188 5.977 1 83.5 213 LYS B CA 1
ATOM 4809 C C . LYS B 1 213 ? -20.484 -31.078 5.516 1 83.5 213 LYS B C 1
ATOM 4811 O O . LYS B 1 213 ? -20.531 -31.672 4.434 1 83.5 213 LYS B O 1
ATOM 4816 N N . GLY B 1 214 ? -19.516 -31.188 6.309 1 81.62 214 GLY B N 1
ATOM 4817 C CA . GLY B 1 214 ? -18.375 -32.031 5.973 1 81.62 214 GLY B CA 1
ATOM 4818 C C . GLY B 1 214 ? -17.234 -31.25 5.336 1 81.62 214 GLY B C 1
ATOM 4819 O O . GLY B 1 214 ? -17.453 -30.328 4.555 1 81.62 214 GLY B O 1
ATOM 4820 N N . LEU B 1 215 ? -16.047 -31.656 5.688 1 77.75 215 LEU B N 1
ATOM 4821 C CA . LEU B 1 215 ? -14.828 -31.016 5.203 1 77.75 215 LEU B CA 1
ATOM 4822 C C . LEU B 1 215 ? -14.703 -31.156 3.689 1 77.75 215 LEU B C 1
ATOM 4824 O O . LEU B 1 215 ? -14.266 -30.219 3.01 1 77.75 215 LEU B O 1
ATOM 4828 N N . GLY B 1 216 ? -14.992 -32.312 3.176 1 72.62 216 GLY B N 1
ATOM 4829 C CA . GLY B 1 216 ? -14.898 -32.531 1.746 1 72.62 216 GLY B CA 1
ATOM 4830 C C . GLY B 1 216 ? -15.758 -31.609 0.922 1 72.62 216 GLY B C 1
ATOM 4831 O O . GLY B 1 216 ? -15.297 -31.047 -0.077 1 72.62 216 GLY B O 1
ATOM 4832 N N . ALA B 1 217 ? -16.906 -31.406 1.392 1 71.75 217 ALA B N 1
ATOM 4833 C CA . ALA B 1 217 ? -17.812 -30.484 0.708 1 71.75 217 ALA B CA 1
ATOM 4834 C C . ALA B 1 217 ? -17.266 -29.062 0.688 1 71.75 217 ALA B C 1
ATOM 4836 O O . ALA B 1 217 ? -17.375 -28.359 -0.317 1 71.75 217 ALA B O 1
ATOM 4837 N N . PHE B 1 218 ? -16.641 -28.734 1.715 1 73.5 218 PHE B N 1
ATOM 4838 C CA . PHE B 1 218 ? -16.109 -27.375 1.842 1 73.5 218 PHE B CA 1
ATOM 4839 C C . PHE B 1 218 ? -14.883 -27.188 0.968 1 73.5 218 PHE B C 1
ATOM 4841 O O . PHE B 1 218 ? -14.648 -26.094 0.44 1 73.5 218 PHE B O 1
ATOM 4848 N N . LYS B 1 219 ? -14.203 -28.125 0.864 1 68.88 219 LYS B N 1
ATOM 4849 C CA . LYS B 1 219 ? -13 -28 0.038 1 68.88 219 LYS B CA 1
ATOM 4850 C C . LYS B 1 219 ? -13.359 -28 -1.446 1 68.88 219 LYS B C 1
ATOM 4852 O O . LYS B 1 219 ? -12.734 -27.281 -2.238 1 68.88 219 LYS B O 1
ATOM 4857 N N . GLN B 1 220 ? -14.406 -28.641 -1.752 1 65.38 220 GLN B N 1
ATOM 4858 C CA . GLN B 1 220 ? -14.781 -28.797 -3.152 1 65.38 220 GLN B CA 1
ATOM 4859 C C . GLN B 1 220 ? -15.602 -27.609 -3.643 1 65.38 220 GLN B C 1
ATOM 4861 O O . GLN B 1 220 ? -15.453 -27.172 -4.785 1 65.38 220 GLN B O 1
ATOM 4866 N N . THR B 1 221 ? -16.344 -27.062 -2.816 1 65.12 221 THR B N 1
ATOM 4867 C CA . THR B 1 221 ? -17.312 -26.062 -3.238 1 65.12 221 THR B CA 1
ATOM 4868 C C . THR B 1 221 ? -16.625 -24.766 -3.619 1 65.12 221 THR B C 1
ATOM 4870 O O . THR B 1 221 ? -16.828 -24.234 -4.711 1 65.12 221 THR B O 1
ATOM 4873 N N . PRO B 1 222 ? -15.742 -24.266 -2.707 1 63.84 222 PRO B N 1
ATOM 4874 C CA . PRO B 1 222 ? -15.125 -23 -3.105 1 63.84 222 PRO B CA 1
ATOM 4875 C C . PRO B 1 222 ? -14.164 -23.156 -4.289 1 63.84 222 PRO B C 1
ATOM 4877 O O . PRO B 1 222 ? -14.016 -22.234 -5.094 1 63.84 222 PRO B O 1
ATOM 4880 N N . SER B 1 223 ? -13.656 -24.266 -4.453 1 63.31 223 SER B N 1
ATOM 4881 C CA . SER B 1 223 ? -12.68 -24.5 -5.508 1 63.31 223 SER B CA 1
ATOM 4882 C C . SER B 1 223 ? -13.352 -24.625 -6.871 1 63.31 223 SER B C 1
ATOM 4884 O O . SER B 1 223 ? -12.734 -24.359 -7.902 1 63.31 223 SER B O 1
ATOM 4886 N N . GLY B 1 224 ? -14.602 -24.969 -6.82 1 66.69 224 GLY B N 1
ATOM 4887 C CA . GLY B 1 224 ? -15.328 -25.078 -8.07 1 66.69 224 GLY B CA 1
ATOM 4888 C C . GLY B 1 224 ? -15.812 -23.75 -8.609 1 66.69 224 GLY B C 1
ATOM 4889 O O . GLY B 1 224 ? -16.219 -23.656 -9.766 1 66.69 224 GLY B O 1
ATOM 4890 N N . GLY B 1 225 ? -15.578 -22.781 -7.891 1 74.5 225 GLY B N 1
ATOM 4891 C CA . GLY B 1 225 ? -16.047 -21.469 -8.312 1 74.5 225 GLY B CA 1
ATOM 4892 C C . GLY B 1 225 ? -17.562 -21.375 -8.398 1 74.5 225 GLY B C 1
ATOM 4893 O O . GLY B 1 225 ? -18.266 -22.297 -8.008 1 74.5 225 GLY B O 1
ATOM 4894 N N . GLN B 1 226 ? -18.062 -20.203 -8.695 1 82.19 226 GLN B N 1
ATOM 4895 C CA . GLN B 1 226 ? -19.5 -19.953 -8.867 1 82.19 226 GLN B CA 1
ATOM 4896 C C . GLN B 1 226 ? -19.734 -18.766 -9.797 1 82.19 226 GLN B C 1
ATOM 4898 O O . GLN B 1 226 ? -18.859 -17.922 -9.961 1 82.19 226 GLN B O 1
ATOM 4903 N N . TYR B 1 227 ? -20.906 -18.828 -10.453 1 87.94 227 TYR B N 1
ATOM 4904 C CA . TYR B 1 227 ? -21.203 -17.797 -11.453 1 87.94 227 TYR B CA 1
ATOM 4905 C C . TYR B 1 227 ? -22.516 -17.094 -11.125 1 87.94 227 TYR B C 1
ATOM 4907 O O . TYR B 1 227 ? -23.109 -16.453 -12 1 87.94 227 TYR B O 1
ATOM 4915 N N . HIS B 1 228 ? -22.969 -17.125 -9.883 1 84.06 228 HIS B N 1
ATOM 4916 C CA . HIS B 1 228 ? -24.297 -16.609 -9.539 1 84.06 228 HIS B CA 1
ATOM 4917 C C . HIS B 1 228 ? -24.203 -15.375 -8.648 1 84.06 228 HIS B C 1
ATOM 4919 O O . HIS B 1 228 ? -25.078 -14.5 -8.703 1 84.06 228 HIS B O 1
ATOM 4925 N N . HIS B 1 229 ? -23.25 -15.391 -7.797 1 87.75 229 HIS B N 1
ATOM 4926 C CA . HIS B 1 229 ? -23.141 -14.289 -6.844 1 87.75 229 HIS B CA 1
ATOM 4927 C C . HIS B 1 229 ? -21.953 -13.398 -7.176 1 87.75 229 HIS B C 1
ATOM 4929 O O . HIS B 1 229 ? -20.828 -13.656 -6.734 1 87.75 229 HIS B O 1
ATOM 4935 N N . PRO B 1 230 ? -22.156 -12.32 -7.805 1 91.25 230 PRO B N 1
ATOM 4936 C CA . PRO B 1 230 ? -21.062 -11.461 -8.266 1 91.25 230 PRO B CA 1
ATOM 4937 C C . PRO B 1 230 ? -20.266 -10.859 -7.117 1 91.25 230 PRO B C 1
ATOM 4939 O O . PRO B 1 230 ? -19.109 -10.461 -7.305 1 91.25 230 PRO B O 1
ATOM 4942 N N . ASP B 1 231 ? -20.812 -10.82 -5.922 1 91.38 231 ASP B N 1
ATOM 4943 C CA . ASP B 1 231 ? -20.125 -10.164 -4.805 1 91.38 231 ASP B CA 1
ATOM 4944 C C . ASP B 1 231 ? -19.469 -11.188 -3.881 1 91.38 231 ASP B C 1
ATOM 4946 O O . ASP B 1 231 ? -18.891 -10.82 -2.855 1 91.38 231 ASP B O 1
ATOM 4950 N N . ALA B 1 232 ? -19.531 -12.383 -4.27 1 89.81 232 ALA B N 1
ATOM 4951 C CA . ALA B 1 232 ? -19.062 -13.438 -3.371 1 89.81 232 ALA B CA 1
ATOM 4952 C C . ALA B 1 232 ? -17.703 -13.969 -3.814 1 89.81 232 ALA B C 1
ATOM 4954 O O . ALA B 1 232 ? -17.203 -13.594 -4.879 1 89.81 232 ALA B O 1
ATOM 4955 N N . VAL B 1 233 ? -17.141 -14.773 -2.967 1 90.31 233 VAL B N 1
ATOM 4956 C CA . VAL B 1 233 ? -15.836 -15.391 -3.225 1 90.31 233 VAL B CA 1
ATOM 4957 C C . VAL B 1 233 ? -15.961 -16.406 -4.352 1 90.31 233 VAL B C 1
ATOM 4959 O O . VAL B 1 233 ? -16.938 -17.141 -4.426 1 90.31 233 VAL B O 1
ATOM 4962 N N . GLY B 1 234 ? -15 -16.422 -5.273 1 87.38 234 GLY B N 1
ATOM 4963 C CA . GLY B 1 234 ? -14.906 -17.453 -6.301 1 87.38 234 GLY B CA 1
ATOM 4964 C C . GLY B 1 234 ? -15.805 -17.172 -7.496 1 87.38 234 GLY B C 1
ATOM 4965 O O . GLY B 1 234 ? -16.125 -18.094 -8.258 1 87.38 234 GLY B O 1
ATOM 4966 N N . PHE B 1 235 ? -16.266 -15.938 -7.727 1 90.88 235 PHE B N 1
ATOM 4967 C CA . PHE B 1 235 ? -17.125 -15.562 -8.836 1 90.88 235 PHE B CA 1
ATOM 4968 C C . PHE B 1 235 ? -16.359 -15.602 -10.156 1 90.88 235 PHE B C 1
ATOM 4970 O O . PHE B 1 235 ? -15.305 -14.977 -10.281 1 90.88 235 PHE B O 1
ATOM 4977 N N . GLY B 1 236 ? -16.875 -16.312 -11.125 1 91.62 236 GLY B N 1
ATOM 4978 C CA . GLY B 1 236 ? -16.188 -16.5 -12.391 1 91.62 236 GLY B CA 1
ATOM 4979 C C . GLY B 1 236 ? -16.562 -15.477 -13.445 1 91.62 236 GLY B C 1
ATOM 4980 O O . GLY B 1 236 ? -15.945 -15.406 -14.508 1 91.62 236 GLY B O 1
ATOM 4981 N N . GLY B 1 237 ? -17.562 -14.68 -13.18 1 93.69 237 GLY B N 1
ATOM 4982 C CA . GLY B 1 237 ? -18 -13.672 -14.133 1 93.69 237 GLY B CA 1
ATOM 4983 C C . GLY B 1 237 ? -19.141 -14.141 -15.023 1 93.69 237 GLY B C 1
ATOM 4984 O O . GLY B 1 237 ? -19.391 -15.336 -15.125 1 93.69 237 GLY B O 1
ATOM 4985 N N . HIS B 1 238 ? -19.812 -13.172 -15.617 1 93.69 238 HIS B N 1
ATOM 4986 C CA . HIS B 1 238 ? -20.859 -13.484 -16.578 1 93.69 238 HIS B CA 1
ATOM 4987 C C . HIS B 1 238 ? -20.391 -13.297 -18 1 93.69 238 HIS B C 1
ATOM 4989 O O . HIS B 1 238 ? -21.109 -13.602 -18.953 1 93.69 238 HIS B O 1
ATOM 4995 N N . GLU B 1 239 ? -19.266 -12.766 -18.125 1 95.62 239 GLU B N 1
ATOM 4996 C CA . GLU B 1 239 ? -18.625 -12.547 -19.422 1 95.62 239 GLU B CA 1
ATOM 4997 C C . GLU B 1 239 ? -17.109 -12.547 -19.312 1 95.62 239 GLU B C 1
ATOM 4999 O O . GLU B 1 239 ? -16.562 -12.477 -18.203 1 95.62 239 GLU B O 1
ATOM 5004 N N . GLU B 1 240 ? -16.5 -12.711 -20.453 1 96 240 GLU B N 1
ATOM 5005 C CA . GLU B 1 240 ? -15.047 -12.68 -20.469 1 96 240 GLU B CA 1
ATOM 5006 C C . GLU B 1 240 ? -14.516 -11.32 -20.016 1 96 240 GLU B C 1
ATOM 5008 O O . GLU B 1 240 ? -14.992 -10.281 -20.484 1 96 240 GLU B O 1
ATOM 5013 N N . GLN B 1 241 ? -13.57 -11.367 -19.109 1 97.5 241 GLN B N 1
ATOM 5014 C CA . GLN B 1 241 ? -12.977 -10.148 -18.578 1 97.5 241 GLN B CA 1
ATOM 5015 C C . GLN B 1 241 ? -11.836 -9.648 -19.469 1 97.5 241 GLN B C 1
ATOM 5017 O O . GLN B 1 241 ? -11.195 -10.438 -20.156 1 97.5 241 GLN B O 1
ATOM 5022 N N . ARG B 1 242 ? -11.555 -8.383 -19.391 1 97.56 242 ARG B N 1
ATOM 5023 C CA . ARG B 1 242 ? -10.578 -7.727 -20.266 1 97.56 242 ARG B CA 1
ATOM 5024 C C . ARG B 1 242 ? -9.203 -8.367 -20.141 1 97.56 242 ARG B C 1
ATOM 5026 O O . ARG B 1 242 ? -8.5 -8.555 -21.125 1 97.56 242 ARG B O 1
ATOM 5033 N N . ALA B 1 243 ? -8.797 -8.641 -18.938 1 97.69 243 ALA B N 1
ATOM 5034 C CA . ALA B 1 243 ? -7.492 -9.258 -18.734 1 97.69 243 ALA B CA 1
ATOM 5035 C C . ALA B 1 243 ? -7.375 -10.57 -19.5 1 97.69 243 ALA B C 1
ATOM 5037 O O . ALA B 1 243 ? -6.312 -10.875 -20.047 1 97.69 243 ALA B O 1
ATOM 5038 N N . ILE B 1 244 ? -8.406 -11.328 -19.531 1 96.5 244 ILE B N 1
ATOM 5039 C CA . ILE B 1 244 ? -8.414 -12.602 -20.25 1 96.5 244 ILE B CA 1
ATOM 5040 C C . ILE B 1 244 ? -8.367 -12.359 -21.75 1 96.5 244 ILE B C 1
ATOM 5042 O O . ILE B 1 244 ? -7.695 -13.078 -22.484 1 96.5 244 ILE B O 1
ATOM 5046 N N . THR B 1 245 ? -9.094 -11.344 -22.172 1 96.62 245 THR B N 1
ATOM 5047 C CA . THR B 1 245 ? -9.023 -10.977 -23.578 1 96.62 245 THR B CA 1
ATOM 5048 C C . THR B 1 245 ? -7.594 -10.625 -23.984 1 96.62 245 THR B C 1
ATOM 5050 O O . THR B 1 245 ? -7.109 -11.07 -25.031 1 96.62 245 THR B O 1
ATOM 5053 N N . VAL B 1 246 ? -6.977 -9.836 -23.188 1 97.31 246 VAL B N 1
ATOM 5054 C CA . VAL B 1 246 ? -5.598 -9.438 -23.453 1 97.31 246 VAL B CA 1
ATOM 5055 C C . VAL B 1 246 ? -4.699 -10.68 -23.453 1 97.31 246 VAL B C 1
ATOM 5057 O O . VAL B 1 246 ? -3.832 -10.812 -24.328 1 97.31 246 VAL B O 1
ATOM 5060 N N . LEU B 1 247 ? -4.887 -11.539 -22.547 1 96.19 247 LEU B N 1
ATOM 5061 C CA . LEU B 1 247 ? -4.09 -12.758 -22.469 1 96.19 247 LEU B CA 1
ATOM 5062 C C . LEU B 1 247 ? -4.258 -13.594 -23.734 1 96.19 247 LEU B C 1
ATOM 5064 O O . LEU B 1 247 ? -3.275 -14.125 -24.266 1 96.19 247 LEU B O 1
ATOM 5068 N N . ARG B 1 248 ? -5.477 -13.727 -24.219 1 93.81 248 ARG B N 1
ATOM 5069 C CA . ARG B 1 248 ? -5.742 -14.445 -25.453 1 93.81 248 ARG B CA 1
ATOM 5070 C C . ARG B 1 248 ? -4.992 -13.82 -26.625 1 93.81 248 ARG B C 1
ATOM 5072 O O . ARG B 1 248 ? -4.441 -14.531 -27.469 1 93.81 248 ARG B O 1
ATOM 5079 N N . GLU B 1 249 ? -5.043 -12.523 -26.641 1 94.5 249 GLU B N 1
ATOM 5080 C CA . GLU B 1 249 ? -4.344 -11.812 -27.703 1 94.5 249 GLU B CA 1
ATOM 5081 C C . GLU B 1 249 ? -2.842 -12.07 -27.641 1 94.5 249 GLU B C 1
ATOM 5083 O O . GLU B 1 249 ? -2.199 -12.258 -28.672 1 94.5 249 GLU B O 1
ATOM 5088 N N . VAL B 1 250 ? -2.328 -12.07 -26.484 1 95.25 250 VAL B N 1
ATOM 5089 C CA . VAL B 1 250 ? -0.904 -12.328 -26.297 1 95.25 250 VAL B CA 1
ATOM 5090 C C . VAL B 1 250 ? -0.568 -13.742 -26.766 1 95.25 250 VAL B C 1
ATOM 5092 O O . VAL B 1 250 ? 0.41 -13.953 -27.484 1 95.25 250 VAL B O 1
ATOM 5095 N N . PHE B 1 251 ? -1.372 -14.695 -26.375 1 93.06 251 PHE B N 1
ATOM 5096 C CA . PHE B 1 251 ? -1.14 -16.078 -26.781 1 93.06 251 PHE B CA 1
ATOM 5097 C C . PHE B 1 251 ? -1.207 -16.219 -28.297 1 93.06 251 PHE B C 1
ATOM 5099 O O . PHE B 1 251 ? -0.338 -16.844 -28.906 1 93.06 251 PHE B O 1
ATOM 5106 N N . LYS B 1 252 ? -2.188 -15.641 -28.891 1 90.81 252 LYS B N 1
ATOM 5107 C CA . LYS B 1 252 ? -2.377 -15.734 -30.344 1 90.81 252 LYS B CA 1
ATOM 5108 C C . LYS B 1 252 ? -1.186 -15.148 -31.094 1 90.81 252 LYS B C 1
ATOM 5110 O O . LYS B 1 252 ? -0.774 -15.68 -32.125 1 90.81 252 LYS B O 1
ATOM 5115 N N . ALA B 1 253 ? -0.667 -14.125 -30.562 1 91.56 253 ALA B N 1
ATOM 5116 C CA . ALA B 1 253 ? 0.447 -13.438 -31.219 1 91.56 253 ALA B CA 1
ATOM 5117 C C . ALA B 1 253 ? 1.709 -14.297 -31.188 1 91.56 253 ALA B C 1
ATOM 5119 O O . ALA B 1 253 ? 2.566 -14.172 -32.062 1 91.56 253 ALA B O 1
ATOM 5120 N N . HIS B 1 254 ? 1.827 -15.227 -30.297 1 89.5 254 HIS B N 1
ATOM 5121 C CA . HIS B 1 254 ? 3.088 -15.938 -30.141 1 89.5 254 HIS B CA 1
ATOM 5122 C C . HIS B 1 254 ? 2.941 -17.406 -30.531 1 89.5 254 HIS B C 1
ATOM 5124 O O . HIS B 1 254 ? 3.926 -18.062 -30.875 1 89.5 254 HIS B O 1
ATOM 5130 N N . VAL B 1 255 ? 1.795 -17.969 -30.453 1 81.44 255 VAL B N 1
ATOM 5131 C CA . VAL B 1 255 ? 1.577 -19.375 -30.766 1 81.44 255 VAL B CA 1
ATOM 5132 C C . VAL B 1 255 ? 1.215 -19.516 -32.25 1 81.44 255 VAL B C 1
ATOM 5134 O O . VAL B 1 255 ? 1.52 -20.531 -32.875 1 81.44 255 VAL B O 1
ATOM 5137 N N . GLY B 1 256 ? 0.589 -18.578 -32.812 1 68.94 256 GLY B N 1
ATOM 5138 C CA . GLY B 1 256 ? 0.135 -18.641 -34.188 1 68.94 256 GLY B CA 1
ATOM 5139 C C . GLY B 1 256 ? 1.274 -18.703 -35.188 1 68.94 256 GLY B C 1
ATOM 5140 O O . GLY B 1 256 ? 1.054 -18.969 -36.375 1 68.94 256 GLY B O 1
ATOM 5141 N N . THR B 1 257 ? 2.396 -18.75 -34.75 1 66.62 257 THR B N 1
ATOM 5142 C CA . THR B 1 257 ? 3.525 -18.641 -35.688 1 66.62 257 THR B CA 1
ATOM 5143 C C . THR B 1 257 ? 4.172 -20 -35.906 1 66.62 257 THR B C 1
ATOM 5145 O O . THR B 1 257 ? 5.391 -20.094 -36.062 1 66.62 257 THR B O 1
ATOM 5148 N N . GLY B 1 258 ? 3.354 -21.016 -35.875 1 80.44 258 GLY B N 1
ATOM 5149 C CA . GLY B 1 258 ? 3.947 -22.281 -36.281 1 80.44 258 GLY B CA 1
ATOM 5150 C C . GLY B 1 258 ? 4.504 -23.078 -35.125 1 80.44 258 GLY B C 1
ATOM 5151 O O . GLY B 1 258 ? 5.434 -23.875 -35.312 1 80.44 258 GLY B O 1
ATOM 5152 N N . ILE B 1 259 ? 4.094 -22.953 -34.031 1 89.62 259 ILE B N 1
ATOM 5153 C CA . ILE B 1 259 ? 4.562 -23.672 -32.844 1 89.62 259 ILE B CA 1
ATOM 5154 C C . ILE B 1 259 ? 4.09 -25.125 -32.906 1 89.62 259 ILE B C 1
ATOM 5156 O O . ILE B 1 259 ? 2.918 -25.391 -33.188 1 89.62 259 ILE B O 1
ATOM 5160 N N . GLU B 1 260 ? 5.02 -26.016 -32.688 1 90.25 260 GLU B N 1
ATOM 5161 C CA . GLU B 1 260 ? 4.719 -27.453 -32.719 1 90.25 260 GLU B CA 1
ATOM 5162 C C . GLU B 1 260 ? 4.59 -28.031 -31.312 1 90.25 260 GLU B C 1
ATOM 5164 O O . GLU B 1 260 ? 3.848 -28.984 -31.094 1 90.25 260 GLU B O 1
ATOM 5169 N N . LYS B 1 261 ? 5.375 -27.531 -30.391 1 92.56 261 LYS B N 1
ATOM 5170 C CA . LYS B 1 261 ? 5.363 -27.969 -28.984 1 92.56 261 LYS B CA 1
ATOM 5171 C C . LYS B 1 261 ? 5.414 -26.766 -28.047 1 92.56 261 LYS B C 1
ATOM 5173 O O . LYS B 1 261 ? 6.137 -25.797 -28.297 1 92.56 261 LYS B O 1
ATOM 5178 N N . SER B 1 262 ? 4.645 -26.844 -27 1 93.44 262 SER B N 1
ATOM 5179 C CA . SER B 1 262 ? 4.672 -25.734 -26.047 1 93.44 262 SER B CA 1
ATOM 5180 C C . SER B 1 262 ? 4.406 -26.219 -24.625 1 93.44 262 SER B C 1
ATOM 5182 O O . SER B 1 262 ? 3.801 -27.266 -24.422 1 93.44 262 SER B O 1
ATOM 5184 N N . ILE B 1 263 ? 4.973 -25.578 -23.688 1 94.44 263 ILE B N 1
ATOM 5185 C CA . ILE B 1 263 ? 4.691 -25.781 -22.266 1 94.44 263 ILE B CA 1
ATOM 5186 C C . ILE B 1 263 ? 4.316 -24.438 -21.625 1 94.44 263 ILE B C 1
ATOM 5188 O O . ILE B 1 263 ? 5.004 -23.438 -21.828 1 94.44 263 ILE B O 1
ATOM 5192 N N . VAL B 1 264 ? 3.178 -24.422 -20.969 1 94.25 264 VAL B N 1
ATOM 5193 C CA . VAL B 1 264 ? 2.771 -23.266 -20.172 1 94.25 264 VAL B CA 1
ATOM 5194 C C . VAL B 1 264 ? 2.979 -23.562 -18.688 1 94.25 264 VAL B C 1
ATOM 5196 O O . VAL B 1 264 ? 2.428 -24.531 -18.156 1 94.25 264 VAL B O 1
ATOM 5199 N N . LEU B 1 265 ? 3.787 -22.812 -18.094 1 95.62 265 LEU B N 1
ATOM 5200 C CA . LEU B 1 265 ? 4.039 -22.906 -16.656 1 95.62 265 LEU B CA 1
ATOM 5201 C C . LEU B 1 265 ? 3.418 -21.719 -15.922 1 95.62 265 LEU B C 1
ATOM 5203 O O . LEU B 1 265 ? 3.943 -20.594 -15.984 1 95.62 265 LEU B O 1
ATOM 5207 N N . ASP B 1 266 ? 2.359 -21.953 -15.242 1 95.69 266 ASP B N 1
ATOM 5208 C CA . ASP B 1 266 ? 1.678 -20.938 -14.453 1 95.69 266 ASP B CA 1
ATOM 5209 C C . ASP B 1 266 ? 2.053 -21.031 -12.977 1 95.69 266 ASP B C 1
ATOM 5211 O O . ASP B 1 266 ? 1.635 -21.969 -12.289 1 95.69 266 ASP B O 1
ATOM 5215 N N . VAL B 1 267 ? 2.803 -20.047 -12.477 1 97.19 267 VAL B N 1
ATOM 5216 C CA . VAL B 1 267 ? 3.25 -20.078 -11.094 1 97.19 267 VAL B CA 1
ATOM 5217 C C . VAL B 1 267 ? 2.195 -19.438 -10.195 1 97.19 267 VAL B C 1
ATOM 5219 O O . VAL B 1 267 ? 1.832 -18.281 -10.391 1 97.19 267 VAL B O 1
ATOM 5222 N N . CYS B 1 268 ? 1.756 -20.172 -9.227 1 95.56 268 CYS B N 1
ATOM 5223 C CA . CYS B 1 268 ? 0.721 -19.719 -8.305 1 95.56 268 CYS B CA 1
ATOM 5224 C C . CYS B 1 268 ? 1.099 -20.047 -6.863 1 95.56 268 CYS B C 1
ATOM 5226 O O . CYS B 1 268 ? 2.094 -20.719 -6.617 1 95.56 268 CYS B O 1
ATOM 5228 N N . THR B 1 269 ? 0.333 -19.406 -5.977 1 96.69 269 THR B N 1
ATOM 5229 C CA . THR B 1 269 ? 0.474 -19.734 -4.562 1 96.69 269 THR B CA 1
ATOM 5230 C C . THR B 1 269 ? -0.88 -20.078 -3.949 1 96.69 269 THR B C 1
ATOM 5232 O O . THR B 1 269 ? -1.923 -19.672 -4.473 1 96.69 269 THR B O 1
ATOM 5235 N N . GLY B 1 270 ? -0.831 -20.859 -2.908 1 91 270 GLY B N 1
ATOM 5236 C CA . GLY B 1 270 ? -2.043 -21.25 -2.211 1 91 270 GLY B CA 1
ATOM 5237 C C . GLY B 1 270 ? -1.769 -22.016 -0.924 1 91 270 GLY B C 1
ATOM 5238 O O . GLY B 1 270 ? -0.625 -22.078 -0.471 1 91 270 GLY B O 1
ATOM 5239 N N . PRO B 1 271 ? -2.855 -22.516 -0.402 1 90.75 271 PRO B N 1
ATOM 5240 C CA . PRO B 1 271 ? -2.711 -23.219 0.881 1 90.75 271 PRO B CA 1
ATOM 5241 C C . PRO B 1 271 ? -1.762 -24.406 0.805 1 90.75 271 PRO B C 1
ATOM 5243 O O . PRO B 1 271 ? -1.752 -25.125 -0.194 1 90.75 271 PRO B O 1
ATOM 5246 N N . GLY B 1 272 ? -0.92 -24.625 1.831 1 92.44 272 GLY B N 1
ATOM 5247 C CA . GLY B 1 272 ? 0.045 -25.703 1.926 1 92.44 272 GLY B CA 1
ATOM 5248 C C . GLY B 1 272 ? 1.239 -25.359 2.797 1 92.44 272 GLY B C 1
ATOM 5249 O O . GLY B 1 272 ? 1.314 -24.266 3.357 1 92.44 272 GLY B O 1
ATOM 5250 N N . SER B 1 273 ? 2.115 -26.375 2.939 1 94.56 273 SER B N 1
ATOM 5251 C CA . SER B 1 273 ? 3.348 -26.125 3.678 1 94.56 273 SER B CA 1
ATOM 5252 C C . SER B 1 273 ? 4.191 -25.047 2.994 1 94.56 273 SER B C 1
ATOM 5254 O O . SER B 1 273 ? 4.344 -25.062 1.771 1 94.56 273 SER B O 1
ATOM 5256 N N . GLU B 1 274 ? 4.645 -24.219 3.807 1 95.88 274 GLU B N 1
ATOM 5257 C CA . GLU B 1 274 ? 5.359 -23.047 3.301 1 95.88 274 GLU B CA 1
ATOM 5258 C C . GLU B 1 274 ? 6.523 -23.469 2.402 1 95.88 274 GLU B C 1
ATOM 5260 O O . GLU B 1 274 ? 7.414 -24.203 2.832 1 95.88 274 GLU B O 1
ATOM 5265 N N . GLY B 1 275 ? 6.477 -23.062 1.188 1 96.81 275 GLY B N 1
ATOM 5266 C CA . GLY B 1 275 ? 7.574 -23.266 0.258 1 96.81 275 GLY B CA 1
ATOM 5267 C C . GLY B 1 275 ? 7.488 -24.594 -0.475 1 96.81 275 GLY B C 1
ATOM 5268 O O . GLY B 1 275 ? 8.281 -24.859 -1.385 1 96.81 275 GLY B O 1
ATOM 5269 N N . SER B 1 276 ? 6.566 -25.438 -0.101 1 96.44 276 SER B N 1
ATOM 5270 C CA . SER B 1 276 ? 6.402 -26.703 -0.806 1 96.44 276 SER B CA 1
ATOM 5271 C C . SER B 1 276 ? 5.863 -26.484 -2.217 1 96.44 276 SER B C 1
ATOM 5273 O O . SER B 1 276 ? 5.102 -25.547 -2.459 1 96.44 276 SER B O 1
ATOM 5275 N N . GLU B 1 277 ? 6.297 -27.328 -3.061 1 96.69 277 GLU B N 1
ATOM 5276 C CA . GLU B 1 277 ? 5.902 -27.234 -4.461 1 96.69 277 GLU B CA 1
ATOM 5277 C C . GLU B 1 277 ? 4.988 -28.391 -4.859 1 96.69 277 GLU B C 1
ATOM 5279 O O . GLU B 1 277 ? 5.234 -29.531 -4.484 1 96.69 277 GLU B O 1
ATOM 5284 N N . THR B 1 278 ? 3.965 -28.078 -5.547 1 94.62 278 THR B N 1
ATOM 5285 C CA . THR B 1 278 ? 3.107 -29.062 -6.195 1 94.62 278 THR B CA 1
ATOM 5286 C C . THR B 1 278 ? 2.867 -28.688 -7.656 1 94.62 278 THR B C 1
ATOM 5288 O O . THR B 1 278 ? 2.457 -27.578 -7.957 1 94.62 278 THR B O 1
ATOM 5291 N N . ILE B 1 279 ? 3.164 -29.609 -8.516 1 94.38 279 ILE B N 1
ATOM 5292 C CA . ILE B 1 279 ? 2.896 -29.422 -9.938 1 94.38 279 ILE B CA 1
ATOM 5293 C C . ILE B 1 279 ? 1.545 -30.031 -10.297 1 94.38 279 ILE B C 1
ATOM 5295 O O . ILE B 1 279 ? 1.301 -31.219 -10.031 1 94.38 279 ILE B O 1
ATOM 5299 N N . VAL B 1 280 ? 0.732 -29.188 -10.875 1 90.44 280 VAL B N 1
ATOM 5300 C CA . VAL B 1 280 ? -0.617 -29.625 -11.219 1 90.44 280 VAL B CA 1
ATOM 5301 C C . VAL B 1 280 ? -0.794 -29.625 -12.734 1 90.44 280 VAL B C 1
ATOM 5303 O O . VAL B 1 280 ? -0.589 -28.594 -13.383 1 90.44 280 VAL B O 1
ATOM 5306 N N . SER B 1 281 ? -1.187 -30.75 -13.25 1 88.25 281 SER B N 1
ATOM 5307 C CA . SER B 1 281 ? -1.45 -30.859 -14.68 1 88.25 281 SER B CA 1
ATOM 5308 C C . SER B 1 281 ? -2.945 -30.812 -14.969 1 88.25 281 SER B C 1
ATOM 5310 O O . SER B 1 281 ? -3.766 -31.016 -14.07 1 88.25 281 SER B O 1
ATOM 5312 N N . ASP B 1 282 ? -3.244 -30.5 -16.172 1 80.69 282 ASP B N 1
ATOM 5313 C CA . ASP B 1 282 ? -4.637 -30.344 -16.562 1 80.69 282 ASP B CA 1
ATOM 5314 C C . ASP B 1 282 ? -5.34 -31.703 -16.656 1 80.69 282 ASP B C 1
ATOM 5316 O O . ASP B 1 282 ? -6.559 -31.797 -16.5 1 80.69 282 ASP B O 1
ATOM 5320 N N . SER B 1 283 ? -4.562 -32.75 -17.031 1 79.94 283 SER B N 1
ATOM 5321 C CA . SER B 1 283 ? -5.133 -34.094 -17.203 1 79.94 283 SER B CA 1
ATOM 5322 C C . SER B 1 283 ? -4.172 -35.156 -16.719 1 79.94 283 SER B C 1
ATOM 5324 O O . SER B 1 283 ? -3.004 -34.875 -16.438 1 79.94 283 SER B O 1
ATOM 5326 N N . ARG B 1 284 ? -4.703 -36.375 -16.594 1 83.25 284 ARG B N 1
ATOM 5327 C CA . ARG B 1 284 ? -3.873 -37.5 -16.172 1 83.25 284 ARG B CA 1
ATOM 5328 C C . ARG B 1 284 ? -2.812 -37.812 -17.234 1 83.25 284 ARG B C 1
ATOM 5330 O O . ARG B 1 284 ? -1.699 -38.219 -16.891 1 83.25 284 ARG B O 1
ATOM 5337 N N . GLU B 1 285 ? -3.244 -37.656 -18.438 1 83.62 285 GLU B N 1
ATOM 5338 C CA . GLU B 1 285 ? -2.297 -37.875 -19.531 1 83.62 285 GLU B CA 1
ATOM 5339 C C . GLU B 1 285 ? -1.138 -36.906 -19.469 1 83.62 285 GLU B C 1
ATOM 5341 O O . GLU B 1 285 ? 0.019 -37.281 -19.672 1 83.62 285 GLU B O 1
ATOM 5346 N N . GLU B 1 286 ? -1.475 -35.719 -19.172 1 86.94 286 GLU B N 1
ATOM 5347 C CA . GLU B 1 286 ? -0.448 -34.688 -19.078 1 86.94 286 GLU B CA 1
ATOM 5348 C C . GLU B 1 286 ? 0.429 -34.875 -17.844 1 86.94 286 GLU B C 1
ATOM 5350 O O . GLU B 1 286 ? 1.601 -34.5 -17.844 1 86.94 286 GLU B O 1
ATOM 5355 N N . ARG B 1 287 ? -0.142 -35.5 -16.859 1 90.19 287 ARG B N 1
ATOM 5356 C CA . ARG B 1 287 ? 0.617 -35.781 -15.641 1 90.19 287 ARG B CA 1
ATOM 5357 C C . ARG B 1 287 ? 1.787 -36.719 -15.93 1 90.19 287 ARG B C 1
ATOM 5359 O O . ARG B 1 287 ? 2.875 -36.531 -15.375 1 90.19 287 ARG B O 1
ATOM 5366 N N . VAL B 1 288 ? 1.555 -37.656 -16.734 1 90.25 288 VAL B N 1
ATOM 5367 C CA . VAL B 1 288 ? 2.598 -38.625 -17.078 1 90.25 288 VAL B CA 1
ATOM 5368 C C . VAL B 1 288 ? 3.771 -37.875 -17.734 1 90.25 288 VAL B C 1
ATOM 5370 O O . VAL B 1 288 ? 4.93 -38.156 -17.422 1 90.25 288 VAL B O 1
ATOM 5373 N N . VAL B 1 289 ? 3.439 -37 -18.594 1 91.94 289 VAL B N 1
ATOM 5374 C CA . VAL B 1 289 ? 4.473 -36.219 -19.266 1 91.94 289 VAL B CA 1
ATOM 5375 C C . VAL B 1 289 ? 5.168 -35.312 -18.266 1 91.94 289 VAL B C 1
ATOM 5377 O O . VAL B 1 289 ? 6.395 -35.188 -18.266 1 91.94 289 VAL B O 1
ATOM 5380 N N . ALA B 1 290 ? 4.387 -34.688 -17.453 1 94.12 290 ALA B N 1
ATOM 5381 C CA . ALA B 1 290 ? 4.922 -33.75 -16.453 1 94.12 290 ALA B CA 1
ATOM 5382 C C . ALA B 1 290 ? 5.871 -34.438 -15.492 1 94.12 290 ALA B C 1
ATOM 5384 O O . ALA B 1 290 ? 6.883 -33.875 -15.078 1 94.12 290 ALA B O 1
ATOM 5385 N N . GLU B 1 291 ? 5.562 -35.625 -15.133 1 94.25 291 GLU B N 1
ATOM 5386 C CA . GLU B 1 291 ? 6.391 -36.406 -14.203 1 94.25 291 GLU B CA 1
ATOM 5387 C C . GLU B 1 291 ? 7.773 -36.656 -14.781 1 94.25 291 GLU B C 1
ATOM 5389 O O . GLU B 1 291 ? 8.766 -36.719 -14.047 1 94.25 291 GLU B O 1
ATOM 5394 N N . LYS B 1 292 ? 7.77 -36.812 -16.062 1 94.5 292 LYS B N 1
ATOM 5395 C CA . LYS B 1 292 ? 9.055 -37.062 -16.734 1 94.5 292 LYS B CA 1
ATOM 5396 C C . LYS B 1 292 ? 9.867 -35.75 -16.797 1 94.5 292 LYS B C 1
ATOM 5398 O O . LYS B 1 292 ? 11.102 -35.812 -16.75 1 94.5 292 LYS B O 1
ATOM 5403 N N . ILE B 1 293 ? 9.195 -34.688 -16.938 1 96.44 293 ILE B N 1
ATOM 5404 C CA . ILE B 1 293 ? 9.852 -33.406 -17.109 1 96.44 293 ILE B CA 1
ATOM 5405 C C . ILE B 1 293 ? 10.305 -32.875 -15.75 1 96.44 293 ILE B C 1
ATOM 5407 O O . ILE B 1 293 ? 11.453 -32.438 -15.594 1 96.44 293 ILE B O 1
ATOM 5411 N N . PHE B 1 294 ? 9.414 -32.906 -14.797 1 96.12 294 PHE B N 1
ATOM 5412 C CA . PHE B 1 294 ? 9.648 -32.281 -13.484 1 96.12 294 PHE B CA 1
ATOM 5413 C C . PHE B 1 294 ? 9.945 -33.375 -12.445 1 96.12 294 PHE B C 1
ATOM 5415 O O . PHE B 1 294 ? 9.227 -33.5 -11.453 1 96.12 294 PHE B O 1
ATOM 5422 N N . LYS B 1 295 ? 11.055 -33.938 -12.57 1 91.06 295 LYS B N 1
ATOM 5423 C CA . LYS B 1 295 ? 11.438 -35.031 -11.703 1 91.06 295 LYS B CA 1
ATOM 5424 C C . LYS B 1 295 ? 11.641 -34.562 -10.266 1 91.06 295 LYS B C 1
ATOM 5426 O O . LYS B 1 295 ? 12.273 -33.531 -10.031 1 91.06 295 LYS B O 1
ATOM 5431 N N . GLY B 1 296 ? 11.008 -35.281 -9.328 1 86.5 296 GLY B N 1
ATOM 5432 C CA . GLY B 1 296 ? 11.227 -34.969 -7.922 1 86.5 296 GLY B CA 1
ATOM 5433 C C . GLY B 1 296 ? 10.156 -34.094 -7.328 1 86.5 296 GLY B C 1
ATOM 5434 O O . GLY B 1 296 ? 10.078 -33.938 -6.105 1 86.5 296 GLY B O 1
ATOM 5435 N N . SER B 1 297 ? 9.352 -33.5 -8.141 1 89.31 297 SER B N 1
ATOM 5436 C CA . SER B 1 297 ? 8.289 -32.625 -7.645 1 89.31 297 SER B CA 1
ATOM 5437 C C . SER B 1 297 ? 7.02 -33.438 -7.34 1 89.31 297 SER B C 1
ATOM 5439 O O . SER B 1 297 ? 6.754 -34.438 -7.98 1 89.31 297 SER B O 1
ATOM 5441 N N . LYS B 1 298 ? 6.387 -33.031 -6.297 1 90.19 298 LYS B N 1
ATOM 5442 C CA . LYS B 1 298 ? 5.07 -33.594 -6.039 1 90.19 298 LYS B CA 1
ATOM 5443 C C . LYS B 1 298 ? 4.098 -33.25 -7.168 1 90.19 298 LYS B C 1
ATOM 5445 O O . LYS B 1 298 ? 4.035 -32.125 -7.625 1 90.19 298 LYS B O 1
ATOM 5450 N N . MET B 1 299 ? 3.334 -34.344 -7.59 1 88.81 299 MET B N 1
ATOM 5451 C CA . MET B 1 299 ? 2.445 -34.188 -8.734 1 88.81 299 MET B CA 1
ATOM 5452 C C . MET B 1 299 ? 0.99 -34.406 -8.328 1 88.81 299 MET B C 1
ATOM 5454 O O . MET B 1 299 ? 0.695 -35.219 -7.477 1 88.81 299 MET B O 1
ATOM 5458 N N . GLN B 1 300 ? 0.188 -33.562 -8.898 1 80.5 300 GLN B N 1
ATOM 5459 C CA . GLN B 1 300 ? -1.258 -33.75 -8.797 1 80.5 300 GLN B CA 1
ATOM 5460 C C . GLN B 1 300 ? -1.94 -33.469 -10.133 1 80.5 300 GLN B C 1
ATOM 5462 O O . GLN B 1 300 ? -1.377 -32.812 -11.008 1 80.5 300 GLN B O 1
ATOM 5467 N N . SER B 1 301 ? -3.012 -34.281 -10.453 1 73.19 301 SER B N 1
ATOM 5468 C CA . SER B 1 301 ? -3.816 -34 -11.633 1 73.19 301 SER B CA 1
ATOM 5469 C C . SER B 1 301 ? -5.195 -33.469 -11.25 1 73.19 301 SER B C 1
ATOM 5471 O O . SER B 1 301 ? -5.68 -33.75 -10.141 1 73.19 301 SER B O 1
ATOM 5473 N N . ARG B 1 302 ? -5.816 -32.719 -12.133 1 63.78 302 ARG B N 1
ATOM 5474 C CA . ARG B 1 302 ? -7.133 -32.156 -11.875 1 63.78 302 ARG B CA 1
ATOM 5475 C C . ARG B 1 302 ? -8.18 -33.25 -11.656 1 63.78 302 ARG B C 1
ATOM 5477 O O . ARG B 1 302 ? -9.086 -33.094 -10.836 1 63.78 302 ARG B O 1
ATOM 5484 N N . ASN B 1 303 ? -8.297 -34.438 -12.586 1 55.16 303 ASN B N 1
ATOM 5485 C CA . ASN B 1 303 ? -9.32 -35.469 -12.508 1 55.16 303 ASN B CA 1
ATOM 5486 C C . ASN B 1 303 ? -9.133 -36.344 -11.273 1 55.16 303 ASN B C 1
ATOM 5488 O O . ASN B 1 303 ? -9.984 -37.188 -10.977 1 55.16 303 ASN B O 1
ATOM 5492 N N . ASP B 1 304 ? -8.156 -36.656 -10.82 1 51.34 304 ASP B N 1
ATOM 5493 C CA . ASP B 1 304 ? -8.125 -37.531 -9.648 1 51.34 304 ASP B CA 1
ATOM 5494 C C . ASP B 1 304 ? -9 -36.969 -8.523 1 51.34 304 ASP B C 1
ATOM 5496 O O . ASP B 1 304 ? -9.805 -37.688 -7.941 1 51.34 304 ASP B O 1
ATOM 5500 N N . GLU B 1 305 ? -8.617 -36.438 -7.508 1 43.44 305 GLU B N 1
ATOM 5501 C CA . GLU B 1 305 ? -9.484 -35.938 -6.449 1 43.44 305 GLU B CA 1
ATOM 5502 C C . GLU B 1 305 ? -10.398 -34.812 -6.961 1 43.44 305 GLU B C 1
ATOM 5504 O O . GLU B 1 305 ? -10.211 -34.312 -8.07 1 43.44 305 GLU B O 1
ATOM 5509 N N . THR B 1 306 ? -11.477 -34.406 -6.148 1 39.91 306 THR B N 1
ATOM 5510 C CA . THR B 1 306 ? -12.547 -33.406 -6.223 1 39.91 306 THR B CA 1
ATOM 5511 C C . THR B 1 306 ? -12.086 -32.156 -6.977 1 39.91 306 THR B C 1
ATOM 5513 O O . THR B 1 306 ? -12.828 -31.188 -7.09 1 39.91 306 THR B O 1
ATOM 5516 N N . GLU B 1 307 ? -11.031 -31.875 -6.938 1 43.12 307 GLU B N 1
ATOM 5517 C CA . GLU B 1 307 ? -10.75 -30.453 -6.723 1 43.12 307 GLU B CA 1
ATOM 5518 C C . GLU B 1 307 ? -11.141 -29.625 -7.945 1 43.12 307 GLU B C 1
ATOM 5520 O O . GLU B 1 307 ? -11.453 -30.188 -9 1 43.12 307 GLU B O 1
ATOM 5525 N N . GLN B 1 308 ? -10.188 -28.484 -8.438 1 43.81 308 GLN B N 1
ATOM 5526 C CA . GLN B 1 308 ? -10.148 -27.031 -8.625 1 43.81 308 GLN B CA 1
ATOM 5527 C C . GLN B 1 308 ? -10.203 -26.672 -10.109 1 43.81 308 GLN B C 1
ATOM 5529 O O . GLN B 1 308 ? -9.344 -27.094 -10.891 1 43.81 308 GLN B O 1
ATOM 5534 N N . ILE B 1 309 ? -11.367 -26.719 -10.75 1 47.38 309 ILE B N 1
ATOM 5535 C CA . ILE B 1 309 ? -11.609 -26 -11.992 1 47.38 309 ILE B CA 1
ATOM 5536 C C . ILE B 1 309 ? -11.125 -24.562 -11.844 1 47.38 309 ILE B C 1
ATOM 5538 O O . ILE B 1 309 ? -11.727 -23.766 -11.125 1 47.38 309 ILE B O 1
ATOM 5542 N N . GLY B 1 310 ? -10.078 -24.203 -11.43 1 57.06 310 GLY B N 1
ATOM 5543 C CA . GLY B 1 310 ? -9.594 -22.844 -11.273 1 57.06 310 GLY B CA 1
ATOM 5544 C C . GLY B 1 310 ? -8.195 -22.641 -11.836 1 57.06 310 GLY B C 1
ATOM 5545 O O . GLY B 1 310 ? -7.234 -23.25 -11.352 1 57.06 310 GLY B O 1
ATOM 5546 N N . ASP B 1 311 ? -8.055 -22.812 -13.328 1 73.88 311 ASP B N 1
ATOM 5547 C CA . ASP B 1 311 ? -6.77 -22.469 -13.93 1 73.88 311 ASP B CA 1
ATOM 5548 C C . ASP B 1 311 ? -6.949 -22.016 -15.375 1 73.88 311 ASP B C 1
ATOM 5550 O O . ASP B 1 311 ? -7.953 -22.328 -16.016 1 73.88 311 ASP B O 1
ATOM 5554 N N . ILE B 1 312 ? -6.215 -21.156 -15.758 1 83.75 312 ILE B N 1
ATOM 5555 C CA . ILE B 1 312 ? -6.207 -20.703 -17.141 1 83.75 312 ILE B CA 1
ATOM 5556 C C . ILE B 1 312 ? -5.789 -21.859 -18.062 1 83.75 312 ILE B C 1
ATOM 5558 O O . ILE B 1 312 ? -4.68 -22.391 -17.938 1 83.75 312 ILE B O 1
ATOM 5562 N N . ARG B 1 313 ? -6.793 -22.281 -18.922 1 80.12 313 ARG B N 1
ATOM 5563 C CA . ARG B 1 313 ? -6.555 -23.359 -19.891 1 80.12 313 ARG B CA 1
ATOM 5564 C C . ARG B 1 313 ? -6.773 -22.875 -21.312 1 80.12 313 ARG B C 1
ATOM 5566 O O . ARG B 1 313 ? -7.879 -22.969 -21.844 1 80.12 313 ARG B O 1
ATOM 5573 N N . PRO B 1 314 ? -5.723 -22.406 -21.844 1 80.44 314 PRO B N 1
ATOM 5574 C CA . PRO B 1 314 ? -5.879 -21.906 -23.203 1 80.44 314 PRO B CA 1
ATOM 5575 C C . PRO B 1 314 ? -5.938 -23.016 -24.25 1 80.44 314 PRO B C 1
ATOM 5577 O O . PRO B 1 314 ? -5.18 -23 -25.219 1 80.44 314 PRO B O 1
ATOM 5580 N N . SER B 1 315 ? -6.863 -23.953 -24.172 1 68.06 315 SER B N 1
ATOM 5581 C CA . SER B 1 315 ? -6.941 -25.125 -25.047 1 68.06 315 SER B CA 1
ATOM 5582 C C . SER B 1 315 ? -7.395 -24.719 -26.453 1 68.06 315 SER B C 1
ATOM 5584 O O . SER B 1 315 ? -7.133 -25.438 -27.422 1 68.06 315 SER B O 1
ATOM 5586 N N . ASP B 1 316 ? -7.984 -23.609 -26.484 1 70.81 316 ASP B N 1
ATOM 5587 C CA . ASP B 1 316 ? -8.477 -23.172 -27.797 1 70.81 316 ASP B CA 1
ATOM 5588 C C . ASP B 1 316 ? -7.363 -22.547 -28.625 1 70.81 316 ASP B C 1
ATOM 5590 O O . ASP B 1 316 ? -7.484 -22.422 -29.844 1 70.81 316 ASP B O 1
ATOM 5594 N N . THR B 1 317 ? -6.316 -22.188 -27.984 1 72 317 THR B N 1
ATOM 5595 C CA . THR B 1 317 ? -5.262 -21.469 -28.672 1 72 317 THR B CA 1
ATOM 5596 C C . THR B 1 317 ? -4.059 -22.375 -28.938 1 72 317 THR B C 1
ATOM 5598 O O . THR B 1 317 ? -3.346 -22.203 -29.922 1 72 317 THR B O 1
ATOM 5601 N N . PHE B 1 318 ? -3.957 -23.328 -28.062 1 74.69 318 PHE B N 1
ATOM 5602 C CA . PHE B 1 318 ? -2.705 -24.062 -28.125 1 74.69 318 PHE B CA 1
ATOM 5603 C C . PHE B 1 318 ? -2.893 -25.375 -28.875 1 74.69 318 PHE B C 1
ATOM 5605 O O . PHE B 1 318 ? -4.012 -25.891 -28.984 1 74.69 318 PHE B O 1
ATOM 5612 N N . VAL B 1 319 ? -1.844 -25.797 -29.406 1 67.75 319 VAL B N 1
ATOM 5613 C CA . VAL B 1 319 ? -1.811 -26.969 -30.266 1 67.75 319 VAL B CA 1
ATOM 5614 C C . VAL B 1 319 ? -1.909 -28.234 -29.422 1 67.75 319 VAL B C 1
ATOM 5616 O O . VAL B 1 319 ? -1.778 -28.172 -28.203 1 67.75 319 VAL B O 1
ATOM 5619 N N . LYS B 1 320 ? -2.137 -29.312 -30.062 1 72.75 320 LYS B N 1
ATOM 5620 C CA . LYS B 1 320 ? -2.32 -30.609 -29.438 1 72.75 320 LYS B CA 1
ATOM 5621 C C . LYS B 1 320 ? -1.112 -31 -28.594 1 72.75 320 LYS B C 1
ATOM 5623 O O . LYS B 1 320 ? -1.254 -31.672 -27.578 1 72.75 320 LYS B O 1
ATOM 5628 N N . ASN B 1 321 ? 0.067 -30.547 -28.938 1 82.31 321 ASN B N 1
ATOM 5629 C CA . ASN B 1 321 ? 1.27 -30.891 -28.188 1 82.31 321 ASN B CA 1
ATOM 5630 C C . ASN B 1 321 ? 1.646 -29.797 -27.188 1 82.31 321 ASN B C 1
ATOM 5632 O O . ASN B 1 321 ? 2.812 -29.422 -27.094 1 82.31 321 ASN B O 1
ATOM 5636 N N . SER B 1 322 ? 0.646 -29.359 -26.484 1 88.38 322 SER B N 1
ATOM 5637 C CA . SER B 1 322 ? 0.898 -28.328 -25.469 1 88.38 322 SER B CA 1
ATOM 5638 C C . SER B 1 322 ? 0.615 -28.859 -24.078 1 88.38 322 SER B C 1
ATOM 5640 O O . SER B 1 322 ? -0.369 -29.578 -23.859 1 88.38 322 SER B O 1
ATOM 5642 N N . LEU B 1 323 ? 1.546 -28.688 -23.219 1 90.75 323 LEU B N 1
ATOM 5643 C CA . LEU B 1 323 ? 1.405 -29.047 -21.812 1 90.75 323 LEU B CA 1
ATOM 5644 C C . LEU B 1 323 ? 1.138 -27.828 -20.938 1 90.75 323 LEU B C 1
ATOM 5646 O O . LEU B 1 323 ? 1.899 -26.859 -20.984 1 90.75 323 LEU B O 1
ATOM 5650 N N . ILE B 1 324 ? 0.05 -27.844 -20.266 1 89.88 324 ILE B N 1
ATOM 5651 C CA . ILE B 1 324 ? -0.3 -26.75 -19.375 1 89.88 324 ILE B CA 1
ATOM 5652 C C . ILE B 1 324 ? -0.131 -27.203 -17.922 1 89.88 324 ILE B C 1
ATOM 5654 O O . ILE B 1 324 ? -0.787 -28.141 -17.484 1 89.88 324 ILE B O 1
ATOM 5658 N N . ILE B 1 325 ? 0.753 -26.5 -17.25 1 91.44 325 ILE B N 1
ATOM 5659 C CA . ILE B 1 325 ? 1.111 -26.891 -15.898 1 91.44 325 ILE B CA 1
ATOM 5660 C C . ILE B 1 325 ? 0.956 -25.688 -14.961 1 91.44 325 ILE B C 1
ATOM 5662 O O . ILE B 1 325 ? 1.289 -24.562 -15.32 1 91.44 325 ILE B O 1
ATOM 5666 N N . LYS B 1 326 ? 0.394 -25.984 -13.828 1 93.19 326 LYS B N 1
ATOM 5667 C CA . LYS B 1 326 ? 0.392 -25.031 -12.719 1 93.19 326 LYS B CA 1
ATOM 5668 C C . LYS B 1 326 ? 1.42 -25.422 -11.656 1 93.19 326 LYS B C 1
ATOM 5670 O O . LYS B 1 326 ? 1.415 -26.547 -11.164 1 93.19 326 LYS B O 1
ATOM 5675 N N . GLN B 1 327 ? 2.32 -24.578 -11.453 1 95.69 327 GLN B N 1
ATOM 5676 C CA . GLN B 1 327 ? 3.25 -24.75 -10.344 1 95.69 327 GLN B CA 1
ATOM 5677 C C . GLN B 1 327 ? 2.758 -24.016 -9.102 1 95.69 327 GLN B C 1
ATOM 5679 O O . GLN B 1 327 ? 2.811 -22.781 -9.039 1 95.69 327 GLN B O 1
ATOM 5684 N N . ASN B 1 328 ? 2.344 -24.75 -8.133 1 95.31 328 ASN B N 1
ATOM 5685 C CA . ASN B 1 328 ? 1.754 -24.172 -6.934 1 95.31 328 ASN B CA 1
ATOM 5686 C C . ASN B 1 328 ? 2.715 -24.234 -5.75 1 95.31 328 ASN B C 1
ATOM 5688 O O . ASN B 1 328 ? 3.225 -25.297 -5.418 1 95.31 328 ASN B O 1
ATOM 5692 N N . PHE B 1 329 ? 2.93 -23.109 -5.125 1 97.19 329 PHE B N 1
ATOM 5693 C CA . PHE B 1 329 ? 3.73 -23.078 -3.91 1 97.19 329 PHE B CA 1
ATOM 5694 C C . PHE B 1 329 ? 2.842 -22.922 -2.682 1 97.19 329 PHE B C 1
ATOM 5696 O O . PHE B 1 329 ? 1.977 -22.031 -2.643 1 97.19 329 PHE B O 1
ATOM 5703 N N . GLY B 1 330 ? 3.119 -23.766 -1.735 1 96.5 330 GLY B N 1
ATOM 5704 C CA . GLY B 1 330 ? 2.41 -23.656 -0.47 1 96.5 330 GLY B CA 1
ATOM 5705 C C . GLY B 1 330 ? 2.787 -22.406 0.316 1 96.5 330 GLY B C 1
ATOM 5706 O O . GLY B 1 330 ? 3.951 -22.016 0.331 1 96.5 330 GLY B O 1
ATOM 5707 N N . THR B 1 331 ? 1.8 -21.812 1.022 1 96.25 331 THR B N 1
ATOM 5708 C CA . THR B 1 331 ? 2.025 -20.609 1.799 1 96.25 331 THR B CA 1
ATOM 5709 C C . THR B 1 331 ? 1.716 -20.844 3.273 1 96.25 331 THR B C 1
ATOM 5711 O O . THR B 1 331 ? 2.604 -21.203 4.051 1 96.25 331 THR B O 1
ATOM 5714 N N . VAL B 1 332 ? 0.437 -20.797 3.652 1 93.25 332 VAL B N 1
ATOM 5715 C CA . VAL B 1 332 ? 0.011 -21.047 5.027 1 93.25 332 VAL B CA 1
ATOM 5716 C C . VAL B 1 332 ? -1.1 -22.094 5.043 1 93.25 332 VAL B C 1
ATOM 5718 O O . VAL B 1 332 ? -1.513 -22.594 3.988 1 93.25 332 VAL B O 1
ATOM 5721 N N . ASN B 1 333 ? -1.512 -22.438 6.238 1 89.5 333 ASN B N 1
ATOM 5722 C CA . ASN B 1 333 ? -2.576 -23.422 6.402 1 89.5 333 ASN B CA 1
ATOM 5723 C C . ASN B 1 333 ? -3.855 -22.984 5.695 1 89.5 333 ASN B C 1
ATOM 5725 O O . ASN B 1 333 ? -4.164 -21.797 5.633 1 89.5 333 ASN B O 1
ATOM 5729 N N . TRP B 1 334 ? -4.551 -23.953 5.219 1 88.44 334 TRP B N 1
ATOM 5730 C CA . TRP B 1 334 ? -5.773 -23.75 4.453 1 88.44 334 TRP B CA 1
ATOM 5731 C C . TRP B 1 334 ? -6.77 -22.891 5.238 1 88.44 334 TRP B C 1
ATOM 5733 O O . TRP B 1 334 ? -7.426 -22.016 4.676 1 88.44 334 TRP B O 1
ATOM 5743 N N . LEU B 1 335 ? -6.875 -23.062 6.516 1 86.75 335 LEU B N 1
ATOM 5744 C CA . LEU B 1 335 ? -7.828 -22.344 7.352 1 86.75 335 LEU B CA 1
ATOM 5745 C C . LEU B 1 335 ? -7.52 -20.844 7.352 1 86.75 335 LEU B C 1
ATOM 5747 O O . LEU B 1 335 ? -8.43 -20.016 7.344 1 86.75 335 LEU B O 1
ATOM 5751 N N . PHE B 1 336 ? -6.25 -20.547 7.32 1 89.5 336 PHE B N 1
ATOM 5752 C CA . PHE B 1 336 ? -5.84 -19.156 7.352 1 89.5 336 PHE B CA 1
ATOM 5753 C C . PHE B 1 336 ? -6.094 -18.484 6.004 1 89.5 336 PHE B C 1
ATOM 5755 O O . PHE B 1 336 ? -6.445 -17.312 5.941 1 89.5 336 PHE B O 1
ATOM 5762 N N . VAL B 1 337 ? -5.918 -19.281 4.922 1 91.81 337 VAL B N 1
ATOM 5763 C CA . VAL B 1 337 ? -6.184 -18.75 3.592 1 91.81 337 VAL B CA 1
ATOM 5764 C C . VAL B 1 337 ? -7.676 -18.469 3.438 1 91.81 337 VAL B C 1
ATOM 5766 O O . VAL B 1 337 ? -8.07 -17.391 2.977 1 91.81 337 VAL B O 1
ATOM 5769 N N . VAL B 1 338 ? -8.484 -19.359 3.877 1 91 338 VAL B N 1
ATOM 5770 C CA . VAL B 1 338 ? -9.938 -19.219 3.762 1 91 338 VAL B CA 1
ATOM 5771 C C . VAL B 1 338 ? -10.398 -18.016 4.582 1 91 338 VAL B C 1
ATOM 5773 O O . VAL B 1 338 ? -11.195 -17.203 4.105 1 91 338 VAL B O 1
ATOM 5776 N N . ARG B 1 339 ? -9.914 -17.938 5.766 1 92.62 339 ARG B N 1
ATOM 5777 C CA . ARG B 1 339 ? -10.266 -16.812 6.613 1 92.62 339 ARG B CA 1
ATOM 5778 C C . ARG B 1 339 ? -9.914 -15.484 5.938 1 92.62 339 ARG B C 1
ATOM 5780 O O . ARG B 1 339 ? -10.734 -14.562 5.91 1 92.62 339 ARG B O 1
ATOM 5787 N N . ALA B 1 340 ? -8.695 -15.43 5.418 1 94.5 340 ALA B N 1
ATOM 5788 C CA . ALA B 1 340 ? -8.242 -14.203 4.77 1 94.5 340 ALA B CA 1
ATOM 5789 C C . ALA B 1 340 ? -9.125 -13.859 3.572 1 94.5 340 ALA B C 1
ATOM 5791 O O . ALA B 1 340 ? -9.461 -12.695 3.357 1 94.5 340 ALA B O 1
ATOM 5792 N N . LEU B 1 341 ? -9.531 -14.852 2.83 1 94.5 341 LEU B N 1
ATOM 5793 C CA . LEU B 1 341 ? -10.359 -14.656 1.645 1 94.5 341 LEU B CA 1
ATOM 5794 C C . LEU B 1 341 ? -11.711 -14.062 2.021 1 94.5 341 LEU B C 1
ATOM 5796 O O . LEU B 1 341 ? -12.148 -13.07 1.429 1 94.5 341 LEU B O 1
ATOM 5800 N N . PHE B 1 342 ? -12.328 -14.602 2.98 1 95.06 342 PHE B N 1
ATOM 5801 C CA . PHE B 1 342 ? -13.68 -14.188 3.344 1 95.06 342 PHE B CA 1
ATOM 5802 C C . PHE B 1 342 ? -13.664 -12.82 4.023 1 95.06 342 PHE B C 1
ATOM 5804 O O . PHE B 1 342 ? -14.523 -11.984 3.76 1 95.06 342 PHE B O 1
ATOM 5811 N N . LEU B 1 343 ? -12.719 -12.617 4.891 1 96.06 343 LEU B N 1
ATOM 5812 C CA . LEU B 1 343 ? -12.656 -11.336 5.59 1 96.06 343 LEU B CA 1
ATOM 5813 C C . LEU B 1 343 ? -12.336 -10.203 4.617 1 96.06 343 LEU B C 1
ATOM 5815 O O . LEU B 1 343 ? -12.93 -9.125 4.691 1 96.06 343 LEU B O 1
ATOM 5819 N N . GLU B 1 344 ? -11.383 -10.445 3.754 1 97.31 344 GLU B N 1
ATOM 5820 C CA . GLU B 1 344 ? -11.055 -9.406 2.777 1 97.31 344 GLU B CA 1
ATOM 5821 C C . GLU B 1 344 ? -12.242 -9.125 1.86 1 97.31 344 GLU B C 1
ATOM 5823 O O . GLU B 1 344 ? -12.516 -7.965 1.536 1 97.31 344 GLU B O 1
ATOM 5828 N N . ASN B 1 345 ? -12.93 -10.148 1.389 1 96.31 345 ASN B N 1
ATOM 5829 C CA . ASN B 1 345 ? -14.094 -9.945 0.53 1 96.31 345 ASN B CA 1
ATOM 5830 C C . ASN B 1 345 ? -15.188 -9.156 1.246 1 96.31 345 ASN B C 1
ATOM 5832 O O . ASN B 1 345 ? -15.859 -8.32 0.638 1 96.31 345 ASN B O 1
ATOM 5836 N N . ALA B 1 346 ? -15.398 -9.461 2.514 1 96.06 346 ALA B N 1
ATOM 5837 C CA . ALA B 1 346 ? -16.359 -8.711 3.305 1 96.06 346 ALA B CA 1
ATOM 5838 C C . ALA B 1 346 ? -15.977 -7.238 3.396 1 96.06 346 ALA B C 1
ATOM 5840 O O . ALA B 1 346 ? -16.828 -6.355 3.252 1 96.06 346 ALA B O 1
ATOM 5841 N N . ALA B 1 347 ? -14.734 -7.004 3.695 1 96.94 347 ALA B N 1
ATOM 5842 C CA . ALA B 1 347 ? -14.258 -5.621 3.766 1 96.94 347 ALA B CA 1
ATOM 5843 C C . ALA B 1 347 ? -14.398 -4.922 2.418 1 96.94 347 ALA B C 1
ATOM 5845 O O . ALA B 1 347 ? -14.766 -3.746 2.357 1 96.94 347 ALA B O 1
ATOM 5846 N N . TYR B 1 348 ? -14.094 -5.629 1.344 1 96.62 348 TYR B N 1
ATOM 5847 C CA . TYR B 1 348 ? -14.242 -5.098 -0.007 1 96.62 348 TYR B CA 1
ATOM 5848 C C . TYR B 1 348 ? -15.688 -4.711 -0.29 1 96.62 348 TYR B C 1
ATOM 5850 O O . TYR B 1 348 ? -15.953 -3.67 -0.899 1 96.62 348 TYR B O 1
ATOM 5858 N N . LYS B 1 349 ? -16.547 -5.512 0.105 1 95.06 349 LYS B N 1
ATOM 5859 C CA . LYS B 1 349 ? -17.969 -5.305 -0.173 1 95.06 349 LYS B CA 1
ATOM 5860 C C . LYS B 1 349 ? -18.547 -4.199 0.703 1 95.06 349 LYS B C 1
ATOM 5862 O O . LYS B 1 349 ? -19.312 -3.355 0.225 1 95.06 349 LYS B O 1
ATOM 5867 N N . HIS B 1 350 ? -18.172 -4.18 1.96 1 94.88 350 HIS B N 1
ATOM 5868 C CA . HIS B 1 350 ? -18.906 -3.365 2.914 1 94.88 350 HIS B CA 1
ATOM 5869 C C . HIS B 1 350 ? -18.109 -2.146 3.348 1 94.88 350 HIS B C 1
ATOM 5871 O O . HIS B 1 350 ? -18.656 -1.212 3.938 1 94.88 350 HIS B O 1
ATOM 5877 N N . ALA B 1 351 ? -16.828 -2.113 3.096 1 96.06 351 ALA B N 1
ATOM 5878 C CA . ALA B 1 351 ? -15.992 -1.012 3.574 1 96.06 351 ALA B CA 1
ATOM 5879 C C . ALA B 1 351 ? -14.859 -0.712 2.592 1 96.06 351 ALA B C 1
ATOM 5881 O O . ALA B 1 351 ? -13.719 -0.494 2.998 1 96.06 351 ALA B O 1
ATOM 5882 N N . LYS B 1 352 ? -15.195 -0.74 1.318 1 94.5 352 LYS B N 1
ATOM 5883 C CA . LYS B 1 352 ? -14.203 -0.577 0.265 1 94.5 352 LYS B CA 1
ATOM 5884 C C . LYS B 1 352 ? -13.414 0.718 0.448 1 94.5 352 LYS B C 1
ATOM 5886 O O . LYS B 1 352 ? -14 1.785 0.642 1 94.5 352 LYS B O 1
ATOM 5891 N N . GLY B 1 353 ? -12.078 0.61 0.443 1 93.75 353 GLY B N 1
ATOM 5892 C CA . GLY B 1 353 ? -11.211 1.773 0.508 1 93.75 353 GLY B CA 1
ATOM 5893 C C . GLY B 1 353 ? -10.953 2.244 1.926 1 93.75 353 GLY B C 1
ATOM 5894 O O . GLY B 1 353 ? -10.164 3.168 2.143 1 93.75 353 GLY B O 1
ATOM 5895 N N . SER B 1 354 ? -11.562 1.67 2.93 1 96.06 354 SER B N 1
ATOM 5896 C CA . SER B 1 354 ? -11.406 2.057 4.328 1 96.06 354 SER B CA 1
ATOM 5897 C C . SER B 1 354 ? -10.156 1.429 4.941 1 96.06 354 SER B C 1
ATOM 5899 O O . SER B 1 354 ? -9.477 0.63 4.293 1 96.06 354 SER B O 1
ATOM 5901 N N . HIS B 1 355 ? -9.883 1.841 6.172 1 96.75 355 HIS B N 1
ATOM 5902 C CA . HIS B 1 355 ? -8.781 1.241 6.91 1 96.75 355 HIS B CA 1
ATOM 5903 C C . HIS B 1 355 ? -9 -0.254 7.113 1 96.75 355 HIS B C 1
ATOM 5905 O O . HIS B 1 355 ? -8.07 -1.049 6.973 1 96.75 355 HIS B O 1
ATOM 5911 N N . VAL B 1 356 ? -10.258 -0.645 7.422 1 96.38 356 VAL B N 1
ATOM 5912 C CA . VAL B 1 356 ? -10.57 -2.057 7.613 1 96.38 356 VAL B CA 1
ATOM 5913 C C . VAL B 1 356 ? -10.258 -2.834 6.336 1 96.38 356 VAL B C 1
ATOM 5915 O O . VAL B 1 356 ? -9.664 -3.914 6.391 1 96.38 356 VAL B O 1
ATOM 5918 N N . HIS B 1 357 ? -10.664 -2.277 5.266 1 97.06 357 HIS B N 1
ATOM 5919 C CA . HIS B 1 357 ? -10.375 -2.914 3.986 1 97.06 357 HIS B CA 1
ATOM 5920 C C . HIS B 1 357 ? -8.867 -3.059 3.77 1 97.06 357 HIS B C 1
ATOM 5922 O O . HIS B 1 357 ? -8.398 -4.125 3.371 1 97.06 357 HIS B O 1
ATOM 5928 N N . ALA B 1 358 ? -8.094 -2.02 4.023 1 96.62 358 ALA B N 1
ATOM 5929 C CA . ALA B 1 358 ? -6.648 -2.045 3.857 1 96.62 358 ALA B CA 1
ATOM 5930 C C . ALA B 1 358 ? -6.016 -3.127 4.73 1 96.62 358 ALA B C 1
ATOM 5932 O O . ALA B 1 358 ? -5.105 -3.836 4.289 1 96.62 358 ALA B O 1
ATOM 5933 N N . VAL B 1 359 ? -6.48 -3.221 5.93 1 95.38 359 VAL B N 1
ATOM 5934 C CA . VAL B 1 359 ? -5.938 -4.215 6.852 1 95.38 359 VAL B CA 1
ATOM 5935 C C . VAL B 1 359 ? -6.23 -5.617 6.328 1 95.38 359 VAL B C 1
ATOM 5937 O O . VAL B 1 359 ? -5.355 -6.484 6.336 1 95.38 359 VAL B O 1
ATOM 5940 N N . MET B 1 360 ? -7.449 -5.82 5.895 1 96.19 360 MET B N 1
ATOM 5941 C CA . MET B 1 360 ? -7.812 -7.141 5.387 1 96.19 360 MET B CA 1
ATOM 5942 C C . MET B 1 360 ? -7.035 -7.469 4.117 1 96.19 360 MET B C 1
ATOM 5944 O O . MET B 1 360 ? -6.699 -8.625 3.869 1 96.19 360 MET B O 1
ATOM 5948 N N . GLN B 1 361 ? -6.75 -6.465 3.318 1 96.69 361 GLN B N 1
ATOM 5949 C CA . GLN B 1 361 ? -5.918 -6.66 2.139 1 96.69 361 GLN B CA 1
ATOM 5950 C C . GLN B 1 361 ? -4.523 -7.152 2.525 1 96.69 361 GLN B C 1
ATOM 5952 O O . GLN B 1 361 ? -4 -8.094 1.918 1 96.69 361 GLN B O 1
ATOM 5957 N N . GLU B 1 362 ? -3.979 -6.551 3.488 1 94.75 362 GLU B N 1
ATOM 5958 C CA . GLU B 1 362 ? -2.648 -6.945 3.941 1 94.75 362 GLU B CA 1
ATOM 5959 C C . GLU B 1 362 ? -2.652 -8.375 4.48 1 94.75 362 GLU B C 1
ATOM 5961 O O . GLU B 1 362 ? -1.693 -9.125 4.277 1 94.75 362 GLU B O 1
ATOM 5966 N N . TRP B 1 363 ? -3.688 -8.664 5.137 1 93.31 363 TRP B N 1
ATOM 5967 C CA . TRP B 1 363 ? -3.789 -10.023 5.672 1 93.31 363 TRP B CA 1
ATOM 5968 C C . TRP B 1 363 ? -3.891 -11.047 4.547 1 93.31 363 TRP B C 1
ATOM 5970 O O . TRP B 1 363 ? -3.336 -12.141 4.645 1 93.31 363 TRP B O 1
ATOM 5980 N N . LEU B 1 364 ? -4.633 -10.68 3.596 1 96.38 364 LEU B N 1
ATOM 5981 C CA . LEU B 1 364 ? -4.738 -11.586 2.457 1 96.38 364 LEU B CA 1
ATOM 5982 C C . LEU B 1 364 ? -3.398 -11.711 1.74 1 96.38 364 LEU B C 1
ATOM 5984 O O . LEU B 1 364 ? -3.004 -12.812 1.348 1 96.38 364 LEU B O 1
ATOM 5988 N N . LYS B 1 365 ? -2.727 -10.609 1.544 1 96.75 365 LYS B N 1
ATOM 5989 C CA . LYS B 1 365 ? -1.386 -10.656 0.969 1 96.75 365 LYS B CA 1
ATOM 5990 C C . LYS B 1 365 ? -0.486 -11.609 1.751 1 96.75 365 LYS B C 1
ATOM 5992 O O . LYS B 1 365 ? 0.226 -12.422 1.161 1 96.75 365 LYS B O 1
ATOM 5997 N N . ASP B 1 366 ? -0.574 -11.562 3.068 1 93.94 366 ASP B N 1
ATOM 5998 C CA . ASP B 1 366 ? 0.259 -12.406 3.918 1 93.94 366 ASP B CA 1
ATOM 5999 C C . ASP B 1 366 ? -0.081 -13.883 3.725 1 93.94 366 ASP B C 1
ATOM 6001 O O . ASP B 1 366 ? 0.793 -14.75 3.836 1 93.94 366 ASP B O 1
ATOM 6005 N N . ALA B 1 367 ? -1.302 -14.125 3.461 1 94.88 367 ALA B N 1
ATOM 6006 C CA . ALA B 1 367 ? -1.751 -15.508 3.301 1 94.88 367 ALA B CA 1
ATOM 6007 C C . ALA B 1 367 ? -1.244 -16.094 1.989 1 94.88 367 ALA B C 1
ATOM 6009 O O . ALA B 1 367 ? -1.079 -17.312 1.873 1 94.88 367 ALA B O 1
ATOM 6010 N N . PHE B 1 368 ? -0.95 -15.281 0.999 1 96.75 368 PHE B N 1
ATOM 6011 C CA . PHE B 1 368 ? -0.585 -15.789 -0.318 1 96.75 368 PHE B CA 1
ATOM 6012 C C . PHE B 1 368 ? 0.874 -15.484 -0.633 1 96.75 368 PHE B C 1
ATOM 6014 O O . PHE B 1 368 ? 1.421 -15.984 -1.617 1 96.75 368 PHE B O 1
ATOM 6021 N N . TYR B 1 369 ? 1.493 -14.727 0.121 1 97.38 369 TYR B N 1
ATOM 6022 C CA . TYR B 1 369 ? 2.834 -14.219 -0.161 1 97.38 369 TYR B CA 1
ATOM 6023 C C . TYR B 1 369 ? 3.68 -14.188 1.105 1 97.38 369 TYR B C 1
ATOM 6025 O O . TYR B 1 369 ? 4 -13.109 1.615 1 97.38 369 TYR B O 1
ATOM 6033 N N . PRO B 1 370 ? 4.066 -15.383 1.64 1 96.5 370 PRO B N 1
ATOM 6034 C CA . PRO B 1 370 ? 4.91 -15.414 2.838 1 96.5 370 PRO B CA 1
ATOM 6035 C C . PRO B 1 370 ? 6.203 -14.625 2.666 1 96.5 370 PRO B C 1
ATOM 6037 O O . PRO B 1 370 ? 6.762 -14.578 1.565 1 96.5 370 PRO B O 1
ATOM 6040 N N . GLN B 1 371 ? 6.715 -14.102 3.768 1 96.38 371 GLN B N 1
ATOM 6041 C CA . GLN B 1 371 ? 7.84 -13.18 3.684 1 96.38 371 GLN B CA 1
ATOM 6042 C C . GLN B 1 371 ? 9.094 -13.773 4.324 1 96.38 371 GLN B C 1
ATOM 6044 O O . GLN B 1 371 ? 10.117 -13.102 4.43 1 96.38 371 GLN B O 1
ATOM 6049 N N . THR B 1 372 ? 9.047 -15.031 4.785 1 95.19 372 THR B N 1
ATOM 6050 C CA . THR B 1 372 ? 10.219 -15.633 5.414 1 95.19 372 THR B CA 1
ATOM 6051 C C . THR B 1 372 ? 11.32 -15.875 4.391 1 95.19 372 THR B C 1
ATOM 6053 O O . THR B 1 372 ? 11.039 -16.172 3.225 1 95.19 372 THR B O 1
ATOM 6056 N N . MET B 1 373 ? 12.57 -15.836 4.875 1 95 373 MET B N 1
ATOM 6057 C CA . MET B 1 373 ? 13.703 -16.047 3.986 1 95 373 MET B CA 1
ATOM 6058 C C . MET B 1 373 ? 13.734 -17.484 3.482 1 95 373 MET B C 1
ATOM 6060 O O . MET B 1 373 ? 14.109 -17.734 2.336 1 95 373 MET B O 1
ATOM 6064 N N . ALA B 1 374 ? 13.32 -18.406 4.348 1 95.88 374 ALA B N 1
ATOM 6065 C CA . ALA B 1 374 ? 13.273 -19.797 3.941 1 95.88 374 ALA B CA 1
ATOM 6066 C C . ALA B 1 374 ? 12.297 -20 2.785 1 95.88 374 ALA B C 1
ATOM 6068 O O . ALA B 1 374 ? 12.609 -20.703 1.816 1 95.88 374 ALA B O 1
ATOM 6069 N N . TYR B 1 375 ? 11.141 -19.438 2.846 1 97.69 375 TYR B N 1
ATOM 6070 C CA . TYR B 1 375 ? 10.156 -19.5 1.774 1 97.69 375 TYR B CA 1
ATOM 6071 C C . TYR B 1 375 ? 10.711 -18.922 0.481 1 97.69 375 TYR B C 1
ATOM 6073 O O . TYR B 1 375 ? 10.617 -19.547 -0.579 1 97.69 375 TYR B O 1
ATOM 6081 N N . LYS B 1 376 ? 11.289 -17.719 0.59 1 97.94 376 LYS B N 1
ATOM 6082 C CA . LYS B 1 376 ? 11.781 -17 -0.583 1 97.94 376 LYS B CA 1
ATOM 6083 C C . LYS B 1 376 ? 12.906 -17.781 -1.263 1 97.94 376 LYS B C 1
ATOM 6085 O O . LYS B 1 376 ? 12.953 -17.875 -2.492 1 97.94 376 LYS B O 1
ATOM 6090 N N . ARG B 1 377 ? 13.75 -18.391 -0.491 1 97.44 377 ARG B N 1
ATOM 6091 C CA . ARG B 1 377 ? 14.812 -19.203 -1.062 1 97.44 377 ARG B CA 1
ATOM 6092 C C . ARG B 1 377 ? 14.25 -20.453 -1.74 1 97.44 377 ARG B C 1
ATOM 6094 O O . ARG B 1 377 ? 14.688 -20.812 -2.832 1 97.44 377 ARG B O 1
ATOM 6101 N N . ALA B 1 378 ? 13.305 -21.047 -1.114 1 97.94 378 ALA B N 1
ATOM 6102 C CA . ALA B 1 378 ? 12.719 -22.266 -1.64 1 97.94 378 ALA B CA 1
ATOM 6103 C C . ALA B 1 378 ? 12.016 -22.016 -2.973 1 97.94 378 ALA B C 1
ATOM 6105 O O . ALA B 1 378 ? 12.195 -22.781 -3.928 1 97.94 378 ALA B O 1
ATOM 6106 N N . VAL B 1 379 ? 11.258 -20.984 -3.045 1 98.38 379 VAL B N 1
ATOM 6107 C CA . VAL B 1 379 ? 10.461 -20.75 -4.242 1 98.38 379 VAL B CA 1
ATOM 6108 C C . VAL B 1 379 ? 11.367 -20.328 -5.398 1 98.38 379 VAL B C 1
ATOM 6110 O O . VAL B 1 379 ? 11.117 -20.688 -6.555 1 98.38 379 VAL B O 1
ATOM 6113 N N . LEU B 1 380 ? 12.406 -19.531 -5.117 1 98.44 380 LEU B N 1
ATOM 6114 C CA . LEU B 1 380 ? 13.352 -19.188 -6.172 1 98.44 380 LEU B CA 1
ATOM 6115 C C . LEU B 1 380 ? 14.062 -20.422 -6.699 1 98.44 380 LEU B C 1
ATOM 6117 O O . LEU B 1 380 ? 14.188 -20.609 -7.914 1 98.44 380 LEU B O 1
ATOM 6121 N N . LYS B 1 381 ? 14.5 -21.281 -5.789 1 97.88 381 LYS B N 1
ATOM 6122 C CA . LYS B 1 381 ? 15.211 -22.5 -6.184 1 97.88 381 LYS B CA 1
ATOM 6123 C C . LYS B 1 381 ? 14.312 -23.422 -7.008 1 97.88 381 LYS B C 1
ATOM 6125 O O . LYS B 1 381 ? 14.68 -23.828 -8.117 1 97.88 381 LYS B O 1
ATOM 6130 N N . LYS B 1 382 ? 13.188 -23.703 -6.523 1 98.25 382 LYS B N 1
ATOM 6131 C CA . LYS B 1 382 ? 12.281 -24.641 -7.172 1 98.25 382 LYS B CA 1
ATOM 6132 C C . LYS B 1 382 ? 11.68 -24.031 -8.438 1 98.25 382 LYS B C 1
ATOM 6134 O O . LYS B 1 382 ? 11.43 -24.75 -9.414 1 98.25 382 LYS B O 1
ATOM 6139 N N . GLY B 1 383 ? 11.352 -22.734 -8.383 1 98.31 383 GLY B N 1
ATOM 6140 C CA . GLY B 1 383 ? 10.844 -22.062 -9.562 1 98.31 383 GLY B CA 1
ATOM 6141 C C . GLY B 1 383 ? 11.812 -22.109 -10.734 1 98.31 383 GLY B C 1
ATOM 6142 O O . GLY B 1 383 ? 11.422 -22.438 -11.859 1 98.31 383 GLY B O 1
ATOM 6143 N N . VAL B 1 384 ? 13.062 -21.797 -10.484 1 97.88 384 VAL B N 1
ATOM 6144 C CA . VAL B 1 384 ? 14.086 -21.828 -11.516 1 97.88 384 VAL B CA 1
ATOM 6145 C C . VAL B 1 384 ? 14.281 -23.266 -12.008 1 97.88 384 VAL B C 1
ATOM 6147 O O . VAL B 1 384 ? 14.414 -23.5 -13.211 1 97.88 384 VAL B O 1
ATOM 6150 N N . ALA B 1 385 ? 14.297 -24.203 -11.078 1 97.88 385 ALA B N 1
ATOM 6151 C CA . ALA B 1 385 ? 14.469 -25.609 -11.445 1 97.88 385 ALA B CA 1
ATOM 6152 C C . ALA B 1 385 ? 13.367 -26.078 -12.391 1 97.88 385 ALA B C 1
ATOM 6154 O O . ALA B 1 385 ? 13.625 -26.781 -13.367 1 97.88 385 ALA B O 1
ATOM 6155 N N . ALA B 1 386 ? 12.133 -25.75 -12.062 1 98 386 ALA B N 1
ATOM 6156 C CA . ALA B 1 386 ? 11.016 -26.141 -12.914 1 98 386 ALA B CA 1
ATOM 6157 C C . ALA B 1 386 ? 11.125 -25.516 -14.297 1 98 386 ALA B C 1
ATOM 6159 O O . ALA B 1 386 ? 10.875 -26.172 -15.312 1 98 386 ALA B O 1
ATOM 6160 N N . PHE B 1 387 ? 11.461 -24.25 -14.336 1 97.94 387 PHE B N 1
ATOM 6161 C CA . PHE B 1 387 ? 11.672 -23.578 -15.609 1 97.94 387 PHE B CA 1
ATOM 6162 C C . PHE B 1 387 ? 12.742 -24.281 -16.438 1 97.94 387 PHE B C 1
ATOM 6164 O O . PHE B 1 387 ? 12.547 -24.547 -17.625 1 97.94 387 PHE B O 1
ATOM 6171 N N . ASP B 1 388 ? 13.859 -24.562 -15.797 1 97.38 388 ASP B N 1
ATOM 6172 C CA . ASP B 1 388 ? 14.977 -25.203 -16.484 1 97.38 388 ASP B CA 1
ATOM 6173 C C . ASP B 1 388 ? 14.586 -26.578 -17.016 1 97.38 388 ASP B C 1
ATOM 6175 O O . ASP B 1 388 ? 15 -26.984 -18.094 1 97.38 388 ASP B O 1
ATOM 6179 N N . SER B 1 389 ? 13.859 -27.297 -16.25 1 97.62 389 SER B N 1
ATOM 6180 C CA . SER B 1 389 ? 13.398 -28.625 -16.688 1 97.62 389 SER B CA 1
ATOM 6181 C C . SER B 1 389 ? 12.508 -28.516 -17.922 1 97.62 389 SER B C 1
ATOM 6183 O O . SER B 1 389 ? 12.641 -29.297 -18.859 1 97.62 389 SER B O 1
ATOM 6185 N N . ALA B 1 390 ? 11.562 -27.578 -17.875 1 97.5 390 ALA B N 1
ATOM 6186 C CA . ALA B 1 390 ? 10.688 -27.344 -19.016 1 97.5 390 ALA B CA 1
ATOM 6187 C C . ALA B 1 390 ? 11.492 -26.906 -20.234 1 97.5 390 ALA B C 1
ATOM 6189 O O . ALA B 1 390 ? 11.258 -27.391 -21.344 1 97.5 390 ALA B O 1
ATOM 6190 N N . TRP B 1 391 ? 12.438 -26.016 -20.031 1 97.44 391 TRP B N 1
ATOM 6191 C CA . TRP B 1 391 ? 13.297 -25.5 -21.094 1 97.44 391 TRP B CA 1
ATOM 6192 C C . TRP B 1 391 ? 14.094 -26.641 -21.734 1 97.44 391 TRP B C 1
ATOM 6194 O O . TRP B 1 391 ? 14.164 -26.734 -22.969 1 97.44 391 TRP B O 1
ATOM 6204 N N . LYS B 1 392 ? 14.664 -27.5 -20.906 1 96.56 392 LYS B N 1
ATOM 6205 C CA . LYS B 1 392 ? 15.453 -28.625 -21.406 1 96.56 392 LYS B CA 1
ATOM 6206 C C . LYS B 1 392 ? 14.594 -29.594 -22.219 1 96.56 392 LYS B C 1
ATOM 6208 O O . LYS B 1 392 ? 15.031 -30.109 -23.25 1 96.56 392 LYS B O 1
ATOM 6213 N N . HIS B 1 393 ? 13.438 -29.828 -21.75 1 96.38 393 HIS B N 1
ATOM 6214 C CA . HIS B 1 393 ? 12.547 -30.734 -22.453 1 96.38 393 HIS B CA 1
ATOM 6215 C C . HIS B 1 393 ? 12.195 -30.203 -23.844 1 96.38 393 HIS B C 1
ATOM 6217 O O . HIS B 1 393 ? 12.047 -30.969 -24.781 1 96.38 393 HIS B O 1
ATOM 6223 N N . LEU B 1 394 ? 12.047 -28.906 -23.938 1 96.12 394 LEU B N 1
ATOM 6224 C CA . LEU B 1 394 ? 11.672 -28.281 -25.203 1 96.12 394 LEU B CA 1
ATOM 6225 C C . LEU B 1 394 ? 12.891 -28.062 -26.094 1 96.12 394 LEU B C 1
ATOM 6227 O O . LEU B 1 394 ? 12.766 -27.641 -27.25 1 96.12 394 LEU B O 1
ATOM 6231 N N . SER B 1 395 ? 14.062 -28.281 -25.531 1 94.88 395 SER B N 1
ATOM 6232 C CA . SER B 1 395 ? 15.297 -28.078 -26.266 1 94.88 395 SER B CA 1
ATOM 6233 C C . SER B 1 395 ? 15.703 -29.328 -27.031 1 94.88 395 SER B C 1
ATOM 6235 O O . SER B 1 395 ? 16.234 -29.25 -28.141 1 94.88 395 SER B O 1
#

InterPro domains:
  IPR021259 Protein of unknown function DUF2817 [PF10994] (47-382)

Secondary structure (DSSP, 8-state):
---HHHHHHHHHHHHHHHHHHHH-S--GGGS-SS-TT-TTT-GGGG--SSHHHHHHHHHHHHHHTT-EEEEEEEEEETTEEEEEEEEEE--SEEEEEEEEEE-SSSTTHHHHHHHHHHHHHT--GGGGGSEEEEEEE-S-HHHHHTT-SS-TTS--GGGT---HHHHHHHHHH--TTTTSIIIIIGGGS-SSPPPTTHHHHHHHHHHHHHHHH-HHHHHHHHHH-BSS-TTSTTB--SS--HHHHHHHHHHHHHHTTT-SEEEEEEEEEESSSTT-EEEEESSHHHHHHHHHHSTTSEEEETTTSS----S---TTTS-TTEEEEEEEEE-S-HHHHHHHHHHHHHHHHHSTTSHHHHHHHHHHHHHHS---HHHHHHHHHHHHHHHHHHHHHH-/---HHHHHHHHHHHHHHHHHHHH-S--GGGS-SS-TT-TTT-GGGG--SSHHHHHHHHHHHHHHTT-EEEEEEEEEETTEEEEEEEEEE--SEEEEEEEEEE-SSSTTHHHHHHHHHHHHHT--GGGGGSEEEEEEE-S-HHHHHTT-SS-TTS--GGGT---HHHHHHHHHHTSTTTTSIIIIIGGGS-SSPPPTTHHHHHHHHHHHHHHHH-HHHHHHHHHH-BSS-TTSTTB--SS--HHHHHHHHHHHHHHTTT-SEEEEEEEEEESSSTT-EEEEESSHHHHHHHHHHSTTSEEEETTTSS----S---TTTS-TTEEEEEEEEE-S-HHHHHHHHHHHHHHHHHSTTSHHHHHHHHHHHHHHS---HHHHHHHHHHHHHHHHHHHHHH-

Organism: Trypanosoma cruzi (strain CL Brener) (NCBI:txid353153)

pLDDT: mean 87.73, std 12.87, range [37.62, 98.88]